Protein AF-0000000072154832 (afdb_homodimer)

Nearest PDB structures (foldseek):
  2dwp-assembly1_A  TM=9.394E-01  e=2.533E-42  Homo sapiens
  2axn-assembly1_A  TM=9.312E-01  e=5.938E-42  Homo sapiens
  2bif-assembly1_B  TM=9.385E-01  e=1.315E-41  Rattus norvegicus
  5hr5-assembly1_A  TM=9.129E-01  e=5.008E-42  Bos taurus
  5htk-assembly1_B  TM=8.859E-01  e=5.008E-42  Homo sapiens

Secondary structure (DSSP, 8-state):
----------------------------------------------------------GGGSTTSGGGGGGG--------------------------------------SS-------GGGGGSTT-EEEEEEE--TTSSHHHHHHHHHHHHHHTT--EEEEEHHHHHIIIIITT--GGGGSSSHHHHHHHHHHHHHHHHHHHHHHHT--S-EEEEEES---SHHHHHHHHHHHHTSTTEEEEEEEEE---HHHHHHHHHHHTTSTTTTTS-HHHHHHHHHHHHHHHHHH-----TTGGGGT--EEEEETTTTEEEEES--SHHHHHHHHHHTT-------EEEEEPPPBHHHHTTBTT----PBPHHHHHHHHHHHHHHHHHHHHHHHTT---S-SPEEEEE-SSHHHHHHHHHHHHTTS-GGGGSGGGS---TTSEEEETTEEEEE-GGGSPPP-GGGTT-BHHHHHHH-HHHHHHHHH-TTT---TTS--HHHHHHHTHHHHHHHHH--S-EEEEE-HHHHHHHHHHHHT--GGGGGG----TTEEEEEEE-SS-EEEEEEE-SPPPTTPPPP--/----------------------------------------------------------STTGGGSGGGGGGS-----TT--------------------------------S-------GGGGGSTT-EEEEEEE--TTSSHHHHHHHHHHHHHHTT--EEEEEHHHHHIIIIITT--GGGGSSSHHHHHHHHHHHHHHHHHHHHHHHT--S-EEEEEES---SHHHHHHHHHHHHTSTTEEEEEEEEE---HHHHHHHHHHHTTSTTTTTS-HHHHHHHHHHHHHHHHHH-----TTGGGGT--EEEEETTTTEEEEES--SHHHHHHHHHHTT-------EEEEEPPPBHHHHTTBTT----PBPHHHHHHHHHHHHHHHHHHHHHHHTT---SS-PEEEEE-SSHHHHHHHHHHHHTTS-GGGGGGGGS---TTSEEEETTEEEEE-GGGSPPP-GGGTT-BHHHHHHH-HHHHHHHHH-TTT---TTS--HHHHHHHTHHHHHHHHH--S-EEEEE-HHHHHHHHHHHHT--GGGGGG----TTEEEEEEE-SS-EEEEEEE-SPPPTTPPP---

Sequence (1158 aa):
MMATGRVPGLGPGLVEALVSLSIGLVLGAVFGFLFGRCSSRNDEDREKGKRRKDSCASQDRDVILEIERRMSQEGIHFARQVTGGSPPRSPTFRGNGRLRDGDTSVSSYSSDGELGTVYGLGGYSQSSRVLLCMVGLPARGKSYITKMLMRYLTWSGFPVKSFNAGNLRRQGGNAGASAQFFSSTEEATKRREAIADACMAEAIEWLRMHKSVCVAIFDATNTTKRRRQRLIDRCRQVTGITAVFVESICDNKEILERNYSLKLANDDYRTMDPAKARADFIQRVKEYETRYQTVADTEDGGEICYIKLFNVGQKVEMHHCSGYLMSQIGFFLSNIHISPRCIWLTRHAESEDQLSGILGSHRGELTKNGRNYCRELSAFLRKCRREMEEAGQVETSGDILVLMGTAPVHYSTLQAMMMRGSSPNLTSDLNGEFTPGGALHCKGFQAMSTSLLNELDGGVCNGLSYAEIQQDYPDLWGARERDKLNFRYPNGESYKDVIGRLRPIIIELERQRRSILVISHLAVQRCLYAYFTGTAMEEIPFLEMDMHTVAELRPGAFDCEVRTVKLWETSPECPTPLKMMATGRVPGLGPGLVEALVSLSIGLVLGAVFGFLFGRCSSRNDEDREKGKRRKDSCASQDRDVILEIERRMSQEGIHFARQVTGGSPPRSPTFRGNGRLRDGDTSVSSYSSDGELGTVYGLGGYSQSSRVLLCMVGLPARGKSYITKMLMRYLTWSGFPVKSFNAGNLRRQGGNAGASAQFFSSTEEATKRREAIADACMAEAIEWLRMHKSVCVAIFDATNTTKRRRQRLIDRCRQVTGITAVFVESICDNKEILERNYSLKLANDDYRTMDPAKARADFIQRVKEYETRYQTVADTEDGGEICYIKLFNVGQKVEMHHCSGYLMSQIGFFLSNIHISPRCIWLTRHAESEDQLSGILGSHRGELTKNGRNYCRELSAFLRKCRREMEEAGQVETSGDILVLMGTAPVHYSTLQAMMMRGSSPNLTSDLNGEFTPGGALHCKGFQAMSTSLLNELDGGVCNGLSYAEIQQDYPDLWGARERDKLNFRYPNGESYKDVIGRLRPIIIELERQRRSILVISHLAVQRCLYAYFTGTAMEEIPFLEMDMHTVAELRPGAFDCEVRTVKLWETSPECPTPLK

Radius of gyration: 36.66 Å; Cα contacts (8 Å, |Δi|>4): 1771; chains: 2; bounding box: 116×119×115 Å

Solvent-accessible surface area (backbone atoms only — not comparable to full-atom values): 66655 Å² total; per-residue (Å²): 144,92,97,84,80,94,82,96,79,97,93,95,94,95,89,86,97,87,98,85,96,78,93,89,88,87,93,87,93,84,91,88,93,87,88,87,92,86,91,82,88,91,86,83,91,82,84,91,89,94,84,88,90,88,73,91,77,73,73,91,70,60,79,79,54,64,80,63,59,76,80,64,64,92,72,82,71,84,67,81,78,86,83,77,79,77,76,76,78,69,78,71,73,74,72,67,69,72,74,69,82,80,82,72,72,64,77,72,68,76,73,79,70,75,68,71,68,22,50,26,82,63,28,53,48,75,52,42,27,36,40,38,31,31,24,39,62,82,61,31,50,57,68,37,51,48,51,53,50,49,31,51,37,45,61,64,47,35,53,65,50,80,38,46,31,65,56,50,40,36,72,70,68,49,58,46,63,51,38,68,55,53,31,87,47,68,67,31,43,51,52,52,49,49,46,44,48,52,40,48,50,52,40,52,51,56,51,65,74,46,84,43,48,32,38,30,34,39,47,46,39,61,42,33,66,68,55,48,49,50,52,45,54,56,32,64,73,39,88,53,40,43,60,32,35,39,32,29,42,58,83,51,63,70,61,38,53,53,34,49,57,55,54,48,65,29,83,61,25,59,86,42,58,67,68,60,35,50,52,39,48,51,50,30,46,51,45,49,58,74,60,52,44,80,90,52,69,67,39,77,87,51,64,47,28,36,38,37,34,34,56,58,55,41,31,37,36,36,28,51,52,67,59,63,69,41,42,50,51,52,47,51,62,57,34,37,61,81,69,56,40,44,39,36,41,31,49,45,49,49,26,57,50,52,45,63,41,34,36,65,60,74,65,35,56,60,36,72,51,18,46,53,29,23,46,44,51,41,53,49,52,53,50,52,46,53,52,36,53,74,66,65,52,54,89,54,83,79,47,42,35,36,41,27,16,52,45,51,33,40,50,40,32,54,50,42,35,53,48,73,78,52,63,90,77,59,68,63,70,69,66,53,78,75,50,76,25,29,56,44,85,46,93,78,35,41,33,35,16,27,68,66,38,33,60,68,42,40,35,80,47,43,66,33,27,60,69,50,41,46,68,77,33,47,67,59,44,50,47,36,72,74,37,52,52,77,31,54,33,64,72,39,38,23,54,58,51,50,50,62,57,33,47,66,54,53,51,48,63,46,46,48,60,54,30,35,38,38,37,25,36,65,70,45,44,29,52,57,52,25,41,62,67,58,48,55,72,89,51,33,78,65,56,88,74,59,73,48,27,37,41,37,34,34,66,52,75,86,52,48,46,76,46,80,46,76,67,40,72,75,59,91,68,45,62,72,80,82,122,135,89,85,71,76,80,79,80,66,87,75,71,87,71,80,65,87,78,73,86,70,87,80,81,80,73,88,75,85,78,82,80,92,82,90,91,81,75,92,87,80,82,92,85,79,94,81,84,89,93,87,78,91,92,79,95,72,76,79,87,70,66,82,73,60,68,79,62,63,81,72,66,68,90,70,80,75,78,72,80,79,90,79,77,82,78,80,78,78,76,77,78,77,80,74,71,76,74,76,74,78,74,81,71,72,72,76,76,78,74,80,64,90,66,76,68,68,21,49,26,85,63,30,53,48,72,55,41,28,35,40,37,31,31,24,39,63,83,62,32,50,56,69,37,52,50,50,52,49,50,33,54,38,45,61,63,43,34,53,65,50,79,37,46,31,64,57,51,39,37,70,71,68,50,57,45,62,51,41,67,54,53,30,88,44,68,67,32,43,51,53,50,49,50,48,42,48,53,41,48,50,51,40,52,52,56,50,66,74,47,83,51,48,33,39,31,35,40,45,46,39,61,42,34,66,67,54,48,50,51,52,45,54,55,31,65,75,39,88,53,41,42,60,33,36,40,33,29,42,57,83,52,64,71,61,39,52,53,33,49,58,56,53,50,65,29,83,59,22,58,86,42,57,67,69,60,35,49,51,37,49,50,51,31,45,50,45,48,60,75,62,52,44,80,90,54,70,67,38,77,88,51,62,45,28,36,38,37,33,35,55,57,54,40,30,36,37,36,29,51,51,66,59,62,67,41,42,51,52,52,49,51,61,57,35,36,62,82,67,56,41,44,39,34,42,30,48,45,49,48,27,56,49,52,44,62,42,33,38,62,60,72,66,33,56,61,35,72,51,15,46,52,30,24,46,43,50,41,52,50,51,53,51,52,47,52,52,36,54,73,67,66,52,54,89,56,96,67,51,41,35,36,40,27,18,52,44,49,33,39,50,42,34,54,50,42,35,54,48,72,80,49,63,92,76,58,71,65,71,69,65,54,80,75,50,76,24,29,55,43,86,46,91,76,35,40,32,34,16,28,69,68,37,34,59,68,41,40,35,81,49,43,67,34,27,60,67,50,40,47,69,75,34,46,67,60,43,52,48,35,71,74,37,54,50,77,31,56,34,64,73,39,37,24,53,60,51,51,50,62,56,34,47,67,52,53,50,48,63,47,46,48,61,54,30,35,38,38,38,25,36,65,70,45,44,29,51,56,52,25,42,62,65,59,50,57,71,88,50,34,79,66,57,87,74,60,73,48,25,38,41,37,33,34,65,51,73,87,52,47,48,76,46,78,46,77,66,39,71,74,59,90,67,45,62,70,81,82,121

InterPro domains:
  IPR003094 Fructose-2,6-bisphosphatase [PR00991] (215-229)
  IPR003094 Fructose-2,6-bisphosphatase [PR00991] (242-256)
  IPR003094 Fructose-2,6-bisphosphatase [PR00991] (267-281)
  IPR003094 Fructose-2,6-bisphosphatase [PR00991] (321-342)
  IPR003094 Fructose-2,6-bisphosphatase [PR00991] (343-365)
  IPR003094 Fructose-2,6-bisphosphatase [PTHR10606] (75-568)
  IPR013078 Histidine phosphatase superfamily, clade-1 [PF00300] (450-562)
  IPR013078 Histidine phosphatase superfamily, clade-1 [cd07067] (343-567)
  IPR013079 6-phosphofructo-2-kinase [PF01591] (126-340)
  IPR027417 P-loop containing nucleoside triphosphate hydrolase [G3DSA:3.40.50.300] (129-338)
  IPR027417 P-loop containing nucleoside triphosphate hydrolase [SSF52540] (129-340)
  IPR029033 Histidine phosphatase superfamily [G3DSA:3.40.50.1240] (339-574)
  IPR029033 Histidine phosphatase superfamily [SSF53254] (343-568)

pLDDT: mean 71.23, std 29.21, range [13.89, 98.25]

Organism: Symbiodinium microadriaticum (NCBI:txid2951)

Structure (mmCIF, N/CA/C/O backbone):
data_AF-0000000072154832-model_v1
#
loop_
_entity.id
_entity.type
_entity.pdbx_description
1 polymer 'Putative 6-phosphofructo-2-kinase PB17E12.14c'
#
loop_
_atom_site.group_PDB
_atom_site.id
_atom_site.type_symbol
_atom_site.label_atom_id
_atom_site.label_alt_id
_atom_site.label_comp_id
_atom_site.label_asym_id
_atom_site.label_entity_id
_atom_site.label_seq_id
_atom_site.pdbx_PDB_ins_code
_atom_site.Cartn_x
_atom_site.Cartn_y
_atom_site.Cartn_z
_atom_site.occupancy
_atom_site.B_iso_or_equiv
_atom_site.auth_seq_id
_atom_site.auth_comp_id
_atom_site.auth_asym_id
_atom_site.auth_atom_id
_atom_site.pdbx_PDB_model_num
ATOM 1 N N . MET A 1 1 ? 51.594 -30.531 44.938 1 18.56 1 MET A N 1
ATOM 2 C CA . MET A 1 1 ? 51.375 -31.984 44.906 1 18.56 1 MET A CA 1
ATOM 3 C C . MET A 1 1 ? 50.625 -32.375 43.625 1 18.56 1 MET A C 1
ATOM 5 O O . MET A 1 1 ? 49.594 -31.766 43.281 1 18.56 1 MET A O 1
ATOM 9 N N . MET A 1 2 ? 51.094 -33.188 42.5 1 18.66 2 MET A N 1
ATOM 10 C CA . MET A 1 2 ? 51.281 -33.656 41.125 1 18.66 2 MET A CA 1
ATOM 11 C C . MET A 1 2 ? 50.062 -34.406 40.625 1 18.66 2 MET A C 1
ATOM 13 O O . MET A 1 2 ? 49.5 -35.25 41.344 1 18.66 2 MET A O 1
ATOM 17 N N . ALA A 1 3 ? 49.031 -33.625 39.469 1 20.55 3 ALA A N 1
ATOM 18 C CA . ALA A 1 3 ? 48.062 -33.25 38.438 1 20.55 3 ALA A CA 1
ATOM 19 C C . ALA A 1 3 ? 47.969 -34.312 37.344 1 20.55 3 ALA A C 1
ATOM 21 O O . ALA A 1 3 ? 47.531 -34.062 36.219 1 20.55 3 ALA A O 1
ATOM 22 N N . THR A 1 4 ? 48.188 -35.844 37.625 1 16.61 4 THR A N 1
ATOM 23 C CA . THR A 1 4 ? 48.75 -37.031 37 1 16.61 4 THR A CA 1
ATOM 24 C C . THR A 1 4 ? 47.781 -37.625 36 1 16.61 4 THR A C 1
ATOM 26 O O . THR A 1 4 ? 46.594 -37.312 36 1 16.61 4 THR A O 1
ATOM 29 N N . GLY A 1 5 ? 48.031 -38.969 35.156 1 16.67 5 GLY A N 1
ATOM 30 C CA . GLY A 1 5 ? 48.5 -39.656 33.938 1 16.67 5 GLY A CA 1
ATOM 31 C C . GLY A 1 5 ? 47.5 -40.656 33.406 1 16.67 5 GLY A C 1
ATOM 32 O O . GLY A 1 5 ? 47.812 -41.406 32.5 1 16.67 5 GLY A O 1
ATOM 33 N N . ARG A 1 6 ? 46.156 -40.625 33.719 1 15.6 6 ARG A N 1
ATOM 34 C CA . ARG A 1 6 ? 45.594 -41.969 33.906 1 15.6 6 ARG A CA 1
ATOM 35 C C . ARG A 1 6 ? 45.438 -42.688 32.562 1 15.6 6 ARG A C 1
ATOM 37 O O . ARG A 1 6 ? 44.844 -42.125 31.625 1 15.6 6 ARG A O 1
ATOM 44 N N . VAL A 1 7 ? 45.875 -43.969 32.156 1 16.16 7 VAL A N 1
ATOM 45 C CA . VAL A 1 7 ? 46.562 -44.906 31.266 1 16.16 7 VAL A CA 1
ATOM 46 C C . VAL A 1 7 ? 45.531 -45.594 30.375 1 16.16 7 VAL A C 1
ATOM 48 O O . VAL A 1 7 ? 45.688 -45.625 29.141 1 16.16 7 VAL A O 1
ATOM 51 N N . PRO A 1 8 ? 45.031 -47.031 30.281 1 16.91 8 PRO A N 1
ATOM 52 C CA . PRO A 1 8 ? 45.656 -48.219 29.672 1 16.91 8 PRO A CA 1
ATOM 53 C C . PRO A 1 8 ? 44.812 -48.844 28.594 1 16.91 8 PRO A C 1
ATOM 55 O O . PRO A 1 8 ? 43.625 -48.5 28.453 1 16.91 8 PRO A O 1
ATOM 58 N N . GLY A 1 9 ? 44.594 -50.312 28.219 1 14.77 9 GLY A N 1
ATOM 59 C CA . GLY A 1 9 ? 44.969 -51.469 27.406 1 14.77 9 GLY A CA 1
ATOM 60 C C . GLY A 1 9 ? 43.781 -52.125 26.75 1 14.77 9 GLY A C 1
ATOM 61 O O . GLY A 1 9 ? 43.812 -52.438 25.547 1 14.77 9 GLY A O 1
ATOM 62 N N . LEU A 1 10 ? 42.562 -52.844 27.031 1 16.06 10 LEU A N 1
ATOM 63 C CA . LEU A 1 10 ? 42.656 -54.281 26.766 1 16.06 10 LEU A CA 1
ATOM 64 C C . LEU A 1 10 ? 42.125 -54.625 25.375 1 16.06 10 LEU A C 1
ATOM 66 O O . LEU A 1 10 ? 41.344 -53.812 24.812 1 16.06 10 LEU A O 1
ATOM 70 N N . GLY A 1 11 ? 41.781 -56.062 24.719 1 16.06 11 GLY A N 1
ATOM 71 C CA . GLY A 1 11 ? 42.094 -57.219 23.922 1 16.06 11 GLY A CA 1
ATOM 72 C C . GLY A 1 11 ? 41.031 -57.562 22.875 1 16.06 11 GLY A C 1
ATOM 73 O O . GLY A 1 11 ? 41.25 -57.344 21.688 1 16.06 11 GLY A O 1
ATOM 74 N N . PRO A 1 12 ? 40.25 -58.906 22.5 1 16.22 12 PRO A N 1
ATOM 75 C CA . PRO A 1 12 ? 40.25 -60.031 21.562 1 16.22 12 PRO A CA 1
ATOM 76 C C . PRO A 1 12 ? 39.094 -60 20.578 1 16.22 12 PRO A C 1
ATOM 78 O O . PRO A 1 12 ? 39.25 -59.656 19.422 1 16.22 12 PRO A O 1
ATOM 81 N N . GLY A 1 13 ? 37.906 -61.094 20.328 1 15.52 13 GLY A N 1
ATOM 82 C CA . GLY A 1 13 ? 37.719 -62.344 19.609 1 15.52 13 GLY A CA 1
ATOM 83 C C . GLY A 1 13 ? 36.625 -62.281 18.562 1 15.52 13 GLY A C 1
ATOM 84 O O . GLY A 1 13 ? 36.875 -62.469 17.375 1 15.52 13 GLY A O 1
ATOM 85 N N . LEU A 1 14 ? 35.375 -63.188 18.344 1 16.02 14 LEU A N 1
ATOM 86 C CA . LEU A 1 14 ? 35.031 -64.438 17.625 1 16.02 14 LEU A CA 1
ATOM 87 C C . LEU A 1 14 ? 34 -64.125 16.516 1 16.02 14 LEU A C 1
ATOM 89 O O . LEU A 1 14 ? 33.312 -63.125 16.562 1 16.02 14 LEU A O 1
ATOM 93 N N . VAL A 1 15 ? 32.875 -65.062 16 1 15.47 15 VAL A N 1
ATOM 94 C CA . VAL A 1 15 ? 32.594 -66.188 15.07 1 15.47 15 VAL A CA 1
ATOM 95 C C . VAL A 1 15 ? 31.5 -65.75 14.102 1 15.47 15 VAL A C 1
ATOM 97 O O . VAL A 1 15 ? 31.672 -65.812 12.883 1 15.47 15 VAL A O 1
ATOM 100 N N . GLU A 1 16 ? 30.141 -66.438 13.891 1 15.3 16 GLU A N 1
ATOM 101 C CA . GLU A 1 16 ? 29.609 -67.5 13.094 1 15.3 16 GLU A CA 1
ATOM 102 C C . GLU A 1 16 ? 28.547 -67 12.117 1 15.3 16 GLU A C 1
ATOM 104 O O . GLU A 1 16 ? 28.609 -67.312 10.922 1 15.3 16 GLU A O 1
ATOM 109 N N . ALA A 1 17 ? 27.109 -67.312 12.078 1 15.16 17 ALA A N 1
ATOM 110 C CA . ALA A 1 17 ? 26.406 -68.375 11.375 1 15.16 17 ALA A CA 1
ATOM 111 C C . ALA A 1 17 ? 25.609 -67.812 10.195 1 15.16 17 ALA A C 1
ATOM 113 O O . ALA A 1 17 ? 25.281 -66.625 10.164 1 15.16 17 ALA A O 1
ATOM 114 N N . LEU A 1 18 ? 24.562 -68.625 9.227 1 15.09 18 LEU A N 1
ATOM 115 C CA . LEU A 1 18 ? 24.297 -69.5 8.07 1 15.09 18 LEU A CA 1
ATOM 116 C C . LEU A 1 18 ? 23.188 -68.875 7.207 1 15.09 18 LEU A C 1
ATOM 118 O O . LEU A 1 18 ? 23.328 -68.812 5.984 1 15.09 18 LEU A O 1
ATOM 122 N N . VAL A 1 19 ? 21.719 -68.75 7.336 1 15.19 19 VAL A N 1
ATOM 123 C CA . VAL A 1 19 ? 20.828 -69.75 6.691 1 15.19 19 VAL A CA 1
ATOM 124 C C . VAL A 1 19 ? 20.328 -69.188 5.367 1 15.19 19 VAL A C 1
ATOM 126 O O . VAL A 1 19 ? 20.281 -67.938 5.184 1 15.19 19 VAL A O 1
ATOM 129 N N . SER A 1 20 ? 19.375 -69.875 4.242 1 14.5 20 SER A N 1
ATOM 130 C CA . SER A 1 20 ? 19.016 -70.688 3.051 1 14.5 20 SER A CA 1
ATOM 131 C C . SER A 1 20 ? 17.953 -69.938 2.223 1 14.5 20 SER A C 1
ATOM 133 O O . SER A 1 20 ? 18.016 -69.938 0.99 1 14.5 20 SER A O 1
ATOM 135 N N . LEU A 1 21 ? 16.578 -69.562 2.389 1 15.93 21 LEU A N 1
ATOM 136 C CA . LEU A 1 21 ? 15.57 -70.375 1.702 1 15.93 21 LEU A CA 1
ATOM 137 C C . LEU A 1 21 ? 15.312 -69.812 0.301 1 15.93 21 LEU A C 1
ATOM 139 O O . LEU A 1 21 ? 15.477 -68.625 0.052 1 15.93 21 LEU A O 1
ATOM 143 N N . SER A 1 22 ? 14.508 -70.562 -0.917 1 14.19 22 SER A N 1
ATOM 144 C CA . SER A 1 22 ? 14.258 -71.188 -2.188 1 14.19 22 SER A CA 1
ATOM 145 C C . SER A 1 22 ? 13.305 -70.375 -3.061 1 14.19 22 SER A C 1
ATOM 147 O O . SER A 1 22 ? 13.344 -70.5 -4.289 1 14.19 22 SER A O 1
ATOM 149 N N . ILE A 1 23 ? 12.133 -69.688 -2.938 1 16.23 23 ILE A N 1
ATOM 150 C CA . ILE A 1 23 ? 11.031 -70.312 -3.676 1 16.23 23 ILE A CA 1
ATOM 151 C C . ILE A 1 23 ? 11.164 -70 -5.16 1 16.23 23 ILE A C 1
ATOM 153 O O . ILE A 1 23 ? 11.664 -68.938 -5.527 1 16.23 23 ILE A O 1
ATOM 157 N N . GLY A 1 24 ? 10.461 -70.688 -6.254 1 14.48 24 GLY A N 1
ATOM 158 C CA . GLY A 1 24 ? 10.297 -71.438 -7.465 1 14.48 24 GLY A CA 1
ATOM 159 C C . GLY A 1 24 ? 10.008 -70.625 -8.688 1 14.48 24 GLY A C 1
ATOM 160 O O . GLY A 1 24 ? 9.797 -69.438 -8.586 1 14.48 24 GLY A O 1
ATOM 161 N N . LEU A 1 25 ? 8.789 -70.875 -9.609 1 14.98 25 LEU A N 1
ATOM 162 C CA . LEU A 1 25 ? 8.609 -71.625 -10.836 1 14.98 25 LEU A CA 1
ATOM 163 C C . LEU A 1 25 ? 8.531 -70.688 -12.047 1 14.98 25 LEU A C 1
ATOM 165 O O . LEU A 1 25 ? 9.336 -70.812 -12.969 1 14.98 25 LEU A O 1
ATOM 169 N N . VAL A 1 26 ? 7.258 -70.625 -12.922 1 14.49 26 VAL A N 1
ATOM 170 C CA . VAL A 1 26 ? 6.895 -71.375 -14.117 1 14.49 26 VAL A CA 1
ATOM 171 C C . VAL A 1 26 ? 7.012 -70.438 -15.352 1 14.49 26 VAL A C 1
ATOM 173 O O . VAL A 1 26 ? 7.055 -69.25 -15.227 1 14.49 26 VAL A O 1
ATOM 176 N N . LEU A 1 27 ? 5.879 -70.438 -16.422 1 14.74 27 LEU A N 1
ATOM 177 C CA . LEU A 1 27 ? 5.719 -71.125 -17.703 1 14.74 27 LEU A CA 1
ATOM 178 C C . LEU A 1 27 ? 5.977 -70.188 -18.859 1 14.74 27 LEU A C 1
ATOM 180 O O . LEU A 1 27 ? 6 -68.938 -18.672 1 14.74 27 LEU A O 1
ATOM 184 N N . GLY A 1 28 ? 5.09 -70.25 -20.172 1 14.05 28 GLY A N 1
ATOM 185 C CA . GLY A 1 28 ? 5.207 -70.812 -21.5 1 14.05 28 GLY A CA 1
ATOM 186 C C . GLY A 1 28 ? 5.336 -69.812 -22.594 1 14.05 28 GLY A C 1
ATOM 187 O O . GLY A 1 28 ? 6.34 -69.75 -23.312 1 14.05 28 GLY A O 1
ATOM 188 N N . ALA A 1 29 ? 4.266 -69.688 -23.734 1 14.48 29 ALA A N 1
ATOM 189 C CA . ALA A 1 29 ? 4.227 -70.188 -25.109 1 14.48 29 ALA A CA 1
ATOM 190 C C . ALA A 1 29 ? 4.535 -69.062 -26.109 1 14.48 29 ALA A C 1
ATOM 192 O O . ALA A 1 29 ? 4.562 -67.875 -25.766 1 14.48 29 ALA A O 1
ATOM 193 N N . VAL A 1 30 ? 3.598 -68.812 -27.312 1 14.25 30 VAL A N 1
ATOM 194 C CA . VAL A 1 30 ? 3.648 -69.312 -28.672 1 14.25 30 VAL A CA 1
ATOM 195 C C . VAL A 1 30 ? 4.07 -68.25 -29.641 1 14.25 30 VAL A C 1
ATOM 197 O O . VAL A 1 30 ? 5.023 -68.375 -30.406 1 14.25 30 VAL A O 1
ATOM 200 N N . PHE A 1 31 ? 3.051 -67.625 -30.656 1 14.55 31 PHE A N 1
ATOM 201 C CA . PHE A 1 31 ? 2.928 -67.938 -32.062 1 14.55 31 PHE A CA 1
ATOM 202 C C . PHE A 1 31 ? 3.674 -66.938 -32.938 1 14.55 31 PHE A C 1
ATOM 204 O O . PHE A 1 31 ? 3.996 -65.875 -32.5 1 14.55 31 PHE A O 1
ATOM 211 N N . GLY A 1 32 ? 3.17 -66.688 -34.406 1 13.89 32 GLY A N 1
ATOM 212 C CA . GLY A 1 32 ? 3.605 -67.062 -35.75 1 13.89 32 GLY A CA 1
ATOM 213 C C . GLY A 1 32 ? 4.199 -65.875 -36.5 1 13.89 32 GLY A C 1
ATOM 214 O O . GLY A 1 32 ? 5.336 -65.938 -37 1 13.89 32 GLY A O 1
ATOM 215 N N . PHE A 1 33 ? 3.41 -65.25 -37.688 1 15.2 33 PHE A N 1
ATOM 216 C CA . PHE A 1 33 ? 3.631 -65.438 -39.094 1 15.2 33 PHE A CA 1
ATOM 217 C C . PHE A 1 33 ? 4.504 -64.375 -39.688 1 15.2 33 PHE A C 1
ATOM 219 O O . PHE A 1 33 ? 4.621 -63.281 -39.094 1 15.2 33 PHE A O 1
ATOM 226 N N . LEU A 1 34 ? 4.641 -64.25 -41.188 1 14.42 34 LEU A N 1
ATOM 227 C CA . LEU A 1 34 ? 5.574 -64.438 -42.312 1 14.42 34 LEU A CA 1
ATOM 228 C C . LEU A 1 34 ? 5.98 -63.062 -42.875 1 14.42 34 LEU A C 1
ATOM 230 O O . LEU A 1 34 ? 7.172 -62.781 -43 1 14.42 34 LEU A O 1
ATOM 234 N N . PHE A 1 35 ? 5.391 -62.594 -44.156 1 14.67 35 PHE A N 1
ATOM 235 C CA . PHE A 1 35 ? 6.023 -62.688 -45.469 1 14.67 35 PHE A CA 1
ATOM 236 C C . PHE A 1 35 ? 6.695 -61.375 -45.844 1 14.67 35 PHE A C 1
ATOM 238 O O . PHE A 1 35 ? 6.512 -60.375 -45.188 1 14.67 35 PHE A O 1
ATOM 245 N N . GLY A 1 36 ? 6.426 -60.812 -47.281 1 14.12 36 GLY A N 1
ATOM 246 C CA . GLY A 1 36 ? 7.176 -60.844 -48.5 1 14.12 36 GLY A CA 1
ATOM 247 C C . GLY A 1 36 ? 7.82 -59.5 -48.844 1 14.12 36 GLY A C 1
ATOM 248 O O . GLY A 1 36 ? 7.559 -58.5 -48.188 1 14.12 36 GLY A O 1
ATOM 249 N N . ARG A 1 37 ? 7.836 -59.062 -50.312 1 14.59 37 ARG A N 1
ATOM 250 C CA . ARG A 1 37 ? 8.836 -58.906 -51.344 1 14.59 37 ARG A CA 1
ATOM 251 C C . ARG A 1 37 ? 9.242 -57.469 -51.531 1 14.59 37 ARG A C 1
ATOM 253 O O . ARG A 1 37 ? 8.789 -56.594 -50.781 1 14.59 37 ARG A O 1
ATOM 260 N N . CYS A 1 38 ? 9.086 -56.812 -52.938 1 14.55 38 CYS A N 1
ATOM 261 C CA . CYS A 1 38 ? 10.016 -56.594 -54.031 1 14.55 38 CYS A CA 1
ATOM 262 C C . CYS A 1 38 ? 10.336 -55.125 -54.219 1 14.55 38 CYS A C 1
ATOM 264 O O . CYS A 1 38 ? 11.5 -54.75 -54.25 1 14.55 38 CYS A O 1
ATOM 266 N N . SER A 1 39 ? 9.555 -54.281 -55.062 1 14.85 39 SER A N 1
ATOM 267 C CA . SER A 1 39 ? 10.023 -53.906 -56.406 1 14.85 39 SER A CA 1
ATOM 268 C C . SER A 1 39 ? 10.688 -52.531 -56.375 1 14.85 39 SER A C 1
ATOM 270 O O . SER A 1 39 ? 10.461 -51.75 -55.469 1 14.85 39 SER A O 1
ATOM 272 N N . SER A 1 40 ? 11.312 -51.969 -57.625 1 14.73 40 SER A N 1
ATOM 273 C CA . SER A 1 40 ? 12.477 -51.469 -58.312 1 14.73 40 SER A CA 1
ATOM 274 C C . SER A 1 40 ? 12.375 -49.969 -58.562 1 14.73 40 SER A C 1
ATOM 276 O O . SER A 1 40 ? 13.398 -49.281 -58.656 1 14.73 40 SER A O 1
ATOM 278 N N . ARG A 1 41 ? 11.242 -49.312 -59 1 14.76 41 ARG A N 1
ATOM 279 C CA . ARG A 1 41 ? 11.336 -48.625 -60.25 1 14.76 41 ARG A CA 1
ATOM 280 C C . ARG A 1 41 ? 12.219 -47.375 -60.125 1 14.76 41 ARG A C 1
ATOM 282 O O . ARG A 1 41 ? 12.32 -46.781 -59.062 1 14.76 41 ARG A O 1
ATOM 289 N N . ASN A 1 42 ? 12.57 -46.656 -61.312 1 15.13 42 ASN A N 1
ATOM 290 C CA . ASN A 1 42 ? 13.609 -46.125 -62.188 1 15.13 42 ASN A CA 1
ATOM 291 C C . ASN A 1 42 ? 13.812 -44.625 -61.969 1 15.13 42 ASN A C 1
ATOM 293 O O . ASN A 1 42 ? 13.055 -44 -61.219 1 15.13 42 ASN A O 1
ATOM 297 N N . ASP A 1 43 ? 13.719 -43.781 -63.094 1 15.3 43 ASP A N 1
ATOM 298 C CA . ASP A 1 43 ? 14.695 -43.094 -63.938 1 15.3 43 ASP A CA 1
ATOM 299 C C . ASP A 1 43 ? 14.781 -41.594 -63.594 1 15.3 43 ASP A C 1
ATOM 301 O O . ASP A 1 43 ? 15.867 -41.094 -63.281 1 15.3 43 ASP A O 1
ATOM 305 N N . GLU A 1 44 ? 14.203 -40.594 -64.5 1 15.4 44 GLU A N 1
ATOM 306 C CA . GLU A 1 44 ? 14.914 -39.781 -65.5 1 15.4 44 GLU A CA 1
ATOM 307 C C . GLU A 1 44 ? 15.094 -38.375 -65 1 15.4 44 GLU A C 1
ATOM 309 O O . GLU A 1 44 ? 16.203 -37.844 -65 1 15.4 44 GLU A O 1
ATOM 314 N N . ASP A 1 45 ? 14.125 -37.375 -65.375 1 15.43 45 ASP A N 1
ATOM 315 C CA . ASP A 1 45 ? 14.352 -36.312 -66.312 1 15.43 45 ASP A CA 1
ATOM 316 C C . ASP A 1 45 ? 14.867 -35.062 -65.625 1 15.43 45 ASP A C 1
ATOM 318 O O . ASP A 1 45 ? 14.383 -34.688 -64.562 1 15.43 45 ASP A O 1
ATOM 322 N N . ARG A 1 46 ? 15.938 -34.281 -66.125 1 15.05 46 ARG A N 1
ATOM 323 C CA . ARG A 1 46 ? 17.094 -33.375 -66 1 15.05 46 ARG A CA 1
ATOM 324 C C . ARG A 1 46 ? 16.656 -31.953 -65.75 1 15.05 46 ARG A C 1
ATOM 326 O O . ARG A 1 46 ? 17.344 -31.172 -65.062 1 15.05 46 ARG A O 1
ATOM 333 N N . GLU A 1 47 ? 15.711 -31.312 -66.562 1 14.52 47 GLU A N 1
ATOM 334 C CA . GLU A 1 47 ? 16.188 -30.203 -67.375 1 14.52 47 GLU A CA 1
ATOM 335 C C . GLU A 1 47 ? 16.375 -28.938 -66.562 1 14.52 47 GLU A C 1
ATOM 337 O O . GLU A 1 47 ? 15.812 -28.812 -65.438 1 14.52 47 GLU A O 1
ATOM 342 N N . LYS A 1 48 ? 15.969 -27.594 -67.188 1 15.6 48 LYS A N 1
ATOM 343 C CA . LYS A 1 48 ? 16.688 -26.422 -67.688 1 15.6 48 LYS A CA 1
ATOM 344 C C . LYS A 1 48 ? 16.734 -25.328 -66.625 1 15.6 48 LYS A C 1
ATOM 346 O O . LYS A 1 48 ? 15.992 -25.375 -65.625 1 15.6 48 LYS A O 1
ATOM 351 N N . GLY A 1 49 ? 16.484 -23.828 -67 1 15.01 49 GLY A N 1
ATOM 352 C CA . GLY A 1 49 ? 17.297 -22.641 -67.312 1 15.01 49 GLY A CA 1
ATOM 353 C C . GLY A 1 49 ? 17.172 -21.578 -66.25 1 15.01 49 GLY A C 1
ATOM 354 O O . GLY A 1 49 ? 16.344 -21.688 -65.312 1 15.01 49 GLY A O 1
ATOM 355 N N . LYS A 1 50 ? 17.219 -20.078 -66.625 1 16.22 50 LYS A N 1
ATOM 356 C CA . LYS A 1 50 ? 18.109 -18.922 -66.438 1 16.22 50 LYS A CA 1
ATOM 357 C C . LYS A 1 50 ? 17.578 -17.984 -65.375 1 16.22 50 LYS A C 1
ATOM 359 O O . LYS A 1 50 ? 16.453 -18.141 -64.875 1 16.22 50 LYS A O 1
ATOM 364 N N . ARG A 1 51 ? 17.344 -16.438 -65.688 1 15.65 51 ARG A N 1
ATOM 365 C CA . ARG A 1 51 ? 18.125 -15.219 -65.5 1 15.65 51 ARG A CA 1
ATOM 366 C C . ARG A 1 51 ? 17.453 -14.32 -64.438 1 15.65 51 ARG A C 1
ATOM 368 O O . ARG A 1 51 ? 18.141 -13.758 -63.594 1 15.65 51 ARG A O 1
ATOM 375 N N . ARG A 1 52 ? 16.156 -13.781 -64.625 1 15.12 52 ARG A N 1
ATOM 376 C CA . ARG A 1 52 ? 15.992 -12.344 -64.812 1 15.12 52 ARG A CA 1
ATOM 377 C C . ARG A 1 52 ? 16.078 -11.594 -63.5 1 15.12 52 ARG A C 1
ATOM 379 O O . ARG A 1 52 ? 16 -12.203 -62.438 1 15.12 52 ARG A O 1
ATOM 386 N N . LYS A 1 53 ? 15.055 -10.492 -63.219 1 16.53 53 LYS A N 1
ATOM 387 C CA . LYS A 1 53 ? 14.93 -9.047 -63.094 1 16.53 53 LYS A CA 1
ATOM 388 C C . LYS A 1 53 ? 14.922 -8.602 -61.656 1 16.53 53 LYS A C 1
ATOM 390 O O . LYS A 1 53 ? 14.07 -9.031 -60.875 1 16.53 53 LYS A O 1
ATOM 395 N N . ASP A 1 54 ? 16.047 -8.008 -60.969 1 16.45 54 ASP A N 1
ATOM 396 C CA . ASP A 1 54 ? 16.703 -7.52 -59.75 1 16.45 54 ASP A CA 1
ATOM 397 C C . ASP A 1 54 ? 15.992 -6.277 -59.219 1 16.45 54 ASP A C 1
ATOM 399 O O . ASP A 1 54 ? 16.391 -5.746 -58.156 1 16.45 54 ASP A O 1
ATOM 403 N N . SER A 1 55 ? 15.164 -5.406 -59.906 1 17.23 55 SER A N 1
ATOM 404 C CA . SER A 1 55 ? 15.383 -3.963 -59.906 1 17.23 55 SER A CA 1
ATOM 405 C C . SER A 1 55 ? 14.875 -3.328 -58.625 1 17.23 55 SER A C 1
ATOM 407 O O . SER A 1 55 ? 15.406 -2.314 -58.156 1 17.23 55 SER A O 1
ATOM 409 N N . CYS A 1 56 ? 13.594 -3.455 -58.125 1 18 56 CYS A N 1
ATOM 410 C CA . CYS A 1 56 ? 12.773 -2.307 -57.75 1 18 56 CYS A CA 1
ATOM 411 C C . CYS A 1 56 ? 13.133 -1.787 -56.375 1 18 56 CYS A C 1
ATOM 413 O O . CYS A 1 56 ? 12.352 -1.916 -55.438 1 18 56 CYS A O 1
ATOM 415 N N . ALA A 1 57 ? 14.312 -1.96 -55.688 1 18.45 57 ALA A N 1
ATOM 416 C CA . ALA A 1 57 ? 14.625 -1.752 -54.281 1 18.45 57 ALA A CA 1
ATOM 417 C C . ALA A 1 57 ? 14.75 -0.265 -53.969 1 18.45 57 ALA A C 1
ATOM 419 O O . ALA A 1 57 ? 15.156 0.107 -52.844 1 18.45 57 ALA A O 1
ATOM 420 N N . SER A 1 58 ? 14.75 0.692 -54.906 1 19.45 58 SER A N 1
ATOM 421 C CA . SER A 1 58 ? 15.516 1.927 -54.812 1 19.45 58 SER A CA 1
ATOM 422 C C . SER A 1 58 ? 14.992 2.824 -53.719 1 19.45 58 SER A C 1
ATOM 424 O O . SER A 1 58 ? 15.773 3.393 -52.938 1 19.45 58 SER A O 1
ATOM 426 N N . GLN A 1 59 ? 13.781 3.504 -53.781 1 19.8 59 GLN A N 1
ATOM 427 C CA . GLN A 1 59 ? 13.617 4.945 -53.625 1 19.8 59 GLN A CA 1
ATOM 428 C C . GLN A 1 59 ? 13.484 5.348 -52.188 1 19.8 59 GLN A C 1
ATOM 430 O O . GLN A 1 59 ? 13.695 6.508 -51.812 1 19.8 59 GLN A O 1
ATOM 435 N N . ASP A 1 60 ? 12.781 4.617 -51.312 1 19.8 60 ASP A N 1
ATOM 436 C CA . ASP A 1 60 ? 12.102 5.277 -50.188 1 19.8 60 ASP A CA 1
ATOM 437 C C . ASP A 1 60 ? 13.102 5.711 -49.125 1 19.8 60 ASP A C 1
ATOM 439 O O . ASP A 1 60 ? 12.719 6 -48 1 19.8 60 ASP A O 1
ATOM 443 N N . ARG A 1 61 ? 14.531 5.707 -49.344 1 20.95 61 ARG A N 1
ATOM 444 C CA . ARG A 1 61 ? 15.703 5.98 -48.531 1 20.95 61 ARG A CA 1
ATOM 445 C C . ARG A 1 61 ? 15.719 7.438 -48.062 1 20.95 61 ARG A C 1
ATOM 447 O O . ARG A 1 61 ? 16.516 7.816 -47.219 1 20.95 61 ARG A O 1
ATOM 454 N N . ASP A 1 62 ? 15.234 8.391 -48.906 1 21.77 62 ASP A N 1
ATOM 455 C CA . ASP A 1 62 ? 15.766 9.75 -48.938 1 21.77 62 ASP A CA 1
ATOM 456 C C . ASP A 1 62 ? 15.367 10.5 -47.656 1 21.77 62 ASP A C 1
ATOM 458 O O . ASP A 1 62 ? 16.062 11.422 -47.219 1 21.77 62 ASP A O 1
ATOM 462 N N . VAL A 1 63 ? 14.078 10.414 -47.188 1 22.97 63 VAL A N 1
ATOM 463 C CA . VAL A 1 63 ? 13.57 11.523 -46.406 1 22.97 63 VAL A CA 1
ATOM 464 C C . VAL A 1 63 ? 14.266 11.547 -45.031 1 22.97 63 VAL A C 1
ATOM 466 O O . VAL A 1 63 ? 14.211 12.555 -44.344 1 22.97 63 VAL A O 1
ATOM 469 N N . ILE A 1 64 ? 14.852 10.383 -44.531 1 20.56 64 ILE A N 1
ATOM 470 C CA . ILE A 1 64 ? 15.367 10.266 -43.188 1 20.56 64 ILE A CA 1
ATOM 471 C C . ILE A 1 64 ? 16.609 11.141 -43.031 1 20.56 64 ILE A C 1
ATOM 473 O O . ILE A 1 64 ? 17.078 11.367 -41.906 1 20.56 64 ILE A O 1
ATOM 477 N N . LEU A 1 65 ? 17.25 11.531 -44.156 1 23.44 65 LEU A N 1
ATOM 478 C CA . LEU A 1 65 ? 18.594 12.086 -44.188 1 23.44 65 LEU A CA 1
ATOM 479 C C . LEU A 1 65 ? 18.609 13.5 -43.625 1 23.44 65 LEU A C 1
ATOM 481 O O . LEU A 1 65 ? 19.578 13.891 -42.938 1 23.44 65 LEU A O 1
ATOM 485 N N . GLU A 1 66 ? 17.594 14.352 -44.062 1 23.42 66 GLU A N 1
ATOM 486 C CA . GLU A 1 66 ? 17.859 15.789 -44 1 23.42 66 GLU A CA 1
ATOM 487 C C . GLU A 1 66 ? 17.969 16.266 -42.562 1 23.42 66 GLU A C 1
ATOM 489 O O . GLU A 1 66 ? 18.641 17.234 -42.281 1 23.42 66 GLU A O 1
ATOM 494 N N . ILE A 1 67 ? 17.109 15.781 -41.625 1 21.91 67 ILE A N 1
ATOM 495 C CA . ILE A 1 67 ? 17.031 16.469 -40.344 1 21.91 67 ILE A CA 1
ATOM 496 C C . ILE A 1 67 ? 18.328 16.266 -39.562 1 21.91 67 ILE A C 1
ATOM 498 O O . ILE A 1 67 ? 18.578 16.953 -38.594 1 21.91 67 ILE A O 1
ATOM 502 N N . GLU A 1 68 ? 19.281 15.398 -40.031 1 22.19 68 GLU A N 1
ATOM 503 C CA . GLU A 1 68 ? 20.594 15.125 -39.438 1 22.19 68 GLU A CA 1
ATOM 504 C C . GLU A 1 68 ? 21.469 16.375 -39.438 1 22.19 68 GLU A C 1
ATOM 506 O O . GLU A 1 68 ? 22.25 16.594 -38.5 1 22.19 68 GLU A O 1
ATOM 511 N N . ARG A 1 69 ? 21.422 17.094 -40.562 1 23 69 ARG A N 1
ATOM 512 C CA . ARG A 1 69 ? 22.531 17.984 -40.875 1 23 69 ARG A CA 1
ATOM 513 C C . ARG A 1 69 ? 22.609 19.141 -39.875 1 23 69 ARG A C 1
ATOM 515 O O . ARG A 1 69 ? 23.703 19.594 -39.531 1 23 69 ARG A O 1
ATOM 522 N N . ARG A 1 70 ? 21.453 19.844 -39.594 1 22.5 70 ARG A N 1
ATOM 523 C CA . ARG A 1 70 ? 21.609 21.188 -39.062 1 22.5 70 ARG A CA 1
ATOM 524 C C . ARG A 1 70 ? 22.234 21.156 -37.688 1 22.5 70 ARG A C 1
ATOM 526 O O . ARG A 1 70 ? 22.578 22.203 -37.125 1 22.5 70 ARG A O 1
ATOM 533 N N . MET A 1 71 ? 22.094 20 -36.938 1 19.95 71 MET A N 1
ATOM 534 C CA . MET A 1 71 ? 22.5 20.062 -35.531 1 19.95 71 MET A CA 1
ATOM 535 C C . MET A 1 71 ? 24.016 20.156 -35.406 1 19.95 71 MET A C 1
ATOM 537 O O . MET A 1 71 ? 24.562 20.047 -34.312 1 19.95 71 MET A O 1
ATOM 541 N N . SER A 1 72 ? 24.734 20.203 -36.562 1 20.2 72 SER A N 1
ATOM 542 C CA . SER A 1 72 ? 26.188 20.094 -36.531 1 20.2 72 SER A CA 1
ATOM 543 C C . SER A 1 72 ? 26.797 21.297 -35.844 1 20.2 72 SER A C 1
ATOM 545 O O . SER A 1 72 ? 27.828 21.172 -35.156 1 20.2 72 SER A O 1
ATOM 547 N N . GLN A 1 73 ? 26.562 22.516 -36.375 1 18.73 73 GLN A N 1
ATOM 548 C CA . GLN A 1 73 ? 27.656 23.469 -36.5 1 18.73 73 GLN A CA 1
ATOM 549 C C . GLN A 1 73 ? 28.078 24 -35.125 1 18.73 73 GLN A C 1
ATOM 551 O O . GLN A 1 73 ? 29.266 24.25 -34.875 1 18.73 73 GLN A O 1
ATOM 556 N N . GLU A 1 74 ? 27.281 24.781 -34.344 1 19.27 74 GLU A N 1
ATOM 557 C CA . GLU A 1 74 ? 27.828 25.906 -33.625 1 19.27 74 GLU A CA 1
ATOM 558 C C . GLU A 1 74 ? 28.672 25.422 -32.438 1 19.27 74 GLU A C 1
ATOM 560 O O . GLU A 1 74 ? 28.172 24.719 -31.547 1 19.27 74 GLU A O 1
ATOM 565 N N . GLY A 1 75 ? 30.062 25.219 -32.562 1 19.05 75 GLY A N 1
ATOM 566 C CA . GLY A 1 75 ? 31.25 24.719 -31.906 1 19.05 75 GLY A CA 1
ATOM 567 C C . GLY A 1 75 ? 31.578 25.453 -30.609 1 19.05 75 GLY A C 1
ATOM 568 O O . GLY A 1 75 ? 32.125 26.547 -30.641 1 19.05 75 GLY A O 1
ATOM 569 N N . ILE A 1 76 ? 30.625 25.766 -29.625 1 18.27 76 ILE A N 1
ATOM 570 C CA . ILE A 1 76 ? 31.062 26.766 -28.656 1 18.27 76 ILE A CA 1
ATOM 571 C C . ILE A 1 76 ? 32.375 26.328 -28 1 18.27 76 ILE A C 1
ATOM 573 O O . ILE A 1 76 ? 32.469 25.188 -27.516 1 18.27 76 ILE A O 1
ATOM 577 N N . HIS A 1 77 ? 33.531 26.984 -28.203 1 18.3 77 HIS A N 1
ATOM 578 C CA . HIS A 1 77 ? 34.938 26.953 -27.906 1 18.3 77 HIS A CA 1
ATOM 579 C C . HIS A 1 77 ? 35.188 27 -26.406 1 18.3 77 HIS A C 1
ATOM 581 O O . HIS A 1 77 ? 36.344 27.125 -25.953 1 18.3 77 HIS A O 1
ATOM 587 N N . PHE A 1 78 ? 34.312 26.953 -25.469 1 17.36 78 PHE A N 1
ATOM 588 C CA . PHE A 1 78 ? 34.719 27.562 -24.203 1 17.36 78 PHE A CA 1
ATOM 589 C C . PHE A 1 78 ? 35.812 26.766 -23.547 1 17.36 78 PHE A C 1
ATOM 591 O O . PHE A 1 78 ? 35.562 25.906 -22.703 1 17.36 78 PHE A O 1
ATOM 598 N N . ALA A 1 79 ? 36.938 26.312 -24.172 1 17.48 79 ALA A N 1
ATOM 599 C CA . ALA A 1 79 ? 37.844 25.328 -23.578 1 17.48 79 ALA A CA 1
ATOM 600 C C . ALA A 1 79 ? 38.656 25.969 -22.453 1 17.48 79 ALA A C 1
ATOM 602 O O . ALA A 1 79 ? 39.562 25.328 -21.891 1 17.48 79 ALA A O 1
ATOM 603 N N . ARG A 1 80 ? 38.531 27.312 -22.109 1 17.66 80 ARG A N 1
ATOM 604 C CA . ARG A 1 80 ? 39.844 27.797 -21.688 1 17.66 80 ARG A CA 1
ATOM 605 C C . ARG A 1 80 ? 40.406 26.938 -20.562 1 17.66 80 ARG A C 1
ATOM 607 O O . ARG A 1 80 ? 39.656 26.266 -19.859 1 17.66 80 ARG A O 1
ATOM 614 N N . GLN A 1 81 ? 41.719 27.266 -20.016 1 17.05 81 GLN A N 1
ATOM 615 C CA . GLN A 1 81 ? 43 26.875 -19.484 1 17.05 81 GLN A CA 1
ATOM 616 C C . GLN A 1 81 ? 42.969 26.781 -17.969 1 17.05 81 GLN A C 1
ATOM 618 O O . GLN A 1 81 ? 43.5 27.656 -17.266 1 17.05 81 GLN A O 1
ATOM 623 N N . VAL A 1 82 ? 41.906 26.781 -17.203 1 18.23 82 VAL A N 1
ATOM 624 C CA . VAL A 1 82 ? 42.188 27.094 -15.812 1 18.23 82 VAL A CA 1
ATOM 625 C C . VAL A 1 82 ? 43.25 26.125 -15.281 1 18.23 82 VAL A C 1
ATOM 627 O O . VAL A 1 82 ? 43.094 24.906 -15.391 1 18.23 82 VAL A O 1
ATOM 630 N N . THR A 1 83 ? 44.469 26.516 -14.945 1 17.77 83 THR A N 1
ATOM 631 C CA . THR A 1 83 ? 45.844 26.125 -14.57 1 17.77 83 THR A CA 1
ATOM 632 C C . THR A 1 83 ? 45.812 25.203 -13.352 1 17.77 83 THR A C 1
ATOM 634 O O . THR A 1 83 ? 44.781 25.031 -12.719 1 17.77 83 THR A O 1
ATOM 637 N N . GLY A 1 84 ? 46.844 25.297 -12.336 1 18.28 84 GLY A N 1
ATOM 638 C CA . GLY A 1 84 ? 47.906 24.5 -11.742 1 18.28 84 GLY A CA 1
ATOM 639 C C . GLY A 1 84 ? 47.531 23.875 -10.422 1 18.28 84 GLY A C 1
ATOM 640 O O . GLY A 1 84 ? 48.25 23.016 -9.898 1 18.28 84 GLY A O 1
ATOM 641 N N . GLY A 1 85 ? 46.75 24.578 -9.547 1 19.86 85 GLY A N 1
ATOM 642 C CA . GLY A 1 85 ? 47.25 24.469 -8.188 1 19.86 85 GLY A CA 1
ATOM 643 C C . GLY A 1 85 ? 47.156 23.078 -7.613 1 19.86 85 GLY A C 1
ATOM 644 O O . GLY A 1 85 ? 46.406 22.234 -8.141 1 19.86 85 GLY A O 1
ATOM 645 N N . SER A 1 86 ? 48.094 22.672 -6.754 1 20.39 86 SER A N 1
ATOM 646 C CA . SER A 1 86 ? 48.531 21.391 -6.195 1 20.39 86 SER A CA 1
ATOM 647 C C . SER A 1 86 ? 47.375 20.656 -5.527 1 20.39 86 SER A C 1
ATOM 649 O O . SER A 1 86 ? 46.531 21.266 -4.883 1 20.39 86 SER A O 1
ATOM 651 N N . PRO A 1 87 ? 47.062 19.5 -5.98 1 20.62 87 PRO A N 1
ATOM 652 C CA . PRO A 1 87 ? 45.906 18.672 -5.621 1 20.62 87 PRO A CA 1
ATOM 653 C C . PRO A 1 87 ? 45.875 18.312 -4.137 1 20.62 87 PRO A C 1
ATOM 655 O O . PRO A 1 87 ? 46.844 17.781 -3.607 1 20.62 87 PRO A O 1
ATOM 658 N N . PRO A 1 88 ? 45.312 19.234 -3.248 1 20.2 88 PRO A N 1
ATOM 659 C CA . PRO A 1 88 ? 45.594 18.922 -1.846 1 20.2 88 PRO A CA 1
ATOM 660 C C . PRO A 1 88 ? 45.406 17.438 -1.538 1 20.2 88 PRO A C 1
ATOM 662 O O . PRO A 1 88 ? 44.688 16.734 -2.252 1 20.2 88 PRO A O 1
ATOM 665 N N . ARG A 1 89 ? 46.375 16.875 -0.826 1 20.03 89 ARG A N 1
ATOM 666 C CA . ARG A 1 89 ? 46.656 15.508 -0.391 1 20.03 89 ARG A CA 1
ATOM 667 C C . ARG A 1 89 ? 45.406 14.852 0.202 1 20.03 89 ARG A C 1
ATOM 669 O O . ARG A 1 89 ? 44.688 15.461 0.998 1 20.03 89 ARG A O 1
ATOM 676 N N . SER A 1 90 ? 44.875 13.977 -0.483 1 19.08 90 SER A N 1
ATOM 677 C CA . SER A 1 90 ? 43.688 13.195 -0.201 1 19.08 90 SER A CA 1
ATOM 678 C C . SER A 1 90 ? 43.812 12.453 1.124 1 19.08 90 SER A C 1
ATOM 680 O O . SER A 1 90 ? 44.75 11.688 1.326 1 19.08 90 SER A O 1
ATOM 682 N N . PRO A 1 91 ? 43.562 13.156 2.266 1 19.84 91 PRO A N 1
ATOM 683 C CA . PRO A 1 91 ? 43.906 12.43 3.494 1 19.84 91 PRO A CA 1
ATOM 684 C C . PRO A 1 91 ? 43.438 10.977 3.459 1 19.84 91 PRO A C 1
ATOM 686 O O . PRO A 1 91 ? 42.406 10.656 2.871 1 19.84 91 PRO A O 1
ATOM 689 N N . THR A 1 92 ? 44.406 10.148 3.205 1 19.53 92 THR A N 1
ATOM 690 C CA . THR A 1 92 ? 44.312 8.688 3.217 1 19.53 92 THR A CA 1
ATOM 691 C C . THR A 1 92 ? 43.594 8.203 4.477 1 19.53 92 THR A C 1
ATOM 693 O O . THR A 1 92 ? 44.094 8.422 5.59 1 19.53 92 THR A O 1
ATOM 696 N N . PHE A 1 93 ? 42.406 8.367 4.473 1 18.69 93 PHE A N 1
ATOM 697 C CA . PHE A 1 93 ? 41.688 7.832 5.625 1 18.69 93 PHE A CA 1
ATOM 698 C C . PHE A 1 93 ? 42.094 6.391 5.895 1 18.69 93 PHE A C 1
ATOM 700 O O . PHE A 1 93 ? 41.938 5.52 5.039 1 18.69 93 PHE A O 1
ATOM 707 N N . ARG A 1 94 ? 43.312 6.289 6.465 1 19.56 94 ARG A N 1
ATOM 708 C CA . ARG A 1 94 ? 43.781 4.988 6.922 1 19.56 94 ARG A CA 1
ATOM 709 C C . ARG A 1 94 ? 42.688 4.207 7.617 1 19.56 94 ARG A C 1
ATOM 711 O O . ARG A 1 94 ? 42.125 4.66 8.617 1 19.56 94 ARG A O 1
ATOM 718 N N . GLY A 1 95 ? 41.969 3.588 6.859 1 18.8 95 GLY A N 1
ATOM 719 C CA . GLY A 1 95 ? 40.938 2.629 7.234 1 18.8 95 GLY A CA 1
ATOM 720 C C . GLY A 1 95 ? 41.438 1.586 8.219 1 18.8 95 GLY A C 1
ATOM 721 O O . GLY A 1 95 ? 41.531 0.404 7.887 1 18.8 95 GLY A O 1
ATOM 722 N N . ASN A 1 96 ? 42.469 2.029 9 1 19.88 96 ASN A N 1
ATOM 723 C CA . ASN A 1 96 ? 42.906 0.895 9.812 1 19.88 96 ASN A CA 1
ATOM 724 C C . ASN A 1 96 ? 41.75 0.323 10.633 1 19.88 96 ASN A C 1
ATOM 726 O O . ASN A 1 96 ? 41.719 0.473 11.852 1 19.88 96 ASN A O 1
ATOM 730 N N . GLY A 1 97 ? 40.625 0.493 10.281 1 19.61 97 GLY A N 1
ATOM 731 C CA . GLY A 1 97 ? 39.656 0.004 11.266 1 19.61 97 GLY A CA 1
ATOM 732 C C . GLY A 1 97 ? 39.875 -1.443 11.648 1 19.61 97 GLY A C 1
ATOM 733 O O . GLY A 1 97 ? 39.656 -2.352 10.852 1 19.61 97 GLY A O 1
ATOM 734 N N . ARG A 1 98 ? 41.062 -1.697 12.297 1 19.73 98 ARG A N 1
ATOM 735 C CA . ARG A 1 98 ? 41.156 -3.029 12.883 1 19.73 98 ARG A CA 1
ATOM 736 C C . ARG A 1 98 ? 39.812 -3.484 13.469 1 19.73 98 ARG A C 1
ATOM 738 O O . ARG A 1 98 ? 39.25 -2.797 14.305 1 19.73 98 ARG A O 1
ATOM 745 N N . LEU A 1 99 ? 39.156 -4.254 12.758 1 19.84 99 LEU A N 1
ATOM 746 C CA . LEU A 1 99 ? 38.062 -5.082 13.227 1 19.84 99 LEU A CA 1
ATOM 747 C C . LEU A 1 99 ? 38.438 -5.797 14.523 1 19.84 99 LEU A C 1
ATOM 749 O O . LEU A 1 99 ? 39.25 -6.711 14.523 1 19.84 99 LEU A O 1
ATOM 753 N N . ARG A 1 100 ? 38.719 -4.988 15.547 1 20.88 100 ARG A N 1
ATOM 754 C CA . ARG A 1 100 ? 38.875 -5.789 16.766 1 20.88 100 ARG A CA 1
ATOM 755 C C . ARG A 1 100 ? 37.906 -6.945 16.797 1 20.88 100 ARG A C 1
ATOM 757 O O . ARG A 1 100 ? 36.781 -6.832 16.266 1 20.88 100 ARG A O 1
ATOM 764 N N . ASP A 1 101 ? 38.344 -8.125 17.234 1 19.06 101 ASP A N 1
ATOM 765 C CA . ASP A 1 101 ? 37.781 -9.477 17.312 1 19.06 101 ASP A CA 1
ATOM 766 C C . ASP A 1 101 ? 36.375 -9.469 17.891 1 19.06 101 ASP A C 1
ATOM 768 O O . ASP A 1 101 ? 35.625 -8.523 17.672 1 19.06 101 ASP A O 1
ATOM 772 N N . GLY A 1 102 ? 36.156 -10.375 18.969 1 19.91 102 GLY A N 1
ATOM 773 C CA . GLY A 1 102 ? 35.156 -11.359 19.359 1 19.91 102 GLY A CA 1
ATOM 774 C C . GLY A 1 102 ? 33.938 -10.734 20.031 1 19.91 102 GLY A C 1
ATOM 775 O O . GLY A 1 102 ? 32.969 -11.438 20.344 1 19.91 102 GLY A O 1
ATOM 776 N N . ASP A 1 103 ? 34.188 -9.719 20.734 1 19.48 103 ASP A N 1
ATOM 777 C CA . ASP A 1 103 ? 33.25 -9.547 21.828 1 19.48 103 ASP A CA 1
ATOM 778 C C . ASP A 1 103 ? 31.875 -9.078 21.328 1 19.48 103 ASP A C 1
ATOM 780 O O . ASP A 1 103 ? 31.766 -7.992 20.75 1 19.48 103 ASP A O 1
ATOM 784 N N . THR A 1 104 ? 31.031 -10.016 20.953 1 22.91 104 THR A N 1
ATOM 785 C CA . THR A 1 104 ? 29.594 -10.117 20.656 1 22.91 104 THR A CA 1
ATOM 786 C C . THR A 1 104 ? 28.781 -9.273 21.641 1 22.91 104 THR A C 1
ATOM 788 O O . THR A 1 104 ? 27.766 -9.734 22.172 1 22.91 104 THR A O 1
ATOM 791 N N . SER A 1 105 ? 29.422 -8.312 22.188 1 19.81 105 SER A N 1
ATOM 792 C CA . SER A 1 105 ? 28.531 -7.766 23.203 1 19.81 105 SER A CA 1
ATOM 793 C C . SER A 1 105 ? 27.297 -7.145 22.562 1 19.81 105 SER A C 1
ATOM 795 O O . SER A 1 105 ? 27.391 -6.176 21.797 1 19.81 105 SER A O 1
ATOM 797 N N . VAL A 1 106 ? 26.406 -7.996 22.281 1 22.16 106 VAL A N 1
ATOM 798 C CA . VAL A 1 106 ? 25.016 -7.645 22.031 1 22.16 106 VAL A CA 1
ATOM 799 C C . VAL A 1 106 ? 24.547 -6.609 23.047 1 22.16 106 VAL A C 1
ATOM 801 O O . VAL A 1 106 ? 24.656 -6.824 24.25 1 22.16 106 VAL A O 1
ATOM 804 N N . SER A 1 107 ? 24.844 -5.359 22.797 1 22.17 107 SER A N 1
ATOM 805 C CA . SER A 1 107 ? 24.25 -4.352 23.672 1 22.17 107 SER A CA 1
ATOM 806 C C . SER A 1 107 ? 22.891 -4.812 24.203 1 22.17 107 SER A C 1
ATOM 808 O O . SER A 1 107 ? 22.078 -5.332 23.438 1 22.17 107 SER A O 1
ATOM 810 N N . SER A 1 108 ? 22.891 -5.211 25.422 1 21.67 108 SER A N 1
ATOM 811 C CA . SER A 1 108 ? 21.812 -5.609 26.312 1 21.67 108 SER A CA 1
ATOM 812 C C . SER A 1 108 ? 20.672 -4.602 26.281 1 21.67 108 SER A C 1
ATOM 814 O O . SER A 1 108 ? 20.859 -3.428 26.609 1 21.67 108 SER A O 1
ATOM 816 N N . TYR A 1 109 ? 19.891 -4.746 25.297 1 23.3 109 TYR A N 1
ATOM 817 C CA . TYR A 1 109 ? 18.562 -4.145 25.312 1 23.3 109 TYR A CA 1
ATOM 818 C C . TYR A 1 109 ? 17.969 -4.141 26.719 1 23.3 109 TYR A C 1
ATOM 820 O O . TYR A 1 109 ? 18.078 -5.133 27.453 1 23.3 109 TYR A O 1
ATOM 828 N N . SER A 1 110 ? 18.234 -3.061 27.438 1 24.91 110 SER A N 1
ATOM 829 C CA . SER A 1 110 ? 17.594 -2.988 28.75 1 24.91 110 SER A CA 1
ATOM 830 C C . SER A 1 110 ? 16.297 -3.793 28.781 1 24.91 110 SER A C 1
ATOM 832 O O . SER A 1 110 ? 15.586 -3.879 27.766 1 24.91 110 SER A O 1
ATOM 834 N N . SER A 1 111 ? 16.094 -4.809 29.609 1 25.27 111 SER A N 1
ATOM 835 C CA . SER A 1 111 ? 15.234 -5.938 29.969 1 25.27 111 SER A CA 1
ATOM 836 C C . SER A 1 111 ? 13.773 -5.516 30.062 1 25.27 111 SER A C 1
ATOM 838 O O . SER A 1 111 ? 12.891 -6.352 30.266 1 25.27 111 SER A O 1
ATOM 840 N N . ASP A 1 112 ? 13.516 -4.305 30.641 1 27.52 112 ASP A N 1
ATOM 841 C CA . ASP A 1 112 ? 12.078 -4.152 30.844 1 27.52 112 ASP A CA 1
ATOM 842 C C . ASP A 1 112 ? 11.344 -4.109 29.516 1 27.52 112 ASP A C 1
ATOM 844 O O . ASP A 1 112 ? 11.68 -3.311 28.641 1 27.52 112 ASP A O 1
ATOM 848 N N . GLY A 1 113 ? 11.039 -5.172 28.859 1 30.89 113 GLY A N 1
ATOM 849 C CA . GLY A 1 113 ? 10.414 -5.66 27.641 1 30.89 113 GLY A CA 1
ATOM 850 C C . GLY A 1 113 ? 9.391 -4.699 27.078 1 30.89 113 GLY A C 1
ATOM 851 O O . GLY A 1 113 ? 8.188 -4.965 27.109 1 30.89 113 GLY A O 1
ATOM 852 N N . GLU A 1 114 ? 9.5 -3.471 27.297 1 32.44 114 GLU A N 1
ATOM 853 C CA . GLU A 1 114 ? 8.453 -2.641 26.703 1 32.44 114 GLU A CA 1
ATOM 854 C C . GLU A 1 114 ? 8.25 -2.99 25.219 1 32.44 114 GLU A C 1
ATOM 856 O O . GLU A 1 114 ? 9.172 -2.861 24.422 1 32.44 114 GLU A O 1
ATOM 861 N N . LEU A 1 115 ? 7.547 -4.012 24.844 1 34.94 115 LEU A N 1
ATOM 862 C CA . LEU A 1 115 ? 7.016 -4.578 23.609 1 34.94 115 LEU A CA 1
ATOM 863 C C . LEU A 1 115 ? 6.734 -3.484 22.578 1 34.94 115 LEU A C 1
ATOM 865 O O . LEU A 1 115 ? 6.039 -2.512 22.891 1 34.94 115 LEU A O 1
ATOM 869 N N . GLY A 1 116 ? 7.613 -3.158 21.797 1 39.94 116 GLY A N 1
ATOM 870 C CA . GLY A 1 116 ? 7.531 -2.215 20.703 1 39.94 116 GLY A CA 1
ATOM 871 C C . GLY A 1 116 ? 6.188 -2.232 20 1 39.94 116 GLY A C 1
ATOM 872 O O . GLY A 1 116 ? 5.73 -3.285 19.547 1 39.94 116 GLY A O 1
ATOM 873 N N . THR A 1 117 ? 5.262 -1.492 20.391 1 44.41 117 THR A N 1
ATOM 874 C CA . THR A 1 117 ? 3.947 -1.313 19.797 1 44.41 117 THR A CA 1
ATOM 875 C C . THR A 1 117 ? 4.078 -0.94 18.312 1 44.41 117 THR A C 1
ATOM 877 O O . THR A 1 117 ? 4.887 -0.084 17.953 1 44.41 117 THR A O 1
ATOM 880 N N . VAL A 1 118 ? 3.881 -1.896 17.375 1 47.16 118 VAL A N 1
ATOM 881 C CA . VAL A 1 118 ? 3.793 -1.632 15.945 1 47.16 118 VAL A CA 1
ATOM 882 C C . VAL A 1 118 ? 2.971 -0.368 15.703 1 47.16 118 VAL A C 1
ATOM 884 O O . VAL A 1 118 ? 1.89 -0.205 16.266 1 47.16 118 VAL A O 1
ATOM 887 N N . TYR A 1 119 ? 3.619 0.52 15.141 1 48.38 119 TYR A N 1
ATOM 888 C CA . TYR A 1 119 ? 3.018 1.822 14.875 1 48.38 119 TYR A CA 1
ATOM 889 C C . TYR A 1 119 ? 2.07 1.752 13.68 1 48.38 119 TYR A C 1
ATOM 891 O O . TYR A 1 119 ? 2.324 1.02 12.719 1 48.38 119 TYR A O 1
ATOM 899 N N . GLY A 1 120 ? 1.033 2.373 13.82 1 55.97 120 GLY A N 1
ATOM 900 C CA . GLY A 1 120 ? 0.112 2.514 12.703 1 55.97 120 GLY A CA 1
ATOM 901 C C . GLY A 1 120 ? -0.778 1.301 12.508 1 55.97 120 GLY A C 1
ATOM 902 O O . GLY A 1 120 ? -1.188 0.662 13.484 1 55.97 120 GLY A O 1
ATOM 903 N N . LEU A 1 121 ? -1.166 1.08 11.289 1 57.91 121 LEU A N 1
ATOM 904 C CA . LEU A 1 121 ? -2.143 0.049 10.953 1 57.91 121 LEU A CA 1
ATOM 905 C C . LEU A 1 121 ? -1.617 -1.336 11.32 1 57.91 121 LEU A C 1
ATOM 907 O O . LEU A 1 121 ? -2.398 -2.271 11.508 1 57.91 121 LEU A O 1
ATOM 911 N N . GLY A 1 122 ? -0.253 -1.405 11.43 1 53.81 122 GLY A N 1
ATOM 912 C CA . GLY A 1 122 ? 0.351 -2.695 11.727 1 53.81 122 GLY A CA 1
ATOM 913 C C . GLY A 1 122 ? 0.212 -3.098 13.188 1 53.81 122 GLY A C 1
ATOM 914 O O . GLY A 1 122 ? 0.453 -4.254 13.539 1 53.81 122 GLY A O 1
ATOM 915 N N . GLY A 1 123 ? -0.061 -2.104 14.039 1 52.03 123 GLY A N 1
ATOM 916 C CA . GLY A 1 123 ? -0.151 -2.373 15.469 1 52.03 123 GLY A CA 1
ATOM 917 C C . GLY A 1 123 ? -1.308 -3.285 15.836 1 52.03 123 GLY A C 1
ATOM 918 O O . GLY A 1 123 ? -1.342 -3.846 16.938 1 52.03 123 GLY A O 1
ATOM 919 N N . TYR A 1 124 ? -2.346 -3.324 14.953 1 51.72 124 TYR A N 1
ATOM 920 C CA . TYR A 1 124 ? -3.561 -4.035 15.336 1 51.72 124 TYR A CA 1
ATOM 921 C C . TYR A 1 124 ? -3.436 -5.523 15.047 1 51.72 124 TYR A C 1
ATOM 923 O O . TYR A 1 124 ? -4.273 -6.32 15.477 1 51.72 124 TYR A O 1
ATOM 931 N N . SER A 1 125 ? -2.562 -5.875 14.109 1 50.38 125 SER A N 1
ATOM 932 C CA . SER A 1 125 ? -2.736 -7.309 13.891 1 50.38 125 SER A CA 1
ATOM 933 C C . SER A 1 125 ? -2.674 -8.078 15.203 1 50.38 125 SER A C 1
ATOM 935 O O . SER A 1 125 ? -1.671 -8.016 15.922 1 50.38 125 SER A O 1
ATOM 937 N N . GLN A 1 126 ? -3.768 -7.871 16.094 1 47.06 126 GLN A N 1
ATOM 938 C CA . GLN A 1 126 ? -3.877 -8.672 17.297 1 47.06 126 GLN A CA 1
ATOM 939 C C . GLN A 1 126 ? -3.188 -10.023 17.141 1 47.06 126 GLN A C 1
ATOM 941 O O . GLN A 1 126 ? -3.621 -10.852 16.344 1 47.06 126 GLN A O 1
ATOM 946 N N . SER A 1 127 ? -2.184 -10.133 17.906 1 53.78 127 SER A N 1
ATOM 947 C CA . SER A 1 127 ? -1.369 -11.25 18.359 1 53.78 127 SER A CA 1
ATOM 948 C C . SER A 1 127 ? -0.975 -12.156 17.203 1 53.78 127 SER A C 1
ATOM 950 O O . SER A 1 127 ? -1.173 -13.375 17.266 1 53.78 127 SER A O 1
ATOM 952 N N . SER A 1 128 ? -0.591 -11.492 16.125 1 72.12 128 SER A N 1
ATOM 953 C CA . SER A 1 128 ? -0.187 -12.5 15.148 1 72.12 128 SER A CA 1
ATOM 954 C C . SER A 1 128 ? 1.33 -12.648 15.102 1 72.12 128 SER A C 1
ATOM 956 O O . SER A 1 128 ? 2.053 -11.648 15.031 1 72.12 128 SER A O 1
ATOM 958 N N . ARG A 1 129 ? 1.832 -13.695 15.758 1 88.69 129 ARG A N 1
ATOM 959 C CA . ARG A 1 129 ? 3.217 -14.125 15.602 1 88.69 129 ARG A CA 1
ATOM 960 C C . ARG A 1 129 ? 3.371 -15.062 14.414 1 88.69 129 ARG A C 1
ATOM 962 O O . ARG A 1 129 ? 2.65 -16.062 14.305 1 88.69 129 ARG A O 1
ATOM 969 N N . VAL A 1 130 ? 4.254 -14.625 13.477 1 93.88 130 VAL A N 1
ATOM 970 C CA . VAL A 1 130 ? 4.344 -15.344 12.211 1 93.88 130 VAL A CA 1
ATOM 971 C C . VAL A 1 130 ? 5.711 -16.016 12.094 1 93.88 130 VAL A C 1
ATOM 973 O O . VAL A 1 130 ? 6.746 -15.375 12.312 1 93.88 130 VAL A O 1
ATOM 976 N N . LEU A 1 131 ? 5.746 -17.281 11.938 1 96.38 131 LEU A N 1
ATOM 977 C CA . LEU A 1 131 ? 6.941 -18 11.516 1 96.38 131 LEU A CA 1
ATOM 978 C C . LEU A 1 131 ? 6.996 -18.109 9.992 1 96.38 131 LEU A C 1
ATOM 980 O O . LEU A 1 131 ? 6.281 -18.922 9.398 1 96.38 131 LEU A O 1
ATOM 984 N N . LEU A 1 132 ? 7.812 -17.297 9.391 1 97 132 LEU A N 1
ATOM 985 C CA . LEU A 1 132 ? 7.988 -17.312 7.938 1 97 132 LEU A CA 1
ATOM 986 C C . LEU A 1 132 ? 9.039 -18.344 7.531 1 97 132 LEU A C 1
ATOM 988 O O . LEU A 1 132 ? 10.234 -18.141 7.766 1 97 132 LEU A O 1
ATOM 992 N N . CYS A 1 133 ? 8.641 -19.375 6.91 1 97.56 133 CYS A N 1
ATOM 993 C CA . CYS A 1 133 ? 9.523 -20.469 6.531 1 97.56 133 CYS A CA 1
ATOM 994 C C . CYS A 1 133 ? 9.898 -20.391 5.055 1 97.56 133 CYS A C 1
ATOM 996 O O . CYS A 1 133 ? 9.039 -20.516 4.184 1 97.56 133 CYS A O 1
ATOM 998 N N . MET A 1 134 ? 11.133 -20.203 4.805 1 97.19 134 MET A N 1
ATOM 999 C CA . MET A 1 134 ? 11.578 -20.203 3.414 1 97.19 134 MET A CA 1
ATOM 1000 C C . MET A 1 134 ? 11.516 -21.609 2.828 1 97.19 134 MET A C 1
ATOM 1002 O O . MET A 1 134 ? 11.703 -22.594 3.547 1 97.19 134 MET A O 1
ATOM 1006 N N . VAL A 1 135 ? 11.242 -21.703 1.614 1 97.75 135 VAL A N 1
ATOM 1007 C CA . VAL A 1 135 ? 11.203 -22.953 0.857 1 97.75 135 VAL A CA 1
ATOM 1008 C C . VAL A 1 135 ? 11.898 -22.766 -0.487 1 97.75 135 VAL A C 1
ATOM 1010 O O . VAL A 1 135 ? 11.742 -21.734 -1.14 1 97.75 135 VAL A O 1
ATOM 1013 N N . GLY A 1 136 ? 12.688 -23.719 -0.864 1 95.69 136 GLY A N 1
ATOM 1014 C CA . GLY A 1 136 ? 13.312 -23.656 -2.176 1 95.69 136 GLY A CA 1
ATOM 1015 C C . GLY A 1 136 ? 14.648 -24.375 -2.234 1 95.69 136 GLY A C 1
ATOM 1016 O O . GLY A 1 136 ? 15.258 -24.656 -1.198 1 95.69 136 GLY A O 1
ATOM 1017 N N . LEU A 1 137 ? 15.141 -24.641 -3.404 1 93.5 137 LEU A N 1
ATOM 1018 C CA . LEU A 1 137 ? 16.438 -25.25 -3.65 1 93.5 137 LEU A CA 1
ATOM 1019 C C . LEU A 1 137 ? 17.562 -24.266 -3.373 1 93.5 137 LEU A C 1
ATOM 1021 O O . LEU A 1 137 ? 17.344 -23.062 -3.324 1 93.5 137 LEU A O 1
ATOM 1025 N N . PRO A 1 138 ? 18.719 -24.797 -3.111 1 89 138 PRO A N 1
ATOM 1026 C CA . PRO A 1 138 ? 19.859 -23.891 -2.922 1 89 138 PRO A CA 1
ATOM 1027 C C . PRO A 1 138 ? 20.062 -22.953 -4.109 1 89 138 PRO A C 1
ATOM 1029 O O . PRO A 1 138 ? 19.875 -23.344 -5.258 1 89 138 PRO A O 1
ATOM 1032 N N . ALA A 1 139 ? 20.422 -21.734 -3.891 1 88.81 139 ALA A N 1
ATOM 1033 C CA . ALA A 1 139 ? 20.797 -20.703 -4.863 1 88.81 139 ALA A CA 1
ATOM 1034 C C . ALA A 1 139 ? 19.578 -20.25 -5.676 1 88.81 139 ALA A C 1
ATOM 1036 O O . ALA A 1 139 ? 19.703 -19.922 -6.859 1 88.81 139 ALA A O 1
ATOM 1037 N N . ARG A 1 140 ? 18.422 -20.328 -5.102 1 92.19 140 ARG A N 1
ATOM 1038 C CA . ARG A 1 140 ? 17.219 -19.891 -5.805 1 92.19 140 ARG A CA 1
ATOM 1039 C C . ARG A 1 140 ? 16.734 -18.547 -5.27 1 92.19 140 ARG A C 1
ATOM 1041 O O . ARG A 1 140 ? 15.633 -18.094 -5.598 1 92.19 140 ARG A O 1
ATOM 1048 N N . GLY A 1 141 ? 17.453 -17.891 -4.371 1 89.12 141 GLY A N 1
ATOM 1049 C CA . GLY A 1 141 ? 17.156 -16.516 -3.971 1 89.12 141 GLY A CA 1
ATOM 1050 C C . GLY A 1 141 ? 16.562 -16.422 -2.572 1 89.12 141 GLY A C 1
ATOM 1051 O O . GLY A 1 141 ? 16.125 -15.352 -2.15 1 89.12 141 GLY A O 1
ATOM 1052 N N . LYS A 1 142 ? 16.562 -17.484 -1.794 1 91 142 LYS A N 1
ATOM 1053 C CA . LYS A 1 142 ? 15.984 -17.5 -0.452 1 91 142 LYS A CA 1
ATOM 1054 C C . LYS A 1 142 ? 16.656 -16.469 0.444 1 91 142 LYS A C 1
ATOM 1056 O O . LYS A 1 142 ? 15.969 -15.68 1.104 1 91 142 LYS A O 1
ATOM 1061 N N . SER A 1 143 ? 17.969 -16.484 0.421 1 86.25 143 SER A N 1
ATOM 1062 C CA . SER A 1 143 ? 18.703 -15.562 1.292 1 86.25 143 SER A CA 1
ATOM 1063 C C . SER A 1 143 ? 18.453 -14.109 0.891 1 86.25 143 SER A C 1
ATOM 1065 O O . SER A 1 143 ? 18.391 -13.227 1.748 1 86.25 143 SER A O 1
ATOM 1067 N N . TYR A 1 144 ? 18.375 -13.859 -0.355 1 87.44 144 TYR A N 1
ATOM 1068 C CA . TYR A 1 144 ? 18.031 -12.523 -0.842 1 87.44 144 TYR A CA 1
ATOM 1069 C C . TYR A 1 144 ? 16.672 -12.086 -0.307 1 87.44 144 TYR A C 1
ATOM 1071 O O . TYR A 1 144 ? 16.531 -10.977 0.226 1 87.44 144 TYR A O 1
ATOM 1079 N N . ILE A 1 145 ? 15.664 -12.938 -0.439 1 92.94 145 ILE A N 1
ATOM 1080 C CA . ILE A 1 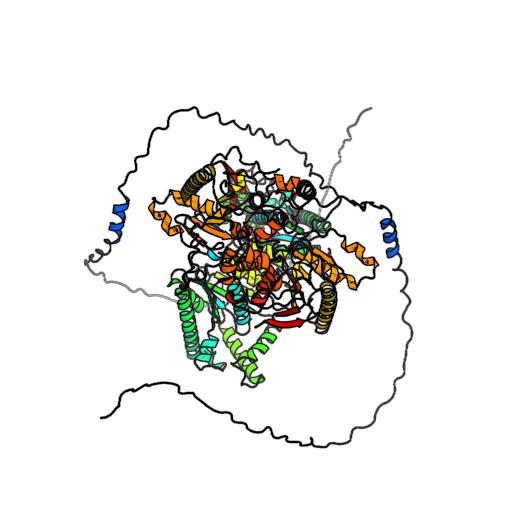145 ? 14.312 -12.633 0.013 1 92.94 145 ILE A CA 1
ATOM 1081 C C . ILE A 1 145 ? 14.312 -12.391 1.52 1 92.94 145 ILE A C 1
ATOM 1083 O O . ILE A 1 145 ? 13.656 -11.469 2.004 1 92.94 145 ILE A O 1
ATOM 1087 N N . THR A 1 146 ? 15.07 -13.188 2.229 1 92.88 146 THR A N 1
ATOM 1088 C CA . THR A 1 146 ? 15.172 -13.039 3.676 1 92.88 146 THR A CA 1
ATOM 1089 C C . THR A 1 146 ? 15.727 -11.664 4.035 1 92.88 146 THR A C 1
ATOM 1091 O O . THR A 1 146 ? 15.164 -10.969 4.891 1 92.88 146 THR A O 1
ATOM 1094 N N . LYS A 1 147 ? 16.75 -11.297 3.391 1 90.12 147 LYS A N 1
ATOM 1095 C CA . LYS A 1 147 ? 17.375 -10 3.676 1 90.12 147 LYS A CA 1
ATOM 1096 C C . LYS A 1 147 ? 16.422 -8.852 3.346 1 90.12 147 LYS A C 1
ATOM 1098 O O . LYS A 1 147 ? 16.328 -7.883 4.102 1 90.12 147 LYS A O 1
ATOM 1103 N N . MET A 1 148 ? 15.773 -8.977 2.219 1 91.81 148 MET A N 1
ATOM 1104 C CA . MET A 1 148 ? 14.82 -7.949 1.813 1 91.81 148 MET A CA 1
ATOM 1105 C C . MET A 1 148 ? 13.695 -7.82 2.832 1 91.81 148 MET A C 1
ATOM 1107 O O . MET A 1 148 ? 13.305 -6.711 3.197 1 91.81 148 MET A O 1
ATOM 1111 N N . LEU A 1 149 ? 13.211 -8.938 3.273 1 94 149 LEU A N 1
ATOM 1112 C CA . LEU A 1 149 ? 12.133 -8.938 4.25 1 94 149 LEU A CA 1
ATOM 1113 C C . LEU A 1 149 ? 12.609 -8.383 5.59 1 94 149 LEU A C 1
ATOM 1115 O O . LEU A 1 149 ? 11.883 -7.641 6.254 1 94 149 LEU A O 1
ATOM 1119 N N . MET A 1 150 ? 13.812 -8.734 5.992 1 92.31 150 MET A N 1
ATOM 1120 C CA . MET A 1 150 ? 14.391 -8.211 7.234 1 92.31 150 MET A CA 1
ATOM 1121 C C . MET A 1 150 ? 14.461 -6.691 7.203 1 92.31 150 MET A C 1
ATOM 1123 O O . MET A 1 150 ? 14.062 -6.027 8.156 1 92.31 150 MET A O 1
ATOM 1127 N N . ARG A 1 151 ? 14.898 -6.188 6.137 1 90.56 151 ARG A N 1
ATOM 1128 C CA . ARG A 1 151 ? 15.031 -4.742 5.992 1 90.56 151 ARG A CA 1
ATOM 1129 C C . ARG A 1 151 ? 13.664 -4.062 6.035 1 90.56 151 ARG A C 1
ATOM 1131 O O . ARG A 1 151 ? 13.469 -3.098 6.777 1 90.56 151 ARG A O 1
ATOM 1138 N N . TYR A 1 152 ? 12.758 -4.562 5.246 1 93 152 TYR A N 1
ATOM 1139 C CA . TYR A 1 152 ? 11.438 -3.949 5.121 1 93 152 TYR A CA 1
ATOM 1140 C C . TYR A 1 152 ? 10.695 -3.998 6.449 1 93 152 TYR A C 1
ATOM 1142 O O . TYR A 1 152 ? 10.141 -2.99 6.895 1 93 152 TYR A O 1
ATOM 1150 N N . LEU A 1 153 ? 10.711 -5.148 7.082 1 91.75 153 LEU A N 1
ATOM 1151 C CA . LEU A 1 153 ? 9.945 -5.336 8.312 1 91.75 153 LEU A CA 1
ATOM 1152 C C . LEU A 1 153 ? 10.562 -4.547 9.461 1 91.75 153 LEU A C 1
ATOM 1154 O O . LEU A 1 153 ? 9.852 -3.916 10.242 1 91.75 153 LEU A O 1
ATOM 1158 N N . THR A 1 154 ? 11.883 -4.523 9.523 1 89.75 154 THR A N 1
ATOM 1159 C CA . THR A 1 154 ? 12.555 -3.734 10.555 1 89.75 154 THR A CA 1
ATOM 1160 C C . THR A 1 154 ? 12.242 -2.25 10.383 1 89.75 154 THR A C 1
ATOM 1162 O O . THR A 1 154 ? 11.883 -1.571 11.352 1 89.75 154 THR A O 1
ATOM 1165 N N . TRP A 1 155 ? 12.336 -1.844 9.188 1 91.75 155 TRP A N 1
ATOM 1166 C CA . TRP A 1 155 ? 12.07 -0.441 8.883 1 91.75 155 TRP A CA 1
ATOM 1167 C C . TRP A 1 155 ? 10.625 -0.08 9.195 1 91.75 155 TRP A C 1
ATOM 1169 O O . TRP A 1 155 ? 10.344 1.023 9.672 1 91.75 155 TRP A O 1
ATOM 1179 N N . SER A 1 156 ? 9.734 -1.003 8.977 1 87.81 156 SER A N 1
ATOM 1180 C CA . SER A 1 156 ? 8.312 -0.761 9.188 1 87.81 156 SER A CA 1
ATOM 1181 C C . SER A 1 156 ? 7.945 -0.88 10.664 1 87.81 156 SER A C 1
ATOM 1183 O O . SER A 1 156 ? 6.781 -0.717 11.031 1 87.81 156 SER A O 1
ATOM 1185 N N . GLY A 1 157 ? 8.922 -1.291 11.5 1 81.81 157 GLY A N 1
ATOM 1186 C CA . GLY A 1 157 ? 8.711 -1.271 12.938 1 81.81 157 GLY A CA 1
ATOM 1187 C C . GLY A 1 157 ? 8.328 -2.627 13.5 1 81.81 157 GLY A C 1
ATOM 1188 O O . GLY A 1 157 ? 7.973 -2.738 14.672 1 81.81 157 GLY A O 1
ATOM 1189 N N . PHE A 1 158 ? 8.383 -3.656 12.695 1 85.62 158 PHE A N 1
ATOM 1190 C CA . PHE A 1 158 ? 8.102 -4.996 13.195 1 85.62 158 PHE A CA 1
ATOM 1191 C C . PHE A 1 158 ? 9.367 -5.637 13.766 1 85.62 158 PHE A C 1
ATOM 1193 O O . PHE A 1 158 ? 10.422 -5.602 13.133 1 85.62 158 PHE A O 1
ATOM 1200 N N . PRO A 1 159 ? 9.18 -6.184 14.984 1 88.44 159 PRO A N 1
ATOM 1201 C CA . PRO A 1 159 ? 10.289 -7.043 15.406 1 88.44 159 PRO A CA 1
ATOM 1202 C C . PRO A 1 159 ? 10.484 -8.25 14.484 1 88.44 159 PRO A C 1
ATOM 1204 O O . PRO A 1 159 ? 9.523 -8.945 14.156 1 88.44 159 PRO A O 1
ATOM 1207 N N . VAL A 1 160 ? 11.664 -8.375 14.023 1 93.5 160 VAL A N 1
ATOM 1208 C CA . VAL A 1 160 ? 11.953 -9.469 13.102 1 93.5 160 VAL A CA 1
ATOM 1209 C C . VAL A 1 160 ? 13.344 -10.023 13.391 1 93.5 160 VAL A C 1
ATOM 1211 O O . VAL A 1 160 ? 14.258 -9.281 13.742 1 93.5 160 VAL A O 1
ATOM 1214 N N . LYS A 1 161 ? 13.461 -11.32 13.266 1 94.88 161 LYS A N 1
ATOM 1215 C CA . LYS A 1 161 ? 14.742 -12.008 13.43 1 94.88 161 LYS A CA 1
ATOM 1216 C C . LYS A 1 161 ? 14.852 -13.195 12.477 1 94.88 161 LYS A C 1
ATOM 1218 O O . LYS A 1 161 ? 13.859 -13.891 12.234 1 94.88 161 LYS A O 1
ATOM 1223 N N . SER A 1 162 ? 16.047 -13.344 11.898 1 94.62 162 SER A N 1
ATOM 1224 C CA . SER A 1 162 ? 16.266 -14.461 10.984 1 94.62 162 SER A CA 1
ATOM 1225 C C . SER A 1 162 ? 17 -15.609 11.68 1 94.62 162 SER A C 1
ATOM 1227 O O . SER A 1 162 ? 17.875 -15.383 12.5 1 94.62 162 SER A O 1
ATOM 1229 N N . PHE A 1 163 ? 16.578 -16.766 11.422 1 94.12 163 PHE A N 1
ATOM 1230 C CA . PHE A 1 163 ? 17.156 -18.016 11.883 1 94.12 163 PHE A CA 1
ATOM 1231 C C . PHE A 1 163 ? 17.562 -18.891 10.695 1 94.12 163 PHE A C 1
ATOM 1233 O O . PHE A 1 163 ? 16.703 -19.375 9.953 1 94.12 163 PHE A O 1
ATOM 1240 N N . ASN A 1 164 ? 18.781 -19.047 10.508 1 90.38 164 ASN A N 1
ATOM 1241 C CA . ASN A 1 164 ? 19.297 -19.734 9.336 1 90.38 164 ASN A CA 1
ATOM 1242 C C . ASN A 1 164 ? 19.891 -21.094 9.711 1 90.38 164 ASN A C 1
ATOM 1244 O O . ASN A 1 164 ? 20.875 -21.156 10.469 1 90.38 164 ASN A O 1
ATOM 1248 N N . ALA A 1 165 ? 19.422 -22.125 9.141 1 84.75 165 ALA A N 1
ATOM 1249 C CA . ALA A 1 165 ? 19.891 -23.469 9.438 1 84.75 165 ALA A CA 1
ATOM 1250 C C . ALA A 1 165 ? 21.312 -23.688 8.938 1 84.75 165 ALA A C 1
ATOM 1252 O O . ALA A 1 165 ? 22.094 -24.391 9.57 1 84.75 165 ALA A O 1
ATOM 1253 N N . GLY A 1 166 ? 21.641 -23.109 7.805 1 77.62 166 GLY A N 1
ATOM 1254 C CA . GLY A 1 166 ? 23 -23.203 7.297 1 77.62 166 GLY A CA 1
ATOM 1255 C C . GLY A 1 166 ? 24.031 -22.578 8.227 1 77.62 166 GLY A C 1
ATOM 1256 O O . GLY A 1 166 ? 25.094 -23.141 8.438 1 77.62 166 GLY A O 1
ATOM 1257 N N . ASN A 1 167 ? 23.656 -21.516 8.727 1 76.38 167 ASN A N 1
ATOM 1258 C CA . ASN A 1 167 ? 24.547 -20.844 9.68 1 76.38 167 ASN A CA 1
ATOM 1259 C C . ASN A 1 167 ? 24.734 -21.672 10.945 1 76.38 167 ASN A C 1
ATOM 1261 O O . ASN A 1 167 ? 25.859 -21.781 11.461 1 76.38 167 ASN A O 1
ATOM 1265 N N . LEU A 1 168 ? 23.688 -22.203 11.359 1 75.31 168 LEU A N 1
ATOM 1266 C CA . LEU A 1 168 ? 23.781 -23.062 12.539 1 75.31 168 LEU A CA 1
ATOM 1267 C C . LEU A 1 168 ? 24.656 -24.281 12.266 1 75.31 168 LEU A C 1
ATOM 1269 O O . LEU A 1 168 ? 25.438 -24.688 13.125 1 75.31 168 LEU A O 1
ATOM 1273 N N . ARG A 1 169 ? 24.5 -24.797 11.141 1 76.19 169 ARG A N 1
ATOM 1274 C CA . ARG A 1 169 ? 25.328 -25.922 10.734 1 76.19 169 ARG A CA 1
ATOM 1275 C C . ARG A 1 169 ? 26.812 -25.531 10.727 1 76.19 169 ARG A C 1
ATOM 1277 O O . ARG A 1 169 ? 27.641 -26.266 11.25 1 76.19 169 ARG A O 1
ATOM 1284 N N . ARG A 1 170 ? 27.078 -24.406 10.18 1 72.94 170 ARG A N 1
ATOM 1285 C CA . ARG A 1 170 ? 28.453 -23.922 10.078 1 72.94 170 ARG A CA 1
ATOM 1286 C C . ARG A 1 170 ? 29.047 -23.641 11.461 1 72.94 170 ARG A C 1
ATOM 1288 O O . ARG A 1 170 ? 30.203 -23.969 11.734 1 72.94 170 ARG A O 1
ATOM 1295 N N . GLN A 1 171 ? 28.234 -23.141 12.266 1 72.31 171 GLN A N 1
ATOM 1296 C CA . GLN A 1 171 ? 28.656 -22.844 13.625 1 72.31 171 GLN A CA 1
ATOM 1297 C C . GLN A 1 171 ? 28.875 -24.141 14.422 1 72.31 171 GLN A C 1
ATOM 1299 O O . GLN A 1 171 ? 29.688 -24.172 15.344 1 72.31 171 GLN A O 1
ATOM 1304 N N . GLY A 1 172 ? 28.125 -25.109 14.016 1 69.88 172 GLY A N 1
ATOM 1305 C CA . GLY A 1 172 ? 28.25 -26.391 14.695 1 69.88 172 GLY A CA 1
ATOM 1306 C C . GLY A 1 172 ? 29.391 -27.234 14.172 1 69.88 172 GLY A C 1
ATOM 1307 O O . GLY A 1 172 ? 29.469 -28.438 14.461 1 69.88 172 GLY A O 1
ATOM 1308 N N . GLY A 1 173 ? 30.25 -26.641 13.359 1 69.62 173 GLY A N 1
ATOM 1309 C CA . GLY A 1 173 ? 31.469 -27.328 12.922 1 69.62 173 GLY A CA 1
ATOM 1310 C C . GLY A 1 173 ? 31.328 -27.969 11.562 1 69.62 173 GLY A C 1
ATOM 1311 O O . GLY A 1 173 ? 32.219 -28.703 11.125 1 69.62 173 GLY A O 1
ATOM 1312 N N . ASN A 1 174 ? 30.297 -27.828 10.977 1 69.69 174 ASN A N 1
ATOM 1313 C CA . ASN A 1 174 ? 30.094 -28.469 9.68 1 69.69 174 ASN A CA 1
ATOM 1314 C C . ASN A 1 174 ? 30.156 -27.453 8.539 1 69.69 174 ASN A C 1
ATOM 1316 O O . ASN A 1 174 ? 29.391 -27.547 7.578 1 69.69 174 ASN A O 1
ATOM 1320 N N . ALA A 1 175 ? 31.031 -26.5 8.75 1 66.5 175 ALA A N 1
ATOM 1321 C CA . ALA A 1 175 ? 31.328 -25.609 7.629 1 66.5 175 ALA A CA 1
ATOM 1322 C C . ALA A 1 175 ? 32.094 -26.359 6.531 1 66.5 175 ALA A C 1
ATOM 1324 O O . ALA A 1 175 ? 32.906 -27.234 6.816 1 66.5 175 ALA A O 1
ATOM 1325 N N . GLY A 1 176 ? 31.656 -26.172 5.309 1 64.12 176 GLY A N 1
ATOM 1326 C CA . GLY A 1 176 ? 32.344 -26.828 4.223 1 64.12 176 GLY A CA 1
ATOM 1327 C C . GLY A 1 176 ? 31.812 -28.219 3.912 1 64.12 176 GLY A C 1
ATOM 1328 O O . GLY A 1 176 ? 32.531 -29.062 3.363 1 64.12 176 GLY A O 1
ATOM 1329 N N . ALA A 1 177 ? 30.75 -28.453 4.398 1 68.25 177 ALA A N 1
ATOM 1330 C CA . ALA A 1 177 ? 30.141 -29.766 4.168 1 68.25 177 ALA A CA 1
ATOM 1331 C C . ALA A 1 177 ? 30.047 -30.062 2.674 1 68.25 177 ALA A C 1
ATOM 1333 O O . ALA A 1 177 ? 29.672 -29.203 1.88 1 68.25 177 ALA A O 1
ATOM 1334 N N . SER A 1 178 ? 30.594 -31.156 2.387 1 71.62 178 SER A N 1
ATOM 1335 C CA . SER A 1 178 ? 30.562 -31.625 1.003 1 71.62 178 SER A CA 1
ATOM 1336 C C . SER A 1 178 ? 29.156 -32.062 0.599 1 71.62 178 SER A C 1
ATOM 1338 O O . SER A 1 178 ? 28.25 -32.125 1.431 1 71.62 178 SER A O 1
ATOM 1340 N N . ALA A 1 179 ? 29.062 -32.344 -0.575 1 76.06 179 ALA A N 1
ATOM 1341 C CA . ALA A 1 179 ? 27.812 -32.875 -1.129 1 76.06 179 ALA A CA 1
ATOM 1342 C C . ALA A 1 179 ? 27.375 -34.125 -0.382 1 76.06 179 ALA A C 1
ATOM 1344 O O . ALA A 1 179 ? 26.172 -34.438 -0.305 1 76.06 179 ALA A O 1
ATOM 1345 N N . GLN A 1 180 ? 28.297 -34.781 0.238 1 75.06 180 GLN A N 1
ATOM 1346 C CA . GLN A 1 180 ? 27.984 -36 0.983 1 75.06 180 GLN A CA 1
ATOM 1347 C C . GLN A 1 180 ? 27.094 -35.688 2.188 1 75.06 180 GLN A C 1
ATOM 1349 O O . GLN A 1 180 ? 26.219 -36.469 2.533 1 75.06 180 GLN A O 1
ATOM 1354 N N . PHE A 1 181 ? 27.328 -34.594 2.742 1 78.19 181 PHE A N 1
ATOM 1355 C CA . PHE A 1 181 ? 26.516 -34.156 3.873 1 78.19 181 PHE A CA 1
ATOM 1356 C C . PHE A 1 181 ? 25.078 -33.938 3.447 1 78.19 181 PHE A C 1
ATOM 1358 O O . PHE A 1 181 ? 24.156 -34.156 4.238 1 78.19 181 PHE A O 1
ATOM 1365 N N . PHE A 1 182 ? 24.953 -33.688 2.219 1 77.88 182 PHE A N 1
ATOM 1366 C CA . PHE A 1 182 ? 23.625 -33.344 1.714 1 77.88 182 PHE A CA 1
ATOM 1367 C C . PHE A 1 182 ? 23.016 -34.5 0.927 1 77.88 182 PHE A C 1
ATOM 1369 O O . PHE A 1 182 ? 22 -34.344 0.245 1 77.88 182 PHE A O 1
ATOM 1376 N N . SER A 1 183 ? 23.672 -35.625 0.995 1 77.25 183 SER A N 1
ATOM 1377 C CA . SER A 1 183 ? 23.219 -36.781 0.261 1 77.25 183 SER A CA 1
ATOM 1378 C C . SER A 1 183 ? 21.891 -37.281 0.812 1 77.25 183 SER A C 1
ATOM 1380 O O . SER A 1 183 ? 21.453 -36.875 1.884 1 77.25 183 SER A O 1
ATOM 1382 N N . SER A 1 184 ? 21.203 -38.125 0.07 1 78.12 184 SER A N 1
ATOM 1383 C CA . SER A 1 184 ? 19.875 -38.625 0.409 1 78.12 184 SER A CA 1
ATOM 1384 C C . SER A 1 184 ? 19.953 -39.812 1.355 1 78.12 184 SER A C 1
ATOM 1386 O O . SER A 1 184 ? 18.953 -40.5 1.594 1 78.12 184 SER A O 1
ATOM 1388 N N . THR A 1 185 ? 21.156 -40.031 1.851 1 79 185 THR A N 1
ATOM 1389 C CA . THR A 1 185 ? 21.297 -41.125 2.809 1 79 185 THR A CA 1
ATOM 1390 C C . THR A 1 185 ? 20.5 -40.812 4.082 1 79 185 THR A C 1
ATOM 1392 O O . THR A 1 185 ? 20.266 -39.656 4.406 1 79 185 THR A O 1
ATOM 1395 N N . GLU A 1 186 ? 20.141 -41.875 4.723 1 84.69 186 GLU A N 1
ATOM 1396 C CA . GLU A 1 186 ? 19.359 -41.719 5.941 1 84.69 186 GLU A CA 1
ATOM 1397 C C . GLU A 1 186 ? 20.125 -40.969 7.008 1 84.69 186 GLU A C 1
ATOM 1399 O O . GLU A 1 186 ? 19.562 -40.094 7.691 1 84.69 186 GLU A O 1
ATOM 1404 N N . GLU A 1 187 ? 21.359 -41.312 7.125 1 83.25 187 GLU A N 1
ATOM 1405 C CA . GLU A 1 187 ? 22.172 -40.656 8.141 1 83.25 187 GLU A CA 1
ATOM 1406 C C . GLU A 1 187 ? 22.328 -39.156 7.855 1 83.25 187 GLU A C 1
ATOM 1408 O O . GLU A 1 187 ? 22.172 -38.344 8.75 1 83.25 187 GLU A O 1
ATOM 1413 N N . ALA A 1 188 ? 22.641 -38.875 6.691 1 81.94 188 ALA A N 1
ATOM 1414 C CA . ALA A 1 188 ? 22.812 -37.5 6.309 1 81.94 188 ALA A CA 1
ATOM 1415 C C . ALA A 1 188 ? 21.5 -36.719 6.484 1 81.94 188 ALA A C 1
ATOM 1417 O O . ALA A 1 188 ? 21.516 -35.594 6.969 1 81.94 188 ALA A O 1
ATOM 1418 N N . THR A 1 189 ? 20.438 -37.312 6.125 1 83.44 189 THR A N 1
ATOM 1419 C CA . THR A 1 189 ? 19.125 -36.719 6.242 1 83.44 189 THR A CA 1
ATOM 1420 C C . THR A 1 189 ? 18.781 -36.438 7.703 1 83.44 189 THR A C 1
ATOM 1422 O O . THR A 1 189 ? 18.297 -35.344 8.039 1 83.44 189 THR A O 1
ATOM 1425 N N . LYS A 1 190 ? 19.078 -37.375 8.523 1 85.31 190 LYS A N 1
ATOM 1426 C CA . LYS A 1 190 ? 18.797 -37.25 9.953 1 85.31 190 LYS A CA 1
ATOM 1427 C C . LYS A 1 190 ? 19.594 -36.094 10.555 1 85.31 190 LYS A C 1
ATOM 1429 O O . LYS A 1 190 ? 19.078 -35.344 11.383 1 85.31 190 LYS A O 1
ATOM 1434 N N . ARG A 1 191 ? 20.766 -36 10.172 1 83.88 191 ARG A N 1
ATOM 1435 C CA . ARG A 1 191 ? 21.609 -34.938 10.688 1 83.88 191 ARG A CA 1
ATOM 1436 C C . ARG A 1 191 ? 21.094 -33.562 10.266 1 83.88 191 ARG A C 1
ATOM 1438 O O . ARG A 1 191 ? 21.016 -32.625 11.078 1 83.88 191 ARG A O 1
ATOM 1445 N N . ARG A 1 192 ? 20.766 -33.438 9.07 1 83.06 192 ARG A N 1
ATOM 1446 C CA . ARG A 1 192 ? 20.25 -32.156 8.562 1 83.06 192 ARG A CA 1
ATOM 1447 C C . ARG A 1 192 ? 18.922 -31.797 9.227 1 83.06 192 ARG A C 1
ATOM 1449 O O . ARG A 1 192 ? 18.703 -30.641 9.562 1 83.06 192 ARG A O 1
ATOM 1456 N N . GLU A 1 193 ? 18.125 -32.781 9.359 1 85.44 193 GLU A N 1
ATOM 1457 C CA . GLU A 1 193 ? 16.828 -32.562 9.992 1 85.44 193 GLU A CA 1
ATOM 1458 C C . GLU A 1 193 ? 17 -32.125 11.445 1 85.44 193 GLU A C 1
ATOM 1460 O O . GLU A 1 193 ? 16.234 -31.281 11.93 1 85.44 193 GLU A O 1
ATOM 1465 N N . ALA A 1 194 ? 17.969 -32.688 12.07 1 86 194 ALA A N 1
ATOM 1466 C CA . ALA A 1 194 ? 18.219 -32.344 13.461 1 86 194 ALA A CA 1
ATOM 1467 C C . ALA A 1 194 ? 18.641 -30.875 13.578 1 86 194 ALA A C 1
ATOM 1469 O O . ALA A 1 194 ? 18.188 -30.156 14.477 1 86 194 ALA A O 1
ATOM 1470 N N . ILE A 1 195 ? 19.453 -30.469 12.734 1 86.25 195 ILE A N 1
ATOM 1471 C CA . ILE A 1 195 ? 19.906 -29.078 12.727 1 86.25 195 ILE A CA 1
ATOM 1472 C C . ILE A 1 195 ? 18.734 -28.141 12.438 1 86.25 195 ILE A C 1
ATOM 1474 O O . ILE A 1 195 ? 18.562 -27.141 13.109 1 86.25 195 ILE A O 1
ATOM 1478 N N . ALA A 1 196 ? 17.953 -28.484 11.438 1 87.19 196 ALA A N 1
ATOM 1479 C CA . ALA A 1 196 ? 16.797 -27.688 11.07 1 87.19 196 ALA A CA 1
ATOM 1480 C C . ALA A 1 196 ? 15.789 -27.609 12.219 1 87.19 196 ALA A C 1
ATOM 1482 O O . ALA A 1 196 ? 15.211 -26.562 12.477 1 87.19 196 ALA A O 1
ATOM 1483 N N . ASP A 1 197 ? 15.719 -28.703 12.875 1 88.69 197 ASP A N 1
ATOM 1484 C CA . ASP A 1 197 ? 14.789 -28.75 14 1 88.69 197 ASP A CA 1
ATOM 1485 C C . ASP A 1 197 ? 15.258 -27.859 15.141 1 88.69 197 ASP A C 1
ATOM 1487 O O . ASP A 1 197 ? 14.445 -27.188 15.781 1 88.69 197 ASP A O 1
ATOM 1491 N N . ALA A 1 198 ? 16.5 -27.922 15.352 1 89.5 198 ALA A N 1
ATOM 1492 C CA . ALA A 1 198 ? 17.047 -27.062 16.391 1 89.5 198 ALA A CA 1
ATOM 1493 C C . ALA A 1 198 ? 16.859 -25.594 16.047 1 89.5 198 ALA A C 1
ATOM 1495 O O . ALA A 1 198 ? 16.5 -24.797 16.906 1 89.5 198 ALA A O 1
ATOM 1496 N N . CYS A 1 199 ? 17.109 -25.266 14.844 1 90.88 199 CYS A N 1
ATOM 1497 C CA . CYS A 1 199 ? 16.938 -23.906 14.367 1 90.88 199 CYS A CA 1
ATOM 1498 C C . CYS A 1 199 ? 15.477 -23.469 14.5 1 90.88 199 CYS A C 1
ATOM 1500 O O . CYS A 1 199 ? 15.195 -22.359 14.969 1 90.88 199 CYS A O 1
ATOM 1502 N N . MET A 1 200 ? 14.617 -24.297 14.141 1 91.31 200 MET A N 1
ATOM 1503 C CA . MET A 1 200 ? 13.188 -24.031 14.227 1 91.31 200 MET A CA 1
ATOM 1504 C C . MET A 1 200 ? 12.766 -23.812 15.68 1 91.31 200 MET A C 1
ATOM 1506 O O . MET A 1 200 ? 11.977 -22.922 15.969 1 91.31 200 MET A O 1
ATOM 1510 N N . ALA A 1 201 ? 13.25 -24.672 16.5 1 92.12 201 ALA A N 1
ATOM 1511 C CA . ALA A 1 201 ? 12.922 -24.547 17.922 1 92.12 201 ALA A CA 1
ATOM 1512 C C . ALA A 1 201 ? 13.352 -23.203 18.469 1 92.12 201 ALA A C 1
ATOM 1514 O O . ALA A 1 201 ? 12.625 -22.578 19.25 1 92.12 201 ALA A O 1
ATOM 1515 N N . GLU A 1 202 ? 14.453 -22.781 18.062 1 93.25 202 GLU A N 1
ATOM 1516 C CA . GLU A 1 202 ? 14.93 -21.469 18.469 1 93.25 202 GLU A CA 1
ATOM 1517 C C . GLU A 1 202 ? 14.008 -20.359 17.969 1 93.25 202 GLU A C 1
ATOM 1519 O O .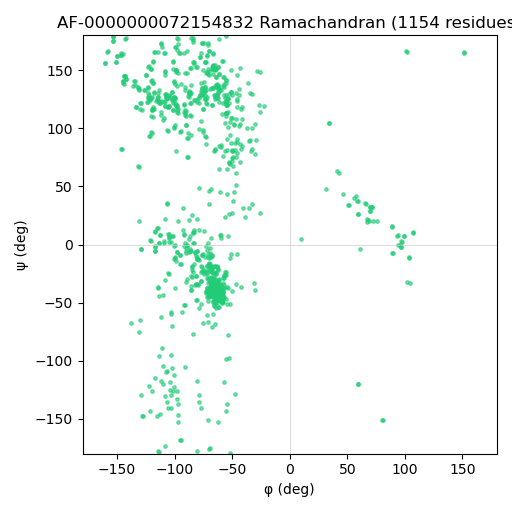 GLU A 1 202 ? 13.711 -19.406 18.688 1 93.25 202 GLU A O 1
ATOM 1524 N N . ALA A 1 203 ? 13.594 -20.469 16.75 1 95.12 203 ALA A N 1
ATOM 1525 C CA . ALA A 1 203 ? 12.703 -19.484 16.156 1 95.12 203 ALA A CA 1
ATOM 1526 C C . ALA A 1 203 ? 11.375 -19.422 16.906 1 95.12 203 ALA A C 1
ATOM 1528 O O . ALA A 1 203 ? 10.883 -18.328 17.219 1 95.12 203 ALA A O 1
ATOM 1529 N N . ILE A 1 204 ? 10.867 -20.547 17.188 1 94.25 204 ILE A N 1
ATOM 1530 C CA . ILE A 1 204 ? 9.578 -20.625 17.875 1 94.25 204 ILE A CA 1
ATOM 1531 C C . ILE A 1 204 ? 9.711 -20.078 19.297 1 94.25 204 ILE A C 1
ATOM 1533 O O . ILE A 1 204 ? 8.82 -19.375 19.781 1 94.25 204 ILE A O 1
ATOM 1537 N N . GLU A 1 205 ? 10.812 -20.391 19.922 1 93.75 205 GLU A N 1
ATOM 1538 C CA . GLU A 1 205 ? 11.055 -19.844 21.25 1 93.75 205 GLU A CA 1
ATOM 1539 C C . GLU A 1 205 ? 11.133 -18.328 21.234 1 93.75 205 GLU A C 1
ATOM 1541 O O . GLU A 1 205 ? 10.586 -17.656 22.109 1 93.75 205 GLU A O 1
ATOM 1546 N N . TRP A 1 206 ? 11.789 -17.875 20.266 1 95.19 206 TRP A N 1
ATOM 1547 C CA . TRP A 1 206 ? 11.891 -16.422 20.094 1 95.19 206 TRP A CA 1
ATOM 1548 C C . TRP A 1 206 ? 10.516 -15.797 19.922 1 95.19 206 TRP A C 1
ATOM 1550 O O . TRP A 1 206 ? 10.211 -14.758 20.516 1 95.19 206 TRP A O 1
ATOM 1560 N N . LEU A 1 207 ? 9.672 -16.391 19.141 1 93.88 207 LEU A N 1
ATOM 1561 C CA . LEU A 1 207 ? 8.312 -15.906 18.906 1 93.88 207 LEU A CA 1
ATOM 1562 C C . LEU A 1 207 ? 7.5 -15.953 20.203 1 93.88 207 LEU A C 1
ATOM 1564 O O . LEU A 1 207 ? 6.719 -15.039 20.484 1 93.88 207 LEU A O 1
ATOM 1568 N N . ARG A 1 208 ? 7.746 -16.953 20.938 1 88.88 208 ARG A N 1
ATOM 1569 C CA . ARG A 1 208 ? 7.004 -17.125 22.172 1 88.88 208 ARG A CA 1
ATOM 1570 C C . ARG A 1 208 ? 7.32 -16.016 23.172 1 88.88 208 ARG A C 1
ATOM 1572 O O . ARG A 1 208 ? 6.461 -15.625 23.969 1 88.88 208 ARG A O 1
ATOM 1579 N N . MET A 1 209 ? 8.422 -15.508 23.094 1 88.62 209 MET A N 1
ATOM 1580 C CA . MET A 1 209 ? 8.891 -14.516 24.047 1 88.62 209 MET A CA 1
ATOM 1581 C C . MET A 1 209 ? 8.297 -13.141 23.734 1 88.62 209 MET A C 1
ATOM 1583 O O . MET A 1 209 ? 8.344 -12.234 24.578 1 88.62 209 MET A O 1
ATOM 1587 N N . HIS A 1 210 ? 7.723 -13.031 22.547 1 84.06 210 HIS A N 1
ATOM 1588 C CA . HIS A 1 210 ? 7.172 -11.734 22.156 1 84.06 210 HIS A CA 1
ATOM 1589 C C . HIS A 1 210 ? 5.66 -11.695 22.344 1 84.06 210 HIS A C 1
ATOM 1591 O O . HIS A 1 210 ? 4.977 -12.695 22.109 1 84.06 210 HIS A O 1
ATOM 1597 N N . LYS A 1 211 ? 5.168 -10.578 22.828 1 72.81 211 LYS A N 1
ATOM 1598 C CA . LYS A 1 211 ? 3.74 -10.43 23.094 1 72.81 211 LYS A CA 1
ATOM 1599 C C . LYS A 1 211 ? 3.053 -9.68 21.953 1 72.81 211 LYS A C 1
ATOM 1601 O O . LYS A 1 211 ? 1.823 -9.641 21.891 1 72.81 211 LYS A O 1
ATOM 1606 N N . SER A 1 212 ? 3.832 -9.078 21.125 1 74.56 212 SER A N 1
ATOM 1607 C CA . SER A 1 212 ? 3.27 -8.281 20.047 1 74.56 212 SER A CA 1
ATOM 1608 C C . SER A 1 212 ? 3.529 -8.93 18.688 1 74.56 212 SER A C 1
ATOM 1610 O O . SER A 1 212 ? 4.109 -10.016 18.609 1 74.56 212 SER A O 1
ATOM 1612 N N . VAL A 1 213 ? 2.934 -8.344 17.688 1 81.5 213 VAL A N 1
ATOM 1613 C CA . VAL A 1 213 ? 3.127 -8.836 16.328 1 81.5 213 VAL A CA 1
ATOM 1614 C C . VAL A 1 213 ? 4.617 -8.859 15.992 1 81.5 213 VAL A C 1
ATOM 1616 O O . VAL A 1 213 ? 5.328 -7.875 16.203 1 81.5 213 VAL A O 1
ATOM 1619 N N . CYS A 1 214 ? 5.082 -10.031 15.633 1 89 214 CYS A N 1
ATOM 1620 C CA . CYS A 1 214 ? 6.488 -10.195 15.281 1 89 214 CYS A CA 1
ATOM 1621 C C . CYS A 1 214 ? 6.664 -11.305 14.25 1 89 214 CYS A C 1
ATOM 1623 O O . CYS A 1 214 ? 5.734 -12.062 13.984 1 89 214 CYS A O 1
ATOM 1625 N N . VAL A 1 215 ? 7.836 -11.273 13.609 1 94.5 215 VAL A N 1
ATOM 1626 C CA . VAL A 1 215 ? 8.094 -12.219 12.523 1 94.5 215 VAL A CA 1
ATOM 1627 C C . VAL A 1 215 ? 9.43 -12.914 12.75 1 94.5 215 VAL A C 1
ATOM 1629 O O . VAL A 1 215 ? 10.453 -12.25 12.953 1 94.5 215 VAL A O 1
ATOM 1632 N N . ALA A 1 216 ? 9.43 -14.203 12.828 1 96.69 216 ALA A N 1
ATOM 1633 C CA . ALA A 1 216 ? 10.656 -14.992 12.758 1 96.69 216 ALA A CA 1
ATOM 1634 C C . ALA A 1 216 ? 10.82 -15.609 11.367 1 96.69 216 ALA A C 1
ATOM 1636 O O . ALA A 1 216 ? 9.906 -16.281 10.867 1 96.69 216 ALA A O 1
ATOM 1637 N N . ILE A 1 217 ? 11.953 -15.352 10.734 1 96.88 217 ILE A N 1
ATOM 1638 C CA . ILE A 1 217 ? 12.219 -15.93 9.422 1 96.88 217 ILE A CA 1
ATOM 1639 C C . ILE A 1 217 ? 13.094 -17.172 9.578 1 96.88 217 ILE A C 1
ATOM 1641 O O . ILE A 1 217 ? 14.219 -17.078 10.07 1 96.88 217 ILE A O 1
ATOM 1645 N N . PHE A 1 218 ? 12.57 -18.266 9.266 1 96.25 218 PHE A N 1
ATOM 1646 C CA . PHE A 1 218 ? 13.289 -19.531 9.273 1 96.25 218 PHE A CA 1
ATOM 1647 C C . PHE A 1 218 ? 13.828 -19.859 7.887 1 96.25 218 PHE A C 1
ATOM 1649 O O . PHE A 1 218 ? 13.102 -20.391 7.039 1 96.25 218 PHE A O 1
ATOM 1656 N N . ASP A 1 219 ? 15.078 -19.531 7.691 1 92.88 219 ASP A N 1
ATOM 1657 C CA . ASP A 1 219 ? 15.727 -19.688 6.395 1 92.88 219 ASP A CA 1
ATOM 1658 C C . ASP A 1 219 ? 16.344 -21.078 6.238 1 92.88 219 ASP A C 1
ATOM 1660 O O . ASP A 1 219 ? 17.484 -21.297 6.637 1 92.88 219 ASP A O 1
ATOM 1664 N N . ALA A 1 220 ? 15.617 -21.953 5.715 1 90.62 220 ALA A N 1
ATOM 1665 C CA . ALA A 1 220 ? 15.977 -23.312 5.375 1 90.62 220 ALA A CA 1
ATOM 1666 C C . ALA A 1 220 ? 15.305 -23.766 4.078 1 90.62 220 ALA A C 1
ATOM 1668 O O . ALA A 1 220 ? 14.562 -22.984 3.461 1 90.62 220 ALA A O 1
ATOM 1669 N N . THR A 1 221 ? 15.578 -24.953 3.592 1 89.56 221 THR A N 1
ATOM 1670 C CA . THR A 1 221 ? 15.031 -25.391 2.309 1 89.56 221 THR A CA 1
ATOM 1671 C C . THR A 1 221 ? 13.602 -25.906 2.471 1 89.56 221 THR A C 1
ATOM 1673 O O . THR A 1 221 ? 12.766 -25.703 1.59 1 89.56 221 THR A O 1
ATOM 1676 N N . ASN A 1 222 ? 13.297 -26.547 3.631 1 92.44 222 ASN A N 1
ATOM 1677 C CA . ASN A 1 222 ? 11.969 -27.109 3.898 1 92.44 222 ASN A CA 1
ATOM 1678 C C . ASN A 1 222 ? 11.398 -27.797 2.67 1 92.44 222 ASN A C 1
ATOM 1680 O O . ASN A 1 222 ? 10.273 -27.516 2.256 1 92.44 222 ASN A O 1
ATOM 1684 N N . THR A 1 223 ? 12.023 -28.828 2.203 1 90.75 223 THR A N 1
ATOM 1685 C CA . THR A 1 223 ? 11.969 -29.391 0.86 1 90.75 223 THR A CA 1
ATOM 1686 C C . THR A 1 223 ? 10.742 -30.281 0.692 1 90.75 223 THR A C 1
ATOM 1688 O O . THR A 1 223 ? 10.25 -30.469 -0.422 1 90.75 223 THR A O 1
ATOM 1691 N N . THR A 1 224 ? 10.219 -30.875 1.771 1 93.25 224 THR A N 1
ATOM 1692 C CA . THR A 1 224 ? 9.188 -31.891 1.599 1 93.25 224 THR A CA 1
ATOM 1693 C C . THR A 1 224 ? 7.891 -31.453 2.285 1 93.25 224 THR A C 1
ATOM 1695 O O . THR A 1 224 ? 7.914 -30.656 3.217 1 93.25 224 THR A O 1
ATOM 1698 N N . LYS A 1 225 ? 6.781 -32.062 1.807 1 96.62 225 LYS A N 1
ATOM 1699 C CA . LYS A 1 225 ? 5.469 -31.844 2.41 1 96.62 225 LYS A CA 1
ATOM 1700 C C . LYS A 1 225 ? 5.445 -32.312 3.861 1 96.62 225 LYS A C 1
ATOM 1702 O O . LYS A 1 225 ? 4.863 -31.656 4.723 1 96.62 225 LYS A O 1
ATOM 1707 N N . ARG A 1 226 ? 6.109 -33.438 4.078 1 93.38 226 ARG A N 1
ATOM 1708 C CA . ARG A 1 226 ? 6.168 -34 5.422 1 93.38 226 ARG A CA 1
ATOM 1709 C C . ARG A 1 226 ? 6.844 -33.031 6.391 1 93.38 226 ARG A C 1
ATOM 1711 O O . ARG A 1 226 ? 6.348 -32.781 7.492 1 93.38 226 ARG A O 1
ATOM 1718 N N . ARG A 1 227 ? 7.93 -32.469 5.98 1 92.06 227 ARG A N 1
ATOM 1719 C CA . ARG A 1 227 ? 8.664 -31.516 6.793 1 92.06 227 ARG A CA 1
ATOM 1720 C C . ARG A 1 227 ? 7.805 -30.297 7.09 1 92.06 227 ARG A C 1
ATOM 1722 O O . ARG A 1 227 ? 7.758 -29.828 8.227 1 92.06 227 ARG A O 1
ATOM 1729 N N . ARG A 1 228 ? 7.121 -29.766 6.156 1 96.44 228 ARG A N 1
ATOM 1730 C CA . ARG A 1 228 ? 6.297 -28.578 6.32 1 96.44 228 ARG A CA 1
ATOM 1731 C C . ARG A 1 228 ? 5.109 -28.859 7.238 1 96.44 228 ARG A C 1
ATOM 1733 O O . ARG A 1 228 ? 4.73 -28 8.047 1 96.44 228 ARG A O 1
ATOM 1740 N N . GLN A 1 229 ? 4.602 -30.062 7.109 1 96.19 229 GLN A N 1
ATOM 1741 C CA . GLN A 1 229 ? 3.525 -30.422 8.023 1 96.19 229 GLN A CA 1
ATOM 1742 C C . GLN A 1 229 ? 4.02 -30.469 9.469 1 96.19 229 GLN A C 1
ATOM 1744 O O . GLN A 1 229 ? 3.32 -30.031 10.383 1 96.19 229 GLN A O 1
ATOM 1749 N N . ARG A 1 230 ? 5.199 -30.953 9.617 1 92.69 230 ARG A N 1
ATOM 1750 C CA . ARG A 1 230 ? 5.789 -30.984 10.953 1 92.69 230 ARG A CA 1
ATOM 1751 C C . ARG A 1 230 ? 5.949 -29.578 11.516 1 92.69 230 ARG A C 1
ATOM 1753 O O . ARG A 1 230 ? 5.695 -29.344 12.695 1 92.69 230 ARG A O 1
ATOM 1760 N N . LEU A 1 231 ? 6.359 -28.703 10.68 1 94.19 231 LEU A N 1
ATOM 1761 C CA . LEU A 1 231 ? 6.52 -27.312 11.078 1 94.19 231 LEU A CA 1
ATOM 1762 C C . LEU A 1 231 ? 5.184 -26.703 11.5 1 94.19 231 LEU A C 1
ATOM 1764 O O . LEU A 1 231 ? 5.098 -26.031 12.531 1 94.19 231 LEU A O 1
ATOM 1768 N N . ILE A 1 232 ? 4.172 -26.938 10.695 1 96.25 232 ILE A N 1
ATOM 1769 C CA . ILE A 1 232 ? 2.832 -26.422 10.977 1 96.25 232 ILE A CA 1
ATOM 1770 C C . ILE A 1 232 ? 2.342 -26.984 12.312 1 96.25 232 ILE A C 1
ATOM 1772 O O . ILE A 1 232 ? 1.829 -26.234 13.148 1 96.25 232 ILE A O 1
ATOM 1776 N N . ASP A 1 233 ? 2.58 -28.281 12.531 1 94.94 233 ASP A N 1
ATOM 1777 C CA . ASP A 1 233 ? 2.139 -28.938 13.758 1 94.94 233 ASP A CA 1
ATOM 1778 C C . ASP A 1 233 ? 2.852 -28.359 14.984 1 94.94 233 ASP A C 1
ATOM 1780 O O . ASP A 1 233 ? 2.238 -28.172 16.031 1 94.94 233 ASP A O 1
ATOM 1784 N N . ARG A 1 234 ? 4.047 -28.109 14.805 1 93.25 234 ARG A N 1
ATOM 1785 C CA . ARG A 1 234 ? 4.809 -27.531 15.906 1 93.25 234 ARG A CA 1
ATOM 1786 C C . ARG A 1 234 ? 4.301 -26.125 16.25 1 93.25 234 ARG A C 1
ATOM 1788 O O . ARG A 1 234 ? 4.172 -25.781 17.422 1 93.25 234 ARG A O 1
ATOM 1795 N N . CYS A 1 235 ? 4.039 -25.328 15.297 1 93.19 235 CYS A N 1
ATOM 1796 C CA . CYS A 1 235 ? 3.52 -23.984 15.516 1 93.19 235 CYS A CA 1
ATOM 1797 C C . CYS A 1 235 ? 2.172 -24.016 16.219 1 93.19 235 CYS A C 1
ATOM 1799 O O . CYS A 1 235 ? 1.892 -23.188 17.078 1 93.19 235 CYS A O 1
ATOM 1801 N N . ARG A 1 236 ? 1.38 -24.969 15.891 1 92.25 236 ARG A N 1
ATOM 1802 C CA . ARG A 1 236 ? 0.035 -25.078 16.453 1 92.25 236 ARG A CA 1
ATOM 1803 C C . ARG A 1 236 ? 0.084 -25.406 17.938 1 92.25 236 ARG A C 1
ATOM 1805 O O . ARG A 1 236 ? -0.899 -25.203 18.656 1 92.25 236 ARG A O 1
ATOM 1812 N N . GLN A 1 237 ? 1.19 -25.906 18.375 1 91.12 237 GLN A N 1
ATOM 1813 C CA . GLN A 1 237 ? 1.345 -26.219 19.797 1 91.12 237 GLN A CA 1
ATOM 1814 C C . GLN A 1 237 ? 1.474 -24.953 20.625 1 91.12 237 GLN A C 1
ATOM 1816 O O . GLN A 1 237 ? 1.316 -25 21.859 1 91.12 237 GLN A O 1
ATOM 1821 N N . VAL A 1 238 ? 1.796 -23.906 19.984 1 86.62 238 VAL A N 1
ATOM 1822 C CA . VAL A 1 238 ? 1.916 -22.625 20.688 1 86.62 238 VAL A CA 1
ATOM 1823 C C . VAL A 1 238 ? 0.83 -21.672 20.188 1 86.62 238 VAL A C 1
ATOM 1825 O O . VAL A 1 238 ? 0.718 -21.422 18.984 1 86.62 238 VAL A O 1
ATOM 1828 N N . THR A 1 239 ? 0.106 -21.156 21.078 1 83.69 239 THR A N 1
ATOM 1829 C CA . THR A 1 239 ? -1.013 -20.281 20.734 1 83.69 239 THR A CA 1
ATOM 1830 C C . THR A 1 239 ? -0.516 -19.016 20.062 1 83.69 239 THR A C 1
ATOM 1832 O O . THR A 1 239 ? 0.435 -18.391 20.531 1 83.69 239 THR A O 1
ATOM 1835 N N . GLY A 1 240 ? -1.085 -18.688 18.922 1 84.19 240 GLY A N 1
ATOM 1836 C CA . GLY A 1 240 ? -0.872 -17.391 18.297 1 84.19 240 GLY A CA 1
ATOM 1837 C C . GLY A 1 240 ? 0.21 -17.391 17.234 1 84.19 240 GLY A C 1
ATOM 1838 O O . GLY A 1 240 ? 0.548 -16.344 16.688 1 84.19 240 GLY A O 1
ATOM 1839 N N . ILE A 1 241 ? 0.846 -18.578 17.047 1 91.19 241 ILE A N 1
ATOM 1840 C CA . ILE A 1 241 ? 1.898 -18.625 16.031 1 91.19 241 ILE A CA 1
ATOM 1841 C C . ILE A 1 241 ? 1.352 -19.25 14.75 1 91.19 241 ILE A C 1
ATOM 1843 O O . ILE A 1 241 ? 0.715 -20.297 14.781 1 91.19 241 ILE A O 1
ATOM 1847 N N . THR A 1 242 ? 1.539 -18.547 13.703 1 91.69 242 THR A N 1
ATOM 1848 C CA . THR A 1 242 ? 1.105 -19.016 12.391 1 91.69 242 THR A CA 1
ATOM 1849 C C . THR A 1 242 ? 2.305 -19.266 11.484 1 91.69 242 THR A C 1
ATOM 1851 O O . THR A 1 242 ? 3.199 -18.422 11.383 1 91.69 242 THR A O 1
ATOM 1854 N N . ALA A 1 243 ? 2.305 -20.422 10.883 1 95.31 243 ALA A N 1
ATOM 1855 C CA . ALA A 1 243 ? 3.35 -20.75 9.906 1 95.31 243 ALA A CA 1
ATOM 1856 C C . ALA A 1 243 ? 2.971 -20.25 8.516 1 95.31 243 ALA A C 1
ATOM 1858 O O . ALA A 1 243 ? 1.849 -20.469 8.055 1 95.31 243 ALA A O 1
ATOM 1859 N N . VAL A 1 244 ? 3.893 -19.547 7.91 1 96.56 244 VAL A N 1
ATOM 1860 C CA . VAL A 1 244 ? 3.742 -19.078 6.535 1 96.56 244 VAL A CA 1
ATOM 1861 C C . VAL A 1 244 ? 4.941 -19.531 5.703 1 96.56 244 VAL A C 1
ATOM 1863 O O . VAL A 1 244 ? 6.09 -19.391 6.129 1 96.56 244 VAL A O 1
ATOM 1866 N N . PHE A 1 245 ? 4.691 -20.062 4.562 1 98.19 245 PHE A N 1
ATOM 1867 C CA . PHE A 1 245 ? 5.773 -20.562 3.73 1 98.19 245 PHE A CA 1
ATOM 1868 C C . PHE A 1 245 ? 6.027 -19.641 2.547 1 98.19 245 PHE A C 1
ATOM 1870 O O . PHE A 1 245 ? 5.094 -19.266 1.834 1 98.19 245 PHE A O 1
ATOM 1877 N N . VAL A 1 246 ? 7.238 -19.203 2.377 1 98 246 VAL A N 1
ATOM 1878 C CA . VAL A 1 246 ? 7.664 -18.406 1.232 1 98 246 VAL A CA 1
ATOM 1879 C C . VAL A 1 246 ? 8.57 -19.234 0.331 1 98 246 VAL A C 1
ATOM 1881 O O . VAL A 1 246 ? 9.719 -19.516 0.683 1 98 246 VAL A O 1
ATOM 1884 N N . GLU A 1 247 ? 8.109 -19.609 -0.796 1 98.19 247 GLU A N 1
ATOM 1885 C CA . GLU A 1 247 ? 8.859 -20.469 -1.711 1 98.19 247 GLU A CA 1
ATOM 1886 C C . GLU A 1 247 ? 9.477 -19.656 -2.844 1 98.19 247 GLU A C 1
ATOM 1888 O O . GLU A 1 247 ? 8.773 -18.938 -3.553 1 98.19 247 GLU A O 1
ATOM 1893 N N . SER A 1 248 ? 10.734 -19.734 -2.936 1 96.56 248 SER A N 1
ATOM 1894 C CA . SER A 1 248 ? 11.461 -19.109 -4.035 1 96.56 248 SER A CA 1
ATOM 1895 C C . SER A 1 248 ? 11.766 -20.125 -5.141 1 96.56 248 SER A C 1
ATOM 1897 O O . SER A 1 248 ? 12.5 -21.094 -4.914 1 96.56 248 SER A O 1
ATOM 1899 N N . ILE A 1 249 ? 11.219 -19.906 -6.285 1 96.31 249 ILE A N 1
ATOM 1900 C CA . ILE A 1 249 ? 11.414 -20.781 -7.441 1 96.31 249 ILE A CA 1
ATOM 1901 C C . ILE A 1 249 ? 12.133 -20.016 -8.547 1 96.31 249 ILE A C 1
ATOM 1903 O O . ILE A 1 249 ? 11.727 -18.906 -8.906 1 96.31 249 ILE A O 1
ATOM 1907 N N . CYS A 1 250 ? 13.242 -20.531 -8.992 1 94.12 250 CYS A N 1
ATOM 1908 C CA . CYS A 1 250 ? 14 -19.906 -10.062 1 94.12 250 CYS A CA 1
ATOM 1909 C C . CYS A 1 250 ? 14.414 -20.938 -11.109 1 94.12 250 CYS A C 1
ATOM 1911 O O . CYS A 1 250 ? 15.109 -21.906 -10.797 1 94.12 250 CYS A O 1
ATOM 1913 N N . ASP A 1 251 ? 13.945 -20.75 -12.32 1 90.81 251 ASP A N 1
ATOM 1914 C CA . ASP A 1 251 ? 14.336 -21.625 -13.414 1 90.81 251 ASP A CA 1
ATOM 1915 C C . ASP A 1 251 ? 15 -20.844 -14.547 1 90.81 251 ASP A C 1
ATOM 1917 O O . ASP A 1 251 ? 15.305 -21.40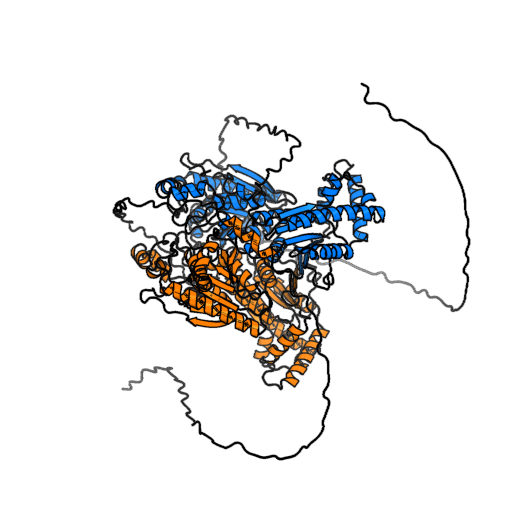6 -15.602 1 90.81 251 ASP A O 1
ATOM 1921 N N . ASN A 1 252 ? 15.172 -19.578 -14.328 1 90.38 252 ASN A N 1
ATOM 1922 C CA . ASN A 1 252 ? 15.906 -18.766 -15.281 1 90.38 252 ASN A CA 1
ATOM 1923 C C . ASN A 1 252 ? 17.406 -19.062 -15.234 1 90.38 252 ASN A C 1
ATOM 1925 O O . ASN A 1 252 ? 18.047 -18.828 -14.203 1 90.38 252 ASN A O 1
ATOM 1929 N N . LYS A 1 253 ? 17.953 -19.438 -16.266 1 89.62 253 LYS A N 1
ATOM 1930 C CA . LYS A 1 253 ? 19.344 -19.922 -16.312 1 89.62 253 LYS A CA 1
ATOM 1931 C C . LYS A 1 253 ? 20.328 -18.797 -16.016 1 89.62 253 LYS A C 1
ATOM 1933 O O . LYS A 1 253 ? 21.328 -19.016 -15.336 1 89.62 253 LYS A O 1
ATOM 1938 N N . GLU A 1 254 ? 20 -17.672 -16.484 1 86.5 254 GLU A N 1
ATOM 1939 C CA . GLU A 1 254 ? 20.906 -16.547 -16.266 1 86.5 254 GLU A CA 1
ATOM 1940 C C . GLU A 1 254 ? 20.953 -16.156 -14.797 1 86.5 254 GLU A C 1
ATOM 1942 O O . GLU A 1 254 ? 22.031 -15.922 -14.25 1 86.5 254 GLU A O 1
ATOM 1947 N N . ILE A 1 255 ? 19.812 -16.125 -14.188 1 85.12 255 ILE A N 1
ATOM 1948 C CA . ILE A 1 255 ? 19.75 -15.797 -12.766 1 85.12 255 ILE A CA 1
ATOM 1949 C C . ILE A 1 255 ? 20.453 -16.875 -11.953 1 85.12 255 ILE A C 1
ATOM 1951 O O . ILE A 1 255 ? 21.203 -16.562 -11.016 1 85.12 255 ILE A O 1
ATOM 1955 N N . LEU A 1 256 ? 20.281 -18.094 -12.328 1 87.62 256 LEU A N 1
ATOM 1956 C CA . LEU A 1 256 ? 20.875 -19.203 -11.602 1 87.62 256 LEU A CA 1
ATOM 1957 C C . LEU A 1 256 ? 22.406 -19.156 -11.672 1 87.62 256 LEU A C 1
ATOM 1959 O O . LEU A 1 256 ? 23.078 -19.375 -10.672 1 87.62 256 LEU A O 1
ATOM 1963 N N . GLU A 1 257 ? 22.891 -18.859 -12.812 1 85.56 257 GLU A N 1
ATOM 1964 C CA . GLU A 1 257 ? 24.344 -18.781 -12.977 1 85.56 257 GLU A CA 1
ATOM 1965 C C . GLU A 1 257 ? 24.938 -17.688 -12.102 1 85.56 257 GLU A C 1
ATOM 1967 O O . GLU A 1 257 ? 26 -17.875 -11.492 1 85.56 257 GLU A O 1
ATOM 1972 N N . ARG A 1 258 ? 24.266 -16.609 -12.055 1 81.56 258 ARG A N 1
ATOM 1973 C CA . ARG A 1 258 ? 24.719 -15.523 -11.195 1 81.56 258 ARG A CA 1
ATOM 1974 C C . ARG A 1 258 ? 24.672 -15.938 -9.727 1 81.56 258 ARG A C 1
ATOM 1976 O O . ARG A 1 258 ? 25.594 -15.648 -8.969 1 81.56 258 ARG A O 1
ATOM 1983 N N . ASN A 1 259 ? 23.641 -16.609 -9.336 1 82.12 259 ASN A N 1
ATOM 1984 C CA . ASN A 1 259 ? 23.484 -17.062 -7.961 1 82.12 259 ASN A CA 1
ATOM 1985 C C . ASN A 1 259 ? 24.562 -18.078 -7.582 1 82.12 259 ASN A C 1
ATOM 1987 O O . ASN A 1 259 ? 25.062 -18.062 -6.461 1 82.12 259 ASN A O 1
ATOM 1991 N N . TYR A 1 260 ? 24.859 -18.922 -8.547 1 82.25 260 TYR A N 1
ATOM 1992 C CA . TYR A 1 260 ? 25.891 -19.922 -8.305 1 82.25 260 TYR A CA 1
ATOM 1993 C C . TYR A 1 260 ? 27.25 -19.25 -8.062 1 82.25 260 TYR A C 1
ATOM 1995 O O . TYR A 1 260 ? 27.984 -19.641 -7.164 1 82.25 260 TYR A O 1
ATOM 2003 N N . SER A 1 261 ? 27.453 -18.234 -8.82 1 78.81 261 SER A N 1
ATOM 2004 C CA . SER A 1 261 ? 28.719 -17.516 -8.68 1 78.81 261 SER A CA 1
ATOM 2005 C C . SER A 1 261 ? 28.812 -16.844 -7.316 1 78.81 261 SER A C 1
ATOM 2007 O O . SER A 1 261 ? 29.875 -16.828 -6.691 1 78.81 261 SER A O 1
ATOM 2009 N N . LEU A 1 262 ? 27.734 -16.344 -6.812 1 74.69 262 LEU A N 1
ATOM 2010 C CA . LEU A 1 262 ? 27.703 -15.68 -5.516 1 74.69 262 LEU A CA 1
ATOM 2011 C C . LEU A 1 262 ? 27.859 -16.688 -4.383 1 74.69 262 LEU A C 1
ATOM 2013 O O . LEU A 1 262 ? 28.531 -16.406 -3.385 1 74.69 262 LEU A O 1
ATOM 2017 N N . LYS A 1 263 ? 27.297 -17.812 -4.535 1 74.69 263 LYS A N 1
ATOM 2018 C CA . LYS A 1 263 ? 27.359 -18.844 -3.51 1 74.69 263 LYS A CA 1
ATOM 2019 C C . LYS A 1 263 ? 28.781 -19.375 -3.371 1 74.69 263 LYS A C 1
ATOM 2021 O O . LYS A 1 263 ? 29.203 -19.766 -2.277 1 74.69 263 LYS A O 1
ATOM 2026 N N . LEU A 1 264 ? 29.453 -19.391 -4.461 1 71.94 264 LEU A N 1
ATOM 2027 C CA . LEU A 1 264 ? 30.812 -19.938 -4.445 1 71.94 264 LEU A CA 1
ATOM 2028 C C . LEU A 1 264 ? 31.75 -19.016 -3.688 1 71.94 264 LEU A C 1
ATOM 2030 O O . LEU A 1 264 ? 32.844 -19.438 -3.268 1 71.94 264 LEU A O 1
ATOM 2034 N N . ALA A 1 265 ? 31.203 -17.844 -3.445 1 66.12 265 ALA A N 1
ATOM 2035 C CA . ALA A 1 265 ? 32 -16.891 -2.684 1 66.12 265 ALA A CA 1
ATOM 2036 C C . ALA A 1 265 ? 31.75 -17.031 -1.187 1 66.12 265 ALA A C 1
ATOM 2038 O O . ALA A 1 265 ? 32.438 -16.422 -0.372 1 66.12 265 ALA A O 1
ATOM 2039 N N . ASN A 1 266 ? 30.859 -17.906 -0.874 1 65.38 266 ASN A N 1
ATOM 2040 C CA . ASN A 1 266 ? 30.5 -18.047 0.53 1 65.38 266 ASN A CA 1
ATOM 2041 C C . ASN A 1 266 ? 31.453 -18.969 1.274 1 65.38 266 ASN A C 1
ATOM 2043 O O . ASN A 1 266 ? 32.312 -19.609 0.659 1 65.38 266 ASN A O 1
ATOM 2047 N N . ASP A 1 267 ? 31.156 -19.047 2.553 1 59.62 267 ASP A N 1
ATOM 2048 C CA . ASP A 1 267 ? 32.062 -19.672 3.494 1 59.62 267 ASP A CA 1
ATOM 2049 C C . ASP A 1 267 ? 32.156 -21.188 3.248 1 59.62 267 ASP A C 1
ATOM 2051 O O . ASP A 1 267 ? 33.125 -21.828 3.664 1 59.62 267 ASP A O 1
ATOM 2055 N N . ASP A 1 268 ? 31.219 -21.734 2.607 1 62.53 268 ASP A N 1
ATOM 2056 C CA . ASP A 1 268 ? 31.266 -23.172 2.369 1 62.53 268 ASP A CA 1
ATOM 2057 C C . ASP A 1 268 ? 32.312 -23.516 1.31 1 62.53 268 ASP A C 1
ATOM 2059 O O . ASP A 1 268 ? 32.875 -24.609 1.325 1 62.53 268 ASP A O 1
ATOM 2063 N N . TYR A 1 269 ? 32.625 -22.531 0.478 1 69.56 269 TYR A N 1
ATOM 2064 C CA . TYR A 1 269 ? 33.406 -22.906 -0.695 1 69.56 269 TYR A CA 1
ATOM 2065 C C . TYR A 1 269 ? 34.625 -22.016 -0.843 1 69.56 269 TYR A C 1
ATOM 2067 O O . TYR A 1 269 ? 35.5 -22.25 -1.694 1 69.56 269 TYR A O 1
ATOM 2075 N N . ARG A 1 270 ? 34.812 -21.031 -0.025 1 67.94 270 ARG A N 1
ATOM 2076 C CA . ARG A 1 270 ? 35.844 -20.031 -0.167 1 67.94 270 ARG A CA 1
ATOM 2077 C C . ARG A 1 270 ? 37.219 -20.688 -0.21 1 67.94 270 ARG A C 1
ATOM 2079 O O . ARG A 1 270 ? 38.125 -20.188 -0.872 1 67.94 270 ARG A O 1
ATOM 2086 N N . THR A 1 271 ? 37.344 -21.828 0.375 1 69.5 271 THR A N 1
ATOM 2087 C CA . THR A 1 271 ? 38.656 -22.422 0.492 1 69.5 271 THR A CA 1
ATOM 2088 C C . THR A 1 271 ? 38.875 -23.5 -0.565 1 69.5 271 THR A C 1
ATOM 2090 O O . THR A 1 271 ? 39.938 -24.125 -0.637 1 69.5 271 THR A O 1
ATOM 2093 N N . MET A 1 272 ? 37.906 -23.719 -1.327 1 73.62 272 MET A N 1
ATOM 2094 C CA . MET A 1 272 ? 37.969 -24.781 -2.324 1 73.62 272 MET A CA 1
ATOM 2095 C C . MET A 1 272 ? 38.312 -24.219 -3.703 1 73.62 272 MET A C 1
ATOM 2097 O O . MET A 1 272 ? 38.031 -23.047 -3.979 1 73.62 272 MET A O 1
ATOM 2101 N N . ASP A 1 273 ? 39 -25.047 -4.465 1 79.25 273 ASP A N 1
ATOM 2102 C CA . ASP A 1 273 ? 39.156 -24.719 -5.879 1 79.25 273 ASP A CA 1
ATOM 2103 C C . ASP A 1 273 ? 37.781 -24.375 -6.512 1 79.25 273 ASP A C 1
ATOM 2105 O O . ASP A 1 273 ? 36.812 -25.094 -6.309 1 79.25 273 ASP A O 1
ATOM 2109 N N . PRO A 1 274 ? 37.75 -23.281 -7.145 1 77.94 274 PRO A N 1
ATOM 2110 C CA . PRO A 1 274 ? 36.469 -22.797 -7.664 1 77.94 274 PRO A CA 1
ATOM 2111 C C . PRO A 1 274 ? 35.75 -23.828 -8.547 1 77.94 274 PRO A C 1
ATOM 2113 O O . PRO A 1 274 ? 34.531 -23.969 -8.469 1 77.94 274 PRO A O 1
ATOM 2116 N N . ALA A 1 275 ? 36.562 -24.547 -9.305 1 81.69 275 ALA A N 1
ATOM 2117 C CA . ALA A 1 275 ? 35.938 -25.531 -10.188 1 81.69 275 ALA A CA 1
ATOM 2118 C C . ALA A 1 275 ? 35.375 -26.703 -9.398 1 81.69 275 ALA A C 1
ATOM 2120 O O . ALA A 1 275 ? 34.281 -27.188 -9.695 1 81.69 275 ALA A O 1
ATOM 2121 N N . LYS A 1 276 ? 36.125 -27.141 -8.5 1 83.31 276 LYS A N 1
ATOM 2122 C CA . LYS A 1 276 ? 35.656 -28.234 -7.652 1 83.31 276 LYS A CA 1
ATOM 2123 C C . LYS A 1 276 ? 34.469 -27.812 -6.785 1 83.31 276 LYS A C 1
ATOM 2125 O O . LYS A 1 276 ? 33.531 -28.578 -6.578 1 83.31 276 LYS A O 1
ATOM 2130 N N . ALA A 1 277 ? 34.625 -26.594 -6.336 1 81.62 277 ALA A N 1
ATOM 2131 C CA . ALA A 1 277 ? 33.531 -26.047 -5.512 1 81.62 277 ALA A CA 1
ATOM 2132 C C . ALA A 1 277 ? 32.219 -25.984 -6.289 1 81.62 277 ALA A C 1
ATOM 2134 O O . ALA A 1 277 ? 31.172 -26.359 -5.77 1 81.62 277 ALA A O 1
ATOM 2135 N N . ARG A 1 278 ? 32.375 -25.562 -7.441 1 84 278 ARG A N 1
ATOM 2136 C CA . ARG A 1 278 ? 31.172 -25.453 -8.289 1 84 278 ARG A CA 1
ATOM 2137 C C . ARG A 1 278 ? 30.578 -26.828 -8.562 1 84 278 ARG A C 1
ATOM 2139 O O . ARG A 1 278 ? 29.359 -27 -8.508 1 84 278 ARG A O 1
ATOM 2146 N N . ALA A 1 279 ? 31.422 -27.75 -8.875 1 85.06 279 ALA A N 1
ATOM 2147 C CA . ALA A 1 279 ? 30.953 -29.109 -9.148 1 85.06 279 ALA A CA 1
ATOM 2148 C C . ALA A 1 279 ? 30.266 -29.703 -7.93 1 85.06 279 ALA A C 1
ATOM 2150 O O . ALA A 1 279 ? 29.234 -30.375 -8.055 1 85.06 279 ALA A O 1
ATOM 2151 N N . ASP A 1 280 ? 30.859 -29.531 -6.867 1 84.25 280 ASP A N 1
ATOM 2152 C CA . ASP A 1 280 ? 30.281 -30.016 -5.617 1 84.25 280 ASP A CA 1
ATOM 2153 C C . ASP A 1 280 ? 28.938 -29.359 -5.348 1 84.25 280 ASP A C 1
ATOM 2155 O O . ASP A 1 280 ? 27.984 -30.031 -4.918 1 84.25 280 ASP A O 1
ATOM 2159 N N . PHE A 1 281 ? 28.891 -28.156 -5.582 1 85.12 281 PHE A N 1
ATOM 2160 C CA . PHE A 1 281 ? 27.641 -27.422 -5.359 1 85.12 281 PHE A CA 1
ATOM 2161 C C . PHE A 1 281 ? 26.562 -27.922 -6.301 1 85.12 281 PHE A C 1
ATOM 2163 O O . PHE A 1 281 ? 25.406 -28.094 -5.891 1 85.12 281 PHE A O 1
ATOM 2170 N N . ILE A 1 282 ? 26.938 -28.141 -7.426 1 86.88 282 ILE A N 1
ATOM 2171 C CA . ILE A 1 282 ? 25.969 -28.625 -8.406 1 86.88 282 ILE A CA 1
ATOM 2172 C C . ILE A 1 282 ? 25.469 -30 -7.988 1 86.88 282 ILE A C 1
ATOM 2174 O O . ILE A 1 282 ? 24.281 -30.312 -8.133 1 86.88 282 ILE A O 1
ATOM 2178 N N . GLN A 1 283 ? 26.375 -30.766 -7.543 1 86.69 283 GLN A N 1
ATOM 2179 C CA . GLN A 1 283 ? 25.969 -32.094 -7.039 1 86.69 283 GLN A CA 1
ATOM 2180 C C . GLN A 1 283 ? 25.016 -31.953 -5.855 1 86.69 283 GLN A C 1
ATOM 2182 O O . GLN A 1 283 ? 24.047 -32.719 -5.738 1 86.69 283 GLN A O 1
ATOM 2187 N N . ARG A 1 284 ? 25.344 -31.062 -5.016 1 85.56 284 ARG A N 1
ATOM 2188 C CA . ARG A 1 284 ? 24.469 -30.75 -3.887 1 85.56 284 ARG A CA 1
ATOM 2189 C C . ARG A 1 284 ? 23.062 -30.375 -4.363 1 85.56 284 ARG A C 1
ATOM 2191 O O . ARG A 1 284 ? 22.062 -30.859 -3.832 1 85.56 284 ARG A O 1
ATOM 2198 N N . VAL A 1 285 ? 22.984 -29.531 -5.332 1 88.12 285 VAL A N 1
ATOM 2199 C CA . VAL A 1 285 ? 21.703 -29.078 -5.883 1 88.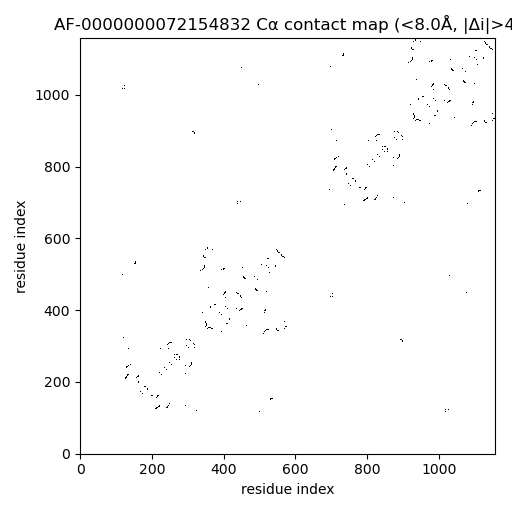12 285 VAL A CA 1
ATOM 2200 C C . VAL A 1 285 ? 20.938 -30.266 -6.457 1 88.12 285 VAL A C 1
ATOM 2202 O O . VAL A 1 285 ? 19.719 -30.375 -6.242 1 88.12 285 VAL A O 1
ATOM 2205 N N . LYS A 1 286 ? 21.609 -31.156 -7.062 1 88.5 286 LYS A N 1
ATOM 2206 C CA . LYS A 1 286 ? 20.969 -32.312 -7.66 1 88.5 286 LYS A CA 1
ATOM 2207 C C . LYS A 1 286 ? 20.375 -33.219 -6.586 1 88.5 286 LYS A C 1
ATOM 2209 O O . LYS A 1 286 ? 19.297 -33.812 -6.773 1 88.5 286 LYS A O 1
ATOM 2214 N N . GLU A 1 287 ? 21.094 -33.375 -5.578 1 87 287 GLU A N 1
ATOM 2215 C CA . GLU A 1 287 ? 20.594 -34.188 -4.473 1 87 287 GLU A CA 1
ATOM 2216 C C . GLU A 1 287 ? 19.297 -33.594 -3.91 1 87 287 GLU A C 1
ATOM 2218 O O . GLU A 1 287 ? 18.359 -34.344 -3.639 1 87 287 GLU A O 1
ATOM 2223 N N . TYR A 1 288 ? 19.234 -32.344 -3.807 1 88.94 288 TYR A N 1
ATOM 2224 C CA . TYR A 1 288 ? 18.031 -31.672 -3.311 1 88.94 288 TYR A CA 1
ATOM 2225 C C . TYR A 1 288 ? 16.875 -31.812 -4.305 1 88.94 288 TYR A C 1
ATOM 2227 O O . TYR A 1 288 ? 15.727 -31.984 -3.91 1 88.94 288 TYR A O 1
ATOM 2235 N N . GLU A 1 289 ? 17.203 -31.734 -5.523 1 90.69 289 GLU A N 1
ATOM 2236 C CA . GLU A 1 289 ? 16.203 -31.781 -6.578 1 90.69 289 GLU A CA 1
ATOM 2237 C C . GLU A 1 289 ? 15.461 -33.125 -6.578 1 90.69 289 GLU A C 1
ATOM 2239 O O . GLU A 1 289 ? 14.273 -33.188 -6.898 1 90.69 289 GLU A O 1
ATOM 2244 N N . THR A 1 290 ? 16.172 -34.125 -6.195 1 89 290 THR A N 1
ATOM 2245 C CA . THR A 1 290 ? 15.578 -35.469 -6.23 1 89 290 THR A CA 1
ATOM 2246 C C . THR A 1 290 ? 14.484 -35.594 -5.176 1 89 290 THR A C 1
ATOM 2248 O O . THR A 1 290 ? 13.547 -36.375 -5.344 1 89 290 THR A O 1
ATOM 2251 N N . ARG A 1 291 ? 14.492 -34.844 -4.211 1 89.25 291 ARG A N 1
ATOM 2252 C CA . ARG A 1 291 ? 13.539 -35 -3.113 1 89.25 291 ARG A CA 1
ATOM 2253 C C . ARG A 1 291 ? 12.633 -33.781 -3.002 1 89.25 291 ARG A C 1
ATOM 2255 O O . ARG A 1 291 ? 11.727 -33.75 -2.166 1 89.25 291 ARG A O 1
ATOM 2262 N N . TYR A 1 292 ? 12.797 -32.844 -3.764 1 93.56 292 TYR A N 1
ATOM 2263 C CA . TYR A 1 292 ? 12.117 -31.547 -3.631 1 93.56 292 TYR A CA 1
ATOM 2264 C C . TYR A 1 292 ? 10.641 -31.672 -4.008 1 93.56 292 TYR A C 1
ATOM 2266 O O . TYR A 1 292 ? 10.312 -32.188 -5.074 1 93.56 292 TYR A O 1
ATOM 2274 N N . GLN A 1 293 ? 9.773 -31.281 -3.158 1 95.94 293 GLN A N 1
ATOM 2275 C CA . GLN A 1 293 ? 8.336 -31.172 -3.396 1 95.94 293 GLN A CA 1
ATOM 2276 C C . GLN A 1 293 ? 7.863 -29.719 -3.223 1 95.94 293 GLN A C 1
ATOM 2278 O O . GLN A 1 293 ? 7.914 -29.172 -2.119 1 95.94 293 GLN A O 1
ATOM 2283 N N . THR A 1 294 ? 7.348 -29.141 -4.277 1 96.75 294 THR A N 1
ATOM 2284 C CA . THR A 1 294 ? 6.852 -27.766 -4.211 1 96.75 294 THR A CA 1
ATOM 2285 C C . THR A 1 294 ? 5.648 -27.672 -3.277 1 96.75 294 THR A C 1
ATOM 2287 O O . THR A 1 294 ? 4.914 -28.656 -3.1 1 96.75 294 THR A O 1
ATOM 2290 N N . VAL A 1 295 ? 5.457 -26.531 -2.67 1 98 295 VAL A N 1
ATOM 2291 C CA . VAL A 1 295 ? 4.305 -26.297 -1.804 1 98 295 VAL A CA 1
ATOM 2292 C C . VAL A 1 295 ? 3.016 -26.422 -2.611 1 98 295 VAL A C 1
ATOM 2294 O O . VAL A 1 295 ? 2.926 -25.922 -3.734 1 98 295 VAL A O 1
ATOM 2297 N N . ALA A 1 296 ? 2.068 -27.125 -2.08 1 97.38 296 ALA A N 1
ATOM 2298 C CA . ALA A 1 296 ? 0.81 -27.359 -2.785 1 97.38 296 ALA A CA 1
ATOM 2299 C C . ALA A 1 296 ? -0.373 -26.812 -1.989 1 97.38 296 ALA A C 1
ATOM 2301 O O . ALA A 1 296 ? -0.365 -26.844 -0.756 1 97.38 296 ALA A O 1
ATOM 2302 N N . ASP A 1 297 ? -1.423 -26.422 -2.707 1 96.19 297 ASP A N 1
ATOM 2303 C CA . ASP A 1 297 ? -2.645 -25.891 -2.111 1 96.19 297 ASP A CA 1
ATOM 2304 C C . ASP A 1 297 ? -3.264 -26.891 -1.14 1 96.19 297 ASP A C 1
ATOM 2306 O O . ASP A 1 297 ? -3.924 -26.5 -0.174 1 96.19 297 ASP A O 1
ATOM 2310 N N . THR A 1 298 ? -3.053 -28.172 -1.384 1 95.88 298 THR A N 1
ATOM 2311 C CA . THR A 1 298 ? -3.75 -29.234 -0.653 1 95.88 298 THR A CA 1
ATOM 2312 C C . THR A 1 298 ? -3.092 -29.469 0.703 1 95.88 298 THR A C 1
ATOM 2314 O O . THR A 1 298 ? -3.635 -30.188 1.541 1 95.88 298 THR A O 1
ATOM 2317 N N . GLU A 1 299 ? -1.936 -28.875 0.896 1 97.38 299 GLU A N 1
ATOM 2318 C CA . GLU A 1 299 ? -1.25 -29.094 2.168 1 97.38 299 GLU A CA 1
ATOM 2319 C C . GLU A 1 299 ? -2.021 -28.469 3.324 1 97.38 299 GLU A C 1
ATOM 2321 O O . GLU A 1 299 ? -2.834 -27.562 3.117 1 97.38 299 GLU A O 1
ATOM 2326 N N . ASP A 1 300 ? -1.846 -29.062 4.59 1 96.62 300 ASP A N 1
ATOM 2327 C CA . ASP A 1 300 ? -2.49 -28.609 5.816 1 96.62 300 ASP A CA 1
ATOM 2328 C C . ASP A 1 300 ? -4.008 -28.578 5.66 1 96.62 300 ASP A C 1
ATOM 2330 O O . ASP A 1 300 ? -4.656 -27.594 6.02 1 96.62 300 ASP A O 1
ATOM 2334 N N . GLY A 1 301 ? -4.551 -29.578 4.996 1 93.75 301 GLY A N 1
ATOM 2335 C CA . GLY A 1 301 ? -5.988 -29.672 4.797 1 93.75 301 GLY A CA 1
ATOM 2336 C C . GLY A 1 301 ? -6.527 -28.609 3.863 1 93.75 301 GLY A C 1
ATOM 2337 O O . GLY A 1 301 ? -7.703 -28.234 3.943 1 93.75 301 GLY A O 1
ATOM 2338 N N . GLY A 1 302 ? -5.66 -28.047 3.07 1 94.25 302 GLY A N 1
ATOM 2339 C CA . GLY A 1 302 ? -6.09 -27.016 2.127 1 94.25 302 GLY A CA 1
ATOM 2340 C C . GLY A 1 302 ? -5.961 -25.609 2.676 1 94.25 302 GLY A C 1
ATOM 2341 O O . GLY A 1 302 ? -6.309 -24.641 1.997 1 94.25 302 GLY A O 1
ATOM 2342 N N . GLU A 1 303 ? -5.383 -25.438 3.803 1 93.69 303 GLU A N 1
ATOM 2343 C CA . GLU A 1 303 ? -5.375 -24.125 4.465 1 93.69 303 GLU A CA 1
ATOM 2344 C C . GLU A 1 303 ? -3.955 -23.594 4.605 1 93.69 303 GLU A C 1
ATOM 2346 O O . GLU A 1 303 ? -3.719 -22.641 5.355 1 93.69 30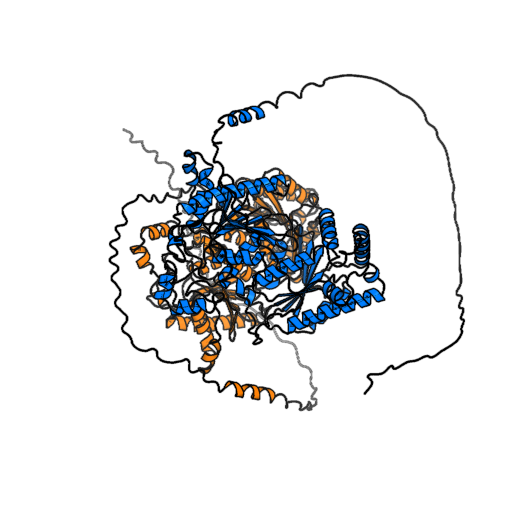3 GLU A O 1
ATOM 2351 N N . ILE A 1 304 ? -3.02 -24.234 3.924 1 96.5 304 ILE A N 1
ATOM 2352 C CA . ILE A 1 304 ? -1.631 -23.812 4.051 1 96.5 304 ILE A CA 1
ATOM 2353 C C . ILE A 1 304 ? -1.492 -22.359 3.592 1 96.5 304 ILE A C 1
ATOM 2355 O O . ILE A 1 304 ? -2.098 -21.953 2.598 1 96.5 304 ILE A O 1
ATOM 2359 N N . CYS A 1 305 ? -0.827 -21.578 4.359 1 96.06 305 CYS A N 1
ATOM 2360 C CA . CYS A 1 305 ? -0.508 -20.203 3.984 1 96.06 305 CYS A CA 1
ATOM 2361 C C . CYS A 1 305 ? 0.848 -20.125 3.295 1 96.06 305 CYS A C 1
ATOM 2363 O O . CYS A 1 305 ? 1.867 -20.5 3.875 1 96.06 305 CYS A O 1
ATOM 2365 N N . TYR A 1 306 ? 0.865 -19.625 2.012 1 97.88 306 TYR A N 1
ATOM 2366 C CA . TYR A 1 306 ? 2.17 -19.547 1.365 1 97.88 306 TYR A CA 1
ATOM 2367 C C . TYR A 1 306 ? 2.201 -18.406 0.358 1 97.88 306 TYR A C 1
ATOM 2369 O O . TYR A 1 306 ? 1.152 -17.891 -0.054 1 97.88 306 TYR A O 1
ATOM 2377 N N . ILE A 1 307 ? 3.332 -17.922 0.046 1 97.62 307 ILE A N 1
ATOM 2378 C CA . ILE A 1 307 ? 3.684 -17.031 -1.049 1 97.62 307 ILE A CA 1
ATOM 2379 C C . ILE A 1 307 ? 4.738 -17.688 -1.936 1 97.62 307 ILE A C 1
ATOM 2381 O O . ILE A 1 307 ? 5.793 -18.109 -1.449 1 97.62 307 ILE A O 1
ATOM 2385 N N . LYS A 1 308 ? 4.484 -17.797 -3.193 1 97.69 308 LYS A N 1
ATOM 2386 C CA . LYS A 1 308 ? 5.461 -18.312 -4.152 1 97.69 308 LYS A CA 1
ATOM 2387 C C . LYS A 1 308 ? 5.984 -17.188 -5.047 1 97.69 308 LYS A C 1
ATOM 2389 O O . LYS A 1 308 ? 5.203 -16.391 -5.566 1 97.69 308 LYS A O 1
ATOM 2394 N N . LEU A 1 309 ? 7.227 -17.141 -5.113 1 96.62 309 LEU A N 1
ATOM 2395 C CA . LEU A 1 309 ? 7.883 -16.219 -6.031 1 96.62 309 LEU A CA 1
ATOM 2396 C C . LEU A 1 309 ? 8.594 -16.969 -7.148 1 96.62 309 LEU A C 1
ATOM 2398 O O . LEU A 1 309 ? 9.438 -17.828 -6.883 1 96.62 309 LEU A O 1
ATOM 2402 N N . PHE A 1 310 ? 8.242 -16.656 -8.383 1 95.62 310 PHE A N 1
ATOM 2403 C CA . PHE A 1 310 ? 8.891 -17.25 -9.547 1 95.62 310 PHE A CA 1
ATOM 2404 C C . PHE A 1 310 ? 9.82 -16.25 -10.227 1 95.62 310 PHE A C 1
ATOM 2406 O O . PHE A 1 310 ? 9.383 -15.195 -10.68 1 95.62 310 PHE A O 1
ATOM 2413 N N . ASN A 1 311 ? 11.094 -16.578 -10.266 1 91.5 311 ASN A N 1
ATOM 2414 C CA . ASN A 1 311 ? 12.117 -15.773 -10.914 1 91.5 311 ASN A CA 1
ATOM 2415 C C . ASN A 1 311 ? 12.062 -14.32 -10.453 1 91.5 311 ASN A C 1
ATOM 2417 O O . ASN A 1 311 ? 12.242 -13.398 -11.25 1 91.5 311 ASN A O 1
ATOM 2421 N N . VAL A 1 312 ? 11.734 -14.164 -9.281 1 83.56 312 VAL A N 1
ATOM 2422 C CA . VAL A 1 312 ? 11.617 -12.875 -8.602 1 83.56 312 VAL A CA 1
ATOM 2423 C C . VAL A 1 312 ? 11.117 -11.82 -9.586 1 83.56 312 VAL A C 1
ATOM 2425 O O . VAL A 1 312 ? 11.875 -11.344 -10.438 1 83.56 312 VAL A O 1
ATOM 2428 N N . GLY A 1 313 ? 9.898 -11.438 -9.516 1 82 313 GLY A N 1
ATOM 2429 C CA . GLY A 1 313 ? 9.359 -10.359 -10.328 1 82 313 GLY A CA 1
ATOM 2430 C C . GLY A 1 313 ? 8.508 -10.859 -11.484 1 82 313 GLY A C 1
ATOM 2431 O O . GLY A 1 313 ? 7.809 -10.078 -12.133 1 82 313 GLY A O 1
ATOM 2432 N N . GLN A 1 314 ? 8.562 -12.164 -11.727 1 90.56 314 GLN A N 1
ATOM 2433 C CA . GLN A 1 314 ? 7.836 -12.688 -12.883 1 90.56 314 GLN A CA 1
ATOM 2434 C C . GLN A 1 314 ? 6.426 -13.117 -12.492 1 90.56 314 GLN A C 1
ATOM 2436 O O . GLN A 1 314 ? 5.457 -12.781 -13.18 1 90.56 314 GLN A O 1
ATOM 2441 N N . LYS A 1 315 ? 6.359 -13.898 -11.508 1 95.38 315 LYS A N 1
ATOM 2442 C CA . LYS A 1 315 ? 5.074 -14.43 -11.062 1 95.38 315 LYS A CA 1
ATOM 2443 C C . LYS A 1 315 ? 5.027 -14.57 -9.547 1 95.38 315 LYS A C 1
ATOM 2445 O O . LYS A 1 315 ? 6.031 -14.93 -8.922 1 95.38 315 LYS A O 1
ATOM 2450 N N . VAL A 1 316 ? 3.895 -14.25 -8.938 1 96.31 316 VAL A N 1
ATOM 2451 C CA . VAL A 1 316 ? 3.67 -14.391 -7.504 1 96.31 316 VAL A CA 1
ATOM 2452 C C . VAL A 1 316 ? 2.344 -15.109 -7.258 1 96.31 316 VAL A C 1
ATOM 2454 O O . VAL A 1 316 ? 1.351 -14.836 -7.938 1 96.31 316 VAL A O 1
ATOM 2457 N N . GLU A 1 317 ? 2.359 -16.078 -6.387 1 97.38 317 GLU A N 1
ATOM 2458 C CA . GLU A 1 317 ? 1.151 -16.734 -5.902 1 97.38 317 GLU A CA 1
ATOM 2459 C C . GLU A 1 317 ? 0.982 -16.547 -4.398 1 97.38 317 GLU A C 1
ATOM 2461 O O . GLU A 1 317 ? 1.944 -16.672 -3.639 1 97.38 317 GLU A O 1
ATOM 2466 N N . MET A 1 318 ? -0.149 -16.156 -4.027 1 96.69 318 MET A N 1
ATOM 2467 C CA . MET A 1 318 ? -0.48 -16.016 -2.613 1 96.69 318 MET A CA 1
ATOM 2468 C C . MET A 1 318 ? -1.696 -16.859 -2.248 1 96.69 318 MET A C 1
ATOM 2470 O O . MET A 1 318 ? -2.746 -16.75 -2.883 1 96.69 318 MET A O 1
ATOM 2474 N N . HIS A 1 319 ? -1.539 -17.75 -1.282 1 97.06 319 HIS A N 1
ATOM 2475 C CA . HIS A 1 319 ? -2.588 -18.656 -0.832 1 97.06 319 HIS A CA 1
ATOM 2476 C C . HIS A 1 319 ? -2.91 -18.438 0.643 1 97.06 319 HIS A C 1
ATOM 2478 O O . HIS A 1 319 ? -2.037 -18.594 1.501 1 97.06 319 HIS A O 1
ATOM 2484 N N . HIS A 1 320 ? -4.117 -18 0.953 1 93.5 320 HIS A N 1
ATOM 2485 C CA . HIS A 1 320 ? -4.641 -17.766 2.295 1 93.5 320 HIS A CA 1
ATOM 2486 C C . HIS A 1 320 ? -3.789 -16.75 3.051 1 93.5 320 HIS A C 1
ATOM 2488 O O . HIS A 1 320 ? -3.447 -16.969 4.215 1 93.5 320 HIS A O 1
ATOM 2494 N N . CYS A 1 321 ? -3.326 -15.773 2.357 1 89.69 321 CYS A N 1
ATOM 2495 C CA . CYS A 1 321 ? -2.547 -14.695 2.959 1 89.69 321 CYS A CA 1
ATOM 2496 C C . CYS A 1 321 ? -3.455 -13.57 3.445 1 89.69 321 CYS A C 1
ATOM 2498 O O . CYS A 1 321 ? -3.566 -12.531 2.793 1 89.69 321 CYS A O 1
ATOM 2500 N N . SER A 1 322 ? -4.105 -13.781 4.527 1 81.88 322 SER A N 1
ATOM 2501 C CA . SER A 1 322 ? -5.012 -12.773 5.074 1 81.88 322 SER A CA 1
ATOM 2502 C C . SER A 1 322 ? -4.371 -12.023 6.234 1 81.88 322 SER A C 1
ATOM 2504 O O . SER A 1 322 ? -3.371 -12.477 6.801 1 81.88 322 SER A O 1
ATOM 2506 N N . GLY A 1 323 ? -4.828 -10.875 6.52 1 81.62 323 GLY A N 1
ATOM 2507 C CA . GLY A 1 323 ? -4.309 -10.055 7.605 1 81.62 323 GLY A CA 1
ATOM 2508 C C . GLY A 1 323 ? -3.379 -8.953 7.129 1 81.62 323 GLY A C 1
ATOM 2509 O O . GLY A 1 323 ? -2.879 -9 6.004 1 81.62 323 GLY A O 1
ATOM 2510 N N . TYR A 1 324 ? -3.154 -8.109 7.973 1 83.12 324 TYR A N 1
ATOM 2511 C CA . TYR A 1 324 ? -2.379 -6.922 7.621 1 83.12 324 TYR A CA 1
ATOM 2512 C C . TYR A 1 324 ? -0.942 -7.297 7.277 1 83.12 324 TYR A C 1
ATOM 2514 O O . TYR A 1 324 ? -0.442 -6.941 6.207 1 83.12 324 TYR A O 1
ATOM 2522 N N . LEU A 1 325 ? -0.33 -8.031 8.203 1 87.56 325 LEU A N 1
ATOM 2523 C CA . LEU A 1 325 ? 1.085 -8.352 8.031 1 87.56 325 LEU A CA 1
ATOM 2524 C C . LEU A 1 325 ? 1.315 -9.141 6.75 1 87.56 325 LEU A C 1
ATOM 2526 O O . LEU A 1 325 ? 2.217 -8.82 5.973 1 87.56 325 LEU A O 1
ATOM 2530 N N . MET A 1 326 ? 0.509 -10.117 6.48 1 89.56 326 MET A N 1
ATOM 2531 C CA . MET A 1 326 ? 0.678 -10.953 5.297 1 89.56 326 MET A CA 1
ATOM 2532 C C . MET A 1 326 ? 0.39 -10.164 4.023 1 89.56 326 MET A C 1
ATOM 2534 O O . MET A 1 326 ? 1.03 -10.383 2.994 1 89.56 326 MET A O 1
ATOM 2538 N N . SER A 1 327 ? -0.571 -9.312 4.145 1 89.44 327 SER A N 1
ATOM 2539 C CA . SER A 1 327 ? -0.868 -8.453 3.002 1 89.44 327 SER A CA 1
ATOM 2540 C C . SER A 1 327 ? 0.32 -7.559 2.658 1 89.44 327 SER A C 1
ATOM 2542 O O . SER A 1 327 ? 0.672 -7.41 1.486 1 89.44 327 SER A O 1
ATOM 2544 N N . GLN A 1 328 ? 0.959 -7.047 3.693 1 89.88 328 GLN A N 1
ATOM 2545 C CA . GLN A 1 328 ? 2.111 -6.176 3.482 1 89.88 328 GLN A CA 1
ATOM 2546 C C . GLN A 1 328 ? 3.289 -6.953 2.904 1 89.88 328 GLN A C 1
ATOM 2548 O O . GLN A 1 328 ? 3.951 -6.488 1.974 1 89.88 328 GLN A O 1
ATOM 2553 N N . ILE A 1 329 ? 3.49 -8.125 3.455 1 93.75 329 ILE A N 1
ATOM 2554 C CA . ILE A 1 329 ? 4.586 -8.969 2.988 1 93.75 329 ILE A CA 1
ATOM 2555 C C . ILE A 1 329 ? 4.34 -9.375 1.536 1 93.75 329 ILE A C 1
ATOM 2557 O O . ILE A 1 329 ? 5.234 -9.273 0.695 1 93.75 329 ILE A O 1
ATOM 2561 N N . GLY A 1 330 ? 3.125 -9.781 1.261 1 94.19 330 GLY A N 1
ATOM 2562 C CA . GLY A 1 330 ? 2.779 -10.172 -0.096 1 94.19 330 GLY A CA 1
ATOM 2563 C C . GLY A 1 330 ? 2.934 -9.047 -1.102 1 94.19 330 GLY A C 1
ATOM 2564 O O . GLY A 1 330 ? 3.484 -9.25 -2.186 1 94.19 330 GLY A O 1
ATOM 2565 N N . PHE A 1 331 ? 2.465 -7.91 -0.738 1 92.88 331 PHE A N 1
ATOM 2566 C CA . PHE A 1 331 ? 2.576 -6.746 -1.611 1 92.88 331 PHE A CA 1
ATOM 2567 C C . PHE A 1 331 ? 4.039 -6.395 -1.856 1 92.88 331 PHE A C 1
ATOM 2569 O O . PHE A 1 331 ? 4.441 -6.148 -2.996 1 92.88 331 PHE A O 1
ATOM 2576 N N . PHE A 1 332 ? 4.809 -6.359 -0.784 1 95.06 332 PHE A N 1
ATOM 2577 C CA . PHE A 1 332 ? 6.227 -6.023 -0.889 1 95.06 332 PHE A CA 1
ATOM 2578 C C . PHE A 1 332 ? 6.945 -7 -1.814 1 95.06 332 PHE A C 1
ATOM 2580 O O . PHE A 1 332 ? 7.633 -6.582 -2.75 1 95.06 332 PHE A O 1
ATOM 2587 N N . LEU A 1 333 ? 6.75 -8.266 -1.613 1 94.88 333 LEU A N 1
ATOM 2588 C CA . LEU A 1 333 ? 7.441 -9.305 -2.373 1 94.88 333 LEU A CA 1
ATOM 2589 C C . LEU A 1 333 ? 6.988 -9.305 -3.828 1 94.88 333 LEU A C 1
ATOM 2591 O O . LEU A 1 333 ? 7.719 -9.758 -4.711 1 94.88 333 LEU A O 1
ATOM 2595 N N . SER A 1 334 ? 5.781 -8.797 -4.121 1 93.81 334 SER A N 1
ATOM 2596 C CA . SER A 1 334 ? 5.277 -8.727 -5.488 1 93.81 334 SER A CA 1
ATOM 2597 C C . SER A 1 334 ? 5.934 -7.594 -6.266 1 93.81 334 SER A C 1
ATOM 2599 O O . SER A 1 334 ? 5.793 -7.508 -7.488 1 93.81 334 SER A O 1
ATOM 2601 N N . ASN A 1 335 ? 6.699 -6.754 -5.551 1 92.5 335 ASN A N 1
ATOM 2602 C CA . ASN A 1 335 ? 7.227 -5.562 -6.215 1 92.5 335 ASN A CA 1
ATOM 2603 C C . ASN A 1 335 ? 8.75 -5.582 -6.266 1 92.5 335 ASN A C 1
ATOM 2605 O O . ASN A 1 335 ? 9.359 -4.727 -6.91 1 92.5 335 ASN A O 1
ATOM 2609 N N . ILE A 1 336 ? 9.383 -6.508 -5.68 1 89.69 336 ILE A N 1
ATOM 2610 C CA . ILE A 1 336 ? 10.844 -6.512 -5.652 1 89.69 336 ILE A CA 1
ATOM 2611 C C . ILE A 1 336 ? 11.383 -7.195 -6.906 1 89.69 336 ILE A C 1
ATOM 2613 O O . ILE A 1 336 ? 10.695 -8.016 -7.52 1 89.69 336 ILE A O 1
ATOM 2617 N N . HIS A 1 337 ? 12.539 -6.793 -7.293 1 85.56 337 HIS A N 1
ATOM 2618 C CA . HIS A 1 337 ? 13.266 -7.352 -8.43 1 85.56 337 HIS A CA 1
ATOM 2619 C C . HIS A 1 337 ? 14.773 -7.18 -8.266 1 85.56 337 HIS A C 1
ATOM 2621 O O . HIS A 1 337 ? 15.227 -6.52 -7.324 1 85.56 337 HIS A O 1
ATOM 2627 N N . ILE A 1 338 ? 15.547 -7.754 -9.211 1 80.5 338 ILE A N 1
ATOM 2628 C CA . ILE A 1 338 ? 17 -7.762 -9.055 1 80.5 338 ILE A CA 1
ATOM 2629 C C . ILE A 1 338 ? 17.641 -6.875 -10.117 1 80.5 338 ILE A C 1
ATOM 2631 O O . ILE A 1 338 ? 18.859 -6.832 -10.25 1 80.5 338 ILE A O 1
ATOM 2635 N N . SER A 1 339 ? 16.859 -6.121 -10.875 1 81.19 339 SER A N 1
ATOM 2636 C CA . SER A 1 339 ? 17.422 -5.25 -11.898 1 81.19 339 SER A CA 1
ATOM 2637 C C . SER A 1 339 ? 18.328 -4.188 -11.289 1 81.19 339 SER A C 1
ATOM 2639 O O . SER A 1 339 ? 17.984 -3.572 -10.281 1 81.19 339 SER A O 1
ATOM 2641 N N . PRO A 1 340 ? 19.484 -4.074 -11.875 1 83.12 340 PRO A N 1
ATOM 2642 C CA . PRO A 1 340 ? 20.375 -3.039 -11.359 1 83.12 340 PRO A CA 1
ATOM 2643 C C . PRO A 1 340 ? 19.828 -1.628 -11.555 1 83.12 340 PRO A C 1
ATOM 2645 O O . PRO A 1 340 ? 19.203 -1.343 -12.578 1 83.12 340 PRO A O 1
ATOM 2648 N N . ARG A 1 341 ? 19.938 -0.799 -10.539 1 87.69 341 ARG A N 1
ATOM 2649 C CA . ARG A 1 341 ? 19.516 0.597 -10.594 1 87.69 341 ARG A CA 1
ATOM 2650 C C . ARG A 1 341 ? 20.219 1.423 -9.516 1 87.69 341 ARG A C 1
ATOM 2652 O O . ARG A 1 341 ? 20.844 0.87 -8.609 1 87.69 341 ARG A O 1
ATOM 2659 N N . CYS A 1 342 ? 20.109 2.713 -9.711 1 92.69 342 CYS A N 1
ATOM 2660 C CA . CYS A 1 342 ? 20.656 3.646 -8.734 1 92.69 342 CYS A CA 1
ATOM 2661 C C . CYS A 1 342 ? 19.562 4.52 -8.133 1 92.69 342 CYS A C 1
ATOM 2663 O O . CYS A 1 342 ? 18.641 4.938 -8.836 1 92.69 342 CYS A O 1
ATOM 2665 N N . ILE A 1 343 ? 19.656 4.723 -6.852 1 96.06 343 ILE A N 1
ATOM 2666 C CA . ILE A 1 343 ? 18.797 5.664 -6.156 1 96.06 343 ILE A CA 1
ATOM 2667 C C . ILE A 1 343 ? 19.625 6.777 -5.527 1 96.06 343 ILE A C 1
ATOM 2669 O O . ILE A 1 343 ? 20.5 6.512 -4.707 1 96.06 343 ILE A O 1
ATOM 2673 N N . TRP A 1 344 ? 19.406 7.984 -5.984 1 97.75 344 TRP A N 1
ATOM 2674 C CA . TRP A 1 344 ? 20.094 9.141 -5.414 1 97.75 344 TRP A CA 1
ATOM 2675 C C . TRP A 1 344 ? 19.188 9.875 -4.434 1 97.75 344 TRP A C 1
ATOM 2677 O O . TRP A 1 344 ? 18.047 10.227 -4.766 1 97.75 344 TRP A O 1
ATOM 2687 N N . LEU A 1 345 ? 19.688 10.078 -3.217 1 98.25 345 LEU A N 1
ATOM 2688 C CA . LEU A 1 345 ? 18.984 10.867 -2.209 1 98.25 345 LEU A CA 1
ATOM 2689 C C . LEU A 1 345 ? 19.672 12.219 -2.01 1 98.25 345 LEU A C 1
ATOM 2691 O O . LEU A 1 345 ? 20.875 12.281 -1.816 1 98.25 345 LEU A O 1
ATOM 2695 N N . THR A 1 346 ? 18.875 13.273 -2.139 1 97.94 346 THR A N 1
ATOM 2696 C CA . THR A 1 346 ? 19.406 14.602 -1.852 1 97.94 346 THR A CA 1
ATOM 2697 C C . THR A 1 346 ? 18.359 15.477 -1.187 1 97.94 346 THR A C 1
ATOM 2699 O O . THR A 1 346 ? 17.172 15.359 -1.479 1 97.94 346 THR A O 1
ATOM 2702 N N . ARG A 1 347 ? 18.781 16.312 -0.309 1 96.19 347 ARG A N 1
ATOM 2703 C CA . ARG A 1 347 ? 17.906 17.344 0.212 1 96.19 347 ARG A CA 1
ATOM 2704 C C . ARG A 1 347 ? 17.656 18.422 -0.84 1 96.19 347 ARG A C 1
ATOM 2706 O O . ARG A 1 347 ? 18.375 18.516 -1.835 1 96.19 347 ARG A O 1
ATOM 2713 N N . HIS A 1 348 ? 16.594 19.188 -0.601 1 94.88 348 HIS A N 1
ATOM 2714 C CA . HIS A 1 348 ? 16.391 20.344 -1.464 1 94.88 348 HIS A CA 1
ATOM 2715 C C . HIS A 1 348 ? 17.609 21.281 -1.427 1 94.88 348 HIS A C 1
ATOM 2717 O O . HIS A 1 348 ? 18.391 21.25 -0.477 1 94.88 348 HIS A O 1
ATOM 2723 N N . ALA A 1 349 ? 17.75 22.078 -2.432 1 96.12 349 ALA A N 1
ATOM 2724 C CA . ALA A 1 349 ? 18.844 23.047 -2.498 1 96.12 349 ALA A CA 1
ATOM 2725 C C . ALA A 1 349 ? 18.703 24.109 -1.425 1 96.12 349 ALA A C 1
ATOM 2727 O O . ALA A 1 349 ? 17.594 24.422 -0.982 1 96.12 349 ALA A O 1
ATOM 2728 N N . GLU A 1 350 ? 19.812 24.672 -1.048 1 95 350 GLU A N 1
ATOM 2729 C CA . GLU A 1 350 ? 19.812 25.719 -0.029 1 95 350 GLU A CA 1
ATOM 2730 C C . GLU A 1 350 ? 18.844 26.844 -0.384 1 95 350 GLU A C 1
ATOM 2732 O O . GLU A 1 350 ? 18.859 27.344 -1.51 1 95 350 GLU A O 1
ATOM 2737 N N . SER A 1 351 ? 18 27.094 0.536 1 92.94 351 SER A N 1
ATOM 2738 C CA . SER A 1 351 ? 17.047 28.172 0.376 1 92.94 351 SER A CA 1
ATOM 2739 C C . SER A 1 351 ? 17.234 29.25 1.433 1 92.94 351 SER A C 1
ATOM 2741 O O . SER A 1 351 ? 17.922 29.031 2.43 1 92.94 351 SER A O 1
ATOM 2743 N N . GLU A 1 352 ? 16.641 30.391 1.228 1 90.12 352 GLU A N 1
ATOM 2744 C CA . GLU A 1 352 ? 16.719 31.484 2.189 1 90.12 352 GLU A CA 1
ATOM 2745 C C . GLU A 1 352 ? 16.109 31.078 3.531 1 90.12 352 GLU A C 1
ATOM 2747 O O . GLU A 1 352 ? 16.641 31.422 4.586 1 90.12 352 GLU A O 1
ATOM 2752 N N . ASP A 1 353 ? 15.047 30.359 3.514 1 86.94 353 ASP A N 1
ATOM 2753 C CA . ASP A 1 353 ? 14.391 29.922 4.738 1 86.94 353 ASP A CA 1
ATOM 2754 C C . ASP A 1 353 ? 15.258 28.906 5.484 1 86.94 353 ASP A C 1
ATOM 2756 O O . ASP A 1 353 ? 15.273 28.875 6.715 1 86.94 353 ASP A O 1
ATOM 2760 N N . GLN A 1 354 ? 15.898 28.078 4.738 1 86.75 354 GLN A N 1
ATOM 2761 C CA . GLN A 1 354 ? 16.797 27.094 5.359 1 86.75 354 GLN A CA 1
ATOM 2762 C C . GLN A 1 354 ? 17.922 27.797 6.121 1 86.75 354 GLN A C 1
ATOM 2764 O O . GLN A 1 354 ? 18.328 27.344 7.188 1 86.75 354 GLN A O 1
ATOM 2769 N N . LEU A 1 355 ? 18.375 28.875 5.578 1 87.56 355 LEU A N 1
ATOM 2770 C CA . LEU A 1 355 ? 19.422 29.641 6.242 1 87.56 355 LEU A CA 1
ATOM 2771 C C . LEU A 1 355 ? 18.938 30.188 7.578 1 87.56 355 LEU A C 1
ATOM 2773 O O . LEU A 1 355 ? 19.703 30.281 8.539 1 87.56 355 LEU A O 1
ATOM 2777 N N . SER A 1 356 ? 17.719 30.469 7.609 1 85.56 356 SER A N 1
ATOM 2778 C CA . SER A 1 356 ? 17.125 31.047 8.812 1 85.56 356 SER A CA 1
ATOM 2779 C C . SER A 1 356 ? 16.688 29.953 9.789 1 85.56 356 SER A C 1
ATOM 2781 O O . SER A 1 356 ? 16.219 30.25 10.891 1 85.56 356 SER A O 1
ATOM 2783 N N . GLY A 1 357 ? 16.797 28.719 9.391 1 85.88 357 GLY A N 1
ATOM 2784 C CA . GLY A 1 357 ? 16.469 27.594 10.25 1 85.88 357 GLY A CA 1
ATOM 2785 C C . GLY A 1 357 ? 14.977 27.469 10.523 1 85.88 357 GLY A C 1
ATOM 2786 O O . GLY A 1 357 ? 14.57 27.125 11.641 1 85.88 357 GLY A O 1
ATOM 2787 N N . ILE A 1 358 ? 14.195 27.812 9.648 1 84.5 358 ILE A N 1
ATOM 2788 C CA . ILE A 1 358 ? 12.75 27.812 9.828 1 84.5 358 ILE A CA 1
ATOM 2789 C C . ILE A 1 358 ? 12.203 26.406 9.57 1 84.5 358 ILE A C 1
ATOM 2791 O O . ILE A 1 358 ? 12.508 25.797 8.539 1 84.5 358 ILE A O 1
ATOM 2795 N N . LEU A 1 359 ? 11.5 25.844 10.523 1 84.94 359 LEU A N 1
ATOM 2796 C CA . LEU A 1 359 ? 10.82 24.562 10.367 1 84.94 359 LEU A CA 1
ATOM 2797 C C . LEU A 1 359 ? 9.547 24.719 9.539 1 84.94 359 LEU A C 1
ATOM 2799 O O . LEU A 1 359 ? 8.773 25.656 9.75 1 84.94 359 LEU A O 1
ATOM 2803 N N . GLY A 1 360 ? 9.352 23.797 8.57 1 78.56 360 GLY A N 1
ATOM 2804 C CA . GLY A 1 360 ? 8.141 23.812 7.766 1 78.56 360 GLY A CA 1
ATOM 2805 C C . GLY A 1 360 ? 8.047 25.047 6.875 1 78.56 360 GLY A C 1
ATOM 2806 O O . GLY A 1 360 ? 6.961 25.609 6.695 1 78.56 360 GLY A O 1
ATOM 2807 N N . SER A 1 361 ? 9.211 25.484 6.387 1 74.56 361 SER A N 1
ATOM 2808 C CA . SER A 1 361 ? 9.266 26.688 5.562 1 74.56 361 SER A CA 1
ATOM 2809 C C . SER A 1 361 ? 8.359 26.562 4.344 1 74.56 361 SER A C 1
ATOM 2811 O O . SER A 1 361 ? 8.195 25.469 3.793 1 74.56 361 SER A O 1
ATOM 2813 N N . HIS A 1 362 ? 7.746 27.797 4.012 1 66.25 362 HIS A N 1
ATOM 2814 C CA . HIS A 1 362 ? 6.754 27.875 2.945 1 66.25 362 HIS A CA 1
ATOM 2815 C C . HIS A 1 362 ? 7.305 28.609 1.726 1 66.25 362 HIS A C 1
ATOM 2817 O O . HIS A 1 362 ? 6.566 28.875 0.775 1 66.25 362 HIS A O 1
ATOM 2823 N N . ARG A 1 363 ? 8.5 29 1.806 1 78.06 363 ARG A N 1
ATOM 2824 C CA . ARG A 1 363 ? 9.055 29.734 0.67 1 78.06 363 ARG A CA 1
ATOM 2825 C C . ARG A 1 363 ? 10.07 28.891 -0.085 1 78.06 363 ARG A C 1
ATOM 2827 O O . ARG A 1 363 ? 10.641 27.938 0.472 1 78.06 363 ARG A O 1
ATOM 2834 N N . GLY A 1 364 ? 10.156 29.094 -1.344 1 84.31 364 GLY A N 1
ATOM 2835 C CA . GLY A 1 364 ? 10.969 28.25 -2.207 1 84.31 364 GLY A CA 1
ATOM 2836 C C . GLY A 1 364 ? 12.141 28.969 -2.83 1 84.31 364 GLY A C 1
ATOM 2837 O O . GLY A 1 364 ? 12.805 28.453 -3.725 1 84.31 364 GLY A O 1
ATOM 2838 N N . GLU A 1 365 ? 12.469 30.203 -2.275 1 90.38 365 GLU A N 1
ATOM 2839 C CA . GLU A 1 365 ? 13.547 30.969 -2.885 1 90.38 365 GLU A CA 1
ATOM 2840 C C . GLU A 1 365 ? 14.914 30.359 -2.562 1 90.38 365 GLU A C 1
ATOM 2842 O O . GLU A 1 365 ? 15.281 30.25 -1.393 1 90.38 365 GLU A O 1
ATOM 2847 N N . LEU A 1 366 ? 15.664 30.078 -3.646 1 93.75 366 LEU A N 1
ATOM 2848 C CA . LEU A 1 366 ? 16.984 29.469 -3.477 1 93.75 366 LEU A CA 1
ATOM 2849 C C . LEU A 1 366 ? 18.062 30.531 -3.33 1 93.75 366 LEU A C 1
ATOM 2851 O O . LEU A 1 366 ? 17.953 31.625 -3.898 1 93.75 366 LEU A O 1
ATOM 2855 N N . THR A 1 367 ? 19.078 30.25 -2.584 1 94.44 367 THR A N 1
ATOM 2856 C CA . THR A 1 367 ? 20.266 31.094 -2.52 1 94.44 367 THR A CA 1
ATOM 2857 C C . THR A 1 367 ? 21.141 30.906 -3.758 1 94.44 367 THR A C 1
ATOM 2859 O O . THR A 1 367 ? 20.859 30.047 -4.594 1 94.44 367 THR A O 1
ATOM 2862 N N . LYS A 1 368 ? 22.156 31.734 -3.814 1 92.81 368 LYS A N 1
ATOM 2863 C CA . LYS A 1 368 ? 23.125 31.578 -4.906 1 92.81 368 LYS A CA 1
ATOM 2864 C C . LYS A 1 368 ? 23.797 30.203 -4.848 1 92.81 368 LYS A C 1
ATOM 2866 O O . LYS A 1 368 ? 23.922 29.531 -5.867 1 92.81 368 LYS A O 1
ATOM 2871 N N . ASN A 1 369 ? 24.156 29.844 -3.719 1 94.75 369 ASN A N 1
ATOM 2872 C CA . ASN A 1 369 ? 24.781 28.531 -3.553 1 94.75 369 ASN A CA 1
ATOM 2873 C C . ASN A 1 369 ? 23.797 27.406 -3.867 1 94.75 369 ASN A C 1
ATOM 2875 O O . ASN A 1 369 ? 24.188 26.359 -4.406 1 94.75 369 ASN A O 1
ATOM 2879 N N . GLY A 1 370 ? 22.547 27.578 -3.539 1 95.75 370 GLY A N 1
ATOM 2880 C CA . GLY A 1 370 ? 21.531 26.609 -3.885 1 95.75 370 GLY A CA 1
ATOM 2881 C C . GLY A 1 370 ? 21.391 26.391 -5.379 1 95.75 370 GLY A C 1
ATOM 2882 O O . GLY A 1 370 ? 21.281 25.25 -5.84 1 95.75 370 GLY A O 1
ATOM 2883 N N . ARG A 1 371 ? 21.453 27.453 -6.105 1 93.94 371 ARG A N 1
ATOM 2884 C CA . ARG A 1 371 ? 21.344 27.359 -7.559 1 93.94 371 ARG A CA 1
ATOM 2885 C C . ARG A 1 371 ? 22.562 26.703 -8.164 1 93.94 371 ARG A C 1
ATOM 2887 O O . ARG A 1 371 ? 22.453 25.906 -9.094 1 93.94 371 ARG A O 1
ATOM 2894 N N . ASN A 1 372 ? 23.719 27.062 -7.605 1 94.19 372 ASN A N 1
ATOM 2895 C CA . ASN A 1 372 ? 24.953 26.422 -8.062 1 94.19 372 ASN A CA 1
ATOM 2896 C C . ASN A 1 372 ? 24.938 24.922 -7.809 1 94.19 372 ASN A C 1
ATOM 2898 O O . ASN A 1 372 ? 25.375 24.141 -8.648 1 94.19 372 ASN A O 1
ATOM 2902 N N . TYR A 1 373 ? 24.438 24.562 -6.723 1 96.5 373 TYR A N 1
ATOM 2903 C CA . TYR A 1 373 ? 24.297 23.156 -6.398 1 96.5 373 TYR A CA 1
ATOM 2904 C C . TYR A 1 373 ? 23.422 22.438 -7.422 1 96.5 373 TYR A C 1
ATOM 2906 O O . TYR A 1 373 ? 23.766 21.344 -7.883 1 96.5 373 TYR A O 1
ATOM 2914 N N . CYS A 1 374 ? 22.312 23.031 -7.789 1 94.56 374 CYS A N 1
ATOM 2915 C CA . CYS A 1 374 ? 21.391 22.422 -8.734 1 94.56 374 CYS A CA 1
ATOM 2916 C C . CYS A 1 374 ? 22.062 22.172 -10.078 1 94.56 374 CYS A C 1
ATOM 2918 O O . CYS A 1 374 ? 21.844 21.141 -10.719 1 94.56 374 CYS A O 1
ATOM 2920 N N . ARG A 1 375 ? 22.859 23.125 -10.469 1 90.69 375 ARG A N 1
ATOM 2921 C CA . ARG A 1 375 ? 23.594 22.984 -11.719 1 90.69 375 ARG A CA 1
ATOM 2922 C C . ARG A 1 375 ? 24.547 21.781 -11.648 1 90.69 375 ARG A C 1
ATOM 2924 O O . ARG A 1 375 ? 24.594 20.969 -12.578 1 90.69 375 ARG A O 1
ATOM 2931 N N . GLU A 1 376 ? 25.266 21.734 -10.531 1 95.06 376 GLU A N 1
ATOM 2932 C CA . GLU A 1 376 ? 26.203 20.625 -10.352 1 95.06 376 GLU A CA 1
ATOM 2933 C C . GLU A 1 376 ? 25.484 19.297 -10.242 1 95.06 376 GLU A C 1
ATOM 2935 O O . GLU A 1 376 ? 25.969 18.266 -10.734 1 95.06 376 GLU A O 1
ATOM 2940 N N . LEU A 1 377 ? 24.375 19.281 -9.602 1 95.62 377 LEU A N 1
ATOM 2941 C CA . LEU A 1 377 ? 23.578 18.062 -9.453 1 95.62 377 LEU A CA 1
ATOM 2942 C C . LEU A 1 377 ? 23.125 17.547 -10.812 1 95.62 377 LEU A C 1
ATOM 2944 O O . LEU A 1 377 ? 23.219 16.344 -11.086 1 95.62 377 LEU A O 1
ATOM 2948 N N . SER A 1 378 ? 22.656 18.438 -11.633 1 90.94 378 SER A N 1
ATOM 2949 C CA . SER A 1 378 ? 22.234 18.062 -12.977 1 90.94 378 SER A CA 1
ATOM 2950 C C . SER A 1 378 ? 23.375 17.453 -13.781 1 90.94 378 SER A C 1
ATOM 2952 O O . SER A 1 378 ? 23.203 16.438 -14.445 1 90.94 378 SER A O 1
ATOM 2954 N N . ALA A 1 379 ? 24.516 18.094 -13.688 1 90.12 379 ALA A N 1
ATOM 2955 C CA . ALA A 1 379 ? 25.703 17.609 -14.398 1 90.12 379 ALA A CA 1
ATOM 2956 C C . ALA A 1 379 ? 26.125 16.234 -13.875 1 90.12 379 ALA A C 1
ATOM 2958 O O . ALA A 1 379 ? 26.469 15.344 -14.664 1 90.12 379 ALA A O 1
ATOM 2959 N N . PHE A 1 380 ? 26.094 16.141 -12.617 1 93.81 380 PHE A N 1
ATOM 2960 C CA . PHE A 1 380 ? 26.453 14.875 -11.977 1 93.81 380 PHE A CA 1
ATOM 2961 C C . PHE A 1 380 ? 25.547 13.75 -12.438 1 93.81 380 PHE A C 1
ATOM 2963 O O . PHE A 1 380 ? 26.016 12.664 -12.789 1 93.81 380 PHE A O 1
ATOM 2970 N N . LEU A 1 381 ? 24.25 13.914 -12.484 1 92.19 381 LEU A N 1
ATOM 2971 C CA . LEU A 1 381 ? 23.281 12.898 -12.859 1 92.19 381 LEU A CA 1
ATOM 2972 C C . LEU A 1 381 ? 23.422 12.531 -14.336 1 92.19 381 LEU A C 1
ATOM 2974 O O . LEU A 1 381 ? 23.266 11.359 -14.703 1 92.19 381 LEU A O 1
ATOM 2978 N N . ARG A 1 382 ? 23.672 13.484 -15.133 1 86.19 382 ARG A N 1
ATOM 2979 C CA . ARG A 1 382 ? 23.891 13.211 -16.547 1 86.19 382 ARG A CA 1
ATOM 2980 C C . ARG A 1 382 ? 25.125 12.328 -16.766 1 86.19 382 ARG A C 1
ATOM 2982 O O . ARG A 1 382 ? 25.109 11.43 -17.609 1 86.19 382 ARG A O 1
ATOM 2989 N N . LYS A 1 383 ? 26.109 12.664 -16.016 1 89.56 383 LYS A N 1
ATOM 2990 C CA . LYS A 1 383 ? 27.328 11.852 -16.078 1 89.56 383 LYS A CA 1
ATOM 2991 C C . LYS A 1 383 ? 27.047 10.414 -15.625 1 89.56 383 LYS A C 1
ATOM 2993 O O . LYS A 1 383 ? 27.453 9.461 -16.281 1 89.56 383 LYS A O 1
ATOM 2998 N N . CYS A 1 384 ? 26.375 10.289 -14.531 1 89.62 384 CYS A N 1
ATOM 2999 C CA . CYS A 1 384 ? 26.031 8.961 -14.016 1 89.62 384 CYS A CA 1
ATOM 3000 C C . CYS A 1 384 ? 25.219 8.188 -15.039 1 89.62 384 CYS A C 1
ATOM 3002 O O . CYS A 1 384 ? 25.438 6.988 -15.234 1 89.62 384 CYS A O 1
ATOM 3004 N N . ARG A 1 385 ? 24.312 8.836 -15.656 1 84.25 385 ARG A N 1
ATOM 3005 C CA . ARG A 1 385 ? 23.469 8.195 -16.656 1 84.25 385 ARG A CA 1
ATOM 3006 C C . ARG A 1 385 ? 24.297 7.672 -17.828 1 84.25 385 ARG A C 1
ATOM 3008 O O . ARG A 1 385 ? 24.078 6.547 -18.281 1 84.25 385 ARG A O 1
ATOM 3015 N N . ARG A 1 386 ? 25.188 8.445 -18.281 1 83.88 386 ARG A N 1
ATOM 3016 C CA . ARG A 1 386 ? 26.062 8.047 -19.375 1 83.88 386 ARG A CA 1
ATOM 3017 C C . ARG A 1 386 ? 26.906 6.836 -19 1 83.88 386 ARG A C 1
ATOM 3019 O O . ARG A 1 386 ? 27.078 5.914 -19.797 1 83.88 386 ARG A O 1
ATOM 3026 N N . GLU A 1 387 ? 27.328 6.863 -17.844 1 86.38 387 GLU A N 1
ATOM 3027 C CA . GLU A 1 387 ? 28.156 5.758 -17.375 1 86.38 387 GLU A CA 1
ATOM 3028 C C . GLU A 1 387 ? 27.344 4.469 -17.266 1 86.38 387 GLU A C 1
ATOM 3030 O O . GLU A 1 387 ? 27.828 3.391 -17.609 1 86.38 387 GLU A O 1
ATOM 3035 N N . MET A 1 388 ? 26.188 4.551 -16.828 1 83.75 388 MET A N 1
ATOM 3036 C CA . MET A 1 388 ? 25.328 3.381 -16.719 1 83.75 388 MET A CA 1
ATOM 3037 C C . MET A 1 388 ? 24.969 2.84 -18.094 1 83.75 388 MET A C 1
ATOM 3039 O O . MET A 1 388 ? 24.859 1.626 -18.281 1 83.75 388 MET A O 1
ATOM 3043 N N . GLU A 1 389 ? 24.703 3.736 -18.984 1 80.75 389 GLU A N 1
ATOM 3044 C CA . GLU A 1 389 ? 24.406 3.338 -20.359 1 80.75 389 GLU A CA 1
ATOM 3045 C C . GLU A 1 389 ? 25.578 2.602 -20.984 1 80.75 389 GLU A C 1
ATOM 3047 O O . GLU A 1 389 ? 25.406 1.574 -21.641 1 80.75 389 GLU A O 1
ATOM 3052 N N . GLU A 1 390 ? 26.719 3.078 -20.734 1 82.12 390 GLU A N 1
ATOM 3053 C CA . GLU A 1 390 ? 27.938 2.479 -21.266 1 82.12 390 GLU A CA 1
ATOM 3054 C C . GLU A 1 390 ? 28.203 1.111 -20.641 1 82.12 390 GLU A C 1
ATOM 3056 O O . GLU A 1 390 ? 28.734 0.216 -21.297 1 82.12 390 GLU A O 1
ATOM 3061 N N . ALA A 1 391 ? 27.734 0.984 -19.484 1 79.81 391 ALA A N 1
ATOM 3062 C CA . ALA A 1 391 ? 27.938 -0.276 -18.766 1 79.81 391 ALA A CA 1
ATOM 3063 C C . ALA A 1 391 ? 26.828 -1.271 -19.094 1 79.81 391 ALA A C 1
ATOM 3065 O O . ALA A 1 391 ? 26.875 -2.422 -18.641 1 79.81 391 ALA A O 1
ATOM 3066 N N . GLY A 1 392 ? 25.859 -0.908 -19.781 1 73.44 392 GLY A N 1
ATOM 3067 C CA . GLY A 1 392 ? 24.766 -1.779 -20.156 1 73.44 392 GLY A CA 1
ATOM 3068 C C . GLY A 1 392 ? 23.797 -2.043 -19.016 1 73.44 392 GLY A C 1
ATOM 3069 O O . GLY A 1 392 ? 23.141 -3.082 -18.969 1 73.44 392 GLY A O 1
ATOM 3070 N N . GLN A 1 393 ? 23.812 -1.246 -18.094 1 65.94 393 GLN A N 1
ATOM 3071 C CA . GLN A 1 393 ? 23 -1.443 -16.906 1 65.94 393 GLN A CA 1
ATOM 3072 C C . GLN A 1 393 ? 21.641 -0.748 -17.031 1 65.94 393 GLN A C 1
ATOM 3074 O O . GLN A 1 393 ? 20.969 -0.526 -16.031 1 65.94 393 GLN A O 1
ATOM 3079 N N . VAL A 1 394 ? 21.219 -0.221 -18.156 1 61.16 394 VAL A N 1
ATOM 3080 C CA . VAL A 1 394 ? 19.953 0.49 -18.281 1 61.16 394 VAL A CA 1
ATOM 3081 C C . VAL A 1 394 ? 18.953 -0.382 -19.047 1 61.16 394 VAL A C 1
ATOM 3083 O O . VAL A 1 394 ? 19.203 -0.796 -20.172 1 61.16 394 VAL A O 1
ATOM 3086 N N . GLU A 1 395 ? 18.047 -1.077 -18.203 1 56.06 395 GLU A N 1
ATOM 3087 C CA . GLU A 1 395 ? 17.016 -1.886 -18.844 1 56.06 395 GLU A CA 1
ATOM 3088 C C . GLU A 1 395 ? 16.016 -1.01 -19.594 1 56.06 395 GLU A C 1
ATOM 3090 O O . GLU A 1 395 ? 15.422 -1.442 -20.594 1 56.06 395 GLU A O 1
ATOM 3095 N N . THR A 1 396 ? 15.562 0.156 -19 1 56.19 396 THR A N 1
ATOM 3096 C CA . THR A 1 396 ? 14.492 0.962 -19.578 1 56.19 396 THR A CA 1
ATOM 3097 C C . THR A 1 396 ? 15.039 2.285 -20.094 1 56.19 396 THR A C 1
ATOM 3099 O O . THR A 1 396 ? 16.188 2.641 -19.828 1 56.19 396 THR A O 1
ATOM 3102 N N . SER A 1 397 ? 14.227 3.033 -20.828 1 51.59 397 SER A N 1
ATOM 3103 C CA . SER A 1 397 ? 14.578 4.289 -21.484 1 51.59 397 SER A CA 1
ATOM 3104 C C . SER A 1 397 ? 15.312 5.223 -20.516 1 51.59 397 SER A C 1
ATOM 3106 O O . SER A 1 397 ? 14.828 5.496 -19.422 1 51.59 397 SER A O 1
ATOM 3108 N N . GLY A 1 398 ? 16.625 5.078 -20.453 1 58.69 398 GLY A N 1
ATOM 3109 C CA . GLY A 1 398 ? 17.75 5.84 -19.938 1 58.69 398 GLY A CA 1
ATOM 3110 C C . GLY A 1 398 ? 17.344 7.031 -19.094 1 58.69 398 GLY A C 1
ATOM 3111 O O . GLY A 1 398 ? 18.188 7.812 -18.672 1 58.69 398 GLY A O 1
ATOM 3112 N N . ASP A 1 399 ? 15.906 7.223 -18.797 1 72.75 399 ASP A N 1
ATOM 3113 C CA . ASP A 1 399 ? 15.609 8.492 -18.125 1 72.75 399 ASP A CA 1
ATOM 3114 C C . ASP A 1 399 ? 15.562 8.312 -16.609 1 72.75 399 ASP A C 1
ATOM 3116 O O . ASP A 1 399 ? 15.078 7.293 -16.109 1 72.75 399 ASP A O 1
ATOM 3120 N N . ILE A 1 400 ? 16.141 9.266 -15.945 1 84.62 400 ILE A N 1
ATOM 3121 C CA . ILE A 1 400 ? 16.125 9.344 -14.492 1 84.62 400 ILE A CA 1
ATOM 3122 C C . ILE A 1 400 ? 14.781 9.922 -14.031 1 84.62 400 ILE A C 1
ATOM 3124 O O . ILE A 1 400 ? 14.32 10.93 -14.562 1 84.62 400 ILE A O 1
ATOM 3128 N N . LEU A 1 401 ? 14.094 9.25 -13.172 1 87.19 401 LEU A N 1
ATOM 3129 C CA . LEU A 1 401 ? 12.859 9.742 -12.562 1 87.19 401 LEU A CA 1
ATOM 3130 C C . LEU A 1 401 ? 13.156 10.562 -11.312 1 87.19 401 LEU A C 1
ATOM 3132 O O . LEU A 1 401 ? 13.922 10.117 -10.445 1 87.19 401 LEU A O 1
ATOM 3136 N N . VAL A 1 402 ? 12.609 11.773 -11.281 1 90.69 402 VAL A N 1
ATOM 3137 C CA . VAL A 1 402 ? 12.75 12.602 -10.086 1 90.69 402 VAL A CA 1
ATOM 3138 C C . VAL A 1 402 ? 11.492 12.492 -9.227 1 90.69 402 VAL A C 1
ATOM 3140 O O . VAL A 1 402 ? 10.391 12.773 -9.695 1 90.69 402 VAL A O 1
ATOM 3143 N N . LEU A 1 403 ? 11.633 12.008 -8.023 1 91.81 403 LEU A N 1
ATOM 3144 C CA . LEU A 1 403 ? 10.57 12 -7.023 1 91.81 403 LEU A CA 1
ATOM 3145 C C . LEU A 1 403 ? 10.805 13.086 -5.977 1 91.81 403 LEU A C 1
ATOM 3147 O O . LEU A 1 403 ? 11.898 13.188 -5.418 1 91.81 403 LEU A O 1
ATOM 3151 N N . MET A 1 404 ? 9.75 13.914 -5.758 1 91.25 404 MET A N 1
ATOM 3152 C CA . MET A 1 404 ? 9.953 15.016 -4.82 1 91.25 404 MET A CA 1
ATOM 3153 C C . MET A 1 404 ? 8.672 15.32 -4.051 1 91.25 404 MET A C 1
ATOM 3155 O O . MET A 1 404 ? 7.605 14.797 -4.379 1 91.25 404 MET A O 1
ATOM 3159 N N . GLY A 1 405 ? 8.812 16.047 -2.938 1 87.19 405 GLY A N 1
ATOM 3160 C CA . GLY A 1 405 ? 7.641 16.531 -2.229 1 87.19 405 GLY A CA 1
ATOM 3161 C C . GLY A 1 405 ? 6.895 17.609 -2.98 1 87.19 405 GLY A C 1
ATOM 3162 O O . GLY A 1 405 ? 7.227 17.922 -4.125 1 87.19 405 GLY A O 1
ATOM 3163 N N . THR A 1 406 ? 5.914 18.172 -2.4 1 81.75 406 THR A N 1
ATOM 3164 C CA . THR A 1 406 ? 5.094 19.188 -3.049 1 81.75 406 THR A CA 1
ATOM 3165 C C . THR A 1 406 ? 5.43 20.578 -2.516 1 81.75 406 THR A C 1
ATOM 3167 O O . THR A 1 406 ? 4.793 21.562 -2.887 1 81.75 406 THR A O 1
ATOM 3170 N N . ALA A 1 407 ? 6.41 20.656 -1.623 1 84.81 407 ALA A N 1
ATOM 3171 C CA . ALA A 1 407 ? 6.809 21.953 -1.094 1 84.81 407 ALA A CA 1
ATOM 3172 C C . ALA A 1 407 ? 7.402 22.844 -2.191 1 84.81 407 ALA A C 1
ATOM 3174 O O . ALA A 1 407 ? 8.078 22.344 -3.092 1 84.81 407 ALA A O 1
ATOM 3175 N N . PRO A 1 408 ? 7.262 24.125 -2.066 1 84 408 PRO A N 1
ATOM 3176 C CA . PRO A 1 408 ? 7.789 25.031 -3.09 1 84 408 PRO A CA 1
ATOM 3177 C C . PRO A 1 408 ? 9.289 24.875 -3.307 1 84 408 PRO A C 1
ATOM 3179 O O . PRO A 1 408 ? 9.773 24.984 -4.438 1 84 408 PRO A O 1
ATOM 3182 N N . VAL A 1 409 ? 10.023 24.641 -2.291 1 90.38 409 VAL A N 1
ATOM 3183 C CA . VAL A 1 409 ? 11.469 24.562 -2.404 1 90.38 409 VAL A CA 1
ATOM 3184 C C . VAL A 1 409 ? 11.852 23.344 -3.242 1 90.38 409 VAL A C 1
ATOM 3186 O O . VAL A 1 409 ? 12.883 23.344 -3.916 1 90.38 409 VAL A O 1
ATOM 3189 N N . HIS A 1 410 ? 11.07 22.266 -3.191 1 90.88 410 HIS A N 1
ATOM 3190 C CA . HIS A 1 410 ? 11.32 21.094 -4.031 1 90.88 410 HIS A CA 1
ATOM 3191 C C . HIS A 1 410 ? 11.172 21.438 -5.508 1 90.88 410 HIS A C 1
ATOM 3193 O O . HIS A 1 410 ? 12.008 21.047 -6.328 1 90.88 410 HIS A O 1
ATOM 3199 N N . TYR A 1 411 ? 10.195 22.203 -5.777 1 84.75 411 TYR A N 1
ATOM 3200 C CA . TYR A 1 411 ? 9.961 22.641 -7.152 1 84.75 411 TYR A CA 1
ATOM 3201 C C . TYR A 1 411 ? 11.062 23.578 -7.629 1 84.75 411 TYR A C 1
ATOM 3203 O O . TYR A 1 411 ? 11.539 23.453 -8.758 1 84.75 411 TYR A O 1
ATOM 3211 N N . SER A 1 412 ? 11.391 24.469 -6.742 1 89.56 412 SER A N 1
ATOM 3212 C CA . SER A 1 412 ? 12.469 25.391 -7.086 1 89.56 412 SER A CA 1
ATOM 3213 C C . SER A 1 412 ? 13.766 24.656 -7.379 1 89.56 412 SER A C 1
ATOM 3215 O O . SER A 1 412 ? 14.516 25.031 -8.281 1 89.56 412 SER A O 1
ATOM 3217 N N . THR A 1 413 ? 13.984 23.641 -6.645 1 92.88 413 THR A N 1
ATOM 3218 C CA . THR A 1 413 ? 15.172 22.828 -6.859 1 92.88 413 THR A CA 1
ATOM 3219 C C . THR A 1 413 ? 15.117 22.125 -8.219 1 92.88 413 THR A C 1
ATOM 3221 O O . THR A 1 413 ? 16.094 22.172 -8.984 1 92.88 413 THR A O 1
ATOM 3224 N N . LEU A 1 414 ? 14.031 21.516 -8.539 1 89.94 414 LEU A N 1
ATOM 3225 C CA . LEU A 1 414 ? 13.859 20.859 -9.828 1 89.94 414 LEU A CA 1
ATOM 3226 C C . LEU A 1 414 ? 14 21.844 -10.969 1 89.94 414 LEU A C 1
ATOM 3228 O O . LEU A 1 414 ? 14.672 21.562 -11.969 1 89.94 414 LEU A O 1
ATOM 3232 N N . GLN A 1 415 ? 13.391 22.984 -10.797 1 84.5 415 GLN A N 1
ATOM 3233 C CA . GLN A 1 415 ? 13.438 24.016 -11.828 1 84.5 415 GLN A CA 1
ATOM 3234 C C . GLN A 1 415 ? 14.867 24.484 -12.094 1 84.5 415 GLN A C 1
ATOM 3236 O O . GLN A 1 415 ? 15.281 24.625 -13.242 1 84.5 415 GLN A O 1
ATOM 3241 N N . ALA A 1 416 ? 15.539 24.734 -11.047 1 89.31 416 ALA A N 1
ATOM 3242 C CA . ALA A 1 416 ? 16.922 25.172 -11.18 1 89.31 416 ALA A CA 1
ATOM 3243 C C . ALA A 1 416 ? 17.797 24.094 -11.828 1 89.31 416 ALA A C 1
ATOM 3245 O O . ALA A 1 416 ? 18.734 24.406 -12.562 1 89.31 416 ALA A O 1
ATOM 3246 N N . MET A 1 417 ? 17.5 22.875 -11.57 1 89.19 417 MET A N 1
ATOM 3247 C CA . MET A 1 417 ? 18.219 21.75 -12.18 1 89.19 417 MET A CA 1
ATOM 3248 C C . MET A 1 417 ? 18 21.719 -13.688 1 89.19 417 MET A C 1
ATOM 3250 O O . MET A 1 417 ? 18.875 21.297 -14.438 1 89.19 417 MET A O 1
ATOM 3254 N N . MET A 1 418 ? 16.906 22.172 -14.094 1 80.25 418 MET A N 1
ATOM 3255 C CA . MET A 1 418 ? 16.516 22.062 -15.5 1 80.25 418 MET A CA 1
ATOM 3256 C C . MET A 1 418 ? 17 23.281 -16.281 1 80.25 418 MET A C 1
ATOM 3258 O O . MET A 1 418 ? 17 23.266 -17.516 1 80.25 418 MET A O 1
ATOM 3262 N N . MET A 1 419 ? 17.109 24.516 -15.742 1 64.94 419 MET A N 1
ATOM 3263 C CA . MET A 1 419 ? 17.484 25.766 -16.406 1 64.94 419 MET A CA 1
ATOM 3264 C C . MET A 1 419 ? 18.781 25.6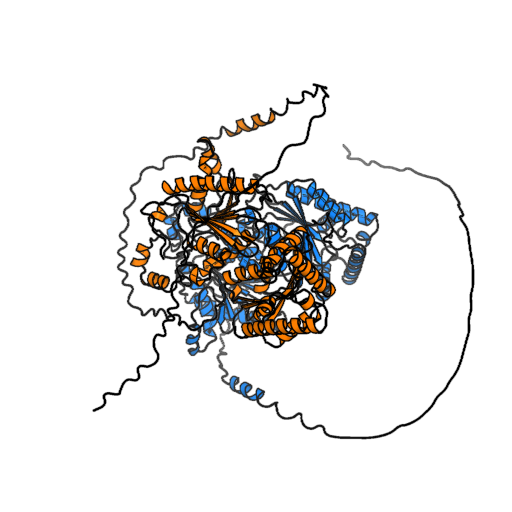09 -17.188 1 64.94 419 MET A C 1
ATOM 3266 O O . MET A 1 419 ? 18.984 26.266 -18.203 1 64.94 419 MET A O 1
ATOM 3270 N N . ARG A 1 420 ? 19.656 25.203 -16.75 1 53.62 420 ARG A N 1
ATOM 3271 C CA . ARG A 1 420 ? 20.891 25.344 -17.516 1 53.62 420 ARG A CA 1
ATOM 3272 C C . ARG A 1 420 ? 20.766 24.719 -18.891 1 53.62 420 ARG A C 1
ATOM 3274 O O . ARG A 1 420 ? 21.641 24.891 -19.75 1 53.62 420 ARG A O 1
ATOM 3281 N N . GLY A 1 421 ? 20.109 23.609 -19.156 1 42.72 421 GLY A N 1
ATOM 3282 C CA . GLY A 1 421 ? 20.359 23.266 -20.547 1 42.72 421 GLY A CA 1
ATOM 3283 C C . GLY A 1 421 ? 19.672 24.203 -21.531 1 42.72 421 GLY A C 1
ATOM 3284 O O . GLY A 1 421 ? 19.781 24.016 -22.75 1 42.72 421 GLY A O 1
ATOM 3285 N N . SER A 1 422 ? 18.484 24.844 -21.25 1 36.31 422 SER A N 1
ATOM 3286 C CA . SER A 1 422 ? 17.859 25.641 -22.312 1 36.31 422 SER A CA 1
ATOM 3287 C C . SER A 1 422 ? 18.547 26.984 -22.453 1 36.31 422 SER A C 1
ATOM 3289 O O . SER A 1 422 ? 19.062 27.547 -21.484 1 36.31 422 SER A O 1
ATOM 3291 N N . SER A 1 423 ? 18.984 27.406 -23.672 1 31.92 423 SER A N 1
ATOM 3292 C CA . SER A 1 423 ? 19.094 28.781 -24.141 1 31.92 423 SER A CA 1
ATOM 3293 C C . SER A 1 423 ? 18.062 29.688 -23.438 1 31.92 423 SER A C 1
ATOM 3295 O O . SER A 1 423 ? 17.016 29.203 -23 1 31.92 423 SER A O 1
ATOM 3297 N N . PRO A 1 424 ? 18.344 31.094 -23.203 1 33.06 424 PRO A N 1
ATOM 3298 C CA . PRO A 1 424 ? 17.438 32.094 -22.625 1 33.06 424 PRO A CA 1
ATOM 3299 C C . PRO A 1 424 ? 15.969 31.797 -22.938 1 33.06 424 PRO A C 1
ATOM 3301 O O . PRO A 1 424 ? 15.078 32.312 -22.281 1 33.06 424 PRO A O 1
ATOM 3304 N N . ASN A 1 425 ? 15.633 31.344 -24.125 1 30.05 425 ASN A N 1
ATOM 3305 C CA . ASN A 1 425 ? 14.289 31.328 -24.672 1 30.05 425 ASN A CA 1
ATOM 3306 C C . ASN A 1 425 ? 13.406 30.281 -24 1 30.05 425 ASN A C 1
ATOM 3308 O O . ASN A 1 425 ? 12.227 30.141 -24.328 1 30.05 425 ASN A O 1
ATOM 3312 N N . LEU A 1 426 ? 13.984 29.297 -23.484 1 31.19 426 LEU A N 1
ATOM 3313 C CA . LEU A 1 426 ? 13.07 28.219 -23.109 1 31.19 426 LEU A CA 1
ATOM 3314 C C . LEU A 1 426 ? 12.508 28.438 -21.719 1 31.19 426 LEU A C 1
ATOM 3316 O O . LEU A 1 426 ? 12.469 27.516 -20.906 1 31.19 426 LEU A O 1
ATOM 3320 N N . THR A 1 427 ? 12.734 29.547 -21.078 1 33.41 427 THR A N 1
ATOM 3321 C CA . THR A 1 427 ? 12.055 29.922 -19.844 1 33.41 427 THR A CA 1
ATOM 3322 C C . THR A 1 427 ? 10.57 29.609 -19.906 1 33.41 427 THR A C 1
ATOM 3324 O O . THR A 1 427 ? 9.883 29.562 -18.891 1 33.41 427 THR A O 1
ATOM 3327 N N . SER A 1 428 ? 10 29.812 -21.125 1 33.56 428 SER A N 1
ATOM 3328 C CA . SER A 1 428 ? 8.562 30 -21.328 1 33.56 428 SER A CA 1
ATOM 3329 C C . SER A 1 428 ? 7.793 28.734 -20.984 1 33.56 428 SER A C 1
ATOM 3331 O O . SER A 1 428 ? 6.605 28.797 -20.656 1 33.56 428 SER A O 1
ATOM 3333 N N . ASP A 1 429 ? 8.391 27.547 -21.375 1 33.69 429 ASP A N 1
ATOM 3334 C CA . ASP A 1 429 ? 7.465 26.422 -21.438 1 33.69 429 ASP A CA 1
ATOM 3335 C C . ASP A 1 429 ? 7.293 25.766 -20.078 1 33.69 429 ASP A C 1
ATOM 3337 O O . ASP A 1 429 ? 6.625 24.734 -19.953 1 33.69 429 ASP A O 1
ATOM 3341 N N . LEU A 1 430 ? 8.148 25.969 -19.234 1 36.25 430 LEU A N 1
ATOM 3342 C CA . LEU A 1 430 ? 7.945 25.516 -17.859 1 36.25 430 LEU A CA 1
ATOM 3343 C C . LEU A 1 430 ? 6.75 26.219 -17.219 1 36.25 430 LEU A C 1
ATOM 3345 O O . LEU A 1 430 ? 6.492 26.047 -16.031 1 36.25 430 LEU A O 1
ATOM 3349 N N . ASN A 1 431 ? 6.352 27.281 -17.766 1 33.31 431 ASN A N 1
ATOM 3350 C CA . ASN A 1 431 ? 5.098 27.875 -17.297 1 33.31 431 ASN A CA 1
ATOM 3351 C C . ASN A 1 431 ? 3.975 26.844 -17.266 1 33.31 431 ASN A C 1
ATOM 3353 O O . ASN A 1 431 ? 2.797 27.203 -17.203 1 33.31 431 ASN A O 1
ATOM 3357 N N . GLY A 1 432 ? 4.277 25.703 -17.812 1 36.16 432 GLY A N 1
ATOM 3358 C CA . GLY A 1 432 ? 3.18 24.766 -17.641 1 36.16 432 GLY A CA 1
ATOM 3359 C C . GLY A 1 432 ? 2.822 24.516 -16.188 1 36.16 432 GLY A C 1
ATOM 3360 O O . GLY A 1 432 ? 3.689 24.562 -15.312 1 36.16 432 GLY A O 1
ATOM 3361 N N . GLU A 1 433 ? 1.688 24.938 -15.758 1 36.75 433 GLU A N 1
ATOM 3362 C CA . GLU A 1 433 ? 1.028 24.891 -14.453 1 36.75 433 GLU A CA 1
ATOM 3363 C C . GLU A 1 433 ? 1.375 23.609 -13.703 1 36.75 433 GLU A C 1
ATOM 3365 O O . GLU A 1 433 ? 1.093 22.516 -14.18 1 36.75 433 GLU A O 1
ATOM 3370 N N . PHE A 1 434 ? 2.557 23.672 -13.109 1 43.56 434 PHE A N 1
ATOM 3371 C CA . PHE A 1 434 ? 2.926 22.641 -12.148 1 43.56 434 PHE A CA 1
ATOM 3372 C C . PHE A 1 434 ? 1.78 22.359 -11.18 1 43.56 434 PHE A C 1
ATOM 3374 O O . PHE A 1 434 ? 1.342 23.25 -10.461 1 43.56 434 PHE A O 1
ATOM 3381 N N . THR A 1 435 ? 0.985 21.5 -11.586 1 47 435 THR A N 1
ATOM 3382 C CA . THR A 1 435 ? 0.042 21.109 -10.539 1 47 435 THR A CA 1
ATOM 3383 C C . THR A 1 435 ? 0.717 20.203 -9.516 1 47 435 THR A C 1
ATOM 3385 O O . THR A 1 435 ? 1.252 19.156 -9.859 1 47 435 THR A O 1
ATOM 3388 N N . PRO A 1 436 ? 1.106 20.875 -8.414 1 43 436 PRO A N 1
ATOM 3389 C CA . PRO A 1 436 ? 1.612 20.031 -7.324 1 43 436 PRO A CA 1
ATOM 3390 C C . PRO A 1 436 ? 0.889 18.688 -7.23 1 43 436 PRO A C 1
ATOM 3392 O O . PRO A 1 436 ? -0.335 18.641 -7.371 1 43 436 PRO A O 1
ATOM 3395 N N . GLY A 1 437 ? 1.625 17.672 -7.168 1 50.5 437 GLY A N 1
ATOM 3396 C CA . GLY A 1 437 ? 1.104 16.312 -7.102 1 50.5 437 GLY A CA 1
ATOM 3397 C C . GLY A 1 437 ? 1.003 15.648 -8.461 1 50.5 437 GLY A C 1
ATOM 3398 O O . GLY A 1 437 ? 0.53 14.516 -8.562 1 50.5 437 GLY A O 1
ATOM 3399 N N . GLY A 1 438 ? 1.412 16.438 -9.508 1 56.47 438 GLY A N 1
ATOM 3400 C CA . GLY A 1 438 ? 1.305 15.898 -10.852 1 56.47 438 GLY A CA 1
ATOM 3401 C C . GLY A 1 438 ? 2.648 15.57 -11.477 1 56.47 438 GLY A C 1
ATOM 3402 O O . GLY A 1 438 ? 3.693 15.781 -10.852 1 56.47 438 GLY A O 1
ATOM 3403 N N . ALA A 1 439 ? 2.648 14.766 -12.594 1 52.62 439 ALA A N 1
ATOM 3404 C CA . ALA A 1 439 ? 3.82 14.43 -13.391 1 52.62 439 ALA A CA 1
ATOM 3405 C C . ALA A 1 439 ? 4.242 15.602 -14.273 1 52.62 439 ALA A C 1
ATOM 3407 O O . ALA A 1 439 ? 3.395 16.344 -14.773 1 52.62 439 ALA A O 1
ATOM 3408 N N . LEU A 1 440 ? 5.625 16.016 -14.219 1 56.38 440 LEU A N 1
ATOM 3409 C CA . LEU A 1 440 ? 6.223 17.062 -15.055 1 56.38 440 LEU A CA 1
ATOM 3410 C C . LEU A 1 440 ? 7.211 16.453 -16.047 1 56.38 440 LEU A C 1
ATOM 3412 O O . LEU A 1 440 ? 7.992 15.562 -15.695 1 56.38 440 LEU A O 1
ATOM 3416 N N . HIS A 1 441 ? 6.773 16.547 -17.312 1 52.16 441 HIS A N 1
ATOM 3417 C CA . HIS A 1 441 ? 7.758 16.125 -18.297 1 52.16 441 HIS A CA 1
ATOM 3418 C C . HIS A 1 441 ? 8.695 17.281 -18.672 1 52.16 441 HIS A C 1
ATOM 3420 O O . HIS A 1 441 ? 8.242 18.328 -19.125 1 52.16 441 HIS A O 1
ATOM 3426 N N . CYS A 1 442 ? 9.805 17.297 -17.969 1 52.31 442 CYS A N 1
ATOM 3427 C CA . CYS A 1 442 ? 10.836 18.281 -18.328 1 52.31 442 CYS A CA 1
ATOM 3428 C C . CYS A 1 442 ? 11.891 17.641 -19.234 1 52.31 442 CYS A C 1
ATOM 3430 O O . CYS A 1 442 ? 12.039 16.422 -19.25 1 52.31 442 CYS A O 1
ATOM 3432 N N . LYS A 1 443 ? 12.406 18.391 -20.078 1 54.62 443 LYS A N 1
ATOM 3433 C CA . LYS A 1 443 ? 13.461 17.875 -20.953 1 54.62 443 LYS A CA 1
ATOM 3434 C C . LYS A 1 443 ? 14.547 17.172 -20.141 1 54.62 443 LYS A C 1
ATOM 3436 O O . LYS A 1 443 ? 15.188 17.797 -19.297 1 54.62 443 LYS A O 1
ATOM 3441 N N . GLY A 1 444 ? 14.688 15.852 -20.188 1 59.22 444 GLY A N 1
ATOM 3442 C CA . GLY A 1 444 ? 15.734 14.984 -19.656 1 59.22 444 GLY A CA 1
ATOM 3443 C C . GLY A 1 444 ? 15.312 14.25 -18.406 1 59.22 444 GLY A C 1
ATOM 3444 O O . GLY A 1 444 ? 15.859 13.188 -18.078 1 59.22 444 GLY A O 1
ATOM 3445 N N . PHE A 1 445 ? 14.414 15.008 -17.594 1 70 445 PHE A N 1
ATOM 3446 C CA . PHE A 1 445 ? 14.008 14.328 -16.375 1 70 445 PHE A CA 1
ATOM 3447 C C . PHE A 1 445 ? 12.484 14.203 -16.312 1 70 445 PHE A C 1
ATOM 3449 O O . PHE A 1 445 ? 11.766 15.125 -16.672 1 70 445 PHE A O 1
ATOM 3456 N N . GLN A 1 446 ? 12.047 13.07 -16.047 1 77.62 446 GLN A N 1
ATOM 3457 C CA . GLN A 1 446 ? 10.648 12.906 -15.656 1 77.62 446 GLN A CA 1
ATOM 3458 C C . GLN A 1 446 ? 10.484 13.094 -14.148 1 77.62 446 GLN A C 1
ATOM 3460 O O . GLN A 1 446 ? 11.312 12.633 -13.367 1 77.62 446 GLN A O 1
ATOM 3465 N N . ALA A 1 447 ? 9.492 13.961 -13.797 1 83.06 447 ALA A N 1
ATOM 3466 C CA . ALA A 1 447 ? 9.375 14.273 -12.375 1 83.06 447 ALA A CA 1
ATOM 3467 C C . ALA A 1 447 ? 7.961 13.992 -11.867 1 83.06 447 ALA A C 1
ATOM 3469 O O . ALA A 1 447 ? 6.988 14.133 -12.617 1 83.06 447 ALA A O 1
ATOM 3470 N N . MET A 1 448 ? 7.965 13.562 -10.625 1 82.94 448 MET A N 1
ATOM 3471 C CA . MET A 1 448 ? 6.715 13.352 -9.898 1 82.94 448 MET A CA 1
ATOM 3472 C C . MET A 1 448 ? 6.793 13.938 -8.492 1 82.94 448 MET A C 1
ATOM 3474 O O . MET A 1 448 ? 7.836 13.867 -7.848 1 82.94 448 MET A O 1
ATOM 3478 N N . SER A 1 449 ? 5.609 14.555 -8.117 1 84.31 449 SER A N 1
ATOM 3479 C CA . SER A 1 449 ? 5.562 15.117 -6.77 1 84.31 449 SER A CA 1
ATOM 3480 C C . SER A 1 449 ? 4.453 14.469 -5.941 1 84.31 449 SER A C 1
ATOM 3482 O O . SER A 1 449 ? 3.412 14.086 -6.477 1 84.31 449 SER A O 1
ATOM 3484 N N . THR A 1 450 ? 4.742 14.242 -4.68 1 84.06 450 THR A N 1
ATOM 3485 C CA . THR A 1 450 ? 3.766 13.703 -3.74 1 84.06 450 THR A CA 1
ATOM 3486 C C . THR A 1 450 ? 3.947 14.32 -2.357 1 84.06 450 THR A C 1
ATOM 3488 O O . THR A 1 450 ? 5.078 14.547 -1.919 1 84.06 450 THR A O 1
ATOM 3491 N N . SER A 1 451 ? 2.861 14.508 -1.674 1 83.56 451 SER A N 1
ATOM 3492 C CA . SER A 1 451 ? 2.912 15.086 -0.334 1 83.56 451 SER A CA 1
ATOM 3493 C C . SER A 1 451 ? 3.535 14.109 0.662 1 83.56 451 SER A C 1
ATOM 3495 O O . SER A 1 451 ? 3.965 14.516 1.745 1 83.56 451 SER A O 1
ATOM 3497 N N . LEU A 1 452 ? 3.633 12.852 0.332 1 86.69 452 LEU A N 1
ATOM 3498 C CA . LEU A 1 452 ? 4.238 11.852 1.204 1 86.69 452 LEU A CA 1
ATOM 3499 C C . LEU A 1 452 ? 5.715 12.156 1.44 1 86.69 452 LEU A C 1
ATOM 3501 O O . LEU A 1 452 ? 6.297 11.703 2.428 1 86.69 452 LEU A O 1
ATOM 3505 N N . LEU A 1 453 ? 6.316 12.984 0.558 1 91.44 453 LEU A N 1
ATOM 3506 C CA . LEU A 1 453 ? 7.738 13.289 0.649 1 91.44 453 LEU A CA 1
ATOM 3507 C C . LEU A 1 453 ? 7.961 14.664 1.271 1 91.44 453 LEU A C 1
ATOM 3509 O O . LEU A 1 453 ? 9.094 15.148 1.337 1 91.44 453 LEU A O 1
ATOM 3513 N N . ASN A 1 454 ? 6.914 15.281 1.759 1 88.38 454 ASN A N 1
ATOM 3514 C CA . ASN A 1 454 ? 7.059 16.578 2.406 1 88.38 454 ASN A CA 1
ATOM 3515 C C . ASN A 1 454 ? 7.777 16.453 3.748 1 88.38 454 ASN A C 1
ATOM 3517 O O . ASN A 1 454 ? 7.902 15.359 4.293 1 88.38 454 ASN A O 1
ATOM 3521 N N . GLU A 1 455 ? 8.141 17.578 4.184 1 91.56 455 GLU A N 1
ATOM 3522 C CA . GLU A 1 455 ? 8.844 17.656 5.465 1 91.56 455 GLU A CA 1
ATOM 3523 C C . GLU A 1 455 ? 7.961 17.156 6.605 1 91.56 455 GLU A C 1
ATOM 3525 O O . GLU A 1 455 ? 6.73 17.156 6.492 1 91.56 455 GLU A O 1
ATOM 3530 N N . LEU A 1 456 ? 8.688 16.656 7.656 1 91.81 456 LEU A N 1
ATOM 3531 C CA . LEU A 1 456 ? 7.98 16.344 8.891 1 91.81 456 LEU A CA 1
ATOM 3532 C C . LEU A 1 456 ? 7.129 17.516 9.344 1 91.81 456 LEU A C 1
ATOM 3534 O O . LEU A 1 456 ? 7.609 18.656 9.391 1 91.81 456 LEU A O 1
ATOM 3538 N N . ASP A 1 457 ? 5.914 17.281 9.656 1 86.31 457 ASP A N 1
ATOM 3539 C CA . ASP A 1 457 ? 5.008 18.344 10.078 1 86.31 457 ASP A CA 1
ATOM 3540 C C . ASP A 1 457 ? 5.305 18.781 11.516 1 86.31 457 ASP A C 1
ATOM 3542 O O . ASP A 1 457 ? 5.086 18.016 12.453 1 86.31 457 ASP A O 1
ATOM 3546 N N . GLY A 1 458 ? 5.703 20.016 11.672 1 86.44 458 GLY A N 1
ATOM 3547 C CA . GLY A 1 458 ? 6.043 20.547 12.984 1 86.44 458 GLY A CA 1
ATOM 3548 C C . GLY A 1 458 ? 4.836 21.031 13.758 1 86.44 458 GLY A C 1
ATOM 3549 O O . GLY A 1 458 ? 4.973 21.531 14.883 1 86.44 458 GLY A O 1
ATOM 3550 N N . GLY A 1 459 ? 3.689 20.875 13.133 1 80.94 459 GLY A N 1
ATOM 3551 C CA . GLY A 1 459 ? 2.488 21.297 13.844 1 80.94 459 GLY A CA 1
ATOM 3552 C C . GLY A 1 459 ? 2.5 22.766 14.211 1 80.94 459 GLY A C 1
ATOM 3553 O O . GLY A 1 459 ? 2.709 23.625 13.352 1 80.94 459 GLY A O 1
ATOM 3554 N N . VAL A 1 460 ? 2.41 23.062 15.547 1 76.38 460 VAL A N 1
ATOM 3555 C CA . VAL A 1 460 ? 2.314 24.438 16.047 1 76.38 460 VAL A CA 1
ATOM 3556 C C . VAL A 1 460 ? 3.646 25.156 15.844 1 76.38 460 VAL A C 1
ATOM 3558 O O . VAL A 1 460 ? 3.713 26.375 15.898 1 76.38 460 VAL A O 1
ATOM 3561 N N . CYS A 1 461 ? 4.633 24.422 15.617 1 84.94 461 CYS A N 1
ATOM 3562 C CA . CYS A 1 461 ? 5.965 25 15.5 1 84.94 461 CYS A CA 1
ATOM 3563 C C . CYS A 1 461 ? 6.277 25.375 14.055 1 84.94 461 CYS A C 1
ATOM 3565 O O . CYS A 1 461 ? 7.312 25.984 13.773 1 84.94 461 CYS A O 1
ATOM 3567 N N . ASN A 1 462 ? 5.414 25 13.148 1 84.19 462 ASN A N 1
ATOM 3568 C CA . ASN A 1 462 ? 5.656 25.344 11.75 1 84.19 462 ASN A CA 1
ATOM 3569 C C . ASN A 1 462 ? 5.816 26.844 11.547 1 84.19 462 ASN A C 1
ATOM 3571 O O . ASN A 1 462 ? 5.059 27.641 12.109 1 84.19 462 ASN A O 1
ATOM 3575 N N . GLY A 1 463 ? 6.812 27.219 10.773 1 81.81 463 GLY A N 1
ATOM 3576 C CA . GLY A 1 463 ? 7.059 28.625 10.484 1 81.81 463 GLY A CA 1
ATOM 3577 C C . GLY A 1 463 ? 7.98 29.281 11.484 1 81.81 463 GLY A C 1
ATOM 3578 O O . GLY A 1 463 ? 8.398 30.422 11.297 1 81.81 463 GLY A O 1
ATOM 3579 N N . LEU A 1 464 ? 8.32 28.562 12.57 1 85.88 464 LEU A N 1
ATOM 3580 C CA . LEU A 1 464 ? 9.234 29.094 13.586 1 85.88 464 LEU A CA 1
ATOM 3581 C C . LEU A 1 464 ? 10.648 28.562 13.367 1 85.88 464 LEU A C 1
ATOM 3583 O O . LEU A 1 464 ? 10.828 27.453 12.867 1 85.88 464 LEU A O 1
ATOM 3587 N N . SER A 1 465 ? 11.547 29.406 13.766 1 87.81 465 SER A N 1
ATOM 3588 C CA . SER A 1 465 ? 12.93 28.922 13.766 1 87.81 465 SER A CA 1
ATOM 3589 C C . SER A 1 465 ? 13.211 28.031 14.969 1 87.81 465 SER A C 1
ATOM 3591 O O . SER A 1 465 ? 12.477 28.078 15.961 1 87.81 465 SER A O 1
ATOM 3593 N N . TYR A 1 466 ? 14.234 27.266 14.883 1 87.31 466 TYR A N 1
ATOM 3594 C CA . TYR A 1 466 ? 14.602 26.422 16 1 87.31 466 TYR A CA 1
ATOM 3595 C C . TYR A 1 466 ? 14.898 27.25 17.25 1 87.31 466 TYR A C 1
ATOM 3597 O O . TYR A 1 466 ? 14.57 26.859 18.359 1 87.31 466 TYR A O 1
ATOM 3605 N N . ALA A 1 467 ? 15.445 28.375 17.016 1 88.06 467 ALA A N 1
ATOM 3606 C CA . ALA A 1 467 ? 15.727 29.281 18.125 1 88.06 467 ALA A CA 1
ATOM 3607 C C . ALA A 1 467 ? 14.438 29.766 18.766 1 88.06 467 ALA A C 1
ATOM 3609 O O . ALA A 1 467 ? 14.336 29.812 20 1 88.06 467 ALA A O 1
ATOM 3610 N N . GLU A 1 468 ? 13.5 30.062 17.953 1 90.94 468 GLU A N 1
ATOM 3611 C CA . GLU A 1 468 ? 12.203 30.516 18.469 1 90.94 468 GLU A CA 1
ATOM 3612 C C . GLU A 1 468 ? 11.492 29.391 19.203 1 90.94 468 GLU A C 1
ATOM 3614 O O . GLU A 1 468 ? 10.852 29.625 20.234 1 90.94 468 GLU A O 1
ATOM 3619 N N . ILE A 1 469 ? 11.578 28.172 18.75 1 89.56 469 ILE A N 1
ATOM 3620 C CA . ILE A 1 469 ? 10.945 27.031 19.375 1 89.56 469 ILE A CA 1
ATOM 3621 C C . ILE A 1 469 ? 11.562 26.797 20.75 1 89.56 469 ILE A C 1
ATOM 3623 O O . ILE A 1 469 ? 10.844 26.547 21.734 1 89.56 469 ILE A O 1
ATOM 3627 N N . GLN A 1 470 ? 12.844 26.906 20.812 1 90.62 470 GLN A N 1
ATOM 3628 C CA . GLN A 1 470 ? 13.539 26.719 22.094 1 90.62 470 GLN A CA 1
ATOM 3629 C C . GLN A 1 470 ? 13.133 27.781 23.109 1 90.62 470 GLN A C 1
ATOM 3631 O O . GLN A 1 470 ? 12.969 27.484 24.297 1 90.62 470 GLN A O 1
ATOM 3636 N N . GLN A 1 471 ? 12.891 28.938 22.641 1 92.75 471 GLN A N 1
ATOM 3637 C CA . GLN A 1 471 ? 12.555 30.062 23.5 1 92.75 471 GLN A CA 1
ATOM 3638 C C . GLN A 1 471 ? 11.078 30.031 23.906 1 92.75 471 GLN A C 1
ATOM 3640 O O . GLN A 1 471 ? 10.75 30.172 25.078 1 92.75 471 GLN A O 1
ATOM 3645 N N . ASP A 1 472 ? 10.273 29.828 22.906 1 91.44 472 ASP A N 1
ATOM 3646 C CA . ASP A 1 472 ? 8.836 29.984 23.125 1 91.44 472 ASP A CA 1
ATOM 3647 C C . ASP A 1 472 ? 8.219 28.688 23.656 1 91.44 472 ASP A C 1
ATOM 3649 O O . ASP A 1 472 ? 7.168 28.719 24.297 1 91.44 472 ASP A O 1
ATOM 3653 N N . TYR A 1 473 ? 8.844 27.562 23.328 1 91.06 473 TYR A N 1
ATOM 3654 C CA . TYR A 1 473 ? 8.328 26.266 23.75 1 91.06 473 TYR A CA 1
ATOM 3655 C C . TYR A 1 473 ? 9.438 25.422 24.375 1 91.06 473 TYR A C 1
ATOM 3657 O O . TYR A 1 473 ? 9.734 24.312 23.891 1 91.06 473 TYR A O 1
ATOM 3665 N N . PRO A 1 474 ? 9.945 25.812 25.5 1 92 474 PRO A N 1
ATOM 3666 C CA . PRO A 1 474 ? 11.078 25.109 26.094 1 92 474 PRO A CA 1
ATOM 3667 C C . PRO A 1 474 ? 10.734 23.672 26.484 1 92 474 PRO A C 1
ATOM 3669 O O . PRO A 1 474 ? 11.578 22.781 26.359 1 92 474 PRO A O 1
ATOM 3672 N N . ASP A 1 475 ? 9.516 23.469 26.938 1 91.19 475 ASP A N 1
ATOM 3673 C CA . ASP A 1 475 ? 9.125 22.125 27.328 1 91.19 475 ASP A CA 1
ATOM 3674 C C . ASP A 1 475 ? 9.062 21.203 26.125 1 91.19 475 ASP A C 1
ATOM 3676 O O . ASP A 1 475 ? 9.492 20.047 26.203 1 91.19 475 ASP A O 1
ATOM 3680 N N . LEU A 1 476 ? 8.555 21.766 25.109 1 89.5 476 LEU A N 1
ATOM 3681 C CA . LEU A 1 476 ? 8.484 21 23.859 1 89.5 476 LEU A CA 1
ATOM 3682 C C . LEU A 1 476 ? 9.883 20.672 23.344 1 89.5 476 LEU A C 1
ATOM 3684 O O . LEU A 1 476 ? 10.141 19.547 22.922 1 89.5 476 LEU A O 1
ATOM 3688 N N . TRP A 1 477 ? 10.672 21.609 23.453 1 90.56 477 TRP A N 1
ATOM 3689 C CA . TRP A 1 477 ? 12.055 21.438 23.016 1 90.56 477 TRP A CA 1
ATOM 3690 C C . TRP A 1 477 ? 12.75 20.359 23.844 1 90.56 477 TRP A C 1
ATOM 3692 O O . TRP A 1 477 ? 13.453 19.516 23.297 1 90.56 477 TRP A O 1
ATOM 3702 N N . GLY A 1 478 ? 12.586 20.406 25.141 1 91.56 478 GLY A N 1
ATOM 3703 C CA . GLY A 1 478 ? 13.164 19.406 26.016 1 91.56 478 GLY A CA 1
ATOM 3704 C C . GLY A 1 478 ? 12.648 18 25.734 1 91.56 478 GLY A C 1
ATOM 3705 O O . GLY A 1 478 ? 13.422 17.047 25.734 1 91.56 478 GLY A O 1
ATOM 3706 N N . ALA A 1 479 ? 11.383 17.906 25.484 1 91.75 479 ALA A N 1
ATOM 3707 C CA . ALA A 1 479 ? 10.781 16.609 25.172 1 91.75 479 ALA A CA 1
ATOM 3708 C C . ALA A 1 479 ? 11.359 16.031 23.875 1 91.75 479 ALA A C 1
ATOM 3710 O O . ALA A 1 479 ? 11.625 14.836 23.781 1 91.75 479 ALA A O 1
ATOM 3711 N N . ARG A 1 480 ? 11.523 16.859 22.938 1 91.31 480 ARG A N 1
ATOM 3712 C CA . ARG A 1 480 ? 12.102 16.453 21.656 1 91.31 480 ARG A CA 1
ATOM 3713 C C . ARG A 1 480 ? 13.531 15.945 21.844 1 91.31 480 ARG A C 1
ATOM 3715 O O . ARG A 1 480 ? 13.914 14.93 21.266 1 91.31 480 ARG A O 1
ATOM 3722 N N . GLU A 1 481 ? 14.273 16.609 22.656 1 90.81 481 GLU A N 1
ATOM 3723 C CA . GLU A 1 481 ? 15.672 16.234 22.875 1 90.81 481 GLU A CA 1
ATOM 3724 C C . GLU A 1 481 ? 15.773 14.906 23.625 1 90.81 481 GLU A C 1
ATOM 3726 O O . GLU A 1 481 ? 16.688 14.117 23.391 1 90.81 481 GLU A O 1
ATOM 3731 N N . ARG A 1 482 ? 14.859 14.664 24.453 1 91.44 482 ARG A N 1
ATOM 3732 C CA . ARG A 1 482 ? 14.898 13.453 25.266 1 91.44 482 ARG A CA 1
ATOM 3733 C C . ARG A 1 482 ? 14.578 12.219 24.422 1 91.44 482 ARG A C 1
ATOM 3735 O O . ARG A 1 482 ? 15.203 11.172 24.594 1 91.44 482 ARG A O 1
ATOM 3742 N N . ASP A 1 483 ? 13.617 12.328 23.547 1 92.31 483 ASP A N 1
ATOM 3743 C CA . ASP A 1 483 ? 13.188 11.203 22.734 1 92.31 483 ASP A CA 1
ATOM 3744 C C . ASP A 1 483 ? 12.742 11.672 21.344 1 92.31 483 ASP A C 1
ATOM 3746 O O . ASP A 1 483 ? 11.547 11.664 21.031 1 92.31 483 ASP A O 1
ATOM 3750 N N . LYS A 1 484 ? 13.742 11.852 20.516 1 92.19 484 LYS A N 1
ATOM 3751 C CA . LYS A 1 484 ? 13.5 12.461 19.203 1 92.19 484 LYS A CA 1
ATOM 3752 C C . LYS A 1 484 ? 12.68 11.539 18.312 1 92.19 484 LYS A C 1
ATOM 3754 O O . LYS A 1 484 ? 11.844 12.008 17.531 1 92.19 484 LYS A O 1
ATOM 3759 N N . LEU A 1 485 ? 12.875 10.242 18.422 1 91.88 485 LEU A N 1
ATOM 3760 C CA . LEU A 1 485 ? 12.188 9.273 17.578 1 91.88 485 LEU A CA 1
ATOM 3761 C C . LEU A 1 485 ? 10.688 9.273 17.859 1 91.88 485 LEU A C 1
ATOM 3763 O O . LEU A 1 485 ? 9.883 9.336 16.938 1 91.88 485 LEU A O 1
ATOM 3767 N N . ASN A 1 486 ? 10.328 9.328 19.125 1 87.88 486 ASN A N 1
ATOM 3768 C CA . ASN A 1 486 ? 8.938 9.148 19.516 1 87.88 486 ASN A CA 1
ATOM 3769 C C . ASN A 1 486 ? 8.25 10.492 19.781 1 87.88 486 ASN A C 1
ATOM 3771 O O . ASN A 1 486 ? 7.023 10.555 19.875 1 87.88 486 ASN A O 1
ATOM 3775 N N . PHE A 1 487 ? 9.094 11.5 19.828 1 89.81 487 PHE A N 1
ATOM 3776 C CA . PHE A 1 487 ? 8.539 12.828 20.062 1 89.81 487 PHE A CA 1
ATOM 3777 C C . PHE A 1 487 ? 7.621 13.242 18.922 1 89.81 487 PHE A C 1
ATOM 3779 O O . PHE A 1 487 ? 7.984 13.109 17.75 1 89.81 487 PHE A O 1
ATOM 3786 N N . ARG A 1 488 ? 6.434 13.656 19.297 1 85.62 488 ARG A N 1
ATOM 3787 C CA . ARG A 1 488 ? 5.465 14.156 18.328 1 85.62 488 ARG A CA 1
ATOM 3788 C C . ARG A 1 488 ? 5.172 15.633 18.547 1 85.62 488 ARG A C 1
ATOM 3790 O O . ARG A 1 488 ? 4.828 16.031 19.656 1 85.62 488 ARG A O 1
ATOM 3797 N N . TYR A 1 489 ? 5.363 16.406 17.5 1 86.06 489 TYR A N 1
ATOM 3798 C CA . TYR A 1 489 ? 4.945 17.797 17.594 1 86.06 489 TYR A CA 1
ATOM 3799 C C . TYR A 1 489 ? 3.441 17.906 17.828 1 86.06 489 TYR A C 1
ATOM 3801 O O . TYR A 1 489 ? 2.662 17.172 17.203 1 86.06 489 TYR A O 1
ATOM 3809 N N . PRO A 1 490 ? 3.172 18.781 18.719 1 77.31 490 PRO A N 1
ATOM 3810 C CA . PRO A 1 490 ? 1.73 18.953 18.906 1 77.31 490 PRO A CA 1
ATOM 3811 C C . PRO A 1 490 ? 1.006 19.266 17.594 1 77.31 490 PRO A C 1
ATOM 3813 O O . PRO A 1 490 ? 1.372 20.219 16.906 1 77.31 490 PRO A O 1
ATOM 3816 N N . ASN A 1 491 ? 0.1 18.422 17.234 1 72.75 491 ASN A N 1
ATOM 3817 C CA . ASN A 1 491 ? -0.654 18.531 15.992 1 72.75 491 ASN A CA 1
ATOM 3818 C C . ASN A 1 491 ? 0.239 18.312 14.773 1 72.75 491 ASN A C 1
ATOM 3820 O O . ASN A 1 491 ? -0.006 18.875 13.703 1 72.75 491 ASN A O 1
ATOM 3824 N N . GLY A 1 492 ? 1.272 17.672 15.039 1 83.06 492 GLY A N 1
ATOM 3825 C CA . GLY A 1 492 ? 2.213 17.391 13.969 1 83.06 492 GLY A CA 1
ATOM 3826 C C . GLY A 1 492 ? 2.578 15.914 13.883 1 83.06 492 GLY A C 1
ATOM 3827 O O . GLY A 1 492 ? 1.718 15.047 14.039 1 83.06 492 GLY A O 1
ATOM 3828 N N . GLU A 1 493 ? 3.775 15.68 13.477 1 86.69 493 GLU A N 1
ATOM 3829 C CA . GLU A 1 493 ? 4.215 14.312 13.219 1 86.69 493 GLU A CA 1
ATOM 3830 C C . GLU A 1 493 ? 5.441 13.961 14.062 1 86.69 493 GLU A C 1
ATOM 3832 O O . GLU A 1 493 ? 6.16 14.852 14.516 1 86.69 493 GLU A O 1
ATOM 3837 N N . SER A 1 494 ? 5.566 12.711 14.32 1 89.56 494 SER A N 1
ATOM 3838 C CA . SER A 1 494 ? 6.809 12.133 14.82 1 89.56 494 SER A CA 1
ATOM 3839 C C . SER A 1 494 ? 7.594 11.461 13.703 1 89.56 494 SER A C 1
ATOM 3841 O O . SER A 1 494 ? 7.105 11.344 12.578 1 89.56 494 SER A O 1
ATOM 3843 N N . TYR A 1 495 ? 8.828 11.086 13.992 1 92.31 495 TYR A N 1
ATOM 3844 C CA . TYR A 1 495 ? 9.594 10.305 13.023 1 92.31 495 TYR A CA 1
ATOM 3845 C C . TYR A 1 495 ? 8.859 9.023 12.656 1 92.31 495 TYR A C 1
ATOM 3847 O O . TYR A 1 495 ? 8.898 8.578 11.508 1 92.31 495 TYR A O 1
ATOM 3855 N N . LYS A 1 496 ? 8.172 8.438 13.555 1 88.56 496 LYS A N 1
ATOM 3856 C CA . LYS A 1 496 ? 7.438 7.199 13.305 1 88.56 496 LYS A CA 1
ATOM 3857 C C . LYS A 1 496 ? 6.281 7.434 12.336 1 88.56 496 LYS A C 1
ATOM 3859 O O . LYS A 1 496 ? 5.98 6.578 11.5 1 88.56 496 LYS A O 1
ATOM 3864 N N . ASP A 1 497 ? 5.73 8.594 12.477 1 87.62 497 ASP A N 1
ATOM 3865 C CA . ASP A 1 497 ? 4.668 8.953 11.539 1 87.62 497 ASP A CA 1
ATOM 3866 C C . ASP A 1 497 ? 5.207 9.102 10.125 1 87.62 497 ASP A C 1
ATOM 3868 O O . ASP A 1 497 ? 4.57 8.664 9.156 1 87.62 497 ASP A O 1
ATOM 3872 N N . VAL A 1 498 ? 6.359 9.688 10.086 1 92.12 498 VAL A N 1
ATOM 3873 C CA . VAL A 1 498 ? 6.992 9.883 8.789 1 92.12 498 VAL A CA 1
ATOM 3874 C C . VAL A 1 498 ? 7.305 8.523 8.164 1 92.12 498 VAL A C 1
ATOM 3876 O O . VAL A 1 498 ? 7.031 8.297 6.984 1 92.12 498 VAL A O 1
ATOM 3879 N N . ILE A 1 499 ? 7.801 7.664 8.93 1 91.06 499 ILE A N 1
ATOM 3880 C CA . ILE A 1 499 ? 8.109 6.32 8.453 1 91.06 499 ILE A CA 1
ATOM 3881 C C . ILE A 1 499 ? 6.832 5.648 7.945 1 91.06 499 ILE A C 1
ATOM 3883 O O . ILE A 1 499 ? 6.828 5.043 6.871 1 91.06 499 ILE A O 1
ATOM 3887 N N . GLY A 1 500 ? 5.801 5.789 8.641 1 85.25 500 GLY A N 1
ATOM 3888 C CA . GLY A 1 500 ? 4.527 5.203 8.25 1 85.25 500 GLY A CA 1
ATOM 3889 C C . GLY A 1 500 ? 4.031 5.695 6.906 1 85.25 500 GLY A C 1
ATOM 3890 O O . GLY A 1 500 ? 3.596 4.898 6.07 1 85.25 500 GLY A O 1
ATOM 3891 N N . ARG A 1 501 ? 4.121 6.98 6.652 1 85.94 501 ARG A N 1
ATOM 3892 C CA . ARG A 1 501 ? 3.561 7.52 5.418 1 85.94 501 ARG A CA 1
ATOM 3893 C C . ARG A 1 501 ? 4.508 7.297 4.242 1 85.94 501 ARG A C 1
ATOM 3895 O O . ARG A 1 501 ? 4.125 7.469 3.086 1 85.94 501 ARG A O 1
ATOM 3902 N N . LEU A 1 502 ? 5.742 6.91 4.539 1 92.56 502 LEU A N 1
ATOM 3903 C CA . LEU A 1 502 ? 6.715 6.719 3.467 1 92.56 502 LEU A CA 1
ATOM 3904 C C . LEU A 1 502 ? 6.668 5.285 2.943 1 92.56 502 LEU A C 1
ATOM 3906 O O . LEU A 1 502 ? 7.363 4.953 1.979 1 92.56 502 LEU A O 1
ATOM 3910 N N . ARG A 1 503 ? 5.883 4.453 3.432 1 89.69 503 ARG A N 1
ATOM 3911 C CA . ARG A 1 503 ? 5.816 3.057 3.014 1 89.69 503 ARG A CA 1
ATOM 3912 C C . ARG A 1 503 ? 5.52 2.945 1.523 1 89.69 503 ARG A C 1
ATOM 3914 O O . ARG A 1 503 ? 6.207 2.225 0.798 1 89.69 503 ARG A O 1
ATOM 3921 N N . PRO A 1 504 ? 4.551 3.697 1.014 1 89.06 504 PRO A N 1
ATOM 3922 C CA . PRO A 1 504 ? 4.309 3.623 -0.429 1 89.06 504 PRO A CA 1
ATOM 3923 C C . PRO A 1 504 ? 5.512 4.07 -1.255 1 89.06 504 PRO A C 1
ATOM 3925 O O . PRO A 1 504 ? 5.715 3.586 -2.371 1 89.06 504 PRO A O 1
ATOM 3928 N N . ILE A 1 505 ? 6.258 4.957 -0.709 1 92.44 505 ILE A N 1
ATOM 3929 C CA . ILE A 1 505 ? 7.434 5.445 -1.417 1 92.44 505 ILE A CA 1
ATOM 3930 C C . ILE A 1 505 ? 8.492 4.344 -1.482 1 92.44 505 ILE A C 1
ATOM 3932 O O . ILE A 1 505 ? 9.125 4.141 -2.52 1 92.44 505 ILE A O 1
ATOM 3936 N N . ILE A 1 506 ? 8.656 3.65 -0.385 1 94.44 506 ILE A N 1
ATOM 3937 C CA . ILE A 1 506 ? 9.609 2.547 -0.359 1 94.44 506 ILE A CA 1
ATOM 3938 C C . ILE A 1 506 ? 9.211 1.495 -1.393 1 94.44 506 ILE A C 1
ATOM 3940 O O . ILE A 1 506 ? 10.055 0.998 -2.139 1 94.44 506 ILE A O 1
ATOM 3944 N N . ILE A 1 507 ? 7.953 1.18 -1.451 1 92.19 507 ILE A N 1
ATOM 3945 C CA . ILE A 1 507 ? 7.469 0.201 -2.42 1 92.19 507 ILE A CA 1
ATOM 3946 C C . ILE A 1 507 ? 7.762 0.689 -3.836 1 92.19 507 ILE A C 1
ATOM 3948 O O . ILE A 1 507 ? 8.211 -0.083 -4.684 1 92.19 507 ILE A O 1
ATOM 3952 N N . GLU A 1 508 ? 7.555 1.925 -4.02 1 90.81 508 GLU A N 1
ATOM 3953 C CA . GLU A 1 508 ? 7.809 2.492 -5.344 1 90.81 508 GLU A CA 1
ATOM 3954 C C . GLU A 1 508 ? 9.289 2.43 -5.695 1 90.81 508 GLU A C 1
ATOM 3956 O O . GLU A 1 508 ? 9.656 2.1 -6.828 1 90.81 508 GLU A O 1
ATOM 3961 N N . LEU A 1 509 ? 10.148 2.744 -4.766 1 93.38 509 LEU A N 1
ATOM 3962 C CA . LEU A 1 509 ? 11.594 2.707 -4.996 1 93.38 509 LEU A CA 1
ATOM 3963 C C . LEU A 1 509 ? 12.055 1.286 -5.293 1 93.38 509 LEU A C 1
ATOM 3965 O O . LEU A 1 509 ? 12.953 1.08 -6.109 1 93.38 509 LEU A O 1
ATOM 3969 N N . GLU A 1 510 ? 11.414 0.319 -4.641 1 91.5 510 GLU A N 1
ATOM 3970 C CA . GLU A 1 510 ? 11.781 -1.078 -4.848 1 91.5 510 GLU A CA 1
ATOM 3971 C C . GLU A 1 510 ? 11.227 -1.604 -6.172 1 91.5 510 GLU A C 1
ATOM 3973 O O . GLU A 1 510 ? 11.844 -2.459 -6.812 1 91.5 510 GLU A O 1
ATOM 3978 N N . ARG A 1 511 ? 10.133 -1.099 -6.566 1 88.88 511 ARG A N 1
ATOM 3979 C CA . ARG A 1 511 ? 9.461 -1.601 -7.758 1 88.88 511 ARG A CA 1
ATOM 3980 C C . ARG A 1 511 ? 10.102 -1.04 -9.023 1 88.88 511 ARG A C 1
ATOM 3982 O O . ARG A 1 511 ? 10.172 -1.727 -10.047 1 88.88 511 ARG A O 1
ATOM 3989 N N . GLN A 1 512 ? 10.578 0.196 -8.953 1 86.94 512 GLN A N 1
ATOM 3990 C CA . GLN A 1 512 ? 11.078 0.887 -10.141 1 86.94 512 GLN A CA 1
ATOM 3991 C C . GLN A 1 512 ? 12.352 0.226 -10.664 1 86.94 512 GLN A C 1
ATOM 3993 O O . GLN A 1 512 ? 13.25 -0.106 -9.883 1 86.94 512 GLN A O 1
ATOM 3998 N N . ARG A 1 513 ? 12.375 0.059 -11.922 1 83.88 513 ARG A N 1
ATOM 3999 C CA . ARG A 1 513 ? 13.57 -0.496 -12.555 1 83.88 513 ARG A CA 1
ATOM 4000 C C . A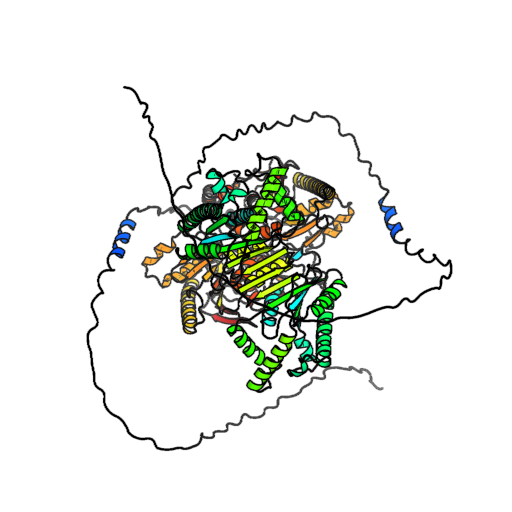RG A 1 513 ? 14.484 0.612 -13.055 1 83.88 513 ARG A C 1
ATOM 4002 O O . ARG A 1 513 ? 15.672 0.38 -13.297 1 83.88 513 ARG A O 1
ATOM 4009 N N . ARG A 1 514 ? 13.914 1.835 -13.164 1 84 514 ARG A N 1
ATOM 4010 C CA . ARG A 1 514 ? 14.711 2.998 -13.547 1 84 514 ARG A CA 1
ATOM 4011 C C . ARG A 1 514 ? 15.414 3.596 -12.328 1 84 514 ARG A C 1
ATOM 4013 O O . ARG A 1 514 ? 15.008 3.359 -11.188 1 84 514 ARG A O 1
ATOM 4020 N N . SER A 1 515 ? 16.469 4.301 -12.664 1 90.75 515 SER A N 1
ATOM 4021 C CA . SER A 1 515 ? 17.125 5.035 -11.602 1 90.75 515 SER A CA 1
ATOM 4022 C C . SER A 1 515 ? 16.297 6.234 -11.156 1 90.75 515 SER A C 1
ATOM 4024 O O . SER A 1 515 ? 15.586 6.84 -11.961 1 90.75 515 SER A O 1
ATOM 4026 N N . ILE A 1 516 ? 16.406 6.57 -9.867 1 93.12 516 ILE A N 1
ATOM 4027 C CA . ILE A 1 516 ? 15.523 7.57 -9.281 1 93.12 516 ILE A CA 1
ATOM 4028 C C . ILE A 1 516 ? 16.328 8.586 -8.484 1 93.12 516 ILE A C 1
ATOM 4030 O O . ILE A 1 516 ? 17.266 8.211 -7.77 1 93.12 516 ILE A O 1
ATOM 4034 N N . LEU A 1 517 ? 16.016 9.828 -8.672 1 95.88 517 LEU A N 1
ATOM 4035 C CA . LEU A 1 517 ? 16.469 10.891 -7.777 1 95.88 517 LEU A CA 1
ATOM 4036 C C . LEU A 1 517 ? 15.352 11.312 -6.836 1 95.88 517 LEU A C 1
ATOM 4038 O O . LEU A 1 517 ? 14.25 11.648 -7.281 1 95.88 517 LEU A O 1
ATOM 4042 N N . VAL A 1 518 ? 15.617 11.266 -5.512 1 97.31 518 VAL A N 1
ATOM 4043 C CA . VAL A 1 518 ? 14.633 11.703 -4.527 1 97.31 518 VAL A CA 1
ATOM 4044 C C . VAL A 1 518 ? 15.078 13.023 -3.9 1 97.31 518 VAL A C 1
ATOM 4046 O O . VAL A 1 518 ? 16.156 13.102 -3.322 1 97.31 518 VAL A O 1
ATOM 4049 N N . ILE A 1 519 ? 14.266 14.062 -4.059 1 96.44 519 ILE A N 1
ATOM 4050 C CA . ILE A 1 519 ? 14.5 15.367 -3.436 1 96.44 519 ILE A CA 1
ATOM 4051 C C . ILE A 1 519 ? 13.547 15.547 -2.258 1 96.44 519 ILE A C 1
ATOM 4053 O O . ILE A 1 519 ? 12.328 15.547 -2.432 1 96.44 519 ILE A O 1
ATOM 4057 N N . SER A 1 520 ? 14.055 15.711 -1.082 1 95.88 520 SER A N 1
ATOM 4058 C CA . SER A 1 520 ? 13.219 15.82 0.108 1 95.88 520 SER A CA 1
ATOM 4059 C C . SER A 1 520 ? 13.906 16.625 1.198 1 95.88 520 SER A C 1
ATOM 4061 O O . SER A 1 520 ? 14.984 17.188 0.975 1 95.88 520 SER A O 1
ATOM 4063 N N . HIS A 1 521 ? 13.242 16.812 2.342 1 94.88 521 HIS A N 1
ATOM 4064 C CA . HIS A 1 521 ? 13.828 17.422 3.531 1 94.88 521 HIS A CA 1
ATOM 4065 C C . HIS A 1 521 ? 14.594 16.391 4.359 1 94.88 521 HIS A C 1
ATOM 4067 O O . HIS A 1 521 ? 14.578 15.203 4.039 1 94.88 521 HIS A O 1
ATOM 4073 N N . LEU A 1 522 ? 15.219 16.859 5.383 1 94.81 522 LEU A N 1
ATOM 4074 C CA . LEU A 1 522 ? 16.188 16.094 6.16 1 94.81 522 LEU A CA 1
ATOM 4075 C C . LEU A 1 522 ? 15.531 14.875 6.805 1 94.81 522 LEU A C 1
ATOM 4077 O O . LEU A 1 522 ? 15.992 13.742 6.621 1 94.81 522 LEU A O 1
ATOM 4081 N N . ALA A 1 523 ? 14.43 15.086 7.555 1 95.31 523 ALA A N 1
ATOM 4082 C CA . ALA A 1 523 ? 13.797 13.992 8.289 1 95.31 523 ALA A CA 1
ATOM 4083 C C . ALA A 1 523 ? 13.359 12.875 7.348 1 95.31 523 ALA A C 1
ATOM 4085 O O . ALA A 1 523 ? 13.523 11.695 7.656 1 95.31 523 ALA A O 1
ATOM 4086 N N . VAL A 1 524 ? 12.828 13.266 6.199 1 96.56 524 VAL A N 1
ATOM 4087 C CA . VAL A 1 524 ? 12.359 12.305 5.199 1 96.56 524 VAL A CA 1
ATOM 4088 C C . VAL A 1 524 ? 13.547 11.562 4.602 1 96.56 524 VAL A C 1
ATOM 4090 O O . VAL A 1 524 ? 13.516 10.336 4.461 1 96.56 524 VAL A O 1
ATOM 4093 N N . GLN A 1 525 ? 14.578 12.266 4.336 1 97.19 525 GLN A N 1
ATOM 4094 C CA . GLN A 1 525 ? 15.781 11.664 3.762 1 97.19 525 GLN A CA 1
ATOM 4095 C C . GLN A 1 525 ? 16.391 10.633 4.707 1 97.19 525 GLN A C 1
ATOM 4097 O O . GLN A 1 525 ? 16.812 9.562 4.27 1 97.19 525 GLN A O 1
ATOM 4102 N N . ARG A 1 526 ? 16.422 10.969 5.965 1 97.75 526 ARG A N 1
ATOM 4103 C CA . ARG A 1 526 ? 16.953 10.047 6.973 1 97.75 526 ARG A CA 1
ATOM 4104 C C . ARG A 1 526 ? 16.188 8.727 6.957 1 97.75 526 ARG A C 1
ATOM 4106 O O . ARG A 1 526 ? 16.781 7.656 7.004 1 97.75 526 ARG A O 1
ATOM 4113 N N . CYS A 1 527 ? 14.914 8.859 6.875 1 97.19 527 CYS A N 1
ATOM 4114 C CA . CYS A 1 527 ? 14.062 7.676 6.914 1 97.19 527 CYS A CA 1
ATOM 4115 C C . CYS A 1 527 ? 14.289 6.801 5.688 1 97.19 527 CYS A C 1
ATOM 4117 O O . CYS A 1 527 ? 14.367 5.574 5.797 1 97.19 527 CYS A O 1
ATOM 4119 N N . LEU A 1 528 ? 14.414 7.406 4.492 1 97.5 528 LEU A N 1
ATOM 4120 C CA . LEU A 1 528 ? 14.641 6.648 3.268 1 97.5 528 LEU A CA 1
ATOM 4121 C C . LEU A 1 528 ? 16.016 6 3.275 1 97.5 528 LEU A C 1
ATOM 4123 O O . LEU A 1 528 ? 16.172 4.828 2.928 1 97.5 528 LEU A O 1
ATOM 4127 N N . TYR A 1 529 ? 17 6.805 3.705 1 97.38 529 TYR A N 1
ATOM 4128 C CA . TYR A 1 529 ? 18.375 6.312 3.801 1 97.38 529 TYR A CA 1
ATOM 4129 C C . TYR A 1 529 ? 18.469 5.125 4.746 1 97.38 529 TYR A C 1
ATOM 4131 O O . TYR A 1 529 ? 19.125 4.125 4.441 1 97.38 529 TYR A O 1
ATOM 4139 N N . ALA A 1 530 ? 17.812 5.219 5.812 1 96 530 ALA A N 1
ATOM 4140 C CA . ALA A 1 530 ? 17.844 4.18 6.84 1 96 530 ALA A CA 1
ATOM 4141 C C . ALA A 1 530 ? 17.281 2.867 6.309 1 96 530 ALA A C 1
ATOM 4143 O O . ALA A 1 530 ? 17.766 1.789 6.656 1 96 530 ALA A O 1
ATOM 4144 N N . TYR A 1 531 ? 16.25 2.934 5.48 1 95.44 531 TYR A N 1
ATOM 4145 C CA . TYR A 1 531 ? 15.68 1.723 4.91 1 95.44 531 TYR A CA 1
ATOM 4146 C C . TYR A 1 531 ? 16.719 0.942 4.117 1 95.44 531 TYR A C 1
ATOM 4148 O O . TYR A 1 531 ? 16.906 -0.255 4.344 1 95.44 531 TYR A O 1
ATOM 4156 N N . PHE A 1 532 ? 17.406 1.566 3.268 1 94.75 532 PHE A N 1
ATOM 4157 C CA . PHE A 1 532 ? 18.297 0.881 2.34 1 94.75 532 PHE A CA 1
ATOM 4158 C C . PHE A 1 532 ? 19.578 0.448 3.043 1 94.75 532 PHE A C 1
ATOM 4160 O O . PHE A 1 532 ? 20.219 -0.511 2.623 1 94.75 532 PHE A O 1
ATOM 4167 N N . THR A 1 533 ? 19.906 1.121 4.133 1 92.5 533 THR A N 1
ATOM 4168 C CA . THR A 1 533 ? 21.156 0.796 4.812 1 92.5 533 THR A CA 1
ATOM 4169 C C . THR A 1 533 ? 20.906 -0.134 5.996 1 92.5 533 THR A C 1
ATOM 4171 O O . THR A 1 533 ? 21.844 -0.555 6.672 1 92.5 533 THR A O 1
ATOM 4174 N N . GLY A 1 534 ? 19.688 -0.382 6.297 1 89.5 534 GLY A N 1
ATOM 4175 C CA . GLY A 1 534 ? 19.375 -1.251 7.418 1 89.5 534 GLY A CA 1
ATOM 4176 C C . GLY A 1 534 ? 19.672 -0.623 8.766 1 89.5 534 GLY A C 1
ATOM 4177 O O . GLY A 1 534 ? 20.047 -1.319 9.711 1 89.5 534 GLY A O 1
ATOM 4178 N N . THR A 1 535 ? 19.516 0.691 8.828 1 90.25 535 THR A N 1
ATOM 4179 C CA . THR A 1 535 ? 19.781 1.421 10.07 1 90.25 535 THR A CA 1
ATOM 4180 C C . THR A 1 535 ? 18.672 1.162 11.086 1 90.25 535 THR A C 1
ATOM 4182 O O . THR A 1 535 ? 17.484 1.153 10.734 1 90.25 535 THR A O 1
ATOM 4185 N N . ALA A 1 536 ? 19.062 0.928 12.289 1 88.44 536 ALA A N 1
ATOM 4186 C CA . ALA A 1 536 ? 18.094 0.724 13.352 1 88.44 536 ALA A CA 1
ATOM 4187 C C . ALA A 1 536 ? 17.219 1.961 13.539 1 88.44 536 ALA A C 1
ATOM 4189 O O . ALA A 1 536 ? 17.688 3.092 13.422 1 88.44 536 ALA A O 1
ATOM 4190 N N . MET A 1 537 ? 16.047 1.736 13.883 1 88.69 537 MET A N 1
ATOM 4191 C CA . MET A 1 537 ? 15.047 2.797 13.969 1 88.69 537 MET A CA 1
ATOM 4192 C C . MET A 1 537 ? 15.5 3.887 14.938 1 88.69 537 MET A C 1
ATOM 4194 O O . MET A 1 537 ? 15.32 5.074 14.672 1 88.69 537 MET A O 1
ATOM 4198 N N . GLU A 1 538 ? 16.062 3.512 16.062 1 89.69 538 GLU A N 1
ATOM 4199 C CA . GLU A 1 538 ? 16.453 4.453 17.109 1 89.69 538 GLU A CA 1
ATOM 4200 C C . GLU A 1 538 ? 17.562 5.391 16.609 1 89.69 538 GLU A C 1
ATOM 4202 O O . GLU A 1 538 ? 17.75 6.477 17.172 1 89.69 538 GLU A O 1
ATOM 4207 N N . GLU A 1 539 ? 18.234 5.016 15.555 1 93.88 539 GLU A N 1
ATOM 4208 C CA . GLU A 1 539 ? 19.359 5.789 15.047 1 93.88 539 GLU A CA 1
ATOM 4209 C C . GLU A 1 539 ? 18.922 6.742 13.938 1 93.88 539 GLU A C 1
ATOM 4211 O O . GLU A 1 539 ? 19.656 7.656 13.57 1 93.88 539 GLU A O 1
ATOM 4216 N N . ILE A 1 540 ? 17.719 6.637 13.469 1 94.81 540 ILE A N 1
ATOM 4217 C CA . ILE A 1 540 ? 17.25 7.328 12.273 1 94.81 540 ILE A CA 1
ATOM 4218 C C . ILE A 1 540 ? 17.297 8.836 12.5 1 94.81 540 ILE A C 1
ATOM 4220 O O . ILE A 1 540 ? 17.844 9.578 11.672 1 94.81 540 ILE A O 1
ATOM 4224 N N . PRO A 1 541 ? 16.828 9.352 13.68 1 95.56 541 PRO A N 1
ATOM 4225 C CA . PRO A 1 541 ? 16.781 10.805 13.852 1 95.56 541 PRO A CA 1
ATOM 4226 C C . PRO A 1 541 ? 18.172 11.438 13.914 1 95.56 541 PRO A C 1
ATOM 4228 O O . PRO A 1 541 ? 18.312 12.656 13.812 1 95.56 541 PRO A O 1
ATOM 4231 N N . PHE A 1 542 ? 19.219 10.633 14.008 1 94.81 542 PHE A N 1
ATOM 4232 C CA . PHE A 1 542 ? 20.547 11.172 14.258 1 94.81 542 PHE A CA 1
ATOM 4233 C C . PHE A 1 542 ? 21.453 10.953 13.055 1 94.81 542 PHE A C 1
ATOM 4235 O O . PHE A 1 542 ? 22.625 11.32 13.086 1 94.81 542 PHE A O 1
ATOM 4242 N N . LEU A 1 543 ? 20.922 10.367 12 1 95.25 543 LEU A N 1
ATOM 4243 C CA . LEU A 1 543 ? 21.719 10.172 10.789 1 95.25 543 LEU A CA 1
ATOM 4244 C C . LEU A 1 543 ? 22.125 11.508 10.188 1 95.25 543 LEU A C 1
ATOM 4246 O O . LEU A 1 543 ? 21.328 12.445 10.141 1 95.25 543 LEU A O 1
ATOM 4250 N N . GLU A 1 544 ? 23.359 11.609 9.766 1 92.38 544 GLU A N 1
ATOM 4251 C CA . GLU A 1 544 ? 23.891 12.836 9.172 1 92.38 544 GLU A CA 1
ATOM 4252 C C . GLU A 1 544 ? 23.703 12.836 7.652 1 92.38 544 GLU A C 1
ATOM 4254 O O . GLU A 1 544 ? 24.25 11.977 6.961 1 92.38 544 GLU A O 1
ATOM 4259 N N . MET A 1 545 ? 22.875 13.719 7.18 1 94.06 545 MET A N 1
ATOM 4260 C CA . MET A 1 545 ? 22.641 13.93 5.754 1 94.06 545 MET A CA 1
ATOM 4261 C C . MET A 1 545 ? 22.953 15.375 5.367 1 94.06 545 MET A C 1
ATOM 4263 O O . MET A 1 545 ? 22.062 16.234 5.391 1 94.06 545 MET A O 1
ATOM 4267 N N . ASP A 1 546 ? 24.109 15.664 4.938 1 92.81 546 ASP A N 1
ATOM 4268 C CA . ASP A 1 546 ? 24.578 17.031 4.703 1 92.81 546 ASP A CA 1
ATOM 4269 C C . ASP A 1 546 ? 23.875 17.656 3.5 1 92.81 546 ASP A C 1
ATOM 4271 O O . ASP A 1 546 ? 23.516 16.953 2.553 1 92.81 546 ASP A O 1
ATOM 4275 N N . MET A 1 547 ? 23.734 18.969 3.59 1 94.19 547 MET A N 1
ATOM 4276 C CA . MET A 1 547 ? 23.203 19.703 2.445 1 94.19 547 MET A CA 1
ATOM 4277 C C . MET A 1 547 ? 24.188 19.656 1.27 1 94.19 547 MET A C 1
ATOM 4279 O O . MET A 1 547 ? 25.391 19.578 1.464 1 94.19 547 MET A O 1
ATOM 4283 N N . HIS A 1 548 ? 23.641 19.734 0.096 1 96.62 548 HIS A N 1
ATOM 4284 C CA . HIS A 1 548 ? 24.391 19.781 -1.157 1 96.62 548 HIS A CA 1
ATOM 4285 C C . HIS A 1 548 ? 25.266 18.547 -1.325 1 96.62 548 HIS A C 1
ATOM 4287 O O . HIS A 1 548 ? 26.359 18.625 -1.878 1 96.62 548 HIS A O 1
ATOM 4293 N N . THR A 1 549 ? 24.875 17.5 -0.715 1 96.81 549 THR A N 1
ATOM 4294 C CA . THR A 1 549 ? 25.516 16.203 -0.794 1 96.81 549 THR A CA 1
ATOM 4295 C C . THR A 1 549 ? 24.531 15.141 -1.264 1 96.81 549 THR A C 1
ATOM 4297 O O . THR A 1 549 ? 23.375 15.125 -0.827 1 96.81 549 THR A O 1
ATOM 4300 N N . VAL A 1 550 ? 25 14.289 -2.195 1 97.88 550 VAL A N 1
ATOM 4301 C CA . VAL A 1 550 ? 24.141 13.242 -2.744 1 97.88 550 VAL A CA 1
ATOM 4302 C C . VAL A 1 550 ? 24.547 11.891 -2.168 1 97.88 550 VAL A C 1
ATOM 4304 O O . VAL A 1 550 ? 25.734 11.547 -2.15 1 97.88 550 VAL A O 1
ATOM 4307 N N . ALA A 1 551 ? 23.609 11.164 -1.6 1 97.88 551 ALA A N 1
ATOM 4308 C CA . ALA A 1 551 ? 23.828 9.758 -1.259 1 97.88 551 ALA A CA 1
ATOM 4309 C C . ALA A 1 551 ? 23.406 8.852 -2.41 1 97.88 551 ALA A C 1
ATOM 4311 O O . ALA A 1 551 ? 22.219 8.758 -2.744 1 97.88 551 ALA A O 1
ATOM 4312 N N . GLU A 1 552 ? 24.359 8.242 -2.996 1 96.75 552 GLU A N 1
ATOM 4313 C CA . GLU A 1 552 ? 24.109 7.293 -4.078 1 96.75 552 GLU A CA 1
ATOM 4314 C C . GLU A 1 552 ? 23.953 5.875 -3.537 1 96.75 552 GLU A C 1
ATOM 4316 O O . GLU A 1 552 ? 24.891 5.324 -2.951 1 96.75 552 GLU A O 1
ATOM 4321 N N . LEU A 1 553 ? 22.781 5.336 -3.717 1 96.31 553 LEU A N 1
ATOM 4322 C CA . LEU A 1 553 ? 22.469 3.986 -3.254 1 96.31 553 LEU A CA 1
ATOM 4323 C C . LEU A 1 553 ? 22.375 3.02 -4.43 1 96.31 553 LEU A C 1
ATOM 4325 O O . LEU A 1 553 ? 21.656 3.291 -5.402 1 96.31 553 LEU A O 1
ATOM 4329 N N . ARG A 1 554 ? 23.062 1.965 -4.348 1 92 554 ARG A N 1
ATOM 4330 C CA . ARG A 1 554 ? 22.969 0.88 -5.32 1 92 554 ARG A CA 1
ATOM 4331 C C . ARG A 1 554 ? 22.547 -0.421 -4.656 1 92 554 ARG A C 1
ATOM 4333 O O . ARG A 1 554 ? 23.375 -1.177 -4.152 1 92 554 ARG A O 1
ATOM 4340 N N . PRO A 1 555 ? 21.203 -0.648 -4.77 1 88.25 555 PRO A N 1
ATOM 4341 C CA . PRO A 1 555 ? 20.719 -1.879 -4.145 1 88.25 555 PRO A CA 1
ATOM 4342 C C . PRO A 1 555 ? 21.281 -3.139 -4.805 1 88.25 555 PRO A C 1
ATOM 4344 O O . PRO A 1 555 ? 21.266 -3.254 -6.031 1 88.25 555 PRO A O 1
ATOM 4347 N N . GLY A 1 556 ? 21.859 -3.98 -3.992 1 77.5 556 GLY A N 1
ATOM 4348 C CA . GLY A 1 556 ? 22.344 -5.266 -4.457 1 77.5 556 GLY A CA 1
ATOM 4349 C C . GLY A 1 556 ? 21.609 -6.445 -3.854 1 77.5 556 GLY A C 1
ATOM 4350 O O . GLY A 1 556 ? 20.625 -6.262 -3.141 1 77.5 556 GLY A O 1
ATOM 4351 N N . ALA A 1 557 ? 22.016 -7.645 -4.184 1 67.75 557 ALA A N 1
ATOM 4352 C CA . ALA A 1 557 ? 21.375 -8.867 -3.703 1 67.75 557 ALA A CA 1
ATOM 4353 C C . ALA A 1 557 ? 21.531 -9.008 -2.191 1 67.75 557 ALA A C 1
ATOM 4355 O O . ALA A 1 557 ? 20.609 -9.484 -1.511 1 67.75 557 ALA A O 1
ATOM 4356 N N . PHE A 1 558 ? 22.656 -8.57 -1.689 1 67.75 558 PHE A N 1
ATOM 4357 C CA . PHE A 1 558 ? 22.891 -8.836 -0.273 1 67.75 558 PHE A CA 1
ATOM 4358 C C . PHE A 1 558 ? 22.922 -7.531 0.519 1 67.75 558 PHE A C 1
ATOM 4360 O O . PHE A 1 558 ? 22.438 -7.477 1.651 1 67.75 558 PHE A O 1
ATOM 4367 N N . ASP A 1 559 ? 23.469 -6.523 -0.095 1 77.88 559 ASP A N 1
ATOM 4368 C CA . ASP A 1 559 ? 23.562 -5.246 0.605 1 77.88 559 ASP A CA 1
ATOM 4369 C C . ASP A 1 559 ? 23.422 -4.074 -0.362 1 77.88 559 ASP A C 1
ATOM 4371 O O . ASP A 1 559 ? 23.406 -4.266 -1.58 1 77.88 559 ASP A O 1
ATOM 4375 N N . CYS A 1 560 ? 23.188 -2.963 0.211 1 88.94 560 CYS A N 1
ATOM 4376 C CA . CYS A 1 560 ? 23.109 -1.732 -0.569 1 88.94 560 CYS A CA 1
ATOM 4377 C C . CYS A 1 560 ? 24.438 -0.97 -0.5 1 88.94 560 CYS A C 1
ATOM 4379 O O . CYS A 1 560 ? 24.922 -0.656 0.589 1 88.94 560 CYS A O 1
ATOM 4381 N N . GLU A 1 561 ? 25.047 -0.768 -1.647 1 91.5 561 GLU A N 1
ATOM 4382 C CA . GLU A 1 561 ? 26.25 0.062 -1.702 1 91.5 561 GLU A CA 1
ATOM 4383 C C . GLU A 1 561 ? 25.906 1.545 -1.617 1 91.5 561 GLU A C 1
ATOM 4385 O O . GLU A 1 561 ? 24.969 2.008 -2.285 1 91.5 561 GLU A O 1
ATOM 4390 N N . VAL A 1 562 ? 26.641 2.219 -0.721 1 94.88 562 VAL A N 1
ATOM 4391 C CA . VAL A 1 562 ? 26.359 3.639 -0.524 1 94.88 562 VAL A CA 1
ATOM 4392 C C . VAL A 1 562 ? 27.609 4.457 -0.855 1 94.88 562 VAL A C 1
ATOM 4394 O O . VAL A 1 562 ? 28.703 4.129 -0.411 1 94.88 562 VAL A O 1
ATOM 4397 N N . ARG A 1 563 ? 27.453 5.418 -1.715 1 95.06 563 ARG A N 1
ATOM 4398 C CA . ARG A 1 563 ? 28.484 6.41 -2.016 1 95.06 563 ARG A CA 1
ATOM 4399 C C . ARG A 1 563 ? 27.969 7.824 -1.783 1 95.06 563 ARG A C 1
ATOM 4401 O O . ARG A 1 563 ? 26.859 8.172 -2.232 1 95.06 563 ARG A O 1
ATOM 4408 N N . THR A 1 564 ? 28.672 8.578 -1.001 1 96.5 564 THR A N 1
ATOM 4409 C CA . THR A 1 564 ? 28.297 9.961 -0.728 1 96.5 564 THR A CA 1
ATOM 4410 C C . THR A 1 564 ? 29.172 10.93 -1.533 1 96.5 564 THR A C 1
ATOM 4412 O O . THR A 1 564 ? 30.391 10.812 -1.529 1 96.5 564 THR A O 1
ATOM 4415 N N . VAL A 1 565 ? 28.562 11.898 -2.223 1 96.88 565 VAL A N 1
ATOM 4416 C CA . VAL A 1 565 ? 29.281 12.836 -3.078 1 96.88 565 VAL A CA 1
ATOM 4417 C C . VAL A 1 565 ? 28.891 14.266 -2.729 1 96.88 565 VAL A C 1
ATOM 4419 O O . VAL A 1 565 ? 27.734 14.656 -2.91 1 96.88 565 VAL A O 1
ATOM 4422 N N . LYS A 1 566 ? 29.797 15.047 -2.248 1 96.75 566 LYS A N 1
ATOM 4423 C CA . LYS A 1 566 ? 29.594 16.469 -2.041 1 96.75 566 LYS A CA 1
ATOM 4424 C C . LYS A 1 566 ? 29.734 17.25 -3.346 1 96.75 566 LYS A C 1
ATOM 4426 O O . LYS A 1 566 ? 30.797 17.203 -3.98 1 96.75 566 LYS A O 1
ATOM 4431 N N . LEU A 1 567 ? 28.75 17.938 -3.727 1 96.38 567 LEU A N 1
ATOM 4432 C CA . LEU A 1 567 ? 28.75 18.531 -5.055 1 96.38 567 LEU A CA 1
ATOM 4433 C C . LEU A 1 567 ? 29.016 20.031 -4.977 1 96.38 567 LEU A C 1
ATOM 4435 O O . LEU A 1 567 ? 29.469 20.641 -5.949 1 96.38 567 LEU A O 1
ATOM 4439 N N . TRP A 1 568 ? 28.688 20.625 -3.83 1 93.38 568 TRP A N 1
ATOM 4440 C CA . TRP A 1 568 ? 28.859 22.078 -3.693 1 93.38 568 TRP A CA 1
ATOM 4441 C C . TRP A 1 568 ? 28.906 22.484 -2.225 1 93.38 568 TRP A C 1
ATOM 4443 O O . TRP A 1 568 ? 28.375 21.781 -1.361 1 93.38 568 TRP A O 1
ATOM 4453 N N . GLU A 1 569 ? 29.5 23.594 -1.927 1 90.56 569 GLU A N 1
ATOM 4454 C CA . GLU A 1 569 ? 29.562 24.125 -0.565 1 90.56 569 GLU A CA 1
ATOM 4455 C C . GLU A 1 569 ? 28.266 24.844 -0.189 1 90.56 569 GLU A C 1
ATOM 4457 O O . GLU A 1 569 ? 27.531 25.281 -1.064 1 90.56 569 GLU A O 1
ATOM 4462 N N . THR A 1 570 ? 27.984 24.859 1.1 1 88.75 570 THR A N 1
ATOM 4463 C CA . THR A 1 570 ? 26.859 25.641 1.604 1 88.75 570 THR A CA 1
ATOM 4464 C C . THR A 1 570 ? 27.312 27.016 2.09 1 88.75 570 THR A C 1
ATOM 4466 O O . THR A 1 570 ? 28.516 27.234 2.258 1 88.75 570 THR A O 1
ATOM 4469 N N . SER A 1 571 ? 26.344 27.875 2.258 1 84.5 571 SER A N 1
ATOM 4470 C CA . SER A 1 571 ? 26.672 29.156 2.859 1 84.5 571 SER A CA 1
ATOM 4471 C C . SER A 1 571 ? 27.172 29 4.293 1 84.5 571 SER A C 1
ATOM 4473 O O . SER A 1 571 ? 26.734 28.094 5.004 1 84.5 571 SER A O 1
ATOM 4475 N N . PRO A 1 572 ? 28.109 29.812 4.684 1 78.94 572 PRO A N 1
ATOM 4476 C CA . PRO A 1 572 ? 28.625 29.703 6.051 1 78.94 572 PRO A CA 1
ATOM 4477 C C . PRO A 1 572 ? 27.531 29.812 7.105 1 78.94 572 PRO A C 1
ATOM 4479 O O . PRO A 1 572 ? 27.656 29.25 8.195 1 78.94 572 PRO A O 1
ATOM 4482 N N . GLU A 1 573 ? 26.438 30.5 6.773 1 75 573 GLU A N 1
ATOM 4483 C CA . GLU A 1 573 ? 25.328 30.719 7.699 1 75 573 GLU A CA 1
ATOM 4484 C C . GLU A 1 573 ? 24.391 29.531 7.746 1 75 573 GLU A C 1
ATOM 4486 O O . GLU A 1 573 ? 23.5 29.469 8.594 1 75 573 GLU A O 1
ATOM 4491 N N . CYS A 1 574 ? 24.672 28.656 6.906 1 75.94 574 CYS A N 1
ATOM 4492 C CA . CYS A 1 574 ? 23.766 27.531 6.84 1 75.94 574 CYS A CA 1
ATOM 4493 C C . CYS A 1 574 ? 23.828 26.688 8.117 1 75.94 574 CYS A C 1
ATOM 4495 O O . CYS A 1 574 ? 24.906 26.219 8.492 1 75.94 574 CYS A O 1
ATOM 4497 N N . PRO A 1 575 ? 22.625 26.625 8.758 1 72.31 575 PRO A N 1
ATOM 4498 C CA . PRO A 1 575 ? 22.656 25.891 10.023 1 72.31 575 PRO A CA 1
ATOM 4499 C C . PRO A 1 575 ? 23.016 24.406 9.844 1 72.31 575 PRO A C 1
ATOM 4501 O O . PRO A 1 575 ? 22.656 23.812 8.82 1 72.31 575 PRO A O 1
ATOM 4504 N N . THR A 1 576 ? 23.828 24.016 10.766 1 62.91 576 THR A N 1
ATOM 4505 C CA . THR A 1 576 ? 24.078 22.578 10.812 1 62.91 576 THR A CA 1
ATOM 4506 C C . THR A 1 576 ? 22.875 21.828 11.375 1 62.91 576 THR A C 1
ATOM 4508 O O . THR A 1 576 ? 22.203 22.328 12.281 1 62.91 576 THR A O 1
ATOM 4511 N N . PRO A 1 577 ? 22.469 20.766 10.688 1 60.81 577 PRO A N 1
ATOM 4512 C CA . PRO A 1 577 ? 21.312 20.031 11.203 1 60.81 577 PRO A CA 1
ATOM 4513 C C . PRO A 1 577 ? 21.391 19.766 12.703 1 60.81 577 PRO A C 1
ATOM 4515 O O . PRO A 1 577 ? 22.469 19.484 13.227 1 60.81 577 PRO A O 1
ATOM 4518 N N . LEU A 1 578 ? 20.344 20.234 13.414 1 50.62 578 LEU A N 1
ATOM 4519 C CA . LEU A 1 578 ? 20.281 20.016 14.859 1 50.62 578 LEU A CA 1
ATOM 4520 C C . LEU A 1 578 ? 20.438 18.531 15.195 1 50.62 578 LEU A C 1
ATOM 4522 O O . LEU A 1 578 ? 19.797 17.688 14.57 1 50.62 578 LEU A O 1
ATOM 4526 N N . LYS A 1 579 ? 21.609 18.125 15.922 1 49.97 579 LYS A N 1
ATOM 4527 C CA . LYS A 1 579 ? 21.812 16.766 16.422 1 49.97 579 LYS A CA 1
ATOM 4528 C C . LYS A 1 579 ? 20.703 16.359 17.391 1 49.97 579 LYS A C 1
ATOM 4530 O O . LYS A 1 579 ? 20.25 17.188 18.188 1 49.97 579 LYS A O 1
ATOM 4535 N N . MET B 1 1 ? -50.062 48.469 -47.031 1 17.19 1 MET B N 1
ATOM 4536 C CA . MET B 1 1 ? -50.531 47.062 -47.219 1 17.19 1 MET B CA 1
ATOM 4537 C C . MET B 1 1 ? -49.75 46.125 -46.312 1 17.19 1 MET B C 1
ATOM 4539 O O . MET B 1 1 ? -48.719 46.5 -45.781 1 17.19 1 MET B O 1
ATOM 4543 N N . MET B 1 2 ? -49.688 44.781 -46.688 1 18.53 2 MET B N 1
ATOM 4544 C CA . MET B 1 2 ? -49.781 43.531 -45.938 1 18.53 2 MET B CA 1
ATOM 4545 C C . MET B 1 2 ? -48.469 43.219 -45.25 1 18.53 2 MET B C 1
ATOM 4547 O O . MET B 1 2 ? -47.406 43.125 -45.906 1 18.53 2 MET B O 1
ATOM 4551 N N . ALA B 1 3 ? -48.438 43.531 -44 1 19.73 3 ALA B N 1
ATOM 4552 C CA . ALA B 1 3 ? -47.75 43.5 -42.688 1 19.73 3 ALA B CA 1
ATOM 4553 C C . ALA B 1 3 ? -47.281 42.094 -42.344 1 19.73 3 ALA B C 1
ATOM 4555 O O . ALA B 1 3 ? -47.969 41.375 -41.594 1 19.73 3 ALA B O 1
ATOM 4556 N N . THR B 1 4 ? -46.688 41.312 -43.156 1 19.47 4 THR B N 1
ATOM 4557 C CA . THR B 1 4 ? -46.625 39.875 -43.406 1 19.47 4 THR B CA 1
ATOM 4558 C C . THR B 1 4 ? -45.469 39.281 -42.594 1 19.47 4 THR B C 1
ATOM 4560 O O . THR B 1 4 ? -45.125 38.094 -42.812 1 19.47 4 THR B O 1
ATOM 4563 N N . GLY B 1 5 ? -44.875 40.219 -41.875 1 18.66 5 GLY B N 1
ATOM 4564 C CA . GLY B 1 5 ? -43.469 39.812 -41.844 1 18.66 5 GLY B CA 1
ATOM 4565 C C . GLY B 1 5 ? -43.25 38.406 -41.375 1 18.66 5 GLY B C 1
ATOM 4566 O O . GLY B 1 5 ? -42.562 37.625 -42 1 18.66 5 GLY B O 1
ATOM 4567 N N . ARG B 1 6 ? -43.312 38.156 -40.062 1 20.03 6 ARG B N 1
ATOM 4568 C CA . ARG B 1 6 ? -42.344 37.688 -39.094 1 20.03 6 ARG B CA 1
ATOM 4569 C C . ARG B 1 6 ? -42.469 36.219 -38.812 1 20.03 6 ARG B C 1
ATOM 4571 O O . ARG B 1 6 ? -43.531 35.75 -38.344 1 20.03 6 ARG B O 1
ATOM 4578 N N . VAL B 1 7 ? -42 35.312 -39.531 1 20.92 7 VAL B N 1
ATOM 4579 C CA . VAL B 1 7 ? -42.219 33.875 -39.531 1 20.92 7 VAL B CA 1
ATOM 4580 C C . VAL B 1 7 ? -41.594 33.25 -38.312 1 20.92 7 VAL B C 1
ATOM 4582 O O . VAL B 1 7 ? -40.375 33.062 -38.25 1 20.92 7 VAL B O 1
ATOM 4585 N N . PRO B 1 8 ? -41.781 33.812 -37.062 1 22.81 8 PRO B N 1
ATOM 4586 C CA . PRO B 1 8 ? -41.062 33.469 -35.844 1 22.81 8 PRO B CA 1
ATOM 4587 C C . PRO B 1 8 ? -41.188 32 -35.469 1 22.81 8 PRO B C 1
ATOM 4589 O O . PRO B 1 8 ? -42.281 31.516 -35.281 1 22.81 8 PRO B O 1
ATOM 4592 N N . GLY B 1 9 ? -40.562 31.203 -36.062 1 17.97 9 GLY B N 1
ATOM 4593 C CA . GLY B 1 9 ? -40.812 29.781 -36.25 1 17.97 9 GLY B CA 1
ATOM 4594 C C . GLY B 1 9 ? -40.969 29.031 -34.938 1 17.97 9 GLY B C 1
ATOM 4595 O O . GLY B 1 9 ? -42.031 28.453 -34.656 1 17.97 9 GLY B O 1
ATOM 4596 N N . LEU B 1 10 ? -39.906 28.312 -34.375 1 20.78 10 LEU B N 1
ATOM 4597 C CA . LEU B 1 10 ? -40.188 26.875 -34.281 1 20.78 10 LEU B CA 1
ATOM 4598 C C . LEU B 1 10 ? -40.688 26.516 -32.906 1 20.78 10 LEU B C 1
ATOM 4600 O O . LEU B 1 10 ? -40.906 25.328 -32.594 1 20.78 10 LEU B O 1
ATOM 4604 N N . GLY B 1 11 ? -41.188 27.391 -32.094 1 16.89 11 GLY B N 1
ATOM 4605 C CA . GLY B 1 11 ? -40.875 27.281 -30.672 1 16.89 11 GLY B CA 1
ATOM 4606 C C . GLY B 1 11 ? -41.25 25.953 -30.062 1 16.89 11 GLY B C 1
ATOM 4607 O O . GLY B 1 11 ? -40.438 25.047 -29.953 1 16.89 11 GLY B O 1
ATOM 4608 N N . PRO B 1 12 ? -42.219 26 -29.016 1 18.72 12 PRO B N 1
ATOM 4609 C CA . PRO B 1 12 ? -42.375 25.406 -27.688 1 18.72 12 PRO B CA 1
ATOM 4610 C C . PRO B 1 12 ? -43 24.016 -27.719 1 18.72 12 PRO B C 1
ATOM 4612 O O . PRO B 1 12 ? -43.312 23.438 -26.672 1 18.72 12 PRO B O 1
ATOM 4615 N N . GLY B 1 13 ? -42.969 23.219 -28.672 1 17.48 13 GLY B N 1
ATOM 4616 C CA . GLY B 1 13 ? -43.938 22.141 -28.656 1 17.48 13 GLY B CA 1
ATOM 4617 C C . GLY B 1 13 ? -44 21.391 -27.344 1 17.48 13 GLY B C 1
ATOM 4618 O O . GLY B 1 13 ? -43.031 20.672 -26.984 1 17.48 13 GLY B O 1
ATOM 4619 N N . LEU B 1 14 ? -44.438 21.969 -26.312 1 17.66 14 LEU B N 1
ATOM 4620 C CA . LEU B 1 14 ? -44.719 21.641 -24.906 1 17.66 14 LEU B CA 1
ATOM 4621 C C . LEU B 1 14 ? -45.562 20.375 -24.812 1 17.66 14 LEU B C 1
ATOM 4623 O O . LEU B 1 14 ? -46.719 20.344 -25.281 1 17.66 14 LEU B O 1
ATOM 4627 N N . VAL B 1 15 ? -45 19.25 -25.031 1 16.58 15 VAL B N 1
ATOM 4628 C CA . VAL B 1 15 ? -45.562 17.922 -24.891 1 16.58 15 VAL B CA 1
ATOM 4629 C C . VAL B 1 15 ? -46.375 17.844 -23.594 1 16.58 15 VAL B C 1
ATOM 4631 O O . VAL B 1 15 ? -45.781 17.938 -22.5 1 16.58 15 VAL B O 1
ATOM 4634 N N . GLU B 1 16 ? -47.438 18.375 -23.375 1 15.78 16 GLU B N 1
ATOM 4635 C CA . GLU B 1 16 ? -48.438 18.422 -22.312 1 15.78 16 GLU B CA 1
ATOM 4636 C C . GLU B 1 16 ? -48.906 17.031 -21.906 1 15.78 16 GLU B C 1
ATOM 4638 O O . GLU B 1 16 ? -50.094 16.812 -21.641 1 15.78 16 GLU B O 1
ATOM 4643 N N . ALA B 1 17 ? -48.312 16.031 -22.391 1 15.71 17 ALA B N 1
ATOM 4644 C CA . ALA B 1 17 ? -49.156 14.875 -22.125 1 15.71 17 ALA B CA 1
ATOM 4645 C C . ALA B 1 17 ? -49.531 14.805 -20.641 1 15.71 17 ALA B C 1
ATOM 4647 O O . ALA B 1 17 ? -48.656 14.766 -19.781 1 15.71 17 ALA B O 1
ATOM 4648 N N . LEU B 1 18 ? -50.656 15.102 -20.188 1 15.61 18 LEU B N 1
ATOM 4649 C CA . LEU B 1 18 ? -51.594 15.297 -19.078 1 15.61 18 LEU B CA 1
ATOM 4650 C C . LEU B 1 18 ? -51.625 14.062 -18.188 1 15.61 18 LEU B C 1
ATOM 4652 O O . LEU B 1 18 ? -51.281 12.961 -18.625 1 15.61 18 LEU B O 1
ATOM 4656 N N . VAL B 1 19 ? -52.5 14.055 -17.062 1 15.81 19 VAL B N 1
ATOM 4657 C CA . VAL B 1 19 ? -52.719 13.859 -15.633 1 15.81 19 VAL B CA 1
ATOM 4658 C C . VAL B 1 19 ? -53.5 12.57 -15.414 1 15.81 19 VAL B C 1
ATOM 4660 O O . VAL B 1 19 ? -53.75 12.172 -14.273 1 15.81 19 VAL B O 1
ATOM 4663 N N . SER B 1 20 ? -53.594 11.586 -16.203 1 15.65 20 SER B N 1
ATOM 4664 C CA . SER B 1 20 ? -54.812 10.789 -15.961 1 15.65 20 SER B CA 1
ATOM 4665 C C . SER B 1 20 ? -54.875 10.32 -14.508 1 15.65 20 SER B C 1
ATOM 4667 O O . SER B 1 20 ? -53.875 9.805 -13.977 1 15.65 20 SER B O 1
ATOM 4669 N N . LEU B 1 21 ? -55.875 10.617 -13.711 1 15.84 21 LEU B N 1
ATOM 4670 C CA . LEU B 1 21 ? -56.438 10.625 -12.359 1 15.84 21 LEU B CA 1
ATOM 4671 C C . LEU B 1 21 ? -56.844 9.211 -11.938 1 15.84 21 LEU B C 1
ATOM 4673 O O . LEU B 1 21 ? -57.219 8.992 -10.789 1 15.84 21 LEU B O 1
ATOM 4677 N N . SER B 1 22 ? -56.906 8.219 -12.688 1 16.17 22 SER B N 1
ATOM 4678 C CA . SER B 1 22 ? -58 7.324 -12.312 1 16.17 22 SER B CA 1
ATOM 4679 C C . SER B 1 22 ? -57.875 6.863 -10.867 1 16.17 22 SER B C 1
ATOM 4681 O O . SER B 1 22 ? -56.75 6.73 -10.359 1 16.17 22 SER B O 1
ATOM 4683 N N . ILE B 1 23 ? -58.969 6.805 -10.094 1 17.05 23 ILE B N 1
ATOM 4684 C CA . ILE B 1 23 ? -59.656 6.609 -8.828 1 17.05 23 ILE B CA 1
ATOM 4685 C C . ILE B 1 23 ? -59.406 5.188 -8.32 1 17.05 23 ILE B C 1
ATOM 4687 O O . ILE B 1 23 ? -59.531 4.223 -9.078 1 17.05 23 ILE B O 1
ATOM 4691 N N . GLY B 1 24 ? -58.875 5 -7.148 1 17.02 24 GLY B N 1
ATOM 4692 C CA . GLY B 1 24 ? -58.406 3.975 -6.219 1 17.02 24 GLY B CA 1
ATOM 4693 C C . GLY B 1 24 ? -59.562 3.168 -5.625 1 17.02 24 GLY B C 1
ATOM 4694 O O . GLY B 1 24 ? -60 3.432 -4.5 1 17.02 24 GLY B O 1
ATOM 4695 N N . LEU B 1 25 ? -60.562 2.926 -6.344 1 16.55 25 LEU B N 1
ATOM 4696 C CA . LEU B 1 25 ? -61.688 2.434 -5.574 1 16.55 25 LEU B CA 1
ATOM 4697 C C . LEU B 1 25 ? -61.281 1.267 -4.684 1 16.55 25 LEU B C 1
ATOM 4699 O O . LEU B 1 25 ? -60.375 0.518 -5.02 1 16.55 25 LEU B O 1
ATOM 4703 N N . VAL B 1 26 ? -61.969 1.018 -3.406 1 17.36 26 VAL B N 1
ATOM 4704 C CA . VAL B 1 26 ? -61.969 0.505 -2.039 1 17.36 26 VAL B CA 1
ATOM 4705 C C . VAL B 1 26 ? -62.344 -0.974 -2.039 1 17.36 26 VAL B C 1
ATOM 4707 O O . VAL B 1 26 ? -62.281 -1.636 -1 1 17.36 26 VAL B O 1
ATOM 4710 N N . LEU B 1 27 ? -62.281 -1.75 -2.908 1 15.7 27 LEU B N 1
ATOM 4711 C CA . LEU B 1 27 ? -63.125 -2.922 -2.758 1 15.7 27 LEU B CA 1
ATOM 4712 C C . LEU B 1 27 ? -62.844 -3.654 -1.456 1 15.7 27 LEU B C 1
ATOM 4714 O O . LEU B 1 27 ? -61.656 -3.812 -1.088 1 15.7 27 LEU B O 1
ATOM 4718 N N . GLY B 1 28 ? -63.781 -4.035 -0.393 1 15.91 28 GLY B N 1
ATOM 4719 C CA . GLY B 1 28 ? -64.125 -4.613 0.886 1 15.91 28 GLY B CA 1
ATOM 4720 C C . GLY B 1 28 ? -63.875 -6.102 0.977 1 15.91 28 GLY B C 1
ATOM 4721 O O . GLY B 1 28 ? -63.656 -6.629 2.068 1 15.91 28 GLY B O 1
ATOM 4722 N N . ALA B 1 29 ? -64 -6.945 0.121 1 15.76 29 ALA B N 1
ATOM 4723 C CA . ALA B 1 29 ? -64.75 -8.156 0.466 1 15.76 29 ALA B CA 1
ATOM 4724 C C . ALA B 1 29 ? -63.938 -9.07 1.362 1 15.76 29 ALA B C 1
ATOM 4726 O O . ALA B 1 29 ? -62.719 -9.094 1.268 1 15.76 29 ALA B O 1
ATOM 4727 N N . VAL B 1 30 ? -64.625 -9.531 2.486 1 17.11 30 VAL B N 1
ATOM 4728 C CA . VAL B 1 30 ? -64.562 -10.484 3.592 1 17.11 30 VAL B CA 1
ATOM 4729 C C . VAL B 1 30 ? -64.188 -11.867 3.086 1 17.11 30 VAL B C 1
ATOM 4731 O O . VAL B 1 30 ? -64.75 -12.367 2.107 1 17.11 30 VAL B O 1
ATOM 4734 N N . PHE B 1 31 ? -63 -12.117 3.354 1 15.25 31 PHE B N 1
ATOM 4735 C CA . PHE B 1 31 ? -62.375 -13.43 3.139 1 15.25 31 PHE B CA 1
ATOM 4736 C C . PHE B 1 31 ? -63.312 -14.539 3.613 1 15.25 31 PHE B C 1
ATOM 4738 O O . PHE B 1 31 ? -63.969 -14.414 4.66 1 15.25 31 PHE B O 1
ATOM 4745 N N . GLY B 1 32 ? -63.594 -15.5 2.855 1 14.77 32 GLY B N 1
ATOM 4746 C CA . GLY B 1 32 ? -64.438 -16.656 2.748 1 14.77 32 GLY B CA 1
ATOM 4747 C C . GLY B 1 32 ? -64.312 -17.609 3.922 1 14.77 32 GLY B C 1
ATOM 4748 O O . GLY B 1 32 ? -63.438 -17.469 4.754 1 14.77 32 GLY B O 1
ATOM 4749 N N . PHE B 1 33 ? -64.25 -18.953 3.715 1 14.83 33 PHE B N 1
ATOM 4750 C CA . PHE B 1 33 ? -64.938 -20.234 3.92 1 14.83 33 PHE B CA 1
ATOM 4751 C C . PHE B 1 33 ? -64.375 -20.938 5.156 1 14.83 33 PHE B C 1
ATOM 4753 O O . PHE B 1 33 ? -63.281 -20.625 5.629 1 14.83 33 PHE B O 1
ATOM 4760 N N . LEU B 1 34 ? -64.312 -22.375 5.188 1 14.7 34 LEU B N 1
ATOM 4761 C CA . LEU B 1 34 ? -65.062 -23.547 5.633 1 14.7 34 LEU B CA 1
ATOM 4762 C C . LEU B 1 34 ? -64.312 -24.266 6.75 1 14.7 34 LEU B C 1
ATOM 4764 O O . LEU B 1 34 ? -64.875 -24.578 7.793 1 14.7 34 LEU B O 1
ATOM 4768 N N . PHE B 1 35 ? -63.469 -25.375 6.516 1 15.6 35 PHE B N 1
ATOM 4769 C CA . PHE B 1 35 ? -63.844 -26.75 6.809 1 15.6 35 PHE B CA 1
ATOM 4770 C C . PHE B 1 35 ? -63.406 -27.141 8.219 1 15.6 35 PHE B C 1
ATOM 4772 O O . PHE B 1 35 ? -62.5 -26.531 8.781 1 15.6 35 PHE B O 1
ATOM 4779 N N . GLY B 1 36 ? -63.969 -28.281 8.758 1 14.81 36 GLY B N 1
ATOM 4780 C CA . GLY B 1 36 ? -64.5 -29.203 9.773 1 14.81 36 GLY B CA 1
ATOM 4781 C C . GLY B 1 36 ? -63.375 -29.781 10.648 1 14.81 36 GLY B C 1
ATOM 4782 O O . GLY B 1 36 ? -62.188 -29.594 10.367 1 14.81 36 GLY B O 1
ATOM 4783 N N . ARG B 1 37 ? -63.625 -31.094 11.188 1 15.05 37 ARG B N 1
ATOM 4784 C CA . ARG B 1 37 ? -63.875 -31.844 12.406 1 15.05 37 ARG B CA 1
ATOM 4785 C C . ARG B 1 37 ? -62.625 -32.594 12.859 1 15.05 37 ARG B C 1
ATOM 4787 O O . ARG B 1 37 ? -62.344 -32.688 14.062 1 15.05 37 ARG B O 1
ATOM 4794 N N . CYS B 1 38 ? -61.906 -33.531 12.148 1 14.53 38 CYS B N 1
ATOM 4795 C CA . CYS B 1 38 ? -62.031 -34.875 12.734 1 14.53 38 CYS B CA 1
ATOM 4796 C C . CYS B 1 38 ? -61.031 -35.062 13.859 1 14.53 38 CYS B C 1
ATOM 4798 O O . CYS B 1 38 ? -61.375 -35.562 14.93 1 14.53 38 CYS B O 1
ATOM 4800 N N . SER B 1 39 ? -59.656 -35.312 13.656 1 15.85 39 SER B N 1
ATOM 4801 C CA . SER B 1 39 ? -59.344 -36.625 14.211 1 15.85 39 SER B CA 1
ATOM 4802 C C . SER B 1 39 ? -59.094 -36.531 15.711 1 15.85 39 SER B C 1
ATOM 4804 O O . SER B 1 39 ? -58.781 -35.469 16.234 1 15.85 39 SER B O 1
ATOM 4806 N N . SER B 1 40 ? -59.312 -37.688 16.438 1 15.39 40 SER B N 1
ATOM 4807 C CA . SER B 1 40 ? -59.531 -38.5 17.609 1 15.39 40 SER B CA 1
ATOM 4808 C C . SER B 1 40 ? -58.344 -38.438 18.562 1 15.39 40 SER B C 1
ATOM 4810 O O . SER B 1 40 ? -57.281 -37.938 18.203 1 15.39 40 SER B O 1
ATOM 4812 N N . ARG B 1 41 ? -58.125 -39.562 19.406 1 15.46 41 ARG B N 1
ATOM 4813 C CA . ARG B 1 41 ? -58.125 -40.031 20.781 1 15.46 41 ARG B CA 1
ATOM 4814 C C . ARG B 1 41 ? -56.719 -40.156 21.312 1 15.46 41 ARG B C 1
ATOM 4816 O O . ARG B 1 41 ? -56.438 -39.812 22.469 1 15.46 41 ARG B O 1
ATOM 4823 N N . ASN B 1 42 ? -55.75 -41 20.719 1 14.88 42 ASN B N 1
ATOM 4824 C CA . ASN B 1 42 ? -55.438 -42.094 21.609 1 14.88 42 ASN B CA 1
ATOM 4825 C C . ASN B 1 42 ? -54.438 -41.656 22.688 1 14.88 42 ASN B C 1
ATOM 4827 O O . ASN B 1 42 ? -54.75 -41.688 23.875 1 14.88 42 ASN B O 1
ATOM 4831 N N . ASP B 1 43 ? -53.156 -42.25 22.766 1 16.19 43 ASP B N 1
ATOM 4832 C CA . ASP B 1 43 ? -52.719 -43.219 23.781 1 16.19 43 ASP B CA 1
ATOM 4833 C C . ASP B 1 43 ? -51.938 -42.531 24.891 1 16.19 43 ASP B C 1
ATOM 4835 O O . ASP B 1 43 ? -51.375 -41.438 24.672 1 16.19 43 ASP B O 1
ATOM 4839 N N . GLU B 1 44 ? -51.625 -43.125 26.062 1 16.02 44 GLU B N 1
ATOM 4840 C CA . GLU B 1 44 ? -51.5 -43.312 27.5 1 16.02 44 GLU B CA 1
ATOM 4841 C C . GLU B 1 44 ? -50.188 -42.812 28.031 1 16.02 44 GLU B C 1
ATOM 4843 O O . GLU B 1 44 ? -50.125 -41.969 28.953 1 16.02 44 GLU B O 1
ATOM 4848 N N . ASP B 1 45 ? -49.125 -43.688 28.422 1 15.23 45 ASP B N 1
ATOM 4849 C CA . ASP B 1 45 ? -48.719 -44.062 29.766 1 15.23 45 ASP B CA 1
ATOM 4850 C C . ASP B 1 45 ? -47.469 -43.312 30.203 1 15.23 45 ASP B C 1
ATOM 4852 O O . ASP B 1 45 ? -47.406 -42.812 31.328 1 15.23 45 ASP B O 1
ATOM 4856 N N . ARG B 1 46 ? -46.094 -43.5 29.688 1 15.94 46 ARG B N 1
ATOM 4857 C CA . ARG B 1 46 ? -45.188 -44.156 30.594 1 15.94 46 ARG B CA 1
ATOM 4858 C C . ARG B 1 46 ? -44.438 -43.125 31.469 1 15.94 46 ARG B C 1
ATOM 4860 O O . ARG B 1 46 ? -44.062 -42.062 30.984 1 15.94 46 ARG B O 1
ATOM 4867 N N . GLU B 1 47 ? -44.25 -43.188 32.875 1 15.67 47 GLU B N 1
ATOM 4868 C CA . GLU B 1 47 ? -43.938 -42.719 34.219 1 15.67 47 GLU B CA 1
ATOM 4869 C C . GLU B 1 47 ? -42.469 -42.281 34.312 1 15.67 47 GLU B C 1
ATOM 4871 O O . GLU B 1 47 ? -42.156 -41.281 34.969 1 15.67 47 GLU B O 1
ATOM 4876 N N . LYS B 1 48 ? -41.375 -43.062 33.969 1 15.76 48 LYS B N 1
ATOM 4877 C CA . LYS B 1 48 ? -40.469 -43.5 35.031 1 15.76 48 LYS B CA 1
ATOM 4878 C C . LYS B 1 48 ? -39.531 -42.406 35.438 1 15.76 48 LYS B C 1
ATOM 4880 O O . LYS B 1 48 ? -39.406 -41.375 34.719 1 15.76 48 LYS B O 1
ATOM 4885 N N . GLY B 1 49 ? -38.062 -42.594 35.531 1 15.41 49 GLY B N 1
ATOM 4886 C CA . GLY B 1 49 ? -37.094 -42.844 36.594 1 15.41 49 GLY B CA 1
ATOM 4887 C C . GLY B 1 49 ? -36.219 -41.656 36.906 1 15.41 49 GLY B C 1
ATOM 4888 O O . GLY B 1 49 ? -36.281 -40.656 36.219 1 15.41 49 GLY B O 1
ATOM 4889 N N . LYS B 1 50 ? -34.719 -41.719 37 1 17.2 50 LYS B N 1
ATOM 4890 C CA . LYS B 1 50 ? -33.688 -41.75 38.062 1 17.2 50 LYS B CA 1
ATOM 4891 C C . LYS B 1 50 ? -32.938 -40.438 38.125 1 17.2 50 LYS B C 1
ATOM 4893 O O . LYS B 1 50 ? -32.75 -39.781 37.125 1 17.2 50 LYS B O 1
ATOM 4898 N N . ARG B 1 51 ? -32.406 -39.812 39.438 1 16.84 51 ARG B N 1
ATOM 4899 C CA . ARG B 1 51 ? -32.031 -38.781 40.406 1 16.84 51 ARG B CA 1
ATOM 4900 C C . ARG B 1 51 ? -30.5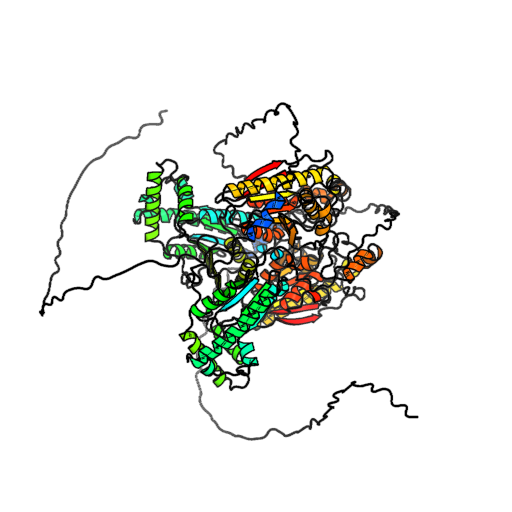94 -38.281 40.156 1 16.84 51 ARG B C 1
ATOM 4902 O O . ARG B 1 51 ? -30.25 -37.156 40.5 1 16.84 51 ARG B O 1
ATOM 4909 N N . ARG B 1 52 ? -29.422 -39.031 39.781 1 15.57 52 ARG B N 1
ATOM 4910 C CA . ARG B 1 52 ? -28.25 -39.031 40.656 1 15.57 52 ARG B CA 1
ATOM 4911 C C . ARG B 1 52 ? -27.359 -37.844 40.375 1 15.57 52 ARG B C 1
ATOM 4913 O O . ARG B 1 52 ? -26.547 -37.438 41.219 1 15.57 52 ARG B O 1
ATOM 4920 N N . LYS B 1 53 ? -27.062 -37.219 39.219 1 16.72 53 LYS B N 1
ATOM 4921 C CA . LYS B 1 53 ? -25.641 -37.031 39 1 16.72 53 LYS B CA 1
ATOM 4922 C C . LYS B 1 53 ? -25.078 -35.938 39.906 1 16.72 53 LYS B C 1
ATOM 4924 O O . LYS B 1 53 ? -25.781 -35 40.25 1 16.72 53 LYS B O 1
ATOM 4929 N N . ASP B 1 54 ? -23.547 -35.844 40.312 1 17.58 54 ASP B N 1
ATOM 4930 C CA . ASP B 1 54 ? -22.406 -35.688 41.219 1 17.58 54 ASP B CA 1
ATOM 4931 C C . ASP B 1 54 ? -21.922 -34.25 41.219 1 17.58 54 ASP B C 1
ATOM 4933 O O . ASP B 1 54 ? -22.203 -33.469 40.312 1 17.58 54 ASP B O 1
ATOM 4937 N N . SER B 1 55 ? -20.859 -33.719 42.188 1 17.42 55 SER B N 1
ATOM 4938 C CA . SER B 1 55 ? -20.312 -32.875 43.25 1 17.42 55 SER B CA 1
ATOM 4939 C C . SER B 1 55 ? -19.328 -31.844 42.688 1 17.42 55 SER B C 1
ATOM 4941 O O . SER B 1 55 ? -18.969 -30.875 43.375 1 17.42 55 SER B O 1
ATOM 4943 N N . CYS B 1 56 ? -18.484 -32 41.531 1 17.98 56 CYS B N 1
ATOM 4944 C CA . CYS B 1 56 ? -17.094 -31.594 41.562 1 17.98 56 CYS B CA 1
ATOM 4945 C C . CYS B 1 56 ? -16.969 -30.078 41.406 1 17.98 56 CYS B C 1
ATOM 4947 O O . CYS B 1 56 ? -16.938 -29.578 40.281 1 17.98 56 CYS B O 1
ATOM 4949 N N . ALA B 1 57 ? -17.656 -29.062 42.094 1 18.09 57 ALA B N 1
ATOM 4950 C CA . ALA B 1 57 ? -17.812 -27.609 42 1 18.09 57 ALA B CA 1
ATOM 4951 C C . ALA B 1 57 ? -16.531 -26.891 42.406 1 18.09 57 ALA B C 1
ATOM 4953 O O . ALA B 1 57 ? -16.359 -25.703 42.125 1 18.09 57 ALA B O 1
ATOM 4954 N N . SER B 1 58 ? -15.703 -27.391 43.375 1 19.06 58 SER B N 1
ATOM 4955 C CA . SER B 1 58 ? -15.219 -26.5 44.438 1 19.06 58 SER B CA 1
ATOM 4956 C C . SER B 1 58 ? -14.125 -25.578 43.906 1 19.06 58 SER B C 1
ATOM 4958 O O . SER B 1 58 ? -14.109 -24.391 44.219 1 19.06 58 SER B O 1
ATOM 4960 N N . GLN B 1 59 ? -12.867 -26.031 43.5 1 19.02 59 GLN B N 1
ATOM 4961 C CA . GLN B 1 59 ? -11.586 -25.562 44 1 19.02 59 GLN B CA 1
ATOM 4962 C C . GLN B 1 59 ? -11.125 -24.312 43.25 1 19.02 59 GLN B C 1
ATOM 4964 O O . GLN B 1 59 ? -10.125 -23.688 43.625 1 19.02 59 GLN B O 1
ATOM 4969 N N . ASP B 1 60 ? -11.602 -23.938 42.062 1 18.16 60 ASP B N 1
ATOM 4970 C CA . ASP B 1 60 ? -10.766 -23.156 41.156 1 18.16 60 ASP B CA 1
ATOM 4971 C C . ASP B 1 60 ? -10.734 -21.688 41.562 1 18.16 60 ASP B C 1
ATOM 4973 O O . ASP B 1 60 ? -10.352 -20.828 40.781 1 18.16 60 ASP B O 1
ATOM 4977 N N . ARG B 1 61 ? -11.211 -21.219 42.812 1 20.11 61 ARG B N 1
ATOM 4978 C CA . ARG B 1 61 ? -11.453 -19.859 43.281 1 20.11 61 ARG B CA 1
ATOM 4979 C C . ARG B 1 61 ? -10.141 -19.109 43.469 1 20.11 61 ARG B C 1
ATOM 4981 O O . ARG B 1 61 ? -10.117 -17.875 43.438 1 20.11 61 ARG B O 1
ATOM 4988 N N . ASP B 1 62 ? -9.086 -19.766 44.062 1 20.34 62 ASP B N 1
ATOM 4989 C CA . ASP B 1 62 ? -8.148 -19.078 44.938 1 20.34 62 ASP B CA 1
ATOM 4990 C C . ASP B 1 62 ? -7.215 -18.156 44.156 1 20.34 62 ASP B C 1
ATOM 4992 O O . ASP B 1 62 ? -6.645 -17.219 44.688 1 20.34 62 ASP B O 1
ATOM 4996 N N . VAL B 1 63 ? -6.73 -18.578 42.969 1 21 63 VAL B N 1
ATOM 4997 C CA . VAL B 1 63 ? -5.469 -18 42.5 1 21 63 VAL B CA 1
ATOM 4998 C C . VAL B 1 63 ? -5.684 -16.547 42.094 1 21 63 VAL B C 1
ATOM 5000 O O . VAL B 1 63 ? -4.727 -15.852 41.75 1 21 63 VAL B O 1
ATOM 5003 N N . ILE B 1 64 ? -6.961 -16 42.031 1 19.94 64 ILE B N 1
ATOM 5004 C CA . ILE B 1 64 ? -7.238 -14.68 41.438 1 19.94 64 ILE B CA 1
ATOM 5005 C C . ILE B 1 64 ? -6.754 -13.594 42.406 1 19.94 64 ILE B C 1
ATOM 5007 O O . ILE B 1 64 ? -6.586 -12.438 42 1 19.94 64 ILE B O 1
ATOM 5011 N N . LEU B 1 65 ? -6.68 -13.922 43.75 1 21.95 65 LEU B N 1
ATOM 5012 C CA . LEU B 1 65 ? -6.625 -12.891 44.781 1 21.95 65 LEU B CA 1
ATOM 5013 C C . LEU B 1 65 ? -5.273 -12.18 44.75 1 21.95 65 LEU B C 1
ATOM 5015 O O . LEU B 1 65 ? -5.199 -10.977 45 1 21.95 65 LEU B O 1
ATOM 5019 N N . GLU B 1 66 ? -4.172 -13.031 44.719 1 22.16 66 GLU B N 1
ATOM 5020 C CA . GLU B 1 66 ? -2.922 -12.477 45.219 1 22.16 66 GLU B CA 1
ATOM 5021 C C . GLU B 1 66 ? -2.432 -11.32 44.375 1 22.16 66 GLU B C 1
ATOM 5023 O O . GLU B 1 66 ? -1.622 -10.508 44.812 1 22.16 66 GLU B O 1
ATOM 5028 N N . ILE B 1 67 ? -2.664 -11.359 43.062 1 20.69 67 ILE B N 1
ATOM 5029 C CA . ILE B 1 67 ? -1.946 -10.383 42.25 1 20.69 67 ILE B CA 1
ATOM 5030 C C . ILE B 1 67 ? -2.492 -8.984 42.531 1 20.69 67 ILE B C 1
ATOM 5032 O O . ILE B 1 67 ? -1.896 -7.988 42.094 1 20.69 67 ILE B O 1
ATOM 5036 N N . GLU B 1 68 ? -3.543 -8.75 43.375 1 21.55 68 GLU B N 1
ATOM 5037 C CA . GLU B 1 68 ? -4.16 -7.473 43.719 1 21.55 68 GLU B CA 1
ATOM 5038 C C . GLU B 1 68 ? -3.197 -6.598 44.531 1 21.55 68 GLU B C 1
ATOM 5040 O O . GLU B 1 68 ? -3.172 -5.379 44.344 1 21.55 68 GLU B O 1
ATOM 5045 N N . ARG B 1 69 ? -2.527 -7.223 45.5 1 22.03 69 ARG B N 1
ATOM 5046 C CA . ARG B 1 69 ? -1.979 -6.418 46.594 1 22.03 69 ARG B CA 1
ATOM 5047 C C . ARG B 1 69 ? -0.878 -5.492 46.094 1 22.03 69 ARG B C 1
ATOM 5049 O O . ARG B 1 69 ? -0.708 -4.383 46.594 1 22.03 69 ARG B O 1
ATOM 5056 N N . ARG B 1 70 ? 0.09 -6.035 45.344 1 21.44 70 ARG B N 1
ATOM 5057 C CA . ARG B 1 70 ? 1.355 -5.312 45.281 1 21.44 70 ARG B CA 1
ATOM 5058 C C . ARG B 1 70 ? 1.203 -4.008 44.531 1 21.44 70 ARG B C 1
ATOM 5060 O O . ARG B 1 70 ? 2.176 -3.275 44.312 1 21.44 70 ARG B O 1
ATOM 5067 N N . MET B 1 71 ? 0.046 -3.83 43.875 1 19.97 71 MET B N 1
ATOM 5068 C CA . MET B 1 71 ? -0.054 -2.656 43 1 19.97 71 MET B CA 1
ATOM 5069 C C . MET B 1 71 ? -0.144 -1.379 43.844 1 19.97 71 MET B C 1
ATOM 5071 O O . MET B 1 71 ? -0.368 -0.297 43.281 1 19.97 71 MET B O 1
ATOM 5075 N N . SER B 1 72 ? -0.213 -1.481 45.188 1 18.98 72 SER B N 1
ATOM 5076 C CA . SER B 1 72 ? -0.583 -0.313 46 1 18.98 72 SER B CA 1
ATOM 5077 C C . SER B 1 72 ? 0.472 0.783 45.875 1 18.98 72 SER B C 1
ATOM 5079 O O . SER B 1 72 ? 0.139 1.968 45.812 1 18.98 72 SER B O 1
ATOM 5081 N N . GLN B 1 73 ? 1.702 0.567 46.406 1 17.69 73 GLN B N 1
ATOM 5082 C CA . GLN B 1 73 ? 2.385 1.591 47.188 1 17.69 73 GLN B CA 1
ATOM 5083 C C . GLN B 1 73 ? 2.873 2.73 46.312 1 17.69 73 GLN B C 1
ATOM 5085 O O . GLN B 1 73 ? 2.949 3.879 46.75 1 17.69 73 GLN B O 1
ATOM 5090 N N . GLU B 1 74 ? 3.766 2.521 45.312 1 19.61 74 GLU B N 1
ATOM 5091 C CA . GLU B 1 74 ? 4.766 3.557 45.094 1 19.61 74 GLU B CA 1
ATOM 5092 C C . GLU B 1 74 ? 4.145 4.789 44.438 1 19.61 74 GLU B C 1
ATOM 5094 O O . GLU B 1 74 ? 3.533 4.691 43.375 1 19.61 74 GLU B O 1
ATOM 5099 N N . GLY B 1 75 ? 3.678 5.859 45.219 1 18.23 75 GLY B N 1
ATOM 5100 C CA . GLY B 1 75 ? 2.971 7.133 45.188 1 18.23 75 GLY B CA 1
ATOM 5101 C C . GLY B 1 75 ? 3.584 8.125 44.219 1 18.23 75 GLY B C 1
ATOM 5102 O O . GLY B 1 75 ? 4.625 8.719 44.5 1 18.23 75 GLY B O 1
ATOM 5103 N N . ILE B 1 76 ? 4.008 7.801 42.938 1 18.98 76 ILE B N 1
ATOM 5104 C CA . ILE B 1 76 ? 4.82 8.859 42.344 1 18.98 76 ILE B CA 1
ATOM 5105 C C . ILE B 1 76 ? 4.039 10.172 42.344 1 18.98 76 ILE B C 1
ATOM 5107 O O . ILE B 1 76 ? 2.912 10.227 41.844 1 18.98 76 ILE B O 1
ATOM 5111 N N . HIS B 1 77 ? 4.336 11.172 43.25 1 18.06 77 HIS B N 1
ATOM 5112 C CA . HIS B 1 77 ? 3.898 12.508 43.625 1 18.06 77 HIS B CA 1
ATOM 5113 C C . HIS B 1 77 ? 3.865 13.453 42.438 1 18.06 77 HIS B C 1
ATOM 5115 O O . HIS B 1 77 ? 4.195 14.633 42.562 1 18.06 77 HIS B O 1
ATOM 5121 N N . PHE B 1 78 ? 3.707 13.078 41.219 1 18.69 78 PHE B N 1
ATOM 5122 C CA . PHE B 1 78 ? 4.129 14.078 40.25 1 18.69 78 PHE B CA 1
ATOM 5123 C C . PHE B 1 78 ? 3.191 15.281 40.281 1 18.69 78 PHE B C 1
ATOM 5125 O O . PHE B 1 78 ? 3.256 16.141 39.375 1 18.69 78 PHE B O 1
ATOM 5132 N N . ALA B 1 79 ? 2.174 15.477 41.156 1 18.25 79 ALA B N 1
ATOM 5133 C CA . ALA B 1 79 ? 1.054 16.312 40.719 1 18.25 79 ALA B CA 1
ATOM 5134 C C . ALA B 1 79 ? 1.463 17.781 40.656 1 18.25 79 ALA B C 1
ATOM 5136 O O . ALA B 1 79 ? 0.743 18.609 40.094 1 18.25 79 ALA B O 1
ATOM 5137 N N . ARG B 1 80 ? 2.508 18.328 41.375 1 18.67 80 ARG B N 1
ATOM 5138 C CA . ARG B 1 80 ? 2.084 19.578 42 1 18.67 80 ARG B CA 1
ATOM 5139 C C . ARG B 1 80 ? 1.677 20.609 40.938 1 18.67 80 ARG B C 1
ATOM 5141 O O . ARG B 1 80 ? 2.08 20.5 39.781 1 18.67 80 ARG B O 1
ATOM 5148 N N . GLN B 1 81 ? 1.137 21.969 41.406 1 17.19 81 GLN B N 1
ATOM 5149 C CA . GLN B 1 81 ? 0.259 23.141 41.312 1 17.19 81 GLN B CA 1
ATOM 5150 C C . GLN B 1 81 ? 0.923 24.266 40.531 1 17.19 81 GLN B C 1
ATOM 5152 O O . GLN B 1 81 ? 1.687 25.047 41.094 1 17.19 81 GLN B O 1
ATOM 5157 N N . VAL B 1 82 ? 1.788 24.172 39.531 1 19.11 82 VAL B N 1
ATOM 5158 C CA . VAL B 1 82 ? 2.463 25.438 39.188 1 19.11 82 VAL B CA 1
ATOM 5159 C C . VAL B 1 82 ? 1.429 26.516 38.906 1 19.11 82 VAL B C 1
ATOM 5161 O O . VAL B 1 82 ? 0.635 26.391 37.969 1 19.11 82 VAL B O 1
ATOM 5164 N N . THR B 1 83 ? 0.949 27.328 39.844 1 18.33 83 THR B N 1
ATOM 5165 C CA . THR B 1 83 ? -0.059 28.375 40 1 18.33 83 THR B CA 1
ATOM 5166 C C . THR B 1 83 ? 0.122 29.469 38.938 1 18.33 83 THR B C 1
ATOM 5168 O O . THR B 1 83 ? -0.821 29.797 38.219 1 18.33 83 THR B O 1
ATOM 5171 N N . GLY B 1 84 ? 0.836 30.688 39.25 1 18.94 84 GLY B N 1
ATOM 5172 C CA . GLY B 1 84 ? 0.345 32.062 39.344 1 18.94 84 GLY B CA 1
ATOM 5173 C C . GLY B 1 84 ? 0.502 32.812 38.031 1 18.94 84 GLY B C 1
ATOM 5174 O O . GLY B 1 84 ? -0.288 33.719 37.719 1 18.94 84 GLY B O 1
ATOM 5175 N N . GLY B 1 85 ? 1.749 32.969 37.406 1 20.42 85 GLY B N 1
ATOM 5176 C CA . GLY B 1 85 ? 2.123 34.312 37.062 1 20.42 85 GLY B CA 1
ATOM 5177 C C . GLY B 1 85 ? 1.382 34.844 35.844 1 20.42 85 GLY B C 1
ATOM 5178 O O . GLY B 1 85 ? 0.785 34.062 35.094 1 20.42 85 GLY B O 1
ATOM 5179 N N . SER B 1 86 ? 1.121 36.188 35.719 1 20.72 86 SER B N 1
ATOM 5180 C CA . SER B 1 86 ? 0.307 37.094 34.906 1 20.72 86 SER B CA 1
ATOM 5181 C C . SER B 1 86 ? 0.638 36.938 33.406 1 20.72 86 SER B C 1
ATOM 5183 O O . SER B 1 86 ? 1.805 36.812 33.062 1 20.72 86 SER B O 1
ATOM 5185 N N . PRO B 1 87 ? -0.255 36.625 32.594 1 22.16 87 PRO B N 1
ATOM 5186 C CA . PRO B 1 87 ? -0.122 36.281 31.156 1 22.16 87 PRO B CA 1
ATOM 5187 C C . PRO B 1 87 ? 0.486 37.438 30.344 1 22.16 87 PRO B C 1
ATOM 5189 O O . PRO B 1 87 ? -0.01 38.562 30.391 1 22.16 87 PRO B O 1
ATOM 5192 N N . PRO B 1 88 ? 1.84 37.594 30.25 1 22.2 88 PRO B N 1
ATOM 5193 C CA . PRO B 1 88 ? 2.332 38.844 29.672 1 22.2 88 PRO B CA 1
ATOM 5194 C C . PRO B 1 88 ? 1.589 39.219 28.406 1 22.2 88 PRO B C 1
ATOM 5196 O O . PRO B 1 88 ? 0.984 38.375 27.75 1 22.2 88 PRO B O 1
ATOM 5199 N N . ARG B 1 89 ? 1.397 40.531 28.172 1 22.66 89 ARG B N 1
ATOM 5200 C CA . ARG B 1 89 ? 0.691 41.375 27.219 1 22.66 89 ARG B CA 1
ATOM 5201 C C . ARG B 1 89 ? 1.105 41.062 25.781 1 22.66 89 ARG B C 1
ATOM 5203 O O . ARG B 1 89 ? 2.262 40.719 25.531 1 22.66 89 ARG B O 1
ATOM 5210 N N . SER B 1 90 ? 0.192 40.844 25 1 20.16 90 SER B N 1
ATOM 5211 C CA . SER B 1 90 ? 0.144 40.406 23.609 1 20.16 90 SER B CA 1
ATOM 5212 C C . SER B 1 90 ? 0.858 41.438 22.703 1 20.16 90 SER B C 1
ATOM 5214 O O . SER B 1 90 ? 0.55 42.625 22.734 1 20.16 90 SER B O 1
ATOM 5216 N N . PRO B 1 91 ? 2.197 41.375 22.547 1 21.28 91 PRO B N 1
ATOM 5217 C CA . PRO B 1 91 ? 2.771 42.469 21.75 1 21.28 91 PRO B CA 1
ATOM 5218 C C . PRO B 1 91 ? 2.002 42.75 20.469 1 21.28 91 PRO B C 1
ATOM 5220 O O . PRO B 1 91 ? 1.374 41.844 19.922 1 21.28 91 PRO B O 1
ATOM 5223 N N . THR B 1 92 ? 1.441 43.906 20.266 1 21.08 92 THR B N 1
ATOM 5224 C CA . THR B 1 92 ? 0.703 44.531 19.172 1 21.08 92 THR B CA 1
ATOM 5225 C C . THR B 1 92 ? 1.493 44.438 17.875 1 21.08 92 THR B C 1
ATOM 5227 O O . THR B 1 92 ? 2.553 45.062 17.734 1 21.08 92 THR B O 1
ATOM 5230 N N . PHE B 1 93 ? 1.626 43.312 17.328 1 20.7 93 PHE B N 1
ATOM 5231 C CA . PHE B 1 93 ? 2.301 43.25 16.031 1 20.7 93 PHE B CA 1
ATOM 5232 C C . PHE B 1 93 ? 1.65 44.188 15.023 1 20.7 93 PHE B C 1
ATOM 5234 O O . PHE B 1 93 ? 0.479 44.031 14.68 1 20.7 93 PHE B O 1
ATOM 5241 N N . ARG B 1 94 ? 1.962 45.5 15.039 1 22.25 94 ARG B N 1
ATOM 5242 C CA . ARG B 1 94 ? 1.575 46.5 14.023 1 22.25 94 ARG B CA 1
ATOM 5243 C C . ARG B 1 94 ? 1.92 46 12.625 1 22.25 94 ARG B C 1
ATOM 5245 O O . ARG B 1 94 ? 3.092 45.781 12.312 1 22.25 94 ARG B O 1
ATOM 5252 N N . GLY B 1 95 ? 1.123 45.188 12.039 1 21.2 95 GLY B N 1
ATOM 5253 C CA . GLY B 1 95 ? 1.079 44.656 10.688 1 21.2 95 GLY B CA 1
ATOM 5254 C C . GLY B 1 95 ? 1.2 45.719 9.609 1 21.2 95 GLY B C 1
ATOM 5255 O O . GLY B 1 95 ? 0.196 46.156 9.047 1 21.2 95 GLY B O 1
ATOM 5256 N N . ASN B 1 96 ? 1.991 46.75 9.75 1 22.44 96 ASN B N 1
ATOM 5257 C CA . ASN B 1 96 ? 1.915 47.719 8.641 1 22.44 96 ASN B CA 1
ATOM 5258 C C . ASN B 1 96 ? 2.309 47.062 7.316 1 22.44 96 ASN B C 1
ATOM 5260 O O . ASN B 1 96 ? 2.705 47.75 6.379 1 22.44 96 ASN B O 1
ATOM 5264 N N . GLY B 1 97 ? 2.506 45.781 7.219 1 21.73 97 GLY B N 1
ATOM 5265 C CA . GLY B 1 97 ? 3.186 45.375 6.004 1 21.73 97 GLY B CA 1
ATOM 5266 C C . GLY B 1 97 ? 2.383 45.625 4.746 1 21.73 97 GLY B C 1
ATOM 5267 O O . GLY B 1 97 ? 1.311 45.062 4.551 1 21.73 97 GLY B O 1
ATOM 5268 N N . ARG B 1 98 ? 2.297 46.812 4.148 1 23.41 98 ARG B N 1
ATOM 5269 C CA . ARG B 1 98 ? 1.795 47.125 2.814 1 23.41 98 ARG B CA 1
ATOM 5270 C C . ARG B 1 98 ? 2.357 46.156 1.777 1 23.41 98 ARG B C 1
ATOM 5272 O O . ARG B 1 98 ? 3.562 46.156 1.514 1 23.41 98 ARG B O 1
ATOM 5279 N N . LEU B 1 99 ? 1.837 45 1.684 1 23.47 99 LEU B N 1
ATOM 5280 C CA . LEU B 1 99 ? 2.096 44.156 0.515 1 23.47 99 LEU B CA 1
ATOM 5281 C C . LEU B 1 99 ? 1.835 44.938 -0.773 1 23.47 99 LEU B C 1
ATOM 5283 O O . LEU B 1 99 ? 0.724 45.406 -0.994 1 23.47 99 LEU B O 1
ATOM 5287 N N . ARG B 1 100 ? 2.748 45.594 -1.229 1 23.52 100 ARG B N 1
ATOM 5288 C CA . ARG B 1 100 ? 2.666 46.219 -2.551 1 23.52 100 ARG B CA 1
ATOM 5289 C C . ARG B 1 100 ? 2.062 45.25 -3.566 1 23.52 100 ARG B C 1
ATOM 5291 O O . ARG B 1 100 ? 2.143 44.031 -3.396 1 23.52 100 ARG B O 1
ATOM 5298 N N . ASP B 1 101 ? 1.352 45.75 -4.684 1 22.95 101 ASP B N 1
ATOM 5299 C CA . ASP B 1 101 ? 0.469 45.406 -5.793 1 22.95 101 ASP B CA 1
ATOM 5300 C C . ASP B 1 101 ? 1.123 44.375 -6.711 1 22.95 101 ASP B C 1
ATOM 5302 O O . ASP B 1 101 ? 0.683 44.188 -7.848 1 22.95 101 ASP B O 1
ATOM 5306 N N . GLY B 1 102 ? 2.199 43.812 -6.418 1 21.89 102 GLY B N 1
ATOM 5307 C CA . GLY B 1 102 ? 2.727 43.062 -7.555 1 21.89 102 GLY B CA 1
ATOM 5308 C C . GLY B 1 102 ? 1.729 42.094 -8.148 1 21.89 102 GLY B C 1
ATOM 5309 O O . GLY B 1 102 ? 0.876 41.562 -7.434 1 21.89 102 GLY B O 1
ATOM 5310 N N . ASP B 1 103 ? 1.359 42.188 -9.492 1 21.66 103 ASP B N 1
ATOM 5311 C CA . ASP B 1 103 ? 0.476 41.531 -10.438 1 21.66 103 ASP B CA 1
ATOM 5312 C C . ASP B 1 103 ? 0.608 40 -10.344 1 21.66 103 ASP B C 1
ATOM 5314 O O . ASP B 1 103 ? 1.556 39.406 -10.875 1 21.66 103 ASP B O 1
ATOM 5318 N N . THR B 1 104 ? 0.506 39.5 -9.219 1 25.3 104 THR B N 1
ATOM 5319 C CA . THR B 1 104 ? 0.578 38.031 -9.164 1 25.3 104 THR B CA 1
ATOM 5320 C C . THR B 1 104 ? -0.56 37.406 -9.969 1 25.3 104 THR B C 1
ATOM 5322 O O . THR B 1 104 ? -1.707 37.406 -9.516 1 25.3 104 THR B O 1
ATOM 5325 N N . SER B 1 105 ? -0.573 37.594 -11.297 1 22.2 105 SER B N 1
ATOM 5326 C CA . SER B 1 105 ? -1.537 36.938 -12.172 1 22.2 105 SER B CA 1
ATOM 5327 C C . SER B 1 105 ? -1.671 35.438 -11.844 1 22.2 105 SER B C 1
ATOM 5329 O O . SER B 1 105 ? -0.682 34.719 -11.859 1 22.2 105 SER B O 1
ATOM 5331 N N . VAL B 1 106 ? -2.561 35.219 -11 1 25 106 VAL B N 1
ATOM 5332 C CA . VAL B 1 106 ? -3.109 33.875 -10.828 1 25 106 VAL B CA 1
ATOM 5333 C C . VAL B 1 106 ? -3.574 33.312 -12.18 1 25 106 VAL B C 1
ATOM 5335 O O . VAL B 1 106 ? -4.473 33.875 -12.805 1 25 106 VAL B O 1
ATOM 5338 N N . SER B 1 107 ? -2.67 32.969 -13.078 1 24.53 107 SER B N 1
ATOM 5339 C CA . SER B 1 107 ? -3.064 32.406 -14.367 1 24.53 107 SER B CA 1
ATOM 5340 C C . SER B 1 107 ? -4.203 31.406 -14.203 1 24.53 107 SER B C 1
ATOM 5342 O O . SER B 1 107 ? -4.184 30.578 -13.297 1 24.53 107 SER B O 1
ATOM 5344 N N . SER B 1 108 ? -5.41 31.797 -14.633 1 22.92 108 SER B N 1
ATOM 5345 C CA . SER B 1 108 ? -6.652 31.078 -14.875 1 22.92 108 SER B CA 1
ATOM 5346 C C . SER B 1 108 ? -6.391 29.766 -15.594 1 22.92 108 SER B C 1
ATOM 5348 O O . SER B 1 108 ? -5.703 29.719 -16.609 1 22.92 108 SER B O 1
ATOM 5350 N N . TYR B 1 109 ? -6.457 28.797 -14.859 1 25.38 109 TYR B N 1
ATOM 5351 C CA . TYR B 1 109 ? -6.465 27.406 -15.312 1 25.38 109 TYR B CA 1
ATOM 5352 C C . TYR B 1 109 ? -7.504 27.203 -16.406 1 25.38 109 TYR B C 1
ATOM 5354 O O . TYR B 1 109 ? -8.688 27.484 -16.203 1 25.38 109 TYR B O 1
ATOM 5362 N N . SER B 1 110 ? -7.234 27.547 -17.672 1 25.45 110 SER B N 1
ATOM 5363 C CA . SER B 1 110 ? -8.164 27.312 -18.766 1 25.45 110 SER B CA 1
ATOM 5364 C C . SER B 1 110 ? -8.742 25.906 -18.734 1 25.45 110 SER B C 1
ATOM 5366 O O . SER B 1 110 ? -8.086 24.969 -18.266 1 25.45 110 SER B O 1
ATOM 5368 N N . SER B 1 111 ? -10.133 25.703 -18.828 1 26.17 111 SER B N 1
ATOM 5369 C CA . SER B 1 111 ? -11.164 24.688 -18.969 1 26.17 111 SER B CA 1
ATOM 5370 C C . SER B 1 111 ? -10.789 23.672 -20.062 1 26.17 111 SER B C 1
ATOM 5372 O O . SER B 1 111 ? -11.648 22.938 -20.531 1 26.17 111 SER B O 1
ATOM 5374 N N . ASP B 1 112 ? -9.781 23.875 -20.797 1 27.39 112 ASP B N 1
ATOM 5375 C CA . ASP B 1 112 ? -9.75 22.891 -21.875 1 27.39 112 ASP B CA 1
ATOM 5376 C C . ASP B 1 112 ? -9.773 21.469 -21.312 1 27.39 112 ASP B C 1
ATOM 5378 O O . ASP B 1 112 ? -9.375 21.234 -20.172 1 27.39 112 ASP B O 1
ATOM 5382 N N . GLY B 1 113 ? -10.547 20.5 -21.922 1 30.97 113 GLY B N 1
ATOM 5383 C CA . GLY B 1 113 ? -10.812 19.109 -21.656 1 30.97 113 GLY B CA 1
ATOM 5384 C C . GLY B 1 113 ? -9.633 18.375 -21.047 1 30.97 113 GLY B C 1
ATOM 5385 O O . GLY B 1 113 ? -8.898 17.688 -21.734 1 30.97 113 GLY B O 1
ATOM 5386 N N . GLU B 1 114 ? -8.859 18.969 -20.234 1 32.72 114 GLU B N 1
ATOM 5387 C CA . GLU B 1 114 ? -7.555 18.656 -19.656 1 32.72 114 GLU B CA 1
ATOM 5388 C C . GLU B 1 114 ? -7.547 17.266 -19.016 1 32.72 114 GLU B C 1
ATOM 5390 O O . GLU B 1 114 ? -8.398 16.953 -18.188 1 32.72 114 GLU B O 1
ATOM 5395 N N . LEU B 1 115 ? -7.137 16.281 -19.734 1 34.56 115 LEU B N 1
ATOM 5396 C CA . LEU B 1 115 ? -6.867 14.875 -19.406 1 34.56 115 LEU B CA 1
ATOM 5397 C C . LEU B 1 115 ? -6.344 14.734 -17.984 1 34.56 115 LEU B C 1
ATOM 5399 O O . LEU B 1 115 ? -5.449 15.477 -17.578 1 34.56 115 LEU B O 1
ATOM 5403 N N . GLY B 1 116 ? -7.148 14.375 -17.078 1 40.03 116 GLY B N 1
ATOM 5404 C CA . GLY B 1 116 ? -6.992 14.133 -15.656 1 40.03 116 GLY B CA 1
ATOM 5405 C C . GLY B 1 116 ? -5.629 13.578 -15.289 1 40.03 116 GLY B C 1
ATOM 5406 O O . GLY B 1 116 ? -5.262 12.484 -15.727 1 40.03 116 GLY B O 1
ATOM 5407 N N . THR B 1 117 ? -4.664 14.352 -15.156 1 44.22 117 THR B N 1
ATOM 5408 C CA . THR B 1 117 ? -3.34 13.977 -14.68 1 44.22 117 THR B CA 1
ATOM 5409 C C . THR B 1 117 ? -3.443 13.148 -13.398 1 44.22 117 THR B C 1
ATOM 5411 O O . THR B 1 117 ? -4.199 13.5 -12.484 1 44.22 117 THR B O 1
ATOM 5414 N N . VAL B 1 118 ? -3.275 11.836 -13.516 1 47.09 118 VAL B N 1
ATOM 5415 C CA . VAL B 1 118 ? -3.178 10.953 -12.352 1 47.09 118 VAL B CA 1
ATOM 5416 C C . VAL B 1 118 ? -2.293 11.594 -11.289 1 47.09 118 VAL B C 1
ATOM 5418 O O . VAL B 1 118 ? -1.198 12.07 -11.586 1 47.09 118 VAL B O 1
ATOM 5421 N N . TYR B 1 119 ? -2.893 11.852 -10.242 1 47.69 119 TYR B N 1
ATOM 5422 C CA . TYR B 1 119 ? -2.23 12.5 -9.125 1 47.69 119 TYR B CA 1
ATOM 5423 C C . TYR B 1 119 ? -1.306 11.531 -8.398 1 47.69 119 TYR B C 1
ATOM 5425 O O . TYR B 1 119 ? -1.604 10.336 -8.289 1 47.69 119 TYR B O 1
ATOM 5433 N N . GLY B 1 120 ? -0.237 12.023 -8.047 1 55.53 120 GLY B N 1
ATOM 5434 C CA . GLY B 1 120 ? 0.673 11.25 -7.215 1 55.53 120 GLY B CA 1
ATOM 5435 C C . GLY B 1 120 ? 1.492 10.25 -8 1 55.53 120 GLY B C 1
ATOM 5436 O O . GLY B 1 120 ? 1.886 10.516 -9.141 1 55.53 120 GLY B O 1
ATOM 5437 N N . LEU B 1 121 ? 1.854 9.18 -7.363 1 57.16 121 LEU B N 1
ATOM 5438 C CA . LEU B 1 121 ? 2.762 8.18 -7.922 1 57.16 121 LEU B CA 1
ATOM 5439 C C . LEU B 1 121 ? 2.168 7.547 -9.172 1 57.16 121 LEU B C 1
ATOM 5441 O O . LEU B 1 121 ? 2.898 7.008 -10.008 1 57.16 121 LEU B O 1
ATOM 5445 N N . GLY B 1 122 ? 0.8 7.672 -9.258 1 53.53 122 GLY B N 1
ATOM 5446 C CA . GLY B 1 122 ? 0.133 7.051 -10.398 1 53.53 122 GLY B CA 1
ATOM 5447 C C . GLY B 1 122 ? 0.28 7.844 -11.68 1 53.53 122 GLY B C 1
ATOM 5448 O O . GLY B 1 122 ? -0.019 7.336 -12.766 1 53.53 122 GLY B O 1
ATOM 5449 N N . GLY B 1 123 ? 0.637 9.133 -11.539 1 52.12 123 GLY B N 1
ATOM 5450 C CA . GLY B 1 123 ? 0.737 10 -12.703 1 52.12 123 GLY B CA 1
ATOM 5451 C C . GLY B 1 123 ? 1.845 9.586 -13.656 1 52.12 123 GLY B C 1
ATOM 5452 O O . GLY B 1 123 ? 1.864 10.008 -14.812 1 52.12 123 GLY B O 1
ATOM 5453 N N . TYR B 1 124 ? 2.885 8.859 -13.125 1 51.69 124 TYR B N 1
ATOM 5454 C CA . TYR B 1 124 ? 4.051 8.594 -13.961 1 51.69 124 TYR B CA 1
ATOM 5455 C C . TYR B 1 124 ? 3.832 7.359 -14.828 1 51.69 124 TYR B C 1
ATOM 5457 O O . TYR B 1 124 ? 4.633 7.074 -15.719 1 51.69 124 TYR B O 1
ATOM 5465 N N . SER B 1 125 ? 2.924 6.496 -14.406 1 50.03 125 SER B N 1
ATOM 5466 C CA . SER B 1 125 ? 3.008 5.344 -15.297 1 50.03 125 SER B CA 1
ATOM 5467 C C . SER B 1 125 ? 2.973 5.77 -16.766 1 50.03 125 SER B C 1
ATOM 5469 O O . SER B 1 125 ? 2.047 6.465 -17.188 1 50.03 125 SER B O 1
ATOM 5471 N N . GLN B 1 126 ? 4.145 6.426 -17.266 1 47.66 126 GLN B N 1
ATOM 5472 C CA . GLN B 1 126 ? 4.254 6.688 -18.703 1 47.66 126 GLN B CA 1
ATOM 5473 C C . GLN B 1 126 ? 3.354 5.754 -19.5 1 47.66 126 GLN B C 1
ATOM 5475 O O . GLN B 1 126 ? 3.562 4.539 -19.5 1 47.66 126 GLN B O 1
ATOM 5480 N N . SER B 1 127 ? 2.482 6.41 -20.172 1 54.19 127 SER B N 1
ATOM 5481 C CA . SER B 1 127 ? 1.551 6.074 -21.25 1 54.19 127 SER B CA 1
ATOM 5482 C C . SER B 1 127 ? 1.091 4.621 -21.141 1 54.19 127 SER B C 1
ATOM 5484 O O . SER B 1 127 ? 1.489 3.779 -21.953 1 54.19 127 SER B O 1
ATOM 5486 N N . SER B 1 128 ? 0.701 4.27 -19.922 1 71.88 128 SER B N 1
ATOM 5487 C CA . SER B 1 128 ? 0.213 2.896 -19.984 1 71.88 128 SER B CA 1
ATOM 5488 C C . SER B 1 128 ? -1.311 2.852 -20.031 1 71.88 128 SER B C 1
ATOM 5490 O O . SER B 1 128 ? -1.979 3.508 -19.234 1 71.88 128 SER B O 1
ATOM 5492 N N . ARG B 1 129 ? -1.83 2.656 -21.25 1 88.81 129 ARG B N 1
ATOM 5493 C CA . ARG B 1 129 ? -3.24 2.33 -21.422 1 88.81 129 ARG B CA 1
ATOM 5494 C C . ARG B 1 129 ? -3.475 0.828 -21.312 1 88.81 129 ARG B C 1
ATOM 5496 O O . ARG B 1 129 ? -2.822 0.036 -21.984 1 88.81 129 ARG B O 1
ATOM 5503 N N . VAL B 1 130 ? -4.344 0.479 -20.328 1 93.88 130 VAL B N 1
ATOM 5504 C CA . VAL B 1 130 ? -4.504 -0.934 -20 1 93.88 130 VAL B CA 1
ATOM 5505 C C . VAL B 1 130 ? -5.91 -1.396 -20.391 1 93.88 130 VAL B C 1
ATOM 5507 O O . VAL B 1 130 ? -6.898 -0.746 -20.031 1 93.88 130 VAL B O 1
ATOM 5510 N N . LEU B 1 131 ? -6 -2.361 -21.219 1 96.44 131 LEU B N 1
ATOM 5511 C CA . LEU B 1 131 ? -7.246 -3.094 -21.422 1 96.44 131 LEU B CA 1
ATOM 5512 C C . LEU B 1 131 ? -7.344 -4.281 -20.469 1 96.44 131 LEU B C 1
ATOM 5514 O O . LEU B 1 131 ? -6.684 -5.305 -20.688 1 96.44 131 LEU B O 1
ATOM 5518 N N . LEU B 1 132 ? -8.133 -4.137 -19.438 1 97 132 LEU B N 1
ATOM 5519 C CA . LEU B 1 132 ? -8.344 -5.207 -18.469 1 97 132 LEU B CA 1
ATOM 5520 C C . LEU B 1 132 ? -9.461 -6.145 -18.922 1 97 132 LEU B C 1
ATOM 5522 O O . LEU B 1 132 ? -10.633 -5.77 -18.922 1 97 132 LEU B O 1
ATOM 5526 N N . CYS B 1 133 ? -9.125 -7.328 -19.266 1 97.62 133 CYS B N 1
ATOM 5527 C CA . CYS B 1 133 ? -10.078 -8.305 -19.797 1 97.62 133 CYS B CA 1
ATOM 5528 C C . CYS B 1 133 ? -10.484 -9.305 -18.734 1 97.62 133 CYS B C 1
ATOM 5530 O O . CYS B 1 133 ? -9.648 -10.078 -18.25 1 97.62 133 CYS B O 1
ATOM 5532 N N . MET B 1 134 ? -11.711 -9.289 -18.391 1 97.19 134 MET B N 1
ATOM 5533 C CA . MET B 1 134 ? -12.195 -10.297 -17.438 1 97.19 134 MET B CA 1
ATOM 5534 C C . MET B 1 134 ? -12.227 -11.68 -18.078 1 97.19 134 MET B C 1
ATOM 5536 O O . MET B 1 134 ? -12.438 -11.805 -19.297 1 97.19 134 MET B O 1
ATOM 5540 N N . VAL B 1 135 ? -11.969 -12.656 -17.328 1 97.75 135 VAL B N 1
ATOM 5541 C CA . VAL B 1 135 ? -12.016 -14.055 -17.734 1 97.75 135 VAL B CA 1
ATOM 5542 C C . VAL B 1 135 ? -12.734 -14.875 -16.672 1 97.75 135 VAL B C 1
ATOM 5544 O O . VAL B 1 135 ? -12.523 -14.672 -15.469 1 97.75 135 VAL B O 1
ATOM 5547 N N . GLY B 1 136 ? -13.57 -15.75 -17.094 1 95.69 136 GLY B N 1
ATOM 5548 C CA . GLY B 1 136 ? -14.227 -16.641 -16.156 1 95.69 136 GLY B CA 1
ATOM 5549 C C . GLY B 1 136 ? -15.594 -17.109 -16.609 1 95.69 136 GLY B C 1
ATOM 5550 O O . GLY B 1 136 ? -16.188 -16.5 -17.5 1 95.69 136 GLY B O 1
ATOM 5551 N N . LEU B 1 137 ? -16.125 -18.109 -16 1 93.56 137 LEU B N 1
ATOM 5552 C CA . LEU B 1 137 ? -17.469 -18.641 -16.266 1 93.56 137 LEU B CA 1
ATOM 5553 C C . LEU B 1 137 ? -18.531 -17.719 -15.703 1 93.56 137 LEU B C 1
ATOM 5555 O O . LEU B 1 137 ? -18.25 -16.875 -14.852 1 93.56 137 LEU B O 1
ATOM 5559 N N . PRO B 1 138 ? -19.719 -17.812 -16.25 1 89.06 138 PRO B N 1
ATOM 5560 C CA . PRO B 1 138 ? -20.797 -17 -15.688 1 89.06 138 PRO B CA 1
ATOM 5561 C C . PRO B 1 138 ? -20.984 -17.234 -14.188 1 89.06 138 PRO B C 1
ATOM 5563 O O . PRO B 1 138 ? -20.844 -18.359 -13.711 1 89.06 138 PRO B O 1
ATOM 5566 N N . ALA B 1 139 ? -21.266 -16.219 -13.43 1 88.81 139 ALA B N 1
ATOM 5567 C CA . ALA B 1 139 ? -21.609 -16.219 -12.008 1 88.81 139 ALA B CA 1
ATOM 5568 C C . ALA B 1 139 ? -20.391 -16.578 -11.148 1 88.81 139 ALA B C 1
ATOM 5570 O O . ALA B 1 139 ? -20.531 -17.219 -10.102 1 88.81 139 ALA B O 1
ATOM 5571 N N . ARG B 1 140 ? -19.234 -16.266 -11.625 1 92.12 140 ARG B N 1
ATOM 5572 C CA . ARG B 1 140 ? -18.031 -16.547 -10.852 1 92.12 140 ARG B CA 1
ATOM 5573 C C . ARG B 1 140 ? -17.453 -15.281 -10.242 1 92.12 140 ARG B C 1
ATOM 5575 O O . ARG B 1 140 ? -16.344 -15.281 -9.727 1 92.12 140 ARG B O 1
ATOM 5582 N N . GLY B 1 141 ? -18.125 -14.141 -10.344 1 89.12 141 GLY B N 1
ATOM 5583 C CA . GLY B 1 141 ? -17.734 -12.938 -9.617 1 89.12 141 GLY B CA 1
ATOM 5584 C C . GLY B 1 141 ? -17.109 -11.883 -10.5 1 89.12 141 GLY B C 1
ATOM 5585 O O . GLY B 1 141 ? -16.609 -10.867 -10.008 1 89.12 141 GLY B O 1
ATOM 5586 N N . LYS B 1 142 ? -17.141 -12.031 -11.812 1 90.88 142 LYS B N 1
ATOM 5587 C CA . LYS B 1 142 ? -16.531 -11.078 -12.742 1 90.88 142 LYS B CA 1
ATOM 5588 C C . LYS B 1 142 ? -17.109 -9.68 -12.57 1 90.88 142 LYS B C 1
ATOM 5590 O O . LYS B 1 142 ? -16.375 -8.703 -12.453 1 90.88 142 LYS B O 1
ATOM 5595 N N . SER B 1 143 ? -18.438 -9.633 -12.539 1 86.38 143 SER B N 1
ATOM 5596 C CA . SER B 1 143 ? -19.094 -8.328 -12.438 1 86.38 143 SER B CA 1
ATOM 5597 C C . SER B 1 143 ? -18.781 -7.664 -11.094 1 86.38 143 SER B C 1
ATOM 5599 O O . SER B 1 143 ? -18.656 -6.441 -11.023 1 86.38 143 SER B O 1
ATOM 5601 N N . TYR B 1 144 ? -18.703 -8.422 -10.078 1 87.56 144 TYR B N 1
ATOM 5602 C CA . TYR B 1 144 ? -18.297 -7.906 -8.773 1 87.56 144 TYR B CA 1
ATOM 5603 C C . TYR B 1 144 ? -16.906 -7.285 -8.844 1 87.56 144 TYR B C 1
ATOM 5605 O O . TYR B 1 144 ? -16.703 -6.156 -8.391 1 87.56 144 TYR B O 1
ATOM 5613 N N . ILE B 1 145 ? -15.969 -8.008 -9.406 1 92.94 145 ILE B N 1
ATOM 5614 C CA . ILE B 1 145 ? -14.586 -7.551 -9.523 1 92.94 145 ILE B CA 1
ATOM 5615 C C . ILE B 1 145 ? -14.539 -6.273 -10.359 1 92.94 145 ILE B C 1
ATOM 5617 O O . ILE B 1 145 ? -13.82 -5.332 -10.023 1 92.94 145 ILE B O 1
ATOM 5621 N N . THR B 1 146 ? -15.32 -6.246 -11.406 1 92.94 146 THR B N 1
ATOM 5622 C CA . THR B 1 146 ? -15.383 -5.074 -12.273 1 92.94 146 THR B CA 1
ATOM 5623 C C . THR B 1 146 ? -15.852 -3.85 -11.484 1 92.94 146 THR B C 1
ATOM 5625 O O . THR B 1 146 ? -15.234 -2.785 -11.562 1 92.94 146 THR B O 1
ATOM 5628 N N . LYS B 1 147 ? -16.875 -4.008 -10.758 1 90.12 147 LYS B N 1
ATOM 5629 C CA . LYS B 1 147 ? -17.422 -2.895 -9.984 1 90.12 147 LYS B CA 1
ATOM 5630 C C . LYS B 1 147 ? -16.422 -2.418 -8.938 1 90.12 147 LYS B C 1
ATOM 5632 O O . LYS B 1 147 ? -16.25 -1.213 -8.727 1 90.12 147 LYS B O 1
ATOM 5637 N N . MET B 1 148 ? -15.805 -3.375 -8.281 1 91.75 148 MET B N 1
ATOM 5638 C CA . MET B 1 148 ? -14.812 -3.035 -7.27 1 91.75 148 MET B CA 1
ATOM 5639 C C . MET B 1 148 ? -13.648 -2.262 -7.887 1 91.75 148 MET B C 1
ATOM 5641 O O . MET B 1 148 ? -13.195 -1.267 -7.32 1 91.75 148 MET B O 1
ATOM 5645 N N . LEU B 1 149 ? -13.219 -2.713 -9.016 1 94 149 LEU B N 1
ATOM 5646 C CA . LEU B 1 149 ? -12.117 -2.051 -9.703 1 94 149 LEU B CA 1
ATOM 5647 C C . LEU B 1 149 ? -12.531 -0.665 -10.188 1 94 149 LEU B C 1
ATOM 5649 O O . LEU B 1 149 ? -11.75 0.286 -10.102 1 94 149 LEU B O 1
ATOM 5653 N N . MET B 1 150 ? -13.75 -0.532 -10.688 1 92.44 150 MET B N 1
ATOM 5654 C CA . MET B 1 150 ? -14.258 0.762 -11.133 1 92.44 150 MET B CA 1
ATOM 5655 C C . MET B 1 150 ? -14.258 1.769 -9.984 1 92.44 150 MET B C 1
ATOM 5657 O O . MET B 1 150 ? -13.797 2.9 -10.148 1 92.44 150 MET B O 1
ATOM 5661 N N . ARG B 1 151 ? -14.688 1.341 -8.891 1 90.44 151 ARG B N 1
ATOM 5662 C CA . ARG B 1 151 ? -14.742 2.213 -7.723 1 90.44 151 ARG B CA 1
ATOM 5663 C C . ARG B 1 151 ? -13.344 2.627 -7.281 1 90.44 151 ARG B C 1
ATOM 5665 O O . ARG B 1 151 ? -13.078 3.812 -7.074 1 90.44 151 ARG B O 1
ATOM 5672 N N . TYR B 1 152 ? -12.484 1.67 -7.137 1 92.94 152 TYR B N 1
ATOM 5673 C CA . TYR B 1 152 ? -11.141 1.918 -6.633 1 92.94 152 TYR B CA 1
ATOM 5674 C C . TYR B 1 152 ? -10.359 2.822 -7.582 1 92.94 152 TYR B C 1
ATOM 5676 O O . TYR B 1 152 ? -9.742 3.799 -7.148 1 92.94 152 TYR B O 1
ATOM 5684 N N . LEU B 1 153 ? -10.422 2.514 -8.852 1 91.69 153 LEU B N 1
ATOM 5685 C CA . LEU B 1 153 ? -9.641 3.252 -9.844 1 91.69 153 LEU B CA 1
ATOM 5686 C C . LEU B 1 153 ? -10.188 4.664 -10.023 1 91.69 153 LEU B C 1
ATOM 5688 O O . LEU B 1 153 ? -9.422 5.625 -10.102 1 91.69 153 LEU B O 1
ATOM 5692 N N . THR B 1 154 ? -11.5 4.805 -10.016 1 89.81 154 THR B N 1
ATOM 5693 C CA . THR B 1 154 ? -12.109 6.129 -10.109 1 89.81 154 THR B CA 1
ATOM 5694 C C . THR B 1 154 ? -11.719 6.988 -8.914 1 89.81 154 THR B C 1
ATOM 5696 O O . THR B 1 154 ? -11.312 8.141 -9.07 1 89.81 154 THR B O 1
ATOM 5699 N N . TRP B 1 155 ? -11.836 6.387 -7.805 1 91.62 155 TRP B N 1
ATOM 5700 C CA . TRP B 1 155 ? -11.508 7.098 -6.57 1 91.62 155 TRP B CA 1
ATOM 5701 C C . TRP B 1 155 ? -10.031 7.488 -6.543 1 91.62 155 TRP B C 1
ATOM 5703 O O . TRP B 1 155 ? -9.68 8.57 -6.059 1 91.62 155 TRP B O 1
ATOM 5713 N N . SER B 1 156 ? -9.195 6.656 -7.102 1 87.62 156 SER B N 1
ATOM 5714 C CA . SER B 1 156 ? -7.754 6.898 -7.098 1 87.62 156 SER B CA 1
ATOM 5715 C C . SER B 1 156 ? -7.355 7.883 -8.188 1 87.62 156 SER B C 1
ATOM 5717 O O . SER B 1 156 ? -6.176 8.195 -8.352 1 87.62 156 SER B O 1
ATOM 5719 N N . GLY B 1 157 ? -8.336 8.281 -9.039 1 81.69 157 GLY B N 1
ATOM 5720 C CA . GLY B 1 157 ? -8.078 9.344 -10 1 81.69 157 GLY B CA 1
ATOM 5721 C C . GLY B 1 157 ? -7.758 8.82 -11.391 1 81.69 157 GLY B C 1
ATOM 5722 O O . GLY B 1 157 ? -7.379 9.594 -12.273 1 81.69 157 GLY B O 1
ATOM 5723 N N . PHE B 1 158 ? -7.895 7.539 -11.602 1 85.62 158 PHE B N 1
ATOM 5724 C CA . PHE B 1 158 ? -7.672 6.988 -12.93 1 85.62 158 PHE B CA 1
ATOM 5725 C C . PHE B 1 158 ? -8.953 7.043 -13.758 1 85.62 158 PHE B C 1
ATOM 5727 O O . PHE B 1 158 ? -10.023 6.672 -13.281 1 85.62 158 PHE B O 1
ATOM 5734 N N . PRO B 1 159 ? -8.766 7.551 -15 1 88.56 159 PRO B N 1
ATOM 5735 C CA . PRO B 1 159 ? -9.906 7.344 -15.891 1 88.56 159 PRO B CA 1
ATOM 5736 C C . PRO B 1 159 ? -10.188 5.867 -16.156 1 88.56 159 PRO B C 1
ATOM 5738 O O . PRO B 1 159 ? -9.273 5.102 -16.469 1 88.56 159 PRO B O 1
ATOM 5741 N N . VAL B 1 160 ? -11.383 5.492 -15.914 1 93.62 160 VAL B N 1
ATOM 5742 C CA . VAL B 1 160 ? -11.758 4.094 -16.094 1 93.62 160 VAL B CA 1
ATOM 5743 C C . VAL B 1 160 ? -13.172 4 -16.656 1 93.62 160 VAL B C 1
ATOM 5745 O O . VAL B 1 160 ? -14.031 4.812 -16.328 1 93.62 160 VAL B O 1
ATOM 5748 N N . LYS B 1 161 ? -13.359 3.055 -17.531 1 95.12 161 LYS B N 1
ATOM 5749 C CA . LYS B 1 161 ? -14.664 2.779 -18.109 1 95.12 161 LYS B CA 1
ATOM 5750 C C . LYS B 1 161 ? -14.859 1.284 -18.344 1 95.12 161 LYS B C 1
ATOM 5752 O O . LYS B 1 161 ? -13.922 0.579 -18.719 1 95.12 161 LYS B O 1
ATOM 5757 N N . SER B 1 162 ? -16.078 0.805 -18.016 1 94.81 162 SER B N 1
ATOM 5758 C CA . SER B 1 162 ? -16.391 -0.608 -18.219 1 94.81 162 SER B CA 1
ATOM 5759 C C . SER B 1 162 ? -17.156 -0.832 -19.516 1 94.81 162 SER B C 1
ATOM 5761 O O . SER B 1 162 ? -18.016 -0.024 -19.891 1 94.81 162 SER B O 1
ATOM 5763 N N . PHE B 1 163 ? -16.797 -1.817 -20.234 1 94.19 163 PHE B N 1
ATOM 5764 C CA . PHE B 1 163 ? -17.438 -2.295 -21.453 1 94.19 163 PHE B CA 1
ATOM 5765 C C . PHE B 1 163 ? -17.922 -3.732 -21.281 1 94.19 163 PHE B C 1
ATOM 5767 O O . PHE B 1 163 ? -17.094 -4.652 -21.156 1 94.19 163 PHE B O 1
ATOM 5774 N N . ASN B 1 164 ? -19.141 -3.912 -21.219 1 90.56 164 ASN B N 1
ATOM 5775 C CA . ASN B 1 164 ? -19.719 -5.219 -20.938 1 90.56 164 ASN B CA 1
ATOM 5776 C C . ASN B 1 164 ? -20.391 -5.824 -22.172 1 90.56 164 ASN B C 1
ATOM 5778 O O . ASN B 1 164 ? -21.344 -5.262 -22.703 1 90.56 164 ASN B O 1
ATOM 5782 N N . ALA B 1 165 ? -19.984 -6.98 -22.562 1 84.81 165 ALA B N 1
ATOM 5783 C CA . ALA B 1 165 ? -20.516 -7.66 -23.734 1 84.81 165 ALA B CA 1
ATOM 5784 C C . ALA B 1 165 ? -21.953 -8.086 -23.516 1 84.81 165 ALA B C 1
ATOM 5786 O O . ALA B 1 165 ? -22.766 -8.062 -24.453 1 84.81 165 ALA B O 1
ATOM 5787 N N . GLY B 1 166 ? -22.281 -8.492 -22.344 1 77.94 166 GLY B N 1
ATOM 5788 C CA . GLY B 1 166 ? -23.656 -8.859 -22.047 1 77.94 166 GLY B CA 1
ATOM 5789 C C . GLY B 1 166 ? -24.625 -7.703 -22.188 1 77.94 166 GLY B C 1
ATOM 5790 O O . GLY B 1 166 ? -25.719 -7.871 -22.734 1 77.94 166 GLY B O 1
ATOM 5791 N N . ASN B 1 167 ? -24.188 -6.641 -21.75 1 76.94 167 ASN B N 1
ATOM 5792 C CA . ASN B 1 167 ? -25 -5.445 -21.875 1 76.94 167 ASN B CA 1
ATOM 5793 C C . ASN B 1 167 ? -25.219 -5.062 -23.344 1 76.94 167 ASN B C 1
ATOM 5795 O O . ASN B 1 167 ? -26.312 -4.684 -23.734 1 76.94 167 ASN B O 1
ATOM 5799 N N . LEU B 1 168 ? -24.188 -5.168 -24.031 1 75.25 168 LEU B N 1
ATOM 5800 C CA . LEU B 1 168 ? -24.281 -4.871 -25.469 1 75.25 168 LEU B CA 1
ATOM 5801 C C . LEU B 1 168 ? -25.234 -5.848 -26.156 1 75.25 168 LEU B C 1
ATOM 5803 O O . LEU B 1 168 ? -26.016 -5.449 -27.016 1 75.25 168 LEU B O 1
ATOM 5807 N N . ARG B 1 169 ? -25.141 -7.035 -25.781 1 77.06 169 ARG B N 1
ATOM 5808 C CA . ARG B 1 169 ? -26.031 -8.047 -26.312 1 77.06 169 ARG B CA 1
ATOM 5809 C C . ARG B 1 169 ? -27.484 -7.707 -26 1 77.06 169 ARG B C 1
ATOM 5811 O O . ARG B 1 169 ? -28.359 -7.77 -26.875 1 77.06 169 ARG B O 1
ATOM 5818 N N . ARG B 1 170 ? -27.719 -7.34 -24.781 1 73.81 170 ARG B N 1
ATOM 5819 C CA . ARG B 1 170 ? -29.062 -7.012 -24.328 1 73.81 170 ARG B CA 1
ATOM 5820 C C . ARG B 1 170 ? -29.594 -5.773 -25.047 1 73.81 170 ARG B C 1
ATOM 5822 O O . ARG B 1 170 ? -30.766 -5.73 -25.438 1 73.81 170 ARG B O 1
ATOM 5829 N N . GLN B 1 171 ? -28.75 -4.906 -25.266 1 72.94 171 GLN B N 1
ATOM 5830 C CA . GLN B 1 171 ? -29.125 -3.68 -25.969 1 72.94 171 GLN B CA 1
ATOM 5831 C C . GLN B 1 171 ? -29.391 -3.947 -27.438 1 72.94 171 GLN B C 1
ATOM 5833 O O . GLN B 1 171 ? -30.188 -3.256 -28.062 1 72.94 171 GLN B O 1
ATOM 5838 N N . GLY B 1 172 ? -28.688 -4.957 -27.891 1 70.44 172 GLY B N 1
ATOM 5839 C CA . GLY B 1 172 ? -28.875 -5.316 -29.297 1 70.44 172 GLY B CA 1
ATOM 5840 C C . GLY B 1 172 ? -30.078 -6.211 -29.531 1 70.44 172 GLY B C 1
ATOM 5841 O O . GLY B 1 172 ? -30.203 -6.809 -30.609 1 70.44 172 GLY B O 1
ATOM 5842 N N . GLY B 1 173 ? -30.922 -6.348 -28.547 1 70.62 173 GLY B N 1
ATOM 5843 C CA . GLY B 1 173 ? -32.188 -7.062 -28.719 1 70.62 173 GLY B CA 1
ATOM 5844 C C . GLY B 1 173 ? -32.094 -8.508 -28.266 1 70.62 173 GLY B C 1
ATOM 5845 O O . GLY B 1 173 ? -33.031 -9.281 -28.5 1 70.62 173 GLY B O 1
ATOM 5846 N N . ASN B 1 174 ? -31.078 -8.906 -27.781 1 70.25 174 ASN B N 1
ATOM 5847 C CA . ASN B 1 174 ? -30.938 -10.305 -27.375 1 70.25 174 ASN B CA 1
ATOM 5848 C C . ASN B 1 174 ? -30.969 -10.461 -25.859 1 70.25 174 ASN B C 1
ATOM 5850 O O . ASN B 1 174 ? -30.234 -11.273 -25.297 1 70.25 174 ASN B O 1
ATOM 5854 N N . ALA B 1 175 ? -31.781 -9.586 -25.297 1 67.06 175 ALA B N 1
ATOM 5855 C CA . ALA B 1 175 ? -32.062 -9.805 -23.875 1 67.06 175 ALA B CA 1
ATOM 5856 C C . ALA B 1 175 ? -32.875 -11.078 -23.672 1 67.06 175 ALA B C 1
ATOM 5858 O O . ALA B 1 175 ? -33.75 -11.406 -24.484 1 67.06 175 ALA B O 1
ATOM 5859 N N . GLY B 1 176 ? -32.469 -11.859 -22.719 1 64.56 176 GLY B N 1
ATOM 5860 C CA . GLY B 1 176 ? -33.25 -13.062 -22.469 1 64.56 176 GLY B CA 1
ATOM 5861 C C . GLY B 1 176 ? -32.812 -14.258 -23.281 1 64.56 176 GLY B C 1
ATOM 5862 O O . GLY B 1 176 ? -33.562 -15.188 -23.516 1 64.56 176 GLY B O 1
ATOM 5863 N N . ALA B 1 177 ? -31.734 -14.148 -23.781 1 68.19 177 ALA B N 1
ATOM 5864 C CA . ALA B 1 177 ? -31.219 -15.242 -24.609 1 68.19 177 ALA B CA 1
ATOM 5865 C C . ALA B 1 177 ? -31.172 -16.547 -23.812 1 68.19 177 ALA B C 1
ATOM 5867 O O . ALA B 1 177 ? -30.781 -16.562 -22.656 1 68.19 177 ALA B O 1
ATOM 5868 N N . SER B 1 178 ? -31.734 -17.469 -24.422 1 71.88 178 SER B N 1
ATOM 5869 C CA . SER B 1 178 ? -31.766 -18.797 -23.828 1 71.88 178 SER B CA 1
ATOM 5870 C C . SER B 1 178 ? -30.406 -19.469 -23.922 1 71.88 178 SER B C 1
ATOM 5872 O O . SER B 1 178 ? -29.484 -18.938 -24.547 1 71.88 178 SER B O 1
ATOM 5874 N N . ALA B 1 179 ? -30.359 -20.547 -23.312 1 76.31 179 ALA B N 1
ATOM 5875 C CA . ALA B 1 179 ? -29.156 -21.375 -23.344 1 76.31 179 ALA B CA 1
ATOM 5876 C C . ALA B 1 179 ? -28.766 -21.688 -24.781 1 76.31 179 ALA B C 1
ATOM 5878 O O . ALA B 1 179 ? -27.578 -21.906 -25.078 1 76.31 179 ALA B O 1
ATOM 5879 N N . GLN B 1 180 ? -29.688 -21.625 -25.656 1 75.75 180 GLN B N 1
ATOM 5880 C CA . GLN B 1 180 ? -29.422 -21.922 -27.062 1 75.75 180 GLN B CA 1
ATOM 5881 C C . GLN B 1 180 ? -28.5 -20.875 -27.672 1 75.75 180 GLN B C 1
ATOM 5883 O O . GLN B 1 180 ? -27.641 -21.203 -28.516 1 75.75 180 GLN B O 1
ATOM 5888 N N . PHE B 1 181 ? -28.656 -19.719 -27.234 1 78.38 181 PHE B N 1
ATOM 5889 C CA . PHE B 1 181 ? -27.797 -18.641 -27.703 1 78.38 181 PHE B CA 1
ATOM 5890 C C . PHE B 1 181 ? -26.344 -18.891 -27.297 1 78.38 181 PHE B C 1
ATOM 5892 O O . PHE B 1 181 ? -25.422 -18.5 -28.016 1 78.38 181 PHE B O 1
ATOM 5899 N N . PHE B 1 182 ? -26.25 -19.625 -26.281 1 77.88 182 PHE B N 1
ATOM 5900 C CA . PHE B 1 182 ? -24.922 -19.828 -25.719 1 77.88 182 PHE B CA 1
ATOM 5901 C C . PHE B 1 182 ? -24.391 -21.219 -26.047 1 77.88 182 PHE B C 1
ATOM 5903 O O . PHE B 1 182 ? -23.391 -21.656 -25.469 1 77.88 182 PHE B O 1
ATOM 5910 N N . SER B 1 183 ? -25.109 -21.875 -26.891 1 77.75 183 SER B N 1
ATOM 5911 C CA . SER B 1 183 ? -24.734 -23.219 -27.266 1 77.75 183 SER B CA 1
ATOM 5912 C C . SER B 1 183 ? -23.422 -23.234 -28.047 1 77.75 183 SER B C 1
ATOM 5914 O O . SER B 1 183 ? -22.938 -22.188 -28.469 1 77.75 183 SER B O 1
ATOM 5916 N N . SER B 1 184 ? -22.797 -24.391 -28.172 1 78.56 184 SER B N 1
ATOM 5917 C CA . SER B 1 184 ? -21.484 -24.562 -28.797 1 78.56 184 SER B CA 1
ATOM 5918 C C . SER B 1 184 ? -21.625 -24.672 -30.312 1 78.56 184 SER B C 1
ATOM 5920 O O . SER B 1 184 ? -20.641 -25 -31 1 78.56 184 SER B O 1
ATOM 5922 N N . THR B 1 185 ? -22.828 -24.375 -30.75 1 79.75 185 THR B N 1
ATOM 5923 C CA . THR B 1 185 ? -23 -24.406 -32.188 1 79.75 185 THR B CA 1
ATOM 5924 C C . THR B 1 185 ? -22.172 -23.297 -32.875 1 79.75 185 THR B C 1
ATOM 5926 O O . THR B 1 185 ? -21.859 -22.297 -32.219 1 79.75 185 THR B O 1
ATOM 5929 N N . GLU B 1 186 ? -21.859 -23.578 -34.062 1 84.94 186 GLU B N 1
ATOM 5930 C CA . GLU B 1 186 ? -21.031 -22.625 -34.812 1 84.94 186 GLU B CA 1
ATOM 5931 C C . GLU B 1 186 ? -21.734 -21.266 -34.969 1 84.94 186 GLU B C 1
ATOM 5933 O O . GLU B 1 186 ? -21.109 -20.219 -34.812 1 84.94 186 GLU B O 1
ATOM 5938 N N . GLU B 1 187 ? -22.984 -21.375 -35.281 1 83.81 187 GLU B N 1
ATOM 5939 C CA . GLU B 1 187 ? -23.75 -20.141 -35.469 1 83.81 187 GLU B CA 1
ATOM 5940 C C . GLU B 1 187 ? -23.828 -19.328 -34.156 1 83.81 187 GLU B C 1
ATOM 5942 O O . GLU B 1 187 ? -23.594 -18.125 -34.188 1 83.81 187 GLU B O 1
ATOM 5947 N N . ALA B 1 188 ? -24.203 -20 -33.125 1 82.62 188 ALA B N 1
ATOM 5948 C CA . ALA B 1 188 ? -24.281 -19.312 -31.828 1 82.62 188 ALA B CA 1
ATOM 5949 C C . ALA B 1 188 ? -22.938 -18.719 -31.422 1 82.62 188 ALA B C 1
ATOM 5951 O O . ALA B 1 188 ? -22.859 -17.594 -30.922 1 82.62 188 ALA B O 1
ATOM 5952 N N . THR B 1 189 ? -21.891 -19.422 -31.672 1 83.75 189 THR B N 1
ATOM 5953 C CA . THR B 1 189 ? -20.531 -19 -31.328 1 83.75 189 THR B CA 1
ATOM 5954 C C . THR B 1 189 ? -20.156 -17.75 -32.125 1 83.75 189 THR B C 1
ATOM 5956 O O . THR B 1 189 ? -19.594 -16.797 -31.578 1 83.75 189 THR B O 1
ATOM 5959 N N . LYS B 1 190 ? -20.469 -17.781 -33.375 1 85.56 190 LYS B N 1
ATOM 5960 C CA . LYS B 1 190 ? -20.141 -16.656 -34.25 1 85.56 190 LYS B CA 1
ATOM 5961 C C . LYS B 1 190 ? -20.859 -15.391 -33.781 1 85.56 190 LYS B C 1
ATOM 5963 O O . LYS B 1 190 ? -20.281 -14.305 -33.812 1 85.56 190 LYS B O 1
ATOM 5968 N N . ARG B 1 191 ? -22.031 -15.531 -33.438 1 84.19 191 ARG B N 1
ATOM 5969 C CA . ARG B 1 191 ? -22.812 -14.383 -33 1 84.19 191 ARG B CA 1
ATOM 5970 C C . ARG B 1 191 ? -22.234 -13.797 -31.719 1 84.19 191 ARG B C 1
ATOM 5972 O O . ARG B 1 191 ? -22.094 -12.578 -31.594 1 84.19 191 ARG B O 1
ATOM 5979 N N . ARG B 1 192 ? -21.922 -14.602 -30.812 1 83.44 192 ARG B N 1
ATOM 5980 C CA . ARG B 1 192 ? -21.359 -14.148 -29.547 1 83.44 192 ARG B CA 1
ATOM 5981 C C . ARG B 1 192 ? -20 -13.484 -29.75 1 83.44 192 ARG B C 1
ATOM 5983 O O . ARG B 1 192 ? -19.703 -12.453 -29.141 1 83.44 192 ARG B O 1
ATOM 5990 N N . GLU B 1 193 ? -19.266 -14.078 -30.594 1 85.62 193 GLU B N 1
ATOM 5991 C CA . GLU B 1 193 ? -17.938 -13.531 -30.875 1 85.62 193 GLU B CA 1
ATOM 5992 C C . GLU B 1 193 ? -18.031 -12.156 -31.547 1 85.62 193 GLU B C 1
ATOM 5994 O O . GLU B 1 193 ? -17.234 -11.273 -31.266 1 85.62 193 GLU B O 1
ATOM 5999 N N . ALA B 1 194 ? -19.031 -12.047 -32.344 1 86.25 194 ALA B N 1
ATOM 6000 C CA . ALA B 1 194 ? -19.234 -10.758 -33.031 1 86.25 194 ALA B CA 1
ATOM 6001 C C . ALA B 1 194 ? -19.578 -9.664 -32.031 1 86.25 194 ALA B C 1
ATOM 6003 O O . ALA B 1 194 ? -19.062 -8.547 -32.125 1 86.25 194 ALA B O 1
ATOM 6004 N N . ILE B 1 195 ? -20.406 -9.961 -31.125 1 86.31 195 ILE B N 1
ATOM 6005 C CA . ILE B 1 195 ? -20.797 -8.992 -30.094 1 86.31 195 ILE B CA 1
ATOM 6006 C C . ILE B 1 195 ? -19.578 -8.648 -29.234 1 86.31 195 ILE B C 1
ATOM 6008 O O . ILE B 1 195 ? -19.312 -7.477 -28.953 1 86.31 195 ILE B O 1
ATOM 6012 N N . ALA B 1 196 ? -18.828 -9.633 -28.828 1 87.19 196 ALA B N 1
ATOM 6013 C CA . ALA B 1 196 ? -17.625 -9.438 -28.016 1 87.19 196 ALA B CA 1
ATOM 6014 C C . ALA B 1 196 ? -16.594 -8.602 -28.766 1 87.19 196 ALA B C 1
ATOM 6016 O O . ALA B 1 196 ? -15.945 -7.73 -28.188 1 87.19 196 ALA B O 1
ATOM 6017 N N . ASP B 1 197 ? -16.547 -8.875 -30 1 88.69 197 ASP B N 1
ATOM 6018 C CA . ASP B 1 197 ? -15.594 -8.141 -30.828 1 88.69 197 ASP B CA 1
ATOM 6019 C C . ASP B 1 197 ? -15.984 -6.668 -30.938 1 88.69 197 ASP B C 1
ATOM 6021 O O . ASP B 1 197 ? -15.117 -5.789 -30.891 1 88.69 197 ASP B O 1
ATOM 6025 N N . ALA B 1 198 ? -17.219 -6.484 -31.109 1 89.69 198 ALA B N 1
ATOM 6026 C CA . ALA B 1 198 ? -17.703 -5.109 -31.172 1 89.69 198 ALA B CA 1
ATOM 6027 C C . ALA B 1 198 ? -17.438 -4.375 -29.859 1 89.69 198 ALA B C 1
ATOM 6029 O O . ALA B 1 198 ? -17.016 -3.219 -29.859 1 89.69 198 ALA B O 1
ATOM 6030 N N . CYS B 1 199 ? -17.719 -5.023 -28.766 1 91.06 199 CYS B N 1
ATOM 6031 C CA . CYS B 1 199 ? -17.484 -4.457 -27.453 1 91.06 199 CYS B CA 1
ATOM 6032 C C . CYS B 1 199 ? -16 -4.145 -27.25 1 91.06 199 CYS B C 1
ATOM 6034 O O . CYS B 1 199 ? -15.648 -3.07 -26.766 1 91.06 199 CYS B O 1
ATOM 6036 N N . MET B 1 200 ? -15.195 -5.016 -27.656 1 91.31 200 MET B N 1
ATOM 6037 C CA . MET B 1 200 ? -13.75 -4.848 -27.547 1 91.31 200 MET B CA 1
ATOM 6038 C C . MET B 1 200 ? -13.273 -3.654 -28.375 1 91.31 200 MET B C 1
ATOM 6040 O O . MET B 1 200 ? -12.43 -2.877 -27.922 1 91.31 200 MET B O 1
ATOM 6044 N N . ALA B 1 201 ? -13.789 -3.604 -29.531 1 92.12 201 ALA B N 1
ATOM 6045 C CA . ALA B 1 201 ? -13.422 -2.502 -30.422 1 92.12 201 ALA B CA 1
ATOM 6046 C C . ALA B 1 201 ? -13.766 -1.155 -29.781 1 92.12 201 ALA B C 1
ATOM 6048 O O . ALA B 1 201 ? -12.984 -0.202 -29.891 1 92.12 201 ALA B O 1
ATOM 6049 N N . GLU B 1 202 ? -14.852 -1.109 -29.172 1 93.38 202 GLU B N 1
ATOM 6050 C CA . GLU B 1 202 ? -15.242 0.11 -28.484 1 93.38 202 GLU B CA 1
ATOM 6051 C C . GLU B 1 202 ? -14.281 0.434 -27.344 1 93.38 202 GLU B C 1
ATOM 6053 O O . GLU B 1 202 ? -13.922 1.596 -27.141 1 93.38 202 GLU B O 1
ATOM 6058 N N . ALA B 1 203 ? -13.898 -0.561 -26.625 1 95.19 203 ALA B N 1
ATOM 6059 C CA . ALA B 1 203 ? -12.969 -0.38 -25.516 1 95.19 203 ALA B CA 1
ATOM 6060 C C . ALA B 1 203 ? -11.617 0.141 -26 1 95.19 203 ALA B C 1
ATOM 6062 O O . ALA B 1 203 ? -11.062 1.08 -25.422 1 95.19 203 ALA B O 1
ATOM 6063 N N . ILE B 1 204 ? -11.164 -0.435 -27.047 1 94.38 204 ILE B N 1
ATOM 6064 C CA . ILE B 1 204 ? -9.867 -0.054 -27.594 1 94.38 204 ILE B CA 1
ATOM 6065 C C . ILE B 1 204 ? -9.938 1.369 -28.141 1 94.38 204 ILE B C 1
ATOM 6067 O O . ILE B 1 204 ? -9 2.152 -27.984 1 94.38 204 ILE B O 1
ATOM 6071 N N . GLU B 1 205 ? -11.055 1.688 -28.75 1 93.94 205 GLU B N 1
ATOM 6072 C CA . GLU B 1 205 ? -11.242 3.045 -29.266 1 93.94 205 GLU B CA 1
ATOM 6073 C C . GLU B 1 205 ? -11.242 4.062 -28.125 1 93.94 205 GLU B C 1
ATOM 6075 O O . GLU B 1 205 ? -10.641 5.129 -28.234 1 93.94 205 GLU B O 1
ATOM 6080 N N . TRP B 1 206 ? -11.891 3.678 -27.125 1 95.38 206 TRP B N 1
ATOM 6081 C CA . TRP B 1 206 ? -11.922 4.547 -25.953 1 95.38 206 TRP B CA 1
ATOM 6082 C C . TRP B 1 206 ? -10.508 4.758 -25.406 1 95.38 206 TRP B C 1
ATOM 6084 O O . TRP B 1 206 ? -10.141 5.883 -25.047 1 95.38 206 TRP B O 1
ATOM 6094 N N . LEU B 1 207 ? -9.719 3.746 -25.328 1 93.94 207 LEU B N 1
ATOM 6095 C CA . LEU B 1 207 ? -8.336 3.832 -24.844 1 93.94 207 LEU B CA 1
ATOM 6096 C C . LEU B 1 207 ? -7.496 4.707 -25.781 1 93.94 207 LEU B C 1
ATOM 6098 O O . LEU B 1 207 ? -6.66 5.484 -25.312 1 93.94 207 LEU B O 1
ATOM 6102 N N . ARG B 1 208 ? -7.789 4.609 -26.984 1 89.12 208 ARG B N 1
ATOM 6103 C CA . ARG B 1 208 ? -7.035 5.359 -27.984 1 89.12 208 ARG B CA 1
ATOM 6104 C C . ARG B 1 208 ? -7.262 6.859 -27.828 1 89.12 208 ARG B C 1
ATOM 6106 O O . ARG B 1 208 ? -6.367 7.66 -28.109 1 89.12 208 ARG B O 1
ATOM 6113 N N . MET B 1 209 ? -8.336 7.203 -27.359 1 88.88 209 MET B N 1
ATOM 6114 C CA . MET B 1 209 ? -8.727 8.609 -27.266 1 88.88 209 MET B CA 1
ATOM 6115 C C . MET B 1 209 ? -8.07 9.266 -26.047 1 88.88 209 MET B C 1
ATOM 6117 O O . MET B 1 209 ? -8.047 10.492 -25.953 1 88.88 209 MET B O 1
ATOM 6121 N N . HIS B 1 210 ? -7.512 8.43 -25.203 1 84.44 210 HIS B N 1
ATOM 6122 C CA . HIS B 1 210 ? -6.898 8.984 -24 1 84.44 210 HIS B CA 1
ATOM 6123 C C . HIS B 1 210 ? -5.383 9.078 -24.141 1 84.44 210 HIS B C 1
ATOM 6125 O O . HIS B 1 210 ? -4.758 8.211 -24.75 1 84.44 210 HIS B O 1
ATOM 6131 N N . LYS B 1 211 ? -4.824 10.156 -23.625 1 73.06 211 LYS B N 1
ATOM 6132 C CA . LYS B 1 211 ? -3.385 10.375 -23.719 1 73.06 211 LYS B CA 1
ATOM 6133 C C . LYS B 1 211 ? -2.682 10.016 -22.406 1 73.06 211 LYS B C 1
ATOM 6135 O O . LYS B 1 211 ? -1.452 9.938 -22.359 1 73.06 211 LYS B O 1
ATOM 6140 N N . SER B 1 212 ? -3.441 9.844 -21.406 1 75.06 212 SER B N 1
ATOM 6141 C CA . SER B 1 212 ? -2.863 9.555 -20.094 1 75.06 212 SER B CA 1
ATOM 6142 C C . SER B 1 212 ? -3.193 8.133 -19.656 1 75.06 212 SER B C 1
ATOM 6144 O O . SER B 1 212 ? -3.836 7.379 -20.391 1 75.06 212 SER B O 1
ATOM 6146 N N . VAL B 1 213 ? -2.582 7.758 -18.562 1 81.56 213 VAL B N 1
ATOM 6147 C CA . VAL B 1 213 ? -2.834 6.434 -18 1 81.56 213 VAL B CA 1
ATOM 6148 C C . VAL B 1 213 ? -4.332 6.254 -17.766 1 81.56 213 VAL B C 1
ATOM 6150 O O . VAL B 1 213 ? -4.98 7.117 -17.172 1 81.56 213 VAL B O 1
ATOM 6153 N N . CYS B 1 214 ? -4.863 5.223 -18.359 1 89.25 214 CYS B N 1
ATOM 6154 C CA . CYS B 1 214 ? -6.281 4.926 -18.219 1 89.25 214 CYS B CA 1
ATOM 6155 C C . CYS B 1 214 ? -6.543 3.428 -18.328 1 89.25 214 CYS B C 1
ATOM 6157 O O . CYS B 1 214 ? -5.66 2.67 -18.734 1 89.25 214 CYS B O 1
ATOM 6159 N N . VAL B 1 215 ? -7.727 3.023 -17.844 1 94.56 215 VAL B N 1
ATOM 6160 C CA . VAL B 1 215 ? -8.055 1.604 -17.812 1 94.56 215 VAL B CA 1
ATOM 6161 C C . VAL B 1 215 ? -9.43 1.375 -18.438 1 94.56 215 VAL B C 1
ATOM 6163 O O . VAL B 1 215 ? -10.406 2.029 -18.062 1 94.56 215 VAL B O 1
ATOM 6166 N N . ALA B 1 216 ? -9.484 0.577 -19.453 1 96.75 216 ALA B N 1
ATOM 6167 C CA . ALA B 1 216 ? -10.75 0.052 -19.953 1 96.75 216 ALA B CA 1
ATOM 6168 C C . ALA B 1 216 ? -10.984 -1.375 -19.469 1 96.75 216 ALA B C 1
ATOM 6170 O O . ALA B 1 216 ? -10.125 -2.244 -19.641 1 96.75 216 ALA B O 1
ATOM 6171 N N . ILE B 1 217 ? -12.117 -1.609 -18.812 1 96.94 217 ILE B N 1
ATOM 6172 C CA . ILE B 1 217 ? -12.445 -2.953 -18.344 1 96.94 217 ILE B CA 1
ATOM 6173 C C . ILE B 1 217 ? -13.383 -3.631 -19.344 1 96.94 217 ILE B C 1
ATOM 6175 O O . ILE B 1 217 ? -14.492 -3.15 -19.594 1 96.94 217 ILE B O 1
ATOM 6179 N N . PHE B 1 218 ? -12.922 -4.625 -19.969 1 96.31 218 PHE B N 1
ATOM 6180 C CA . PHE B 1 218 ? -13.703 -5.438 -20.891 1 96.31 218 PHE B CA 1
ATOM 6181 C C . PHE B 1 218 ? -14.289 -6.648 -20.172 1 96.31 218 PHE B C 1
ATOM 6183 O O . PHE B 1 218 ? -13.617 -7.668 -20 1 96.31 218 PHE B O 1
ATOM 6190 N N . ASP B 1 219 ? -15.531 -6.508 -19.781 1 92.94 219 ASP B N 1
ATOM 6191 C CA . ASP B 1 219 ? -16.219 -7.527 -18.984 1 92.94 219 ASP B CA 1
ATOM 6192 C C . ASP B 1 219 ? -16.906 -8.547 -19.891 1 92.94 219 ASP B C 1
ATOM 6194 O O . ASP B 1 219 ? -18.047 -8.344 -20.297 1 92.94 219 ASP B O 1
ATOM 6198 N N . ALA B 1 220 ? -16.234 -9.562 -20.203 1 90.88 220 ALA B N 1
ATOM 6199 C CA . ALA B 1 220 ? -16.672 -10.727 -20.969 1 90.88 220 ALA B CA 1
ATOM 6200 C C . ALA B 1 220 ? -16.062 -12.008 -20.422 1 90.88 220 ALA B C 1
ATOM 6202 O O . ALA B 1 220 ? -15.297 -11.984 -19.453 1 90.88 220 ALA B O 1
ATOM 6203 N N . THR B 1 221 ? -16.391 -13.172 -20.969 1 89.75 221 THR B N 1
ATOM 6204 C CA . THR B 1 221 ? -15.914 -14.438 -20.438 1 89.75 221 THR B CA 1
ATOM 6205 C C . THR B 1 221 ? -14.508 -14.742 -20.953 1 89.75 221 THR B C 1
ATOM 6207 O O . THR B 1 221 ? -13.688 -15.305 -20.234 1 89.75 221 THR B O 1
ATOM 6210 N N . ASN B 1 222 ? -14.203 -14.352 -22.234 1 92.44 222 ASN B N 1
ATOM 6211 C CA . ASN B 1 222 ? -12.898 -14.594 -22.844 1 92.44 222 ASN B CA 1
ATOM 6212 C C . ASN B 1 222 ? -12.391 -16 -22.531 1 92.44 222 ASN B C 1
ATOM 6214 O O . ASN B 1 222 ? -11.266 -16.172 -22.062 1 92.44 222 ASN B O 1
ATOM 6218 N N . THR B 1 223 ? -13.094 -17 -22.953 1 90.75 223 THR B N 1
ATOM 6219 C CA . THR B 1 223 ? -13.102 -18.375 -22.453 1 90.75 223 THR B CA 1
ATOM 6220 C C . THR B 1 223 ? -11.93 -19.172 -23.031 1 90.75 223 THR B C 1
ATOM 6222 O O . THR B 1 223 ? -11.469 -20.125 -22.422 1 90.75 223 THR B O 1
ATOM 6225 N N . THR B 1 224 ? -11.43 -18.812 -24.203 1 93.38 224 THR B N 1
ATOM 6226 C CA . THR B 1 224 ? -10.453 -19.672 -24.859 1 93.38 224 THR B CA 1
ATOM 6227 C C . THR B 1 224 ? -9.125 -18.953 -25.047 1 93.38 224 THR B C 1
ATOM 6229 O O . THR B 1 224 ? -9.086 -17.719 -25.078 1 93.38 224 THR B O 1
ATOM 6232 N N . LYS B 1 225 ? -8.062 -19.781 -25.172 1 96.62 225 LYS B N 1
ATOM 6233 C CA . LYS B 1 225 ? -6.727 -19.25 -25.453 1 96.62 225 LYS B CA 1
ATOM 6234 C C . LYS B 1 225 ? -6.691 -18.5 -26.781 1 96.62 225 LYS B C 1
ATOM 6236 O O . LYS B 1 225 ? -6.051 -17.453 -26.891 1 96.62 225 LYS B O 1
ATOM 6241 N N . ARG B 1 226 ? -7.418 -19.078 -27.719 1 93.31 226 ARG B N 1
ATOM 6242 C CA . ARG B 1 226 ? -7.477 -18.469 -29.047 1 93.31 226 ARG B CA 1
ATOM 6243 C C . ARG B 1 226 ? -8.07 -17.062 -28.984 1 93.31 226 ARG B C 1
ATOM 6245 O O . ARG B 1 226 ? -7.539 -16.141 -29.578 1 93.31 226 ARG B O 1
ATOM 6252 N N . ARG B 1 227 ? -9.125 -16.938 -28.281 1 92.12 227 ARG B N 1
ATOM 6253 C CA . ARG B 1 227 ? -9.781 -15.641 -28.109 1 92.12 227 ARG B CA 1
ATOM 6254 C C . ARG B 1 227 ? -8.859 -14.633 -27.438 1 92.12 227 ARG B C 1
ATOM 6256 O O . ARG B 1 227 ? -8.758 -13.484 -27.859 1 92.12 227 ARG B O 1
ATOM 6263 N N . ARG B 1 228 ? -8.164 -15 -26.438 1 96.56 228 ARG B N 1
ATOM 6264 C CA . ARG B 1 228 ? -7.277 -14.117 -25.688 1 96.56 228 ARG B CA 1
ATOM 6265 C C . ARG B 1 228 ? -6.086 -13.688 -26.531 1 96.56 228 ARG B C 1
ATOM 6267 O O . ARG B 1 228 ? -5.645 -12.539 -26.469 1 96.56 228 ARG B O 1
ATOM 6274 N N . GLN B 1 229 ? -5.645 -14.617 -27.344 1 96.19 229 GLN B N 1
ATOM 6275 C CA . GLN B 1 229 ? -4.566 -14.25 -28.25 1 96.19 229 GLN B CA 1
ATOM 6276 C C . GLN B 1 229 ? -5.027 -13.195 -29.266 1 96.19 229 GLN B C 1
ATOM 6278 O O . GLN B 1 229 ? -4.281 -12.266 -29.578 1 96.19 229 GLN B O 1
ATOM 6283 N N . ARG B 1 230 ? -6.246 -13.359 -29.703 1 92.81 230 ARG B N 1
ATOM 6284 C CA . ARG B 1 230 ? -6.805 -12.367 -30.625 1 92.81 230 ARG B CA 1
ATOM 6285 C C . ARG B 1 230 ? -6.879 -10.992 -29.953 1 92.81 230 ARG B C 1
ATOM 6287 O O . ARG B 1 230 ? -6.59 -9.977 -30.594 1 92.81 230 ARG B O 1
ATOM 6294 N N . LEU B 1 231 ? -7.285 -10.984 -28.703 1 94.06 231 LEU B N 1
ATOM 6295 C CA . LEU B 1 231 ? -7.359 -9.734 -27.953 1 94.06 231 LEU B CA 1
ATOM 6296 C C . LEU B 1 231 ? -5.98 -9.094 -27.828 1 94.06 231 LEU B C 1
ATOM 6298 O O . LEU B 1 231 ? -5.828 -7.891 -28.047 1 94.06 231 LEU B O 1
ATOM 6302 N N . ILE B 1 232 ? -4.992 -9.898 -27.5 1 96.19 232 ILE B N 1
ATOM 6303 C CA . ILE B 1 232 ? -3.621 -9.422 -27.344 1 96.19 232 ILE B CA 1
ATOM 6304 C C . ILE B 1 232 ? -3.127 -8.844 -28.672 1 96.19 232 ILE B C 1
ATOM 6306 O O . ILE B 1 232 ? -2.555 -7.75 -28.703 1 96.19 232 ILE B O 1
ATOM 6310 N N . ASP B 1 233 ? -3.428 -9.555 -29.75 1 94.81 233 ASP B N 1
ATOM 6311 C CA . ASP B 1 233 ? -2.99 -9.125 -31.078 1 94.81 233 ASP B CA 1
ATOM 6312 C C . ASP B 1 233 ? -3.641 -7.797 -31.453 1 94.81 233 ASP B C 1
ATOM 6314 O O . ASP B 1 233 ? -2.992 -6.93 -32.062 1 94.81 233 ASP B O 1
ATOM 6318 N N . ARG B 1 234 ? -4.832 -7.676 -31.141 1 93.25 234 ARG B N 1
ATOM 6319 C CA . ARG B 1 234 ? -5.535 -6.438 -31.438 1 93.25 234 ARG B CA 1
ATOM 6320 C C . ARG B 1 234 ? -4.945 -5.266 -30.656 1 93.25 234 ARG B C 1
ATOM 6322 O O . ARG B 1 234 ? -4.773 -4.176 -31.203 1 93.25 234 ARG B O 1
ATOM 6329 N N . CYS B 1 235 ? -4.664 -5.434 -29.406 1 93.19 235 CYS B N 1
ATOM 6330 C CA . CYS B 1 235 ? -4.07 -4.391 -28.578 1 93.19 235 CYS B CA 1
ATOM 6331 C C . CYS B 1 235 ? -2.713 -3.967 -29.125 1 93.19 235 CYS B C 1
ATOM 6333 O O . CYS B 1 235 ? -2.373 -2.781 -29.109 1 93.19 235 CYS B O 1
ATOM 6335 N N . ARG B 1 236 ? -1.978 -4.891 -29.625 1 92.06 236 ARG B N 1
ATOM 6336 C CA . ARG B 1 236 ? -0.627 -4.633 -30.125 1 92.06 236 ARG B CA 1
ATOM 6337 C C . ARG B 1 236 ? -0.657 -3.754 -31.359 1 92.06 236 ARG B C 1
ATOM 6339 O O . ARG B 1 236 ? 0.351 -3.143 -31.719 1 92.06 236 ARG B O 1
ATOM 6346 N N . GLN B 1 237 ? -1.792 -3.713 -32 1 91.12 237 GLN B N 1
ATOM 6347 C CA . GLN B 1 237 ? -1.934 -2.883 -33.188 1 91.12 237 GLN B CA 1
ATOM 6348 C C . GLN B 1 237 ? -1.974 -1.401 -32.812 1 91.12 237 GLN B C 1
ATOM 6350 O O . GLN B 1 237 ? -1.792 -0.54 -33.688 1 91.12 237 GLN B O 1
ATOM 6355 N N . VAL B 1 238 ? -2.242 -1.136 -31.625 1 86.5 238 VAL B N 1
ATOM 6356 C CA . VAL B 1 238 ? -2.271 0.243 -31.156 1 86.5 238 VAL B CA 1
ATOM 6357 C C . VAL B 1 238 ? -1.149 0.467 -30.141 1 86.5 238 VAL B C 1
ATOM 6359 O O . VAL B 1 238 ? -1.056 -0.246 -29.141 1 86.5 238 VAL B O 1
ATOM 6362 N N . THR B 1 239 ? -0.38 1.435 -30.375 1 83.62 239 THR B N 1
ATOM 6363 C CA . THR B 1 239 ? 0.774 1.704 -29.531 1 83.62 239 THR B CA 1
ATOM 6364 C C . THR B 1 239 ? 0.33 2.105 -28.125 1 83.62 239 THR B C 1
ATOM 6366 O O . THR B 1 239 ? -0.569 2.934 -27.969 1 83.62 239 THR B O 1
ATOM 6369 N N . GLY B 1 240 ? 0.884 1.455 -27.109 1 84.06 240 GLY B N 1
ATOM 6370 C CA . GLY B 1 240 ? 0.724 1.897 -25.734 1 84.06 240 GLY B CA 1
ATOM 6371 C C . GLY B 1 240 ? -0.381 1.165 -25 1 84.06 240 GLY B C 1
ATOM 6372 O O . GLY B 1 240 ? -0.671 1.472 -23.844 1 84.06 240 GLY B O 1
ATOM 6373 N N . ILE B 1 241 ? -1.08 0.261 -25.719 1 91.06 241 ILE B N 1
ATOM 6374 C CA . ILE B 1 241 ? -2.156 -0.46 -25.047 1 91.06 241 ILE B CA 1
ATOM 6375 C C . ILE B 1 241 ? -1.673 -1.853 -24.641 1 91.06 241 ILE B C 1
ATOM 6377 O O . ILE B 1 241 ? -1.103 -2.578 -25.469 1 91.06 241 ILE B O 1
ATOM 6381 N N . THR B 1 242 ? -1.838 -2.137 -23.422 1 91.62 242 THR B N 1
ATOM 6382 C CA . THR B 1 242 ? -1.465 -3.449 -22.906 1 91.62 242 THR B CA 1
ATOM 6383 C C . THR B 1 242 ? -2.699 -4.219 -22.453 1 91.62 242 THR B C 1
ATOM 6385 O O . THR B 1 242 ? -3.549 -3.672 -21.734 1 91.62 242 THR B O 1
ATOM 6388 N N . ALA B 1 243 ? -2.766 -5.453 -22.875 1 95.31 243 ALA B N 1
ATOM 6389 C CA . ALA B 1 243 ? -3.85 -6.324 -22.422 1 95.31 243 ALA B CA 1
ATOM 6390 C C . ALA B 1 243 ? -3.48 -7.031 -21.125 1 95.31 243 ALA B C 1
ATOM 6392 O O . ALA B 1 243 ? -2.383 -7.582 -21 1 95.31 243 ALA B O 1
ATOM 6393 N N . VAL B 1 244 ? -4.383 -6.953 -20.188 1 96.56 244 VAL B N 1
ATOM 6394 C CA . VAL B 1 244 ? -4.242 -7.652 -18.922 1 96.56 244 VAL B CA 1
ATOM 6395 C C . VAL B 1 244 ? -5.484 -8.508 -18.656 1 96.56 244 VAL B C 1
ATOM 6397 O O . VAL B 1 244 ? -6.613 -8.031 -18.812 1 96.56 244 VAL B O 1
ATOM 6400 N N . PHE B 1 245 ? -5.273 -9.727 -18.266 1 98.19 245 PHE B N 1
ATOM 6401 C CA . PHE B 1 245 ? -6.402 -10.625 -18.047 1 98.19 245 PHE B CA 1
ATOM 6402 C C . PHE B 1 245 ? -6.637 -10.852 -16.562 1 98.19 245 PHE B C 1
ATOM 6404 O O . PHE B 1 245 ? -5.699 -11.164 -15.82 1 98.19 245 PHE B O 1
ATOM 6411 N N . VAL B 1 246 ? -7.84 -10.625 -16.094 1 98 246 VAL B N 1
ATOM 6412 C CA . VAL B 1 246 ? -8.25 -10.898 -14.719 1 98 246 VAL B CA 1
ATOM 6413 C C . VAL B 1 246 ? -9.227 -12.07 -14.695 1 98 246 VAL B C 1
ATOM 6415 O O . VAL B 1 246 ? -10.383 -11.938 -15.109 1 98 246 VAL B O 1
ATOM 6418 N N . GLU B 1 247 ? -8.789 -13.188 -14.242 1 98.19 247 GLU B N 1
ATOM 6419 C CA . GLU B 1 247 ? -9.609 -14.398 -14.234 1 98.19 247 GLU B CA 1
ATOM 6420 C C . GLU B 1 247 ? -10.211 -14.648 -12.852 1 98.19 247 GLU B C 1
ATOM 6422 O O . GLU B 1 247 ? -9.484 -14.719 -11.859 1 98.19 247 GLU B O 1
ATOM 6427 N N . SER B 1 248 ? -11.484 -14.711 -12.82 1 96.62 248 SER B N 1
ATOM 6428 C CA . SER B 1 248 ? -12.195 -15.055 -11.594 1 96.62 248 SER B CA 1
ATOM 6429 C C . SER B 1 248 ? -12.586 -16.531 -11.578 1 96.62 248 SER B C 1
ATOM 6431 O O . SER B 1 248 ? -13.367 -16.969 -12.422 1 96.62 248 SER B O 1
ATOM 6433 N N . ILE B 1 249 ? -12.039 -17.266 -10.664 1 96.31 249 ILE B N 1
ATOM 6434 C CA . ILE B 1 249 ? -12.312 -18.688 -10.516 1 96.31 249 ILE B CA 1
ATOM 6435 C C . ILE B 1 249 ? -13.016 -18.938 -9.188 1 96.31 249 ILE B C 1
ATOM 6437 O O . ILE B 1 249 ? -12.555 -18.484 -8.133 1 96.31 249 ILE B O 1
ATOM 6441 N N . CYS B 1 250 ? -14.164 -19.547 -9.25 1 94.19 250 CYS B N 1
ATOM 6442 C CA . CYS B 1 250 ? -14.914 -19.875 -8.039 1 94.19 250 CYS B CA 1
ATOM 6443 C C . CYS B 1 250 ? -15.414 -21.312 -8.078 1 94.19 250 CYS B C 1
ATOM 6445 O O . CYS B 1 250 ? -16.156 -21.703 -8.984 1 94.19 250 CYS B O 1
ATOM 6447 N N . ASP B 1 251 ? -14.961 -22.125 -7.125 1 90.88 251 ASP B N 1
ATOM 6448 C CA . ASP B 1 251 ? -15.43 -23.5 -7.023 1 90.88 251 ASP B CA 1
ATOM 6449 C C . ASP B 1 251 ? -16.078 -23.766 -5.672 1 90.88 251 ASP B C 1
ATOM 6451 O O . ASP B 1 251 ? -16.453 -24.906 -5.363 1 90.88 251 ASP B O 1
ATOM 6455 N N . ASN B 1 252 ? -16.156 -22.766 -4.887 1 90.44 252 ASN B N 1
ATOM 6456 C CA . ASN B 1 252 ? -16.875 -22.875 -3.625 1 90.44 252 ASN B CA 1
ATOM 6457 C C . ASN B 1 252 ? -18.391 -22.938 -3.844 1 90.44 252 ASN B C 1
ATOM 6459 O O . ASN B 1 252 ? -18.984 -22 -4.359 1 90.44 252 ASN B O 1
ATOM 6463 N N . LYS B 1 253 ? -19 -23.922 -3.426 1 89.69 253 LYS B N 1
ATOM 6464 C CA . LYS B 1 253 ? -20.406 -24.203 -3.719 1 89.69 253 LYS B CA 1
ATOM 6465 C C . LYS B 1 253 ? -21.328 -23.172 -3.07 1 89.69 253 LYS B C 1
ATOM 6467 O O . LYS B 1 253 ? -22.328 -22.766 -3.662 1 89.69 253 LYS B O 1
ATOM 6472 N N . GLU B 1 254 ? -20.953 -22.781 -1.938 1 86.5 254 GLU B N 1
ATOM 6473 C CA . GLU B 1 254 ? -21.797 -21.812 -1.236 1 86.5 254 GLU B CA 1
ATOM 6474 C C . GLU B 1 254 ? -21.781 -20.453 -1.949 1 86.5 254 GLU B C 1
ATOM 6476 O O . GLU B 1 254 ? -22.844 -19.828 -2.117 1 86.5 254 GLU B O 1
ATOM 6481 N N . ILE B 1 255 ? -20.641 -20.047 -2.367 1 85.19 255 ILE B N 1
ATOM 6482 C CA . ILE B 1 255 ? -20.516 -18.781 -3.088 1 85.19 255 ILE B CA 1
ATOM 6483 C C . ILE B 1 255 ? -21.25 -18.875 -4.422 1 85.19 255 ILE B C 1
ATOM 6485 O O . ILE B 1 255 ? -21.953 -17.938 -4.812 1 85.19 255 ILE B O 1
ATOM 6489 N N . LEU B 1 256 ? -21.156 -20 -5.062 1 87.69 256 LEU B N 1
ATOM 6490 C CA . LEU B 1 256 ? -21.797 -20.203 -6.359 1 87.69 256 LEU B CA 1
ATOM 6491 C C . LEU B 1 256 ? -23.312 -20.125 -6.238 1 87.69 256 LEU B C 1
ATOM 6493 O O . LEU B 1 256 ? -23.969 -19.5 -7.07 1 87.69 256 LEU B O 1
ATOM 6497 N N . GLU B 1 257 ? -23.797 -20.719 -5.25 1 85.44 257 GLU B N 1
ATOM 6498 C CA . GLU B 1 257 ? -25.234 -20.719 -5.051 1 85.44 257 GLU B CA 1
ATOM 6499 C C . GLU B 1 257 ? -25.766 -19.297 -4.828 1 85.44 257 GLU B C 1
ATOM 6501 O O . GLU B 1 257 ? -26.812 -18.922 -5.355 1 85.44 257 GLU B O 1
ATOM 6506 N N . ARG B 1 258 ? -25.016 -18.578 -4.098 1 81.75 258 ARG B N 1
ATOM 6507 C CA . ARG B 1 258 ? -25.391 -17.188 -3.871 1 81.75 258 ARG B CA 1
ATOM 6508 C C . ARG B 1 258 ? -25.344 -16.391 -5.168 1 81.75 258 ARG B C 1
ATOM 6510 O O . ARG B 1 258 ? -26.234 -15.578 -5.449 1 81.75 258 ARG B O 1
ATOM 6517 N N . ASN B 1 259 ? -24.344 -16.609 -5.949 1 82.06 259 ASN B N 1
ATOM 6518 C CA . ASN B 1 259 ? -24.172 -15.906 -7.219 1 82.06 259 ASN B CA 1
ATOM 6519 C C . ASN B 1 259 ? -25.281 -16.266 -8.203 1 82.06 259 ASN B C 1
ATOM 6521 O O . ASN B 1 259 ? -25.766 -15.391 -8.938 1 82.06 259 ASN B O 1
ATOM 6525 N N . TYR B 1 260 ? -25.656 -17.516 -8.148 1 82.25 260 TYR B N 1
ATOM 6526 C CA . TYR B 1 260 ? -26.75 -17.953 -9.023 1 82.25 260 TYR B CA 1
ATOM 6527 C C . TYR B 1 260 ? -28.047 -17.25 -8.672 1 82.25 260 TYR B C 1
ATOM 6529 O O . TYR B 1 260 ? -28.781 -16.812 -9.555 1 82.25 260 TYR B O 1
ATOM 6537 N N . SER B 1 261 ? -28.219 -17.109 -7.406 1 78.88 261 SER B N 1
ATOM 6538 C CA . SER B 1 261 ? -29.438 -16.453 -6.949 1 78.88 261 SER B CA 1
ATOM 6539 C C . SER B 1 261 ? -29.453 -14.984 -7.371 1 78.88 261 SER B C 1
ATOM 6541 O O . SER B 1 261 ? -30.5 -14.461 -7.758 1 78.88 261 SER B O 1
ATOM 6543 N N . LEU B 1 262 ? -28.359 -14.352 -7.375 1 74.75 262 LEU B N 1
ATOM 6544 C CA . LEU B 1 262 ? -28.25 -12.945 -7.77 1 74.75 262 LEU B CA 1
ATOM 6545 C C . LEU B 1 262 ? -28.438 -12.789 -9.273 1 74.75 262 LEU B C 1
ATOM 6547 O O . LEU B 1 262 ? -29.062 -11.828 -9.727 1 74.75 262 LEU B O 1
ATOM 6551 N N . LYS B 1 263 ? -27.938 -13.703 -10 1 74.69 263 LYS B N 1
ATOM 6552 C CA . LYS B 1 263 ? -28.031 -13.648 -11.453 1 74.69 263 LYS B CA 1
ATOM 6553 C C . LYS B 1 263 ? -29.469 -13.828 -11.914 1 74.69 263 LYS B C 1
ATOM 6555 O O . LYS B 1 263 ? -29.891 -13.25 -12.922 1 74.69 263 LYS B O 1
ATOM 6560 N N . LEU B 1 264 ? -30.172 -14.586 -11.18 1 72.19 264 LEU B N 1
ATOM 6561 C CA . LEU B 1 264 ? -31.547 -14.867 -11.562 1 72.19 264 LEU B CA 1
ATOM 6562 C C . LEU B 1 264 ? -32.438 -13.633 -11.367 1 72.19 264 LEU B C 1
ATOM 6564 O O . LEU B 1 264 ? -33.531 -13.555 -11.938 1 72.19 264 LEU B O 1
ATOM 6568 N N . ALA B 1 265 ? -31.797 -12.695 -10.695 1 66.44 265 ALA B N 1
ATOM 6569 C CA . ALA B 1 265 ? -32.531 -11.453 -10.492 1 66.44 265 ALA B CA 1
ATOM 6570 C C . ALA B 1 265 ? -32.25 -10.453 -11.609 1 66.44 265 ALA B C 1
ATOM 6572 O O . ALA B 1 265 ? -32.875 -9.398 -11.695 1 66.44 265 ALA B O 1
ATOM 6573 N N . ASN B 1 266 ? -31.406 -10.875 -12.5 1 65.75 266 ASN B N 1
ATOM 6574 C CA . ASN B 1 266 ? -31.016 -9.961 -13.562 1 65.75 266 ASN B CA 1
ATOM 6575 C C . ASN B 1 266 ? -32 -9.992 -14.727 1 65.75 266 ASN B C 1
ATOM 6577 O O . ASN B 1 266 ? -32.906 -10.836 -14.766 1 65.75 266 ASN B O 1
ATOM 6581 N N . ASP B 1 267 ? -31.656 -9.125 -15.672 1 59.94 267 ASP B N 1
ATOM 6582 C CA . ASP B 1 267 ? -32.594 -8.812 -16.75 1 59.94 267 ASP B CA 1
ATOM 6583 C C . ASP B 1 267 ? -32.75 -10.008 -17.688 1 59.94 267 ASP B C 1
ATOM 6585 O O . ASP B 1 267 ? -33.75 -10.086 -18.422 1 59.94 267 ASP B O 1
ATOM 6589 N N . ASP B 1 268 ? -31.859 -10.906 -17.656 1 63.12 268 ASP B N 1
ATOM 6590 C CA . ASP B 1 268 ? -31.984 -12.047 -18.547 1 63.12 268 ASP B CA 1
ATOM 6591 C C . ASP B 1 268 ? -33.062 -13.008 -18.062 1 63.12 268 ASP B C 1
ATOM 6593 O O . ASP B 1 268 ? -33.688 -13.703 -18.859 1 63.12 268 ASP B O 1
ATOM 6597 N N . TYR B 1 269 ? -33.344 -12.914 -16.766 1 69.69 269 TYR B N 1
ATOM 6598 C CA . TYR B 1 269 ? -34.188 -13.992 -16.234 1 69.69 269 TYR B CA 1
ATOM 6599 C C . TYR B 1 269 ? -35.375 -13.43 -15.461 1 69.69 269 TYR B C 1
ATOM 6601 O O . TYR B 1 269 ? -36.25 -14.18 -15.047 1 69.69 269 TYR B O 1
ATOM 6609 N N . ARG B 1 270 ? -35.469 -12.164 -15.305 1 68.25 270 ARG B N 1
ATOM 6610 C CA . ARG B 1 270 ? -36.469 -11.531 -14.461 1 68.25 270 ARG B CA 1
ATOM 6611 C C . ARG B 1 270 ? -37.875 -11.93 -14.891 1 68.25 270 ARG B C 1
ATOM 6613 O O . ARG B 1 270 ? -38.781 -12.031 -14.055 1 68.25 270 ARG B O 1
ATOM 6620 N N . THR B 1 271 ? -38.031 -12.258 -16.125 1 69.31 271 THR B N 1
ATOM 6621 C CA . THR B 1 271 ? -39.375 -12.5 -16.625 1 69.31 271 THR B CA 1
ATOM 6622 C C . THR B 1 271 ? -39.688 -14 -16.688 1 69.31 271 THR B C 1
ATOM 6624 O O . THR B 1 271 ? -40.781 -14.406 -17.078 1 69.31 271 THR B O 1
ATOM 6627 N N . MET B 1 272 ? -38.75 -14.781 -16.312 1 74.44 272 MET B N 1
ATOM 6628 C CA . MET B 1 272 ? -38.906 -16.234 -16.406 1 74.44 272 MET B CA 1
ATOM 6629 C C . MET B 1 272 ? -39.25 -16.844 -15.055 1 74.44 272 MET B C 1
ATOM 6631 O O . MET B 1 272 ? -38.906 -16.266 -14.016 1 74.44 272 MET B O 1
ATOM 6635 N N . ASP B 1 273 ? -39.969 -17.938 -15.141 1 78.88 273 ASP B N 1
ATOM 6636 C CA . ASP B 1 273 ? -40.156 -18.719 -13.93 1 78.88 273 ASP B CA 1
ATOM 6637 C C . ASP B 1 273 ? -38.812 -19.031 -13.281 1 78.88 273 ASP B C 1
ATOM 6639 O O . ASP B 1 273 ? -37.844 -19.406 -13.969 1 78.88 273 ASP B O 1
ATOM 6643 N N . PRO B 1 274 ? -38.719 -18.766 -12.047 1 77.88 274 PRO B N 1
ATOM 6644 C CA . PRO B 1 274 ? -37.438 -18.891 -11.359 1 77.88 274 PRO B CA 1
ATOM 6645 C C . PRO B 1 274 ? -36.781 -20.266 -11.531 1 77.88 274 PRO B C 1
ATOM 6647 O O . PRO B 1 274 ? -35.562 -20.375 -11.719 1 77.88 274 PRO B O 1
ATOM 6650 N N . ALA B 1 275 ? -37.656 -21.281 -11.523 1 81.94 275 ALA B N 1
ATOM 6651 C CA . ALA B 1 275 ? -37.125 -22.641 -11.656 1 81.94 275 ALA B CA 1
ATOM 6652 C C . ALA B 1 275 ? -36.594 -22.875 -13.062 1 81.94 275 ALA B C 1
ATOM 6654 O O . ALA B 1 275 ? -35.5 -23.469 -13.242 1 81.94 275 ALA B O 1
ATOM 6655 N N . LYS B 1 276 ? -37.344 -22.453 -13.984 1 83.62 276 LYS B N 1
ATOM 6656 C CA . LYS B 1 276 ? -36.906 -22.594 -15.375 1 83.62 276 LYS B CA 1
ATOM 6657 C C . LYS B 1 276 ? -35.688 -21.734 -15.672 1 83.62 276 LYS B C 1
ATOM 6659 O O . LYS B 1 276 ? -34.781 -22.156 -16.406 1 83.62 276 LYS B O 1
ATOM 6664 N N . ALA B 1 277 ? -35.75 -20.578 -15.07 1 81.75 277 ALA B N 1
ATOM 6665 C CA . ALA B 1 277 ? -34.625 -19.656 -15.25 1 81.75 277 ALA B CA 1
ATOM 6666 C C . ALA B 1 277 ? -33.344 -20.25 -14.695 1 81.75 277 ALA B C 1
ATOM 6668 O O . ALA B 1 277 ? -32.281 -20.172 -15.352 1 81.75 277 ALA B O 1
ATOM 6669 N N . ARG B 1 278 ? -33.469 -20.797 -13.609 1 84.38 278 ARG B N 1
ATOM 6670 C CA . ARG B 1 278 ? -32.312 -21.422 -12.977 1 84.38 278 ARG B CA 1
ATOM 6671 C C . ARG B 1 278 ? -31.781 -22.578 -13.82 1 84.38 278 ARG B C 1
ATOM 6673 O O . ARG B 1 278 ? -30.578 -22.719 -14.008 1 84.38 278 ARG B O 1
ATOM 6680 N N . ALA B 1 279 ? -32.688 -23.406 -14.266 1 85.31 279 ALA B N 1
ATOM 6681 C CA . ALA B 1 279 ? -32.281 -24.547 -15.086 1 85.31 279 ALA B CA 1
ATOM 6682 C C . ALA B 1 279 ? -31.609 -24.094 -16.375 1 85.31 279 ALA B C 1
ATOM 6684 O O . ALA B 1 279 ? -30.625 -24.688 -16.797 1 85.31 279 ALA B O 1
ATOM 6685 N N . ASP B 1 280 ? -32.156 -23.156 -16.953 1 84.5 280 ASP B N 1
ATOM 6686 C CA . ASP B 1 280 ? -31.578 -22.594 -18.172 1 84.5 280 ASP B CA 1
ATOM 6687 C C . ASP B 1 280 ? -30.188 -22.031 -17.906 1 84.5 280 ASP B C 1
ATOM 6689 O O . ASP B 1 280 ? -29.266 -22.219 -18.703 1 84.5 280 ASP B O 1
ATOM 6693 N N . PHE B 1 281 ? -30.094 -21.375 -16.859 1 85.31 281 PHE B N 1
ATOM 6694 C CA . PHE B 1 281 ? -28.797 -20.781 -16.5 1 85.31 281 PHE B CA 1
ATOM 6695 C C . PHE B 1 281 ? -27.766 -21.875 -16.25 1 85.31 281 PHE B C 1
ATOM 6697 O O . PHE B 1 281 ? -26.609 -21.75 -16.672 1 85.31 281 PHE B O 1
ATOM 6704 N N . ILE B 1 282 ? -28.188 -22.828 -15.617 1 87 282 ILE B N 1
ATOM 6705 C CA . ILE B 1 282 ? -27.281 -23.938 -15.336 1 87 282 ILE B CA 1
ATOM 6706 C C . ILE B 1 282 ? -26.844 -24.578 -16.641 1 87 282 ILE B C 1
ATOM 6708 O O . ILE B 1 282 ? -25.672 -24.953 -16.797 1 87 282 ILE B O 1
ATOM 6712 N N . GLN B 1 283 ? -27.766 -24.734 -17.5 1 87 283 GLN B N 1
ATOM 6713 C CA . GLN B 1 283 ? -27.422 -25.281 -18.812 1 87 283 GLN B CA 1
ATOM 6714 C C . GLN B 1 283 ? -26.438 -24.375 -19.531 1 87 283 GLN B C 1
ATOM 6716 O O . GLN B 1 283 ? -25.516 -24.844 -20.188 1 87 283 GLN B O 1
ATOM 6721 N N . ARG B 1 284 ? -26.688 -23.125 -19.422 1 85.56 284 ARG B N 1
ATOM 6722 C CA . ARG B 1 284 ? -25.766 -22.141 -20 1 85.56 284 ARG B CA 1
ATOM 6723 C C . ARG B 1 284 ? -24.375 -22.312 -19.422 1 85.56 284 ARG B C 1
ATOM 6725 O O . ARG B 1 284 ? -23.391 -22.297 -20.156 1 85.56 284 ARG B O 1
ATOM 6732 N N . VAL B 1 285 ? -24.25 -22.453 -18.156 1 88.19 285 VAL B N 1
ATOM 6733 C CA . VAL B 1 285 ? -22.969 -22.609 -17.469 1 88.19 285 VAL B CA 1
ATOM 6734 C C . VAL B 1 285 ? -22.266 -23.875 -17.969 1 88.19 285 VAL B C 1
ATOM 6736 O O . VAL B 1 285 ? -21.062 -23.859 -18.219 1 88.19 285 VAL B O 1
ATOM 6739 N N . LYS B 1 286 ? -23.016 -24.891 -18.188 1 88.69 286 LYS B N 1
ATOM 6740 C CA . LYS B 1 286 ? -22.453 -26.156 -18.656 1 88.69 286 LYS B CA 1
ATOM 6741 C C . LYS B 1 286 ? -21.891 -26.016 -20.062 1 88.69 286 LYS B C 1
ATOM 6743 O O . LYS B 1 286 ? -20.844 -26.609 -20.359 1 88.69 286 LYS B O 1
ATOM 6748 N N . GLU B 1 287 ? -22.594 -25.328 -20.844 1 87.31 287 GLU B N 1
ATOM 6749 C CA . GLU B 1 287 ? -22.109 -25.094 -22.203 1 87.31 287 GLU B CA 1
ATOM 6750 C C . GLU B 1 287 ? -20.766 -24.359 -22.188 1 87.31 287 GLU B C 1
ATOM 6752 O O . GLU B 1 287 ? -19.844 -24.703 -22.922 1 87.31 287 GLU B O 1
ATOM 6757 N N . TYR B 1 288 ? -20.609 -23.422 -21.312 1 88.94 288 TYR B N 1
ATOM 6758 C CA . TYR B 1 288 ? -19.375 -22.672 -21.188 1 88.94 288 TYR B CA 1
ATOM 6759 C C . TYR B 1 288 ? -18.25 -23.562 -20.625 1 88.94 288 TYR B C 1
ATOM 6761 O O . TYR B 1 288 ? -17.109 -23.453 -21.062 1 88.94 288 TYR B O 1
ATOM 6769 N N . GLU B 1 289 ? -18.609 -24.391 -19.75 1 90.69 289 GLU B N 1
ATOM 6770 C CA . GLU B 1 289 ? -17.641 -25.25 -19.078 1 90.69 289 GLU B CA 1
ATOM 6771 C C . GLU B 1 289 ? -16.969 -26.188 -20.078 1 90.69 289 GLU B C 1
ATOM 6773 O O . GLU B 1 289 ? -15.797 -26.531 -19.938 1 90.69 289 GLU B O 1
ATOM 6778 N N . THR B 1 290 ? -17.719 -26.562 -21.078 1 89.19 290 THR B N 1
ATOM 6779 C CA . THR B 1 290 ? -17.203 -27.531 -22.047 1 89.19 290 THR B CA 1
ATOM 6780 C C . THR B 1 290 ? -16.094 -26.906 -22.891 1 89.19 290 THR B C 1
ATOM 6782 O O . THR B 1 290 ? -15.211 -27.609 -23.375 1 89.19 290 THR B O 1
ATOM 6785 N N . ARG B 1 291 ? -16.047 -25.672 -22.969 1 89.25 291 ARG B N 1
ATOM 6786 C CA . ARG B 1 291 ? -15.07 -25.016 -23.844 1 89.25 291 ARG B CA 1
ATOM 6787 C C . ARG B 1 291 ? -14.102 -24.172 -23.047 1 89.25 291 ARG B C 1
ATOM 6789 O O . ARG B 1 291 ? -13.172 -23.578 -23.609 1 89.25 291 ARG B O 1
ATOM 6796 N N . TYR B 1 292 ? -14.227 -24.078 -21.812 1 93.69 292 TYR B N 1
ATOM 6797 C CA . TYR B 1 292 ? -13.469 -23.141 -20.984 1 93.69 292 TYR B CA 1
ATOM 6798 C C . TYR B 1 292 ? -12.016 -23.578 -20.859 1 93.69 292 TYR B C 1
ATOM 6800 O O . TYR B 1 292 ? -11.742 -24.734 -20.531 1 93.69 292 TYR B O 1
ATOM 6808 N N . GLN B 1 293 ? -11.102 -22.734 -21.156 1 96 293 GLN B N 1
ATOM 6809 C CA . GLN B 1 293 ? -9.664 -22.906 -20.953 1 96 293 GLN B CA 1
ATOM 6810 C C . GLN B 1 293 ? -9.109 -21.828 -20.016 1 96 293 GLN B C 1
ATOM 6812 O O . GLN B 1 293 ? -9.102 -20.641 -20.375 1 96 293 GLN B O 1
ATOM 6817 N N . THR B 1 294 ? -8.609 -22.234 -18.875 1 96.88 294 THR B N 1
ATOM 6818 C CA . THR B 1 294 ? -8.039 -21.281 -17.922 1 96.88 294 THR B CA 1
ATOM 6819 C C . THR B 1 294 ? -6.809 -20.594 -18.516 1 96.88 294 THR B C 1
ATOM 6821 O O . THR B 1 294 ? -6.125 -21.172 -19.375 1 96.88 294 THR B O 1
ATOM 6824 N N . VAL B 1 295 ? -6.543 -19.375 -18.094 1 98 295 VAL B N 1
ATOM 6825 C CA . VAL B 1 295 ? -5.359 -18.641 -18.531 1 98 295 VAL B CA 1
ATOM 6826 C C . VAL B 1 295 ? -4.098 -19.391 -18.109 1 98 295 VAL B C 1
ATOM 6828 O O . VAL B 1 295 ? -4.012 -19.891 -16.984 1 98 295 VAL B O 1
ATOM 6831 N N . ALA B 1 296 ? -3.174 -19.531 -19 1 97.38 296 ALA B N 1
ATOM 6832 C CA . ALA B 1 296 ? -1.947 -20.281 -18.719 1 97.38 296 ALA B CA 1
ATOM 6833 C C . ALA B 1 296 ? -0.719 -19.391 -18.891 1 97.38 296 ALA B C 1
ATOM 6835 O O . ALA B 1 296 ? -0.699 -18.5 -19.75 1 97.38 296 ALA B O 1
ATOM 6836 N N . ASP B 1 297 ? 0.317 -19.703 -18.141 1 96.12 297 ASP B N 1
ATOM 6837 C CA . ASP B 1 297 ? 1.579 -18.984 -18.188 1 96.12 297 ASP B CA 1
ATOM 6838 C C . ASP B 1 297 ? 2.168 -18.984 -19.594 1 96.12 297 ASP B C 1
ATOM 6840 O O . ASP B 1 297 ? 2.873 -18.047 -19.984 1 96.12 297 ASP B O 1
ATOM 6844 N N . THR B 1 298 ? 1.887 -20 -20.375 1 95.81 298 THR B N 1
ATOM 6845 C CA . THR B 1 298 ? 2.543 -20.219 -21.656 1 95.81 298 THR B CA 1
ATOM 6846 C C . THR B 1 298 ? 1.907 -19.359 -22.734 1 95.81 298 THR B C 1
ATOM 6848 O O . THR B 1 298 ? 2.432 -19.25 -23.844 1 95.81 298 THR B O 1
ATOM 6851 N N . GLU B 1 299 ? 0.791 -18.734 -22.406 1 97.31 299 GLU B N 1
ATOM 6852 C CA . GLU B 1 299 ? 0.125 -17.906 -23.406 1 97.31 299 GLU B CA 1
ATOM 6853 C C . GLU B 1 299 ? 0.957 -16.672 -23.75 1 97.31 299 GLU B C 1
ATOM 6855 O O . GLU B 1 299 ? 1.812 -16.25 -22.969 1 97.31 299 GLU B O 1
ATOM 6860 N N . ASP B 1 300 ? 0.798 -16.156 -25.031 1 96.62 300 ASP B N 1
ATOM 6861 C CA . ASP B 1 300 ? 1.496 -14.977 -25.547 1 96.62 300 ASP B CA 1
ATOM 6862 C C . ASP B 1 300 ? 3.01 -15.156 -25.453 1 96.62 300 ASP B C 1
ATOM 6864 O O . ASP B 1 300 ? 3.719 -14.258 -25 1 96.62 300 ASP B O 1
ATOM 6868 N N . GLY B 1 301 ? 3.471 -16.344 -25.781 1 93.75 301 GLY B N 1
ATOM 6869 C CA . GLY B 1 301 ? 4.895 -16.625 -25.734 1 93.75 301 GLY B CA 1
ATOM 6870 C C . GLY B 1 301 ? 5.469 -16.625 -24.328 1 93.75 301 GLY B C 1
ATOM 6871 O O . GLY B 1 301 ? 6.664 -16.375 -24.141 1 93.75 301 GLY B O 1
ATOM 6872 N N . GLY B 1 302 ? 4.613 -16.766 -23.359 1 94.25 302 GLY B N 1
ATOM 6873 C CA . GLY B 1 302 ? 5.066 -16.797 -21.984 1 94.25 302 GLY B CA 1
ATOM 6874 C C . GLY B 1 302 ? 5.023 -15.43 -21.312 1 94.25 302 GLY B C 1
ATOM 6875 O O . GLY B 1 302 ? 5.414 -15.281 -20.156 1 94.25 302 GLY B O 1
ATOM 6876 N N . GLU B 1 303 ? 4.465 -14.453 -21.938 1 93.69 303 GLU B N 1
ATOM 6877 C CA . GLU B 1 303 ? 4.543 -13.086 -21.438 1 93.69 303 GLU B CA 1
ATOM 6878 C C . GLU B 1 303 ? 3.156 -12.539 -21.094 1 93.69 303 GLU B C 1
ATOM 6880 O O . GLU B 1 303 ? 2.988 -11.336 -20.906 1 93.69 303 GLU B O 1
ATOM 6885 N N . ILE B 1 304 ? 2.17 -13.43 -21.094 1 96.62 304 ILE B N 1
ATOM 6886 C CA . ILE B 1 304 ? 0.81 -12.969 -20.828 1 96.62 304 ILE B CA 1
ATOM 6887 C C . ILE B 1 304 ? 0.74 -12.32 -19.453 1 96.62 304 ILE B C 1
ATOM 6889 O O . ILE B 1 304 ? 1.344 -12.812 -18.5 1 96.62 304 ILE B O 1
ATOM 6893 N N . CYS B 1 305 ? 0.142 -11.188 -19.375 1 96.06 305 CYS B N 1
ATOM 6894 C CA . CYS B 1 305 ? -0.11 -10.523 -18.094 1 96.06 305 CYS B CA 1
ATOM 6895 C C . CYS B 1 305 ? -1.477 -10.906 -17.547 1 96.06 305 CYS B C 1
ATOM 6897 O O . CYS B 1 305 ? -2.5 -10.68 -18.188 1 96.06 305 CYS B O 1
ATOM 6899 N N . TYR B 1 306 ? -1.486 -11.516 -16.312 1 97.94 306 TYR B N 1
ATOM 6900 C CA . TYR B 1 306 ? -2.801 -11.859 -15.781 1 97.94 306 TYR B CA 1
ATOM 6901 C C . TYR B 1 306 ? -2.795 -11.828 -14.258 1 97.94 306 TYR B C 1
ATOM 6903 O O . TYR B 1 306 ? -1.732 -11.852 -13.633 1 97.94 306 TYR B O 1
ATOM 6911 N N . ILE B 1 307 ? -3.922 -11.664 -13.664 1 97.62 307 ILE B N 1
ATOM 6912 C CA . ILE B 1 307 ? -4.25 -11.852 -12.258 1 97.62 307 ILE B CA 1
ATOM 6913 C C . ILE B 1 307 ? -5.359 -12.891 -12.117 1 97.62 307 ILE B C 1
ATOM 6915 O O . ILE B 1 307 ? -6.418 -12.766 -12.742 1 97.62 307 ILE B O 1
ATOM 6919 N N . LYS B 1 308 ? -5.125 -13.914 -11.359 1 97.69 308 LYS B N 1
ATOM 6920 C CA . LYS B 1 308 ? -6.152 -14.914 -11.062 1 97.69 308 LYS B CA 1
ATOM 6921 C C . LYS B 1 308 ? -6.637 -14.789 -9.617 1 97.69 308 LYS B C 1
ATOM 6923 O O . LYS B 1 308 ? -5.828 -14.68 -8.695 1 97.69 308 LYS B O 1
ATOM 6928 N N . LEU B 1 309 ? -7.887 -14.734 -9.508 1 96.62 309 LEU B N 1
ATOM 6929 C CA . LEU B 1 309 ? -8.516 -14.75 -8.195 1 96.62 309 LEU B CA 1
ATOM 6930 C C . LEU B 1 309 ? -9.297 -16.047 -7.977 1 96.62 309 LEU B C 1
ATOM 6932 O O . LEU B 1 309 ? -10.172 -16.375 -8.766 1 96.62 309 LEU B O 1
ATOM 6936 N N . PHE B 1 310 ? -8.945 -16.766 -6.91 1 95.69 310 PHE B N 1
ATOM 6937 C CA . PHE B 1 310 ? -9.648 -17.984 -6.555 1 95.69 310 PHE B CA 1
ATOM 6938 C C . PHE B 1 310 ? -10.547 -17.766 -5.34 1 95.69 310 PHE B C 1
ATOM 6940 O O . PHE B 1 310 ? -10.062 -17.406 -4.262 1 95.69 310 PHE B O 1
ATOM 6947 N N . ASN B 1 311 ? -11.828 -17.953 -5.539 1 91.56 311 ASN B N 1
ATOM 6948 C CA . ASN B 1 311 ? -12.82 -17.828 -4.477 1 91.56 311 ASN B CA 1
ATOM 6949 C C . ASN B 1 311 ? -12.68 -16.516 -3.721 1 91.56 311 ASN B C 1
ATOM 6951 O O . ASN B 1 311 ? -12.82 -16.469 -2.498 1 91.56 311 ASN B O 1
ATOM 6955 N N . VAL B 1 312 ? -12.32 -15.555 -4.406 1 83.56 312 VAL B N 1
ATOM 6956 C CA . VAL B 1 312 ? -12.125 -14.195 -3.916 1 83.56 312 VAL B CA 1
ATOM 6957 C C . VAL B 1 312 ? -11.594 -14.234 -2.486 1 83.56 312 VAL B C 1
ATOM 6959 O O . VAL B 1 312 ? -12.344 -14.5 -1.545 1 83.56 312 VAL B O 1
ATOM 6962 N N . GLY B 1 313 ? -10.352 -13.984 -2.281 1 82.06 313 GLY B N 1
ATOM 6963 C CA . GLY B 1 313 ? -9.773 -13.891 -0.952 1 82.06 313 GLY B CA 1
ATOM 6964 C C . GLY B 1 313 ? -8.977 -15.117 -0.554 1 82.06 313 GLY B C 1
ATOM 6965 O O . GLY B 1 313 ? -8.258 -15.102 0.445 1 82.06 313 GLY B O 1
ATOM 6966 N N . GLN B 1 314 ? -9.117 -16.172 -1.334 1 90.75 314 GLN B N 1
ATOM 6967 C CA . GLN B 1 314 ? -8.445 -17.422 -0.953 1 90.75 314 GLN B CA 1
ATOM 6968 C C . GLN B 1 314 ? -7.047 -17.5 -1.565 1 90.75 314 GLN B C 1
ATOM 6970 O O . GLN B 1 314 ? -6.078 -17.828 -0.876 1 90.75 314 GLN B O 1
ATOM 6975 N N . LYS B 1 315 ? -6.996 -17.297 -2.814 1 95.31 315 LYS B N 1
ATOM 6976 C CA . LYS B 1 315 ? -5.73 -17.391 -3.533 1 95.31 315 LYS B CA 1
ATOM 6977 C C . LYS B 1 315 ? -5.656 -16.375 -4.672 1 95.31 315 LYS B C 1
ATOM 6979 O O . LYS B 1 315 ? -6.66 -16.109 -5.332 1 95.31 315 LYS B O 1
ATOM 6984 N N . VAL B 1 316 ? -4.5 -15.781 -4.867 1 96.31 316 VAL B N 1
ATOM 6985 C CA . VAL B 1 316 ? -4.254 -14.836 -5.953 1 96.31 316 VAL B CA 1
ATOM 6986 C C . VAL B 1 316 ? -2.961 -15.211 -6.676 1 96.31 316 VAL B C 1
ATOM 6988 O O . VAL B 1 316 ? -1.97 -15.578 -6.039 1 96.31 316 VAL B O 1
ATOM 6991 N N . GLU B 1 317 ? -2.998 -15.227 -7.984 1 97.38 317 GLU B N 1
ATOM 6992 C CA . GLU B 1 317 ? -1.814 -15.375 -8.828 1 97.38 317 GLU B CA 1
ATOM 6993 C C . GLU B 1 317 ? -1.602 -14.141 -9.703 1 97.38 317 GLU B C 1
ATOM 6995 O O . GLU B 1 317 ? -2.551 -13.625 -10.289 1 97.38 317 GLU B O 1
ATOM 7000 N N . MET B 1 318 ? -0.451 -13.672 -9.703 1 96.69 318 MET B N 1
ATOM 7001 C CA . MET B 1 318 ? -0.082 -12.547 -10.562 1 96.69 318 MET B CA 1
ATOM 7002 C C . MET B 1 318 ? 1.096 -12.906 -11.453 1 96.69 318 MET B C 1
ATOM 7004 O O . MET B 1 318 ? 2.137 -13.352 -10.969 1 96.69 318 MET B O 1
ATOM 7008 N N . HIS B 1 319 ? 0.921 -12.789 -12.758 1 97.06 319 HIS B N 1
ATOM 7009 C CA . HIS B 1 319 ? 1.932 -13.125 -13.75 1 97.06 319 HIS B CA 1
ATOM 7010 C C . HIS B 1 319 ? 2.301 -11.914 -14.594 1 97.06 319 HIS B C 1
ATOM 7012 O O . HIS B 1 319 ? 1.442 -11.328 -15.266 1 97.06 319 HIS B O 1
ATOM 7018 N N . HIS B 1 320 ? 3.539 -11.445 -14.516 1 93.5 320 HIS B N 1
ATOM 7019 C CA . HIS B 1 320 ? 4.105 -10.328 -15.266 1 93.5 320 HIS B CA 1
ATOM 7020 C C . HIS B 1 320 ? 3.328 -9.039 -15 1 93.5 320 HIS B C 1
ATOM 7022 O O . HIS B 1 320 ? 3.008 -8.305 -15.938 1 93.5 320 HIS B O 1
ATOM 7028 N N . CYS B 1 321 ? 2.9 -8.867 -13.797 1 89.94 321 CYS B N 1
ATOM 7029 C CA . CYS B 1 321 ? 2.191 -7.66 -13.391 1 89.94 321 CYS B CA 1
ATOM 7030 C C . CYS B 1 321 ? 3.166 -6.59 -12.914 1 89.94 321 CYS B C 1
ATOM 7032 O O . CYS B 1 321 ? 3.309 -6.367 -11.711 1 89.94 321 CYS B O 1
ATOM 7034 N N . SER B 1 322 ? 3.828 -5.98 -13.82 1 81.69 322 SER B N 1
ATOM 7035 C CA . SER B 1 322 ? 4.801 -4.949 -13.477 1 81.69 322 SER B CA 1
ATOM 7036 C C . SER B 1 322 ? 4.227 -3.553 -13.695 1 81.69 322 SER B C 1
ATOM 7038 O O . SER B 1 322 ? 3.221 -3.391 -14.383 1 81.69 322 SER B O 1
ATOM 7040 N N . GLY B 1 323 ? 4.754 -2.572 -13.039 1 81.75 323 GLY B N 1
ATOM 7041 C CA . GLY B 1 323 ? 4.305 -1.193 -13.164 1 81.75 323 GLY B CA 1
ATOM 7042 C C . GLY B 1 323 ? 3.422 -0.75 -12.016 1 81.75 323 GLY B C 1
ATOM 7043 O O . GLY B 1 323 ? 2.895 -1.582 -11.273 1 81.75 323 GLY B O 1
ATOM 7044 N N . TYR B 1 324 ? 3.258 0.45 -11.953 1 83.25 324 TYR B N 1
ATOM 7045 C CA . TYR B 1 324 ? 2.533 1.03 -10.828 1 83.25 324 TYR B CA 1
ATOM 7046 C C . TYR B 1 324 ? 1.071 0.601 -10.844 1 83.25 324 TYR B C 1
ATOM 7048 O O . TYR B 1 324 ? 0.562 0.085 -9.844 1 83.25 324 TYR B O 1
ATOM 7056 N N . LEU B 1 325 ? 0.454 0.812 -12.008 1 87.69 325 LEU B N 1
ATOM 7057 C CA . LEU B 1 325 ? -0.979 0.552 -12.094 1 87.69 325 LEU B CA 1
ATOM 7058 C C . LEU B 1 325 ? -1.283 -0.914 -11.805 1 87.69 325 LEU B C 1
ATOM 7060 O O . LEU B 1 325 ? -2.186 -1.223 -11.023 1 87.69 325 LEU B O 1
ATOM 7064 N N . MET B 1 326 ? -0.533 -1.815 -12.344 1 89.56 326 MET B N 1
ATOM 7065 C CA . MET B 1 326 ? -0.773 -3.242 -12.148 1 89.56 326 MET B CA 1
ATOM 7066 C C . MET B 1 326 ? -0.474 -3.66 -10.719 1 89.56 326 MET B C 1
ATOM 7068 O O . MET B 1 326 ? -1.151 -4.527 -10.164 1 89.56 326 MET B O 1
ATOM 7072 N N . SER B 1 327 ? 0.539 -3.045 -10.203 1 89.5 327 SER B N 1
ATOM 7073 C CA . SER B 1 327 ? 0.852 -3.326 -8.805 1 89.5 327 SER B CA 1
ATOM 7074 C C . SER B 1 327 ? -0.295 -2.916 -7.887 1 89.5 327 SER B C 1
ATOM 7076 O O . SER B 1 327 ? -0.667 -3.66 -6.977 1 89.5 327 SER B O 1
ATOM 7078 N N . GLN B 1 328 ? -0.886 -1.776 -8.195 1 89.94 328 GLN B N 1
ATOM 7079 C CA . GLN B 1 328 ? -1.994 -1.284 -7.383 1 89.94 328 GLN B CA 1
ATOM 7080 C C . GLN B 1 328 ? -3.227 -2.172 -7.539 1 89.94 328 GLN B C 1
ATOM 7082 O O . GLN B 1 328 ? -3.885 -2.508 -6.551 1 89.94 328 GLN B O 1
ATOM 7087 N N . ILE B 1 329 ? -3.475 -2.535 -8.773 1 93.81 329 ILE B N 1
ATOM 7088 C CA . ILE B 1 329 ? -4.625 -3.387 -9.047 1 93.81 329 ILE B CA 1
ATOM 7089 C C . ILE B 1 329 ? -4.438 -4.742 -8.367 1 93.81 329 ILE B C 1
ATOM 7091 O O . ILE B 1 329 ? -5.344 -5.246 -7.703 1 93.81 329 ILE B O 1
ATOM 7095 N N . GLY B 1 330 ? -3.236 -5.297 -8.508 1 94.12 330 GLY B N 1
ATOM 7096 C CA . GLY B 1 330 ? -2.943 -6.578 -7.883 1 94.12 330 GLY B CA 1
ATOM 7097 C C . GLY B 1 330 ? -3.066 -6.547 -6.371 1 94.12 330 GLY B C 1
ATOM 7098 O O . GLY B 1 330 ? -3.652 -7.453 -5.77 1 94.12 330 GLY B O 1
ATOM 7099 N N . PHE B 1 331 ? -2.527 -5.543 -5.801 1 92.94 331 PHE B N 1
ATOM 7100 C CA . PHE B 1 331 ? -2.598 -5.395 -4.352 1 92.94 331 PHE B CA 1
ATOM 7101 C C . PHE B 1 331 ? -4.047 -5.262 -3.891 1 92.94 331 PHE B C 1
ATOM 7103 O O . PHE B 1 331 ? -4.461 -5.914 -2.932 1 92.94 331 PHE B O 1
ATOM 7110 N N . PHE B 1 332 ? -4.793 -4.402 -4.566 1 95.06 332 PHE B N 1
ATOM 7111 C CA . PHE B 1 332 ? -6.191 -4.184 -4.219 1 95.06 332 PHE B CA 1
ATOM 7112 C C . PHE B 1 332 ? -6.98 -5.484 -4.293 1 95.06 332 PHE B C 1
ATOM 7114 O O . PHE B 1 332 ? -7.664 -5.859 -3.338 1 95.06 332 PHE B O 1
ATOM 7121 N N . LEU B 1 333 ? -6.852 -6.195 -5.379 1 94.94 333 LEU B N 1
ATOM 7122 C CA . LEU B 1 333 ? -7.613 -7.418 -5.609 1 94.94 333 LEU B CA 1
ATOM 7123 C C . LEU B 1 333 ? -7.195 -8.516 -4.637 1 94.94 333 LEU B C 1
ATOM 7125 O O . LEU B 1 333 ? -7.969 -9.43 -4.352 1 94.94 333 LEU B O 1
ATOM 7129 N N . SER B 1 334 ? -5.973 -8.453 -4.086 1 93.81 334 SER B N 1
ATOM 7130 C CA . SER B 1 334 ? -5.496 -9.445 -3.123 1 93.81 334 SER B CA 1
ATOM 7131 C C . SER B 1 334 ? -6.113 -9.211 -1.748 1 93.81 334 SER B C 1
ATOM 7133 O O . SER B 1 334 ? -6.004 -10.062 -0.862 1 93.81 334 SER B O 1
ATOM 7135 N N . ASN B 1 335 ? -6.812 -8.086 -1.591 1 92.5 335 ASN B N 1
ATOM 7136 C CA . ASN B 1 335 ? -7.293 -7.742 -0.257 1 92.5 335 ASN B CA 1
ATOM 7137 C C . ASN B 1 335 ? -8.82 -7.711 -0.2 1 92.5 335 ASN B C 1
ATOM 7139 O O . ASN B 1 335 ? -9.398 -7.57 0.876 1 92.5 335 ASN B O 1
ATOM 7143 N N . ILE B 1 336 ? -9.484 -7.867 -1.273 1 89.75 336 ILE B N 1
ATOM 7144 C CA . ILE B 1 336 ? -10.938 -7.773 -1.261 1 89.75 336 ILE B CA 1
ATOM 7145 C C . ILE B 1 336 ? -11.547 -9.125 -0.897 1 89.75 336 ILE B C 1
ATOM 7147 O O . ILE B 1 336 ? -10.914 -10.172 -1.103 1 89.75 336 ILE B O 1
ATOM 7151 N N . HIS B 1 337 ? -12.703 -9.094 -0.316 1 85.81 337 HIS B N 1
ATOM 7152 C CA . HIS B 1 337 ? -13.484 -10.266 0.058 1 85.81 337 HIS B CA 1
ATOM 7153 C C . HIS B 1 337 ? -14.969 -9.938 0.104 1 85.81 337 HIS B C 1
ATOM 7155 O O . HIS B 1 337 ? -15.367 -8.781 -0.035 1 85.81 337 HIS B O 1
ATOM 7161 N N . ILE B 1 338 ? -15.797 -10.961 0.333 1 80.69 338 ILE B N 1
ATOM 7162 C CA . ILE B 1 338 ? -17.25 -10.773 0.253 1 80.69 338 ILE B CA 1
ATOM 7163 C C . ILE B 1 338 ? -17.859 -10.93 1.642 1 80.69 338 ILE B C 1
ATOM 7165 O O . ILE B 1 338 ? -19.094 -10.93 1.786 1 80.69 338 ILE B O 1
ATOM 7169 N N . SER B 1 339 ? -17.078 -11.031 2.691 1 81.25 339 SER B N 1
ATOM 7170 C CA . SER B 1 339 ? -17.609 -11.172 4.043 1 81.25 339 SER B CA 1
ATOM 7171 C C . SER B 1 339 ? -18.438 -9.961 4.438 1 81.25 339 SER B C 1
ATOM 7173 O O . SER B 1 339 ? -18.031 -8.82 4.203 1 81.25 339 SER B O 1
ATOM 7175 N N . PRO B 1 340 ? -19.609 -10.25 4.934 1 83.12 340 PRO B N 1
ATOM 7176 C CA . PRO B 1 340 ? -20.438 -9.125 5.371 1 83.12 340 PRO B CA 1
ATOM 7177 C C . PRO B 1 340 ? -19.828 -8.352 6.535 1 83.12 340 PRO B C 1
ATOM 7179 O O . PRO B 1 340 ? -19.219 -8.953 7.422 1 83.12 340 PRO B O 1
ATOM 7182 N N . ARG B 1 341 ? -19.859 -7.059 6.449 1 87.56 341 ARG B N 1
ATOM 7183 C CA . ARG B 1 341 ? -19.375 -6.188 7.512 1 87.56 341 ARG B CA 1
ATOM 7184 C C . ARG B 1 341 ? -20 -4.797 7.41 1 87.56 341 ARG B C 1
ATOM 7186 O O . ARG B 1 341 ? -20.641 -4.469 6.41 1 87.56 341 ARG B O 1
ATOM 7193 N N . CYS B 1 342 ? -19.828 -4.078 8.484 1 92.62 342 CYS B N 1
ATOM 7194 C CA . CYS B 1 342 ? -20.312 -2.699 8.531 1 92.62 342 CYS B CA 1
ATOM 7195 C C . CYS B 1 342 ? -19.156 -1.729 8.742 1 92.62 342 CYS B C 1
ATOM 7197 O O . CYS B 1 342 ? -18.234 -2.018 9.508 1 92.62 342 CYS B O 1
ATOM 7199 N N . ILE B 1 343 ? -19.219 -0.642 8.039 1 96 343 ILE B N 1
ATOM 7200 C CA . ILE B 1 343 ? -18.281 0.456 8.25 1 96 343 ILE B CA 1
ATOM 7201 C C . ILE B 1 343 ? -19.031 1.712 8.664 1 96 343 ILE B C 1
ATOM 7203 O O . ILE B 1 343 ? -19.906 2.188 7.938 1 96 343 ILE B O 1
ATOM 7207 N N . TRP B 1 344 ? -18.766 2.176 9.859 1 97.75 344 TRP B N 1
ATOM 7208 C CA . TRP B 1 344 ? -19.375 3.41 10.336 1 97.75 344 TRP B CA 1
ATOM 7209 C C . TRP B 1 344 ? -18.406 4.582 10.203 1 97.75 344 TRP B C 1
ATOM 7211 O O . TRP B 1 344 ? -17.266 4.508 10.664 1 97.75 344 TRP B O 1
ATOM 7221 N N . LEU B 1 345 ? -18.875 5.633 9.539 1 98.25 345 LEU B N 1
ATOM 7222 C CA . LEU B 1 345 ? -18.109 6.871 9.43 1 98.25 345 LEU B CA 1
ATOM 7223 C C . LEU B 1 345 ? -18.719 7.961 10.305 1 98.25 345 LEU B C 1
ATOM 7225 O O . LEU B 1 345 ? -19.922 8.211 10.25 1 98.25 345 LEU B O 1
ATOM 7229 N N . THR B 1 346 ? -17.891 8.555 11.148 1 97.94 346 THR B N 1
ATOM 7230 C CA . THR B 1 346 ? -18.344 9.68 11.945 1 97.94 346 THR B CA 1
ATOM 7231 C C . THR B 1 346 ? -17.234 10.711 12.125 1 97.94 346 THR B C 1
ATOM 7233 O O . THR B 1 346 ? -16.062 10.344 12.211 1 97.94 346 THR B O 1
ATOM 7236 N N . ARG B 1 347 ? -17.609 11.922 12.156 1 96.25 347 ARG B N 1
ATOM 7237 C CA . ARG B 1 347 ? -16.672 12.961 12.555 1 96.25 347 ARG B CA 1
ATOM 7238 C C . ARG B 1 347 ? -16.375 12.891 14.055 1 96.25 347 ARG B C 1
ATOM 7240 O O . ARG B 1 347 ? -17.125 12.25 14.805 1 96.25 347 ARG B O 1
ATOM 7247 N N . HIS B 1 348 ? -15.281 13.547 14.438 1 94.88 348 HIS B N 1
ATOM 7248 C CA . HIS B 1 348 ? -15.039 13.672 15.867 1 94.88 348 HIS B CA 1
ATOM 7249 C C . HIS B 1 348 ? -16.203 14.391 16.562 1 94.88 348 HIS B C 1
ATOM 7251 O O . HIS B 1 348 ? -16.969 15.102 15.914 1 94.88 348 HIS B O 1
ATOM 7257 N N . ALA B 1 349 ? -16.344 14.195 17.828 1 96.12 349 ALA B N 1
ATOM 7258 C CA . ALA B 1 349 ? -17.391 14.852 18.609 1 96.12 349 ALA B CA 1
ATOM 7259 C C . ALA B 1 349 ? -17.156 16.359 18.672 1 96.12 349 ALA B C 1
ATOM 7261 O O . ALA B 1 349 ? -16.031 16.828 18.562 1 96.12 349 ALA B O 1
ATOM 7262 N N . GLU B 1 350 ? -18.219 17.062 18.859 1 95.06 350 GLU B N 1
ATOM 7263 C CA . GLU B 1 350 ? -18.156 18.516 18.938 1 95.06 350 GLU B CA 1
ATOM 7264 C C . GLU B 1 350 ? -17.141 18.969 19.984 1 95.06 350 GLU B C 1
ATOM 7266 O O . GLU B 1 350 ? -17.141 18.469 21.125 1 95.06 350 GLU B O 1
ATOM 7271 N N . SER B 1 351 ? -16.266 19.766 19.531 1 92.88 351 SER B N 1
ATOM 7272 C CA . SER B 1 351 ? -15.242 20.328 20.406 1 92.88 351 SER B CA 1
ATOM 7273 C C . SER B 1 351 ? -15.359 21.844 20.5 1 92.88 351 SER B C 1
ATOM 7275 O O . SER B 1 351 ? -16.047 22.469 19.672 1 92.88 351 SER B O 1
ATOM 7277 N N . GLU B 1 352 ? -14.711 22.422 21.453 1 90 352 GLU B N 1
ATOM 7278 C CA . GLU B 1 352 ? -14.719 23.875 21.609 1 90 352 GLU B CA 1
ATOM 7279 C C . GLU B 1 352 ? -14.102 24.562 20.391 1 90 352 GLU B C 1
ATOM 7281 O O . GLU B 1 352 ? -14.602 25.594 19.938 1 90 352 GLU B O 1
ATOM 7286 N N . ASP B 1 353 ? -13.07 24.016 19.859 1 86.88 353 ASP B N 1
ATOM 7287 C CA . ASP B 1 353 ? -12.406 24.594 18.688 1 86.88 353 ASP B CA 1
ATOM 7288 C C . ASP B 1 353 ? -13.305 24.5 17.453 1 86.88 353 ASP B C 1
ATOM 7290 O O . ASP B 1 353 ? -13.297 25.391 16.609 1 86.88 353 ASP B O 1
ATOM 7294 N N . GLN B 1 354 ? -14.016 23.422 17.359 1 86.62 354 GLN B N 1
ATOM 7295 C CA . GLN B 1 354 ? -14.945 23.266 16.25 1 86.62 354 GLN B CA 1
ATOM 7296 C C . GLN B 1 354 ? -16.016 24.359 16.281 1 86.62 354 GLN B C 1
ATOM 7298 O O . GLN B 1 354 ? -16.422 24.859 15.227 1 86.62 354 GLN B O 1
ATOM 7303 N N . LEU B 1 355 ? -16.422 24.703 17.438 1 87.5 355 LEU B N 1
ATOM 7304 C CA . LEU B 1 355 ? -17.422 25.766 17.578 1 87.5 355 LEU B CA 1
ATOM 7305 C C . LEU B 1 355 ? -16.875 27.094 17.078 1 87.5 355 LEU B C 1
ATOM 7307 O O . LEU B 1 355 ? -17.609 27.906 16.516 1 87.5 355 LEU B O 1
ATOM 7311 N N . SER B 1 356 ? -15.641 27.25 17.25 1 85.5 356 SER B N 1
ATOM 7312 C CA . SER B 1 356 ? -14.992 28.5 16.844 1 85.5 356 SER B CA 1
ATOM 7313 C C . SER B 1 356 ? -14.586 28.453 15.367 1 85.5 356 SER B C 1
ATOM 7315 O O . SER B 1 356 ? -14.086 29.453 14.836 1 85.5 356 SER B O 1
ATOM 7317 N N . GLY B 1 357 ? -14.758 27.328 14.719 1 85.75 357 GLY B N 1
ATOM 7318 C CA . GLY B 1 357 ? -14.469 27.188 13.305 1 85.75 357 GLY B CA 1
ATOM 7319 C C . GLY B 1 357 ? -12.984 27.234 12.992 1 85.75 357 GLY B C 1
ATOM 7320 O O . GLY B 1 357 ? -12.562 27.812 11.992 1 85.75 357 GLY B O 1
ATOM 7321 N N . ILE B 1 358 ? -12.195 26.781 13.828 1 84.25 358 ILE B N 1
ATOM 7322 C CA . ILE B 1 358 ? -10.75 26.828 13.672 1 84.25 358 ILE B CA 1
ATOM 7323 C C . ILE B 1 358 ? -10.281 25.672 12.797 1 84.25 358 ILE B C 1
ATOM 7325 O O . ILE B 1 358 ? -10.641 24.516 13.047 1 84.25 358 ILE B O 1
ATOM 7329 N N . LEU B 1 359 ? -9.578 25.969 11.727 1 84.94 359 LEU B N 1
ATOM 7330 C CA . LEU B 1 359 ? -8.969 24.953 10.867 1 84.94 359 LEU B CA 1
ATOM 7331 C C . LEU B 1 359 ? -7.715 24.375 11.516 1 84.94 359 LEU B C 1
ATOM 7333 O O . LEU B 1 359 ? -6.887 25.125 12.047 1 84.94 359 LEU B O 1
ATOM 7337 N N . GLY B 1 360 ? -7.59 23.031 11.469 1 78.81 360 GLY B N 1
ATOM 7338 C CA . GLY B 1 360 ? -6.398 22.391 12 1 78.81 360 GLY B CA 1
ATOM 7339 C C . GLY B 1 360 ? -6.25 22.562 13.5 1 78.81 360 GLY B C 1
ATOM 7340 O O . GLY B 1 360 ? -5.141 22.75 14 1 78.81 360 GLY B O 1
ATOM 7341 N N . SER B 1 361 ? -7.402 22.547 14.188 1 75 361 SER B N 1
ATOM 7342 C CA . SER B 1 361 ? -7.395 22.75 15.633 1 75 361 SER B CA 1
ATOM 7343 C C . SER B 1 361 ? -6.535 21.703 16.344 1 75 361 SER B C 1
ATOM 7345 O O . SER B 1 361 ? -6.449 20.562 15.891 1 75 361 SER B O 1
ATOM 7347 N N . HIS B 1 362 ? -5.863 22.25 17.453 1 66.44 362 HIS B N 1
ATOM 7348 C CA . HIS B 1 362 ? -4.906 21.438 18.203 1 66.44 362 HIS B CA 1
ATOM 7349 C C . HIS B 1 362 ? -5.449 21.078 19.578 1 66.44 362 HIS B C 1
ATOM 7351 O O . HIS B 1 362 ? -4.723 20.516 20.406 1 66.44 362 HIS B O 1
ATOM 7357 N N . ARG B 1 363 ? -6.621 21.469 19.844 1 78.12 363 ARG B N 1
ATOM 7358 C CA . ARG B 1 363 ? -7.164 21.156 21.172 1 78.12 363 ARG B CA 1
ATOM 7359 C C . ARG B 1 363 ? -8.242 20.078 21.062 1 78.12 363 ARG B C 1
ATOM 7361 O O . ARG B 1 363 ? -8.836 19.875 20 1 78.12 363 ARG B O 1
ATOM 7368 N N . GLY B 1 364 ? -8.367 19.297 22.078 1 84.06 364 GLY B N 1
ATOM 7369 C CA . GLY B 1 364 ? -9.242 18.141 22.062 1 84.06 364 GLY B CA 1
ATOM 7370 C C . GLY B 1 364 ? -10.391 18.234 23.047 1 84.06 364 GLY B C 1
ATOM 7371 O O . GLY B 1 364 ? -11.094 17.25 23.281 1 84.06 364 GLY B O 1
ATOM 7372 N N . GLU B 1 365 ? -10.633 19.484 23.578 1 90.25 365 GLU B N 1
ATOM 7373 C CA . GLU B 1 365 ? -11.68 19.609 24.578 1 90.25 365 GLU B CA 1
ATOM 7374 C C . GLU B 1 365 ? -13.07 19.516 23.953 1 90.25 365 GLU B C 1
ATOM 7376 O O . GLU B 1 365 ? -13.422 20.312 23.094 1 90.25 365 GLU B O 1
ATOM 7381 N N . LEU B 1 366 ? -13.875 18.562 24.5 1 93.69 366 LEU B N 1
ATOM 7382 C CA . LEU B 1 366 ? -15.211 18.344 23.953 1 93.69 366 LEU B CA 1
ATOM 7383 C C . LEU B 1 366 ? -16.234 19.219 24.672 1 93.69 366 LEU B C 1
ATOM 7385 O O . LEU B 1 366 ? -16.078 19.531 25.859 1 93.69 366 LEU B O 1
ATOM 7389 N N . THR B 1 367 ? -17.25 19.641 23.984 1 94.5 367 THR B N 1
ATOM 7390 C CA . THR B 1 367 ? -18.391 20.312 24.594 1 94.5 367 THR B CA 1
ATOM 7391 C C . THR B 1 367 ? -19.297 19.312 25.297 1 94.5 367 THR B C 1
ATOM 7393 O O . THR B 1 367 ? -19.094 18.109 25.219 1 94.5 367 THR B O 1
ATOM 7396 N N . LYS B 1 368 ? -20.281 19.891 25.984 1 92.81 368 LYS B N 1
ATOM 7397 C CA . LYS B 1 368 ? -21.281 19.031 26.609 1 92.81 368 LYS B CA 1
ATOM 7398 C C . LYS B 1 368 ? -22.016 18.188 25.578 1 92.81 368 LYS B C 1
ATOM 7400 O O . LYS B 1 368 ? -22.203 16.984 25.766 1 92.81 368 LYS B O 1
ATOM 7405 N N . ASN B 1 369 ? -22.375 18.781 24.562 1 94.81 369 ASN B N 1
ATOM 7406 C CA . ASN B 1 369 ? -23.047 18.062 23.484 1 94.81 369 ASN B CA 1
ATOM 7407 C C . ASN B 1 369 ? -22.141 17.016 22.844 1 94.81 369 ASN B C 1
ATOM 7409 O O . ASN B 1 369 ? -22.594 15.945 22.453 1 94.81 369 ASN B O 1
ATOM 7413 N N . GLY B 1 370 ? -20.859 17.328 22.75 1 95.75 370 GLY B N 1
ATOM 7414 C CA . GLY B 1 370 ? -19.906 16.359 22.234 1 95.75 370 GLY B CA 1
ATOM 7415 C C . GLY B 1 370 ? -19.812 15.102 23.094 1 95.75 370 GLY B C 1
ATOM 7416 O O . GLY B 1 370 ? -19.781 13.984 22.547 1 95.75 370 GLY B O 1
ATOM 7417 N N . ARG B 1 371 ? -19.844 15.273 24.359 1 93.94 371 ARG B N 1
ATOM 7418 C CA . ARG B 1 371 ? -19.766 14.133 25.266 1 93.94 371 ARG B CA 1
ATOM 7419 C C . ARG B 1 371 ? -21.047 13.305 25.203 1 93.94 371 ARG B C 1
ATOM 7421 O O . ARG B 1 371 ? -21 12.078 25.25 1 93.94 371 ARG B O 1
ATOM 7428 N N . ASN B 1 372 ? -22.172 14.023 25.125 1 94.31 372 ASN B N 1
ATOM 7429 C CA . ASN B 1 372 ? -23.438 13.32 24.984 1 94.31 372 ASN B CA 1
ATOM 7430 C C . ASN B 1 372 ? -23.484 12.5 23.703 1 94.31 372 ASN B C 1
ATOM 7432 O O . ASN B 1 372 ? -23.984 11.375 23.703 1 94.31 372 ASN B O 1
ATOM 7436 N N . TYR B 1 373 ? -22.984 13.031 22.703 1 96.56 373 TYR B N 1
ATOM 7437 C CA . TYR B 1 373 ? -22.922 12.312 21.438 1 96.56 373 TYR B CA 1
ATOM 7438 C C . TYR B 1 373 ? -22.109 11.031 21.578 1 96.56 373 TYR B C 1
ATOM 7440 O O . TYR B 1 373 ? -22.516 9.977 21.078 1 96.56 373 TYR B O 1
ATOM 7448 N N . CYS B 1 374 ? -20.984 11.102 22.234 1 94.56 374 CYS B N 1
ATOM 7449 C CA . CYS B 1 374 ? -20.109 9.945 22.391 1 94.56 374 CYS B CA 1
ATOM 7450 C C . CYS B 1 374 ? -20.828 8.82 23.141 1 94.56 374 CYS B C 1
ATOM 7452 O O . CYS B 1 374 ? -20.672 7.648 22.797 1 94.56 374 CYS B O 1
ATOM 7454 N N . ARG B 1 375 ? -21.578 9.219 24.109 1 90.75 375 ARG B N 1
ATOM 7455 C CA . ARG B 1 375 ? -22.344 8.234 24.859 1 90.75 375 ARG B CA 1
ATOM 7456 C C . ARG B 1 375 ? -23.359 7.531 23.969 1 90.75 375 ARG B C 1
ATOM 7458 O O . ARG B 1 375 ? -23.469 6.305 23.984 1 90.75 375 ARG B O 1
ATOM 7465 N N . GLU B 1 376 ? -24.047 8.352 23.188 1 95.19 376 GLU B N 1
ATOM 7466 C CA . GLU B 1 376 ? -25.047 7.793 22.266 1 95.19 376 GLU B CA 1
ATOM 7467 C C . GLU B 1 376 ? -24.375 6.941 21.188 1 95.19 376 GLU B C 1
ATOM 7469 O O . GLU B 1 376 ? -24.922 5.914 20.781 1 95.19 376 GLU B O 1
ATOM 7474 N N . LEU B 1 377 ? -23.266 7.352 20.734 1 95.56 377 LEU B N 1
ATOM 7475 C CA . LEU B 1 377 ? -22.531 6.605 19.719 1 95.56 377 LEU B CA 1
ATOM 7476 C C . LEU B 1 377 ? -22.125 5.23 20.234 1 95.56 377 LEU B C 1
ATOM 7478 O O . LEU B 1 377 ? -22.281 4.227 19.547 1 95.56 377 LEU B O 1
ATOM 7482 N N . SER B 1 378 ? -21.641 5.188 21.453 1 90.94 378 SER B N 1
ATOM 7483 C CA . SER B 1 378 ? -21.266 3.926 22.078 1 90.94 378 SER B CA 1
ATOM 7484 C C . SER B 1 378 ? -22.453 2.982 22.188 1 90.94 378 SER B C 1
ATOM 7486 O O . SER B 1 378 ? -22.344 1.795 21.875 1 90.94 378 SER B O 1
ATOM 7488 N N . ALA B 1 379 ? -23.547 3.549 22.609 1 90.31 379 ALA B N 1
ATOM 7489 C CA . ALA B 1 379 ? -24.766 2.76 22.75 1 90.31 379 ALA B CA 1
ATOM 7490 C C . ALA B 1 379 ? -25.25 2.24 21.391 1 90.31 379 ALA B C 1
ATOM 7492 O O . ALA B 1 379 ? -25.656 1.082 21.281 1 90.31 379 ALA B O 1
ATOM 7493 N N . PHE B 1 380 ? -25.203 3.088 20.484 1 93.88 380 PHE B N 1
ATOM 7494 C CA . PHE B 1 380 ? -25.609 2.742 19.125 1 93.88 380 PHE B CA 1
ATOM 7495 C C . PHE B 1 380 ? -24.766 1.598 18.594 1 93.88 380 PHE B C 1
ATOM 7497 O O . PHE B 1 380 ? -25.297 0.635 18.031 1 93.88 380 PHE B O 1
ATOM 7504 N N . LEU B 1 381 ? -23.484 1.618 18.703 1 92.19 381 LEU B N 1
ATOM 7505 C CA . LEU B 1 381 ? -22.562 0.605 18.188 1 92.19 381 LEU B CA 1
ATOM 7506 C C . LEU B 1 381 ? -22.766 -0.724 18.922 1 92.19 381 LEU B C 1
ATOM 7508 O O . LEU B 1 381 ? -22.672 -1.789 18.297 1 92.19 381 LEU B O 1
ATOM 7512 N N . ARG B 1 382 ? -22.984 -0.668 20.172 1 86.19 382 ARG B N 1
ATOM 7513 C CA . ARG B 1 382 ? -23.25 -1.888 20.922 1 86.19 382 ARG B CA 1
ATOM 7514 C C . ARG B 1 382 ? -24.531 -2.568 20.438 1 86.19 382 ARG B C 1
ATOM 7516 O O . ARG B 1 382 ? -24.578 -3.795 20.344 1 86.19 382 ARG B O 1
ATOM 7523 N N . LYS B 1 383 ? -25.484 -1.731 20.219 1 89.88 383 LYS B N 1
ATOM 7524 C CA . LYS B 1 383 ? -26.734 -2.262 19.672 1 89.88 383 LYS B CA 1
ATOM 7525 C C . LYS B 1 383 ? -26.516 -2.906 18.312 1 89.88 383 LYS B C 1
ATOM 7527 O O . LYS B 1 383 ? -27 -4.012 18.047 1 89.88 383 LYS B O 1
ATOM 7532 N N . CYS B 1 384 ? -25.828 -2.215 17.453 1 89.69 384 CYS B N 1
ATOM 7533 C CA . CYS B 1 384 ? -25.547 -2.742 16.125 1 89.69 384 CYS B CA 1
ATOM 7534 C C . CYS B 1 384 ? -24.781 -4.062 16.219 1 89.69 384 CYS B C 1
ATOM 7536 O O . CYS B 1 384 ? -25.078 -5 15.469 1 89.69 384 CYS B O 1
ATOM 7538 N N . ARG B 1 385 ? -23.859 -4.125 17.094 1 84.19 385 ARG B N 1
ATOM 7539 C CA . ARG B 1 385 ? -23.078 -5.344 17.281 1 84.19 385 ARG B CA 1
ATOM 7540 C C . ARG B 1 385 ? -23.969 -6.512 17.688 1 84.19 385 ARG B C 1
ATOM 7542 O O . ARG B 1 385 ? -23.828 -7.621 17.172 1 84.19 385 ARG B O 1
ATOM 7549 N N . ARG B 1 386 ? -24.828 -6.277 18.578 1 84 386 ARG B N 1
ATOM 7550 C CA . ARG B 1 386 ? -25.75 -7.309 19.047 1 84 386 ARG B CA 1
ATOM 7551 C C . ARG B 1 386 ? -26.641 -7.797 17.906 1 84 386 ARG B C 1
ATOM 7553 O O . ARG B 1 386 ? -26.875 -9 17.766 1 84 386 ARG B O 1
ATOM 7560 N N . GLU B 1 387 ? -27.031 -6.898 17.188 1 86.38 387 GLU B N 1
ATOM 7561 C CA . GLU B 1 387 ? -27.891 -7.242 16.062 1 86.38 387 GLU B CA 1
ATOM 7562 C C . GLU B 1 387 ? -27.141 -8.07 15.023 1 86.38 387 GLU B C 1
ATOM 7564 O O . GLU B 1 387 ? -27.688 -9.023 14.461 1 86.38 387 GLU B O 1
ATOM 7569 N N . MET B 1 388 ? -25.984 -7.77 14.773 1 83.81 388 MET B N 1
ATOM 7570 C CA . MET B 1 388 ? -25.172 -8.516 13.812 1 83.81 388 MET B CA 1
ATOM 7571 C C . MET B 1 388 ? -24.859 -9.914 14.336 1 83.81 388 MET B C 1
ATOM 7573 O O . MET B 1 388 ? -24.828 -10.875 13.562 1 83.81 388 MET B O 1
ATOM 7577 N N . GLU B 1 389 ? -24.578 -9.977 15.602 1 80.44 389 GLU B N 1
ATOM 7578 C CA . GLU B 1 389 ? -24.344 -11.281 16.219 1 80.44 389 GLU B CA 1
ATOM 7579 C C . GLU B 1 389 ? -25.578 -12.172 16.125 1 80.44 389 GLU B C 1
ATOM 7581 O O . GLU B 1 389 ? -25.469 -13.359 15.797 1 80.44 389 GLU B O 1
ATOM 7586 N N . GLU B 1 390 ? -26.672 -11.602 16.328 1 82.25 390 GLU B N 1
ATOM 7587 C CA . GLU B 1 390 ? -27.938 -12.336 16.266 1 82.25 390 GLU B CA 1
ATOM 7588 C C . GLU B 1 390 ? -28.25 -12.781 14.844 1 82.25 390 GLU B C 1
ATOM 7590 O O . GLU B 1 390 ? -28.828 -13.844 14.633 1 82.25 390 GLU B O 1
ATOM 7595 N N . ALA B 1 391 ? -27.766 -12.023 13.953 1 79.5 391 ALA B N 1
ATOM 7596 C CA . ALA B 1 391 ? -28 -12.336 12.547 1 79.5 391 ALA B CA 1
ATOM 7597 C C . ALA B 1 391 ? -26.953 -13.305 12.008 1 79.5 391 ALA B C 1
ATOM 7599 O O . ALA B 1 391 ? -27.031 -13.75 10.859 1 79.5 391 ALA B O 1
ATOM 7600 N N . GLY B 1 392 ? -26 -13.664 12.742 1 74 392 GLY B N 1
ATOM 7601 C CA . GLY B 1 392 ? -24.953 -14.578 12.328 1 74 392 GLY B CA 1
ATOM 7602 C C . GLY B 1 392 ? -23.984 -13.969 11.344 1 74 392 GLY B C 1
ATOM 7603 O O . GLY B 1 392 ? -23.359 -14.68 10.547 1 74 392 GLY B O 1
ATOM 7604 N N . GLN B 1 393 ? -23.922 -12.75 11.297 1 66.06 393 GLN B N 1
ATOM 7605 C CA . GLN B 1 393 ? -23.078 -12.039 10.328 1 66.06 393 GLN B CA 1
ATOM 7606 C C . GLN B 1 393 ? -21.703 -11.75 10.906 1 66.06 393 GLN B C 1
ATOM 7608 O O . GLN B 1 393 ? -20.969 -10.922 10.367 1 66.06 393 GLN B O 1
ATOM 7613 N N . VAL B 1 394 ? -21.297 -12.25 12.062 1 61.28 394 VAL B N 1
ATOM 7614 C CA . VAL B 1 394 ? -20.016 -11.93 12.664 1 61.28 394 VAL B CA 1
ATOM 7615 C C . VAL B 1 394 ? -19.062 -13.117 12.516 1 61.28 394 VAL B C 1
ATOM 7617 O O . VAL B 1 394 ? -19.359 -14.227 12.969 1 61.28 394 VAL B O 1
ATOM 7620 N N . GLU B 1 395 ? -18.172 -13.031 11.445 1 55.97 395 GLU B N 1
ATOM 7621 C CA . GLU B 1 395 ? -17.188 -14.102 11.281 1 55.97 395 GLU B CA 1
ATOM 7622 C C . GLU B 1 395 ? -16.156 -14.086 12.406 1 55.97 395 GLU B C 1
ATOM 7624 O O . GLU B 1 395 ? -15.602 -15.133 12.758 1 55.97 395 GLU B O 1
ATOM 7629 N N . THR B 1 396 ? -15.711 -12.898 12.891 1 55.38 396 THR B N 1
ATOM 7630 C CA . THR B 1 396 ? -14.609 -12.82 13.844 1 55.38 396 THR B CA 1
ATOM 7631 C C . THR B 1 396 ? -15.094 -12.289 15.188 1 55.38 396 THR B C 1
ATOM 7633 O O . THR B 1 396 ? -16.219 -11.812 15.305 1 55.38 396 THR B O 1
ATOM 7636 N N . SER B 1 397 ? -14.266 -12.422 16.312 1 51.56 397 SER B N 1
ATOM 7637 C CA . SER B 1 397 ? -14.477 -12.203 17.75 1 51.56 397 SER B CA 1
ATOM 7638 C C . SER B 1 397 ? -15.312 -10.953 18 1 51.56 397 SER B C 1
ATOM 7640 O O . SER B 1 397 ? -15.57 -10.594 19.141 1 51.56 397 SER B O 1
ATOM 7642 N N . GLY B 1 398 ? -16.297 -10.586 17.016 1 58.41 398 GLY B N 1
ATOM 7643 C CA . GLY B 1 398 ? -17.391 -9.656 17.25 1 58.41 398 GLY B CA 1
ATOM 7644 C C . GLY B 1 398 ? -16.922 -8.266 17.609 1 58.41 398 GLY B C 1
ATOM 7645 O O . GLY B 1 398 ? -17.75 -7.379 17.875 1 58.41 398 GLY B O 1
ATOM 7646 N N . ASP B 1 399 ? -15.562 -7.977 17.766 1 72.56 399 ASP B N 1
ATOM 7647 C CA . ASP B 1 399 ? -15.203 -6.652 18.266 1 72.56 399 ASP B CA 1
ATOM 7648 C C . ASP B 1 399 ? -15.117 -5.645 17.109 1 72.56 399 ASP B C 1
ATOM 7650 O O . ASP B 1 399 ? -14.664 -5.98 16.016 1 72.56 399 ASP B O 1
ATOM 7654 N N . ILE B 1 400 ? -15.688 -4.484 17.438 1 84.56 400 ILE B N 1
ATOM 7655 C CA . ILE B 1 400 ? -15.617 -3.355 16.516 1 84.56 400 ILE B CA 1
ATOM 7656 C C . ILE B 1 400 ? -14.242 -2.695 16.609 1 84.56 400 ILE B C 1
ATOM 7658 O O . ILE B 1 400 ? -13.75 -2.428 17.703 1 84.56 400 ILE B O 1
ATOM 7662 N N . LEU B 1 401 ? -13.578 -2.549 15.516 1 87.06 401 LEU B N 1
ATOM 7663 C CA . LEU B 1 401 ? -12.305 -1.837 15.453 1 87.06 401 LEU B CA 1
ATOM 7664 C C . LEU B 1 401 ? -12.523 -0.348 15.211 1 87.06 401 LEU B C 1
ATOM 7666 O O . LEU B 1 401 ? -13.289 0.034 14.32 1 87.06 401 LEU B O 1
ATOM 7670 N N . VAL B 1 402 ? -11.914 0.467 16.078 1 90.69 402 VAL B N 1
ATOM 7671 C CA . VAL B 1 402 ? -11.984 1.911 15.883 1 90.69 402 VAL B CA 1
ATOM 7672 C C . VAL B 1 402 ? -10.711 2.406 15.203 1 90.69 402 VAL B C 1
ATOM 7674 O O . VAL B 1 402 ? -9.609 2.184 15.695 1 90.69 402 VAL B O 1
ATOM 7677 N N . LEU B 1 403 ? -10.859 2.977 14.039 1 91.81 403 LEU B N 1
ATOM 7678 C CA . LEU B 1 403 ? -9.773 3.652 13.336 1 91.81 403 LEU B CA 1
ATOM 7679 C C . LEU B 1 403 ? -9.922 5.168 13.43 1 91.81 403 LEU B C 1
ATOM 7681 O O . LEU B 1 403 ? -11 5.707 13.164 1 91.81 403 LEU B O 1
ATOM 7685 N N . MET B 1 404 ? -8.812 5.836 13.867 1 91.38 404 MET B N 1
ATOM 7686 C CA . MET B 1 404 ? -8.93 7.281 14.047 1 91.38 404 MET B CA 1
ATOM 7687 C C . MET B 1 404 ? -7.617 7.984 13.727 1 91.38 404 MET B C 1
ATOM 7689 O O . MET B 1 404 ? -6.59 7.332 13.547 1 91.38 404 MET B O 1
ATOM 7693 N N . GLY B 1 405 ? -7.703 9.289 13.516 1 87.19 405 GLY B N 1
ATOM 7694 C CA . GLY B 1 405 ? -6.488 10.078 13.375 1 87.19 405 GLY B CA 1
ATOM 7695 C C . GLY B 1 405 ? -5.711 10.219 14.664 1 87.19 405 GLY B C 1
ATOM 7696 O O . GLY B 1 405 ? -6.062 9.609 15.68 1 87.19 405 GLY B O 1
ATOM 7697 N N . THR B 1 406 ? -4.672 10.969 14.648 1 81.56 406 THR B N 1
ATOM 7698 C CA . THR B 1 406 ? -3.818 11.141 15.82 1 81.56 406 THR B CA 1
ATOM 7699 C C . THR B 1 406 ? -4.082 12.484 16.484 1 81.56 406 THR B C 1
ATOM 7701 O O . THR B 1 406 ? -3.412 12.836 17.469 1 81.56 406 THR B O 1
ATOM 7704 N N . ALA B 1 407 ? -5.039 13.242 15.961 1 84.88 407 ALA B N 1
ATOM 7705 C CA . ALA B 1 407 ? -5.367 14.531 16.578 1 84.88 407 ALA B CA 1
ATOM 7706 C C . ALA B 1 407 ? -5.941 14.336 17.984 1 84.88 407 ALA B C 1
ATOM 7708 O O . ALA B 1 407 ? -6.672 13.375 18.234 1 84.88 407 ALA B O 1
ATOM 7709 N N . PRO B 1 408 ? -5.738 15.289 18.844 1 84.19 408 PRO B N 1
ATOM 7710 C CA . PRO B 1 408 ? -6.238 15.164 20.219 1 84.19 408 PRO B CA 1
ATOM 7711 C C . PRO B 1 408 ? -7.75 14.977 20.281 1 84.19 408 PRO B C 1
ATOM 7713 O O . PRO B 1 408 ? -8.25 14.234 21.141 1 84.19 408 PRO B O 1
ATOM 7716 N N . VAL B 1 409 ? -8.461 15.609 19.453 1 90.38 409 VAL B N 1
ATOM 7717 C CA . VAL B 1 409 ? -9.914 15.547 19.5 1 90.38 409 VAL B CA 1
ATOM 7718 C C . VAL B 1 409 ? -10.383 14.125 19.172 1 90.38 409 VAL B C 1
ATOM 7720 O O . VAL B 1 409 ? -11.43 13.688 19.656 1 90.38 409 VAL B O 1
ATOM 7723 N N . HIS B 1 410 ? -9.664 13.398 18.328 1 90.88 410 HIS B N 1
ATOM 7724 C CA . HIS B 1 410 ? -10 12.016 18.031 1 90.88 410 HIS B CA 1
ATOM 7725 C C . HIS B 1 410 ? -9.867 11.141 19.281 1 90.88 410 HIS B C 1
ATOM 7727 O O . HIS B 1 410 ? -10.75 10.32 19.562 1 90.88 410 HIS B O 1
ATOM 7733 N N . TYR B 1 411 ? -8.859 11.406 20.016 1 84.75 411 TYR B N 1
ATOM 7734 C CA . TYR B 1 411 ? -8.633 10.664 21.25 1 84.75 411 TYR B CA 1
ATOM 7735 C C . TYR B 1 411 ? -9.695 11 22.281 1 84.75 411 TYR B C 1
ATOM 7737 O O . TYR B 1 411 ? -10.211 10.109 22.969 1 84.75 411 TYR B O 1
ATOM 7745 N N . SER B 1 412 ? -9.953 12.289 22.359 1 89.56 412 SER B N 1
ATOM 7746 C CA . SER B 1 412 ? -10.992 12.711 23.297 1 89.56 412 SER B CA 1
ATOM 7747 C C . SER B 1 412 ? -12.328 12.062 22.969 1 89.56 412 SER B C 1
ATOM 7749 O O . SER B 1 412 ? -13.078 11.695 23.875 1 89.56 412 SER B O 1
ATOM 7751 N N . THR B 1 413 ? -12.594 11.938 21.734 1 92.88 413 THR B N 1
ATOM 7752 C CA . THR B 1 413 ? -13.836 11.297 21.312 1 92.88 413 THR B CA 1
ATOM 7753 C C . THR B 1 413 ? -13.852 9.828 21.719 1 92.88 413 THR B C 1
ATOM 7755 O O . THR B 1 413 ? -14.828 9.344 22.281 1 92.88 413 THR B O 1
ATOM 7758 N N . LEU B 1 414 ? -12.797 9.109 21.438 1 89.88 414 LEU B N 1
ATOM 7759 C CA . LEU B 1 414 ? -12.688 7.699 21.812 1 89.88 414 LEU B CA 1
ATOM 7760 C C . LEU B 1 414 ? -12.805 7.531 23.328 1 89.88 414 LEU B C 1
ATOM 7762 O O . LEU B 1 414 ? -13.516 6.645 23.812 1 89.88 414 LEU B O 1
ATOM 7766 N N . GLN B 1 415 ? -12.133 8.406 24.047 1 84.44 415 GLN B N 1
ATOM 7767 C CA . GLN B 1 415 ? -12.156 8.336 25.5 1 84.44 415 GLN B CA 1
ATOM 7768 C C . GLN B 1 415 ? -13.57 8.523 26.047 1 84.44 415 GLN B C 1
ATOM 7770 O O . GLN B 1 415 ? -14 7.793 26.938 1 84.44 415 GLN B O 1
ATOM 7775 N N . ALA B 1 416 ? -14.211 9.492 25.531 1 89.19 416 ALA B N 1
ATOM 7776 C CA . ALA B 1 416 ? -15.57 9.766 25.984 1 89.19 416 ALA B CA 1
ATOM 7777 C C . ALA B 1 416 ? -16.5 8.609 25.641 1 89.19 416 ALA B C 1
ATOM 7779 O O . ALA B 1 416 ? -17.453 8.328 26.375 1 89.19 416 ALA B O 1
ATOM 7780 N N . MET B 1 417 ? -16.281 7.957 24.562 1 89.06 417 MET B N 1
ATOM 7781 C CA . MET B 1 417 ? -17.062 6.797 24.156 1 89.06 417 MET B CA 1
ATOM 7782 C C . MET B 1 417 ? -16.891 5.648 25.141 1 89.06 417 MET B C 1
ATOM 7784 O O . MET B 1 417 ? -17.812 4.852 25.344 1 89.06 417 MET B O 1
ATOM 7788 N N . MET B 1 418 ? -15.797 5.582 25.734 1 79.75 418 MET B N 1
ATOM 7789 C CA . MET B 1 418 ? -15.453 4.457 26.594 1 79.75 418 MET B CA 1
ATOM 7790 C C . MET B 1 418 ? -15.898 4.719 28.031 1 79.75 418 MET B C 1
ATOM 7792 O O . MET B 1 418 ? -15.922 3.805 28.859 1 79.75 418 MET B O 1
ATOM 7796 N N . MET B 1 419 ? -15.977 5.941 28.562 1 64.81 419 MET B N 1
ATOM 7797 C CA . MET B 1 419 ? -16.297 6.312 29.938 1 64.81 419 MET B CA 1
ATOM 7798 C C . MET B 1 419 ? -17.625 5.699 30.375 1 64.81 419 MET B C 1
ATOM 7800 O O . MET B 1 419 ? -17.812 5.406 31.562 1 64.81 419 MET B O 1
ATOM 7804 N N . ARG B 1 420 ? -18.562 5.77 29.812 1 54.03 420 ARG B N 1
ATOM 7805 C CA . ARG B 1 420 ? -19.812 5.387 30.469 1 54.03 420 ARG B CA 1
ATOM 7806 C C . ARG B 1 420 ? -19.75 3.934 30.922 1 54.03 420 ARG B C 1
ATOM 7808 O O . ARG B 1 420 ? -20.656 3.471 31.641 1 54.03 420 ARG B O 1
ATOM 7815 N N . GLY B 1 421 ? -19.281 2.945 30.25 1 42.5 421 GLY B N 1
ATOM 7816 C CA . GLY B 1 421 ? -19.609 1.721 30.969 1 42.5 421 GLY B CA 1
ATOM 7817 C C . GLY B 1 421 ? -18.891 1.604 32.312 1 42.5 421 GLY B C 1
ATOM 7818 O O . GLY B 1 421 ? -19.047 0.61 33 1 42.5 421 GLY B O 1
ATOM 7819 N N . SER B 1 422 ? -17.672 2.125 32.5 1 36.19 422 SER B N 1
ATOM 7820 C CA . SER B 1 422 ? -17.031 1.847 33.781 1 36.19 422 SER B CA 1
ATOM 7821 C C . SER B 1 422 ? -17.609 2.727 34.875 1 36.19 422 SER B C 1
ATOM 7823 O O . SER B 1 422 ? -18.062 3.844 34.625 1 36.19 422 SER B O 1
ATOM 7825 N N . SER B 1 423 ? -18.047 2.178 36.031 1 31.98 423 SER B N 1
ATOM 7826 C CA . SER B 1 423 ? -18.047 2.814 37.344 1 31.98 423 SER B CA 1
ATOM 7827 C C . SER B 1 423 ? -16.969 3.885 37.438 1 31.98 423 SER B C 1
ATOM 7829 O O . SER B 1 423 ? -15.953 3.816 36.75 1 31.98 423 SER B O 1
ATOM 7831 N N . PRO B 1 424 ? -17.172 5.066 38.281 1 33.44 424 PRO B N 1
ATOM 7832 C CA . PRO B 1 424 ? -16.203 6.137 38.531 1 33.44 424 PRO B CA 1
ATOM 7833 C C . PRO B 1 424 ? -14.758 5.648 38.5 1 33.44 424 PRO B C 1
ATOM 7835 O O . PRO B 1 424 ? -13.836 6.453 38.375 1 33.44 424 PRO B O 1
ATOM 7838 N N . ASN B 1 425 ? -14.43 4.449 38.906 1 30.2 425 ASN B N 1
ATOM 7839 C CA . ASN B 1 425 ? -13.102 3.963 39.25 1 30.2 425 ASN B CA 1
ATOM 7840 C C . ASN B 1 425 ? -12.266 3.695 38 1 30.2 425 ASN B C 1
ATOM 7842 O O . ASN B 1 425 ? -11.109 3.271 38.125 1 30.2 425 ASN B O 1
ATOM 7846 N N . LEU B 1 426 ? -12.867 3.484 36.906 1 31.52 426 LEU B N 1
ATOM 7847 C CA . LEU B 1 426 ? -12.039 2.957 35.812 1 31.52 426 LEU B CA 1
ATOM 7848 C C . LEU B 1 426 ? -11.398 4.09 35.031 1 31.52 426 LEU B C 1
ATOM 7850 O O . LEU B 1 426 ? -11.039 3.906 33.875 1 31.52 426 LEU B O 1
ATOM 7854 N N . THR B 1 427 ? -11.516 5.34 35.375 1 33.66 427 THR B N 1
ATOM 7855 C CA . THR B 1 427 ? -10.797 6.457 34.75 1 33.66 427 THR B CA 1
ATOM 7856 C C . THR B 1 427 ? -9.312 6.121 34.594 1 33.66 427 THR B C 1
ATOM 7858 O O . THR B 1 427 ? -8.594 6.801 33.875 1 33.66 427 THR B O 1
ATOM 7861 N N . SER B 1 428 ? -8.742 5.355 35.562 1 33.66 428 SER B N 1
ATOM 7862 C CA . SER B 1 428 ? -7.312 5.262 35.844 1 33.66 428 SER B CA 1
ATOM 7863 C C . SER B 1 428 ? -6.578 4.582 34.688 1 33.66 428 SER B C 1
ATOM 7865 O O . SER B 1 428 ? -5.371 4.781 34.5 1 33.66 428 SER B O 1
ATOM 7867 N N . ASP B 1 429 ? -7.23 3.57 34.062 1 34 429 ASP B N 1
ATOM 7868 C CA . ASP B 1 429 ? -6.387 2.686 33.25 1 34 429 ASP B CA 1
ATOM 7869 C C . ASP B 1 429 ? -6.148 3.264 31.859 1 34 429 ASP B C 1
ATOM 7871 O O . ASP B 1 429 ? -5.516 2.623 31.016 1 34 429 ASP B O 1
ATOM 7875 N N . LEU B 1 430 ? -6.867 4.16 31.438 1 36.78 430 LEU B N 1
ATOM 7876 C CA . LEU B 1 430 ? -6.602 4.84 30.172 1 36.78 430 LEU B CA 1
ATOM 7877 C C . LEU B 1 430 ? -5.332 5.68 30.266 1 36.78 430 LEU B C 1
ATOM 7879 O O . LEU B 1 430 ? -5.012 6.43 29.344 1 36.78 430 LEU B O 1
ATOM 7883 N N . ASN B 1 431 ? -4.859 6 31.422 1 33.25 431 ASN B N 1
ATOM 7884 C CA . ASN B 1 431 ? -3.568 6.664 31.531 1 33.25 431 ASN B CA 1
ATOM 7885 C C . ASN B 1 431 ? -2.482 5.918 30.766 1 33.25 431 ASN B C 1
ATOM 7887 O O . ASN B 1 431 ? -1.291 6.152 30.984 1 33.25 431 ASN B O 1
ATOM 7891 N N . GLY B 1 432 ? -2.779 4.727 30.344 1 36.31 432 GLY B N 1
ATOM 7892 C CA . GLY B 1 432 ? -1.706 4.172 29.531 1 36.31 432 GLY B CA 1
ATOM 7893 C C . GLY B 1 432 ? -1.321 5.055 28.359 1 36.31 432 GLY B C 1
ATOM 7894 O O . GLY B 1 432 ? -2.162 5.77 27.812 1 36.31 432 GLY B O 1
ATOM 7895 N N . GLU B 1 433 ? -0.136 5.621 28.438 1 37.09 433 GLU B N 1
ATOM 7896 C CA . GLU B 1 433 ? 0.53 6.508 27.484 1 37.09 433 GLU B CA 1
ATOM 7897 C C . GLU B 1 433 ? 0.1 6.203 26.062 1 37.09 433 GLU B C 1
ATOM 7899 O O . GLU B 1 433 ? 0.323 5.102 25.562 1 37.09 433 GLU B O 1
ATOM 7904 N N . PHE B 1 434 ? -1.106 6.707 25.781 1 43.81 434 PHE B N 1
ATOM 7905 C CA . PHE B 1 434 ? -1.517 6.738 24.391 1 43.81 434 PHE B CA 1
ATOM 7906 C C . PHE B 1 434 ? -0.37 7.203 23.5 1 43.81 434 PHE B C 1
ATOM 7908 O O . PHE B 1 434 ? 0.123 8.32 23.641 1 43.81 434 PHE B O 1
ATOM 7915 N N . THR B 1 435 ? 0.356 6.266 23.156 1 47.25 435 THR B N 1
ATOM 7916 C CA . THR B 1 435 ? 1.29 6.723 22.125 1 47.25 435 THR B CA 1
ATOM 7917 C C . THR B 1 435 ? 0.585 6.879 20.781 1 47.25 435 THR B C 1
ATOM 7919 O O . THR B 1 435 ? -0.012 5.93 20.281 1 47.25 435 THR B O 1
ATOM 7922 N N . PRO B 1 436 ? 0.204 8.148 20.547 1 42.5 436 PRO B N 1
ATOM 7923 C CA . PRO B 1 436 ? -0.325 8.391 19.203 1 42.5 436 PRO B CA 1
ATOM 7924 C C . PRO B 1 436 ? 0.331 7.508 18.141 1 42.5 436 PRO B C 1
ATOM 7926 O O . PRO B 1 436 ? 1.549 7.312 18.172 1 42.5 436 PRO B O 1
ATOM 7929 N N . GLY B 1 437 ? -0.484 6.875 17.375 1 50.06 437 GLY B N 1
ATOM 7930 C CA . GLY B 1 437 ? -0.027 5.973 16.328 1 50.06 437 GLY B CA 1
ATOM 7931 C C . GLY B 1 437 ? 0.003 4.52 16.766 1 50.06 437 GLY B C 1
ATOM 7932 O O . GLY B 1 437 ? 0.4 3.643 15.992 1 50.06 437 GLY B O 1
ATOM 7933 N N . GLY B 1 438 ? -0.403 4.309 18.078 1 56 438 GLY B N 1
ATOM 7934 C CA . GLY B 1 438 ? -0.356 2.951 18.594 1 56 438 GLY B CA 1
ATOM 7935 C C . GLY B 1 438 ? -1.73 2.338 18.781 1 56 438 GLY B C 1
ATOM 7936 O O . GLY B 1 438 ? -2.746 2.986 18.531 1 56 438 GLY B O 1
ATOM 7937 N N . ALA B 1 439 ? -1.804 0.969 18.953 1 51.97 439 ALA B N 1
ATOM 7938 C CA . ALA B 1 439 ? -3.012 0.209 19.266 1 51.97 439 ALA B CA 1
ATOM 7939 C C . ALA B 1 439 ? -3.393 0.363 20.734 1 51.97 439 ALA B C 1
ATOM 7941 O O . ALA B 1 439 ? -2.521 0.441 21.609 1 51.97 439 ALA B O 1
ATOM 7942 N N . LEU B 1 440 ? -4.758 0.757 21.016 1 56.72 440 LEU B N 1
ATOM 7943 C CA . LEU B 1 440 ? -5.324 0.862 22.359 1 56.72 440 LEU B CA 1
ATOM 7944 C C . LEU B 1 440 ? -6.379 -0.214 22.594 1 56.72 440 LEU B C 1
ATOM 7946 O O . LEU B 1 440 ? -7.188 -0.496 21.703 1 56.72 440 LEU B O 1
ATOM 7950 N N . HIS B 1 441 ? -6.02 -1.101 23.531 1 52.41 441 HIS B N 1
ATOM 7951 C CA . HIS B 1 441 ? -7.051 -2.061 23.891 1 52.41 441 HIS B CA 1
ATOM 7952 C C . HIS B 1 441 ? -7.934 -1.515 25.016 1 52.41 441 HIS B C 1
ATOM 7954 O O . HIS B 1 441 ? -7.438 -1.168 26.094 1 52.41 441 HIS B O 1
ATOM 7960 N N . CYS B 1 442 ? -9.039 -0.945 24.578 1 52.41 442 CYS B N 1
ATOM 7961 C CA . CYS B 1 442 ? -10.016 -0.504 25.562 1 52.41 442 CYS B CA 1
ATOM 7962 C C . CYS B 1 442 ? -11.133 -1.528 25.719 1 52.41 442 CYS B C 1
ATOM 7964 O O . CYS B 1 442 ? -11.352 -2.355 24.828 1 52.41 442 CYS B O 1
ATOM 7966 N N . LYS B 1 443 ? -11.672 -1.586 26.844 1 54.34 443 LYS B N 1
ATOM 7967 C CA . LYS B 1 443 ? -12.781 -2.506 27.078 1 54.34 443 LYS B CA 1
ATOM 7968 C C . LYS B 1 443 ? -13.859 -2.34 26.016 1 54.34 443 LYS B C 1
ATOM 7970 O O . LYS B 1 443 ? -14.43 -1.256 25.859 1 54.34 443 LYS B O 1
ATOM 7975 N N . GLY B 1 444 ? -14.039 -3.279 25.094 1 59.16 444 GLY B N 1
ATOM 7976 C CA . GLY B 1 444 ? -15.094 -3.41 24.109 1 59.16 444 GLY B CA 1
ATOM 7977 C C . GLY B 1 444 ? -14.672 -2.984 22.719 1 59.16 444 GLY B C 1
ATOM 7978 O O . GLY B 1 444 ? -15.25 -3.422 21.719 1 59.16 444 GLY B O 1
ATOM 7979 N N . PHE B 1 445 ? -13.719 -1.929 22.75 1 69.25 445 PHE B N 1
ATOM 7980 C CA . PHE B 1 445 ? -13.305 -1.493 21.422 1 69.25 445 PHE B CA 1
ATOM 7981 C C . PHE B 1 445 ? -11.797 -1.613 21.25 1 69.25 445 PHE B C 1
ATOM 7983 O O . PHE B 1 445 ? -11.039 -1.295 22.172 1 69.25 445 PHE B O 1
ATOM 7990 N N . GLN B 1 446 ? -11.391 -2.23 20.234 1 77.38 446 GLN B N 1
ATOM 7991 C CA . GLN B 1 446 ? -10 -2.117 19.828 1 77.38 446 GLN B CA 1
ATOM 7992 C C . GLN B 1 446 ? -9.781 -0.892 18.938 1 77.38 446 GLN B C 1
ATOM 7994 O O . GLN B 1 446 ? -10.617 -0.582 18.094 1 77.38 446 GLN B O 1
ATOM 7999 N N . ALA B 1 447 ? -8.734 -0.089 19.312 1 83 447 ALA B N 1
ATOM 8000 C CA . ALA B 1 447 ? -8.562 1.162 18.578 1 83 447 ALA B CA 1
ATOM 8001 C C . ALA B 1 447 ? -7.156 1.274 18 1 83 447 ALA B C 1
ATOM 8003 O O . ALA B 1 447 ? -6.195 0.763 18.578 1 83 447 ALA B O 1
ATOM 8004 N N . MET B 1 448 ? -7.156 1.91 16.844 1 82.81 448 MET B N 1
ATOM 8005 C CA . MET B 1 448 ? -5.902 2.234 16.172 1 82.81 448 MET B CA 1
ATOM 8006 C C . MET B 1 448 ? -5.918 3.67 15.656 1 82.81 448 MET B C 1
ATOM 8008 O O . MET B 1 448 ? -6.953 4.156 15.195 1 82.81 448 MET B O 1
ATOM 8012 N N . SER B 1 449 ? -4.691 4.301 15.828 1 84.31 449 SER B N 1
ATOM 8013 C CA . SER B 1 449 ? -4.582 5.668 15.336 1 84.31 449 SER B CA 1
ATOM 8014 C C . SER B 1 449 ? -3.492 5.789 14.281 1 84.31 449 SER B C 1
ATOM 8016 O O . SER B 1 449 ? -2.48 5.09 14.336 1 84.31 449 SER B O 1
ATOM 8018 N N . THR B 1 450 ? -3.768 6.586 13.258 1 84.06 450 THR B N 1
ATOM 8019 C CA . THR B 1 450 ? -2.799 6.867 12.203 1 84.06 450 THR B CA 1
ATOM 8020 C C . THR B 1 450 ? -2.918 8.312 11.734 1 84.06 450 THR B C 1
ATOM 8022 O O . THR B 1 450 ? -4.023 8.852 11.633 1 84.06 450 THR B O 1
ATOM 8025 N N . SER B 1 451 ? -1.804 8.891 11.391 1 83.5 451 SER B N 1
ATOM 8026 C CA . SER B 1 451 ? -1.797 10.266 10.914 1 83.5 451 SER B CA 1
ATOM 8027 C C . SER B 1 451 ? -2.443 10.383 9.539 1 83.5 451 SER B C 1
ATOM 8029 O O . SER B 1 451 ? -2.826 11.477 9.109 1 83.5 451 SER B O 1
ATOM 8031 N N . LEU B 1 452 ? -2.609 9.297 8.828 1 86.75 452 LEU B N 1
ATOM 8032 C CA . LEU B 1 452 ? -3.242 9.297 7.512 1 86.75 452 LEU B CA 1
ATOM 8033 C C . LEU B 1 452 ? -4.691 9.758 7.609 1 86.75 452 LEU B C 1
ATOM 8035 O O . LEU B 1 452 ? -5.273 10.211 6.621 1 86.75 452 LEU B O 1
ATOM 8039 N N . LEU B 1 453 ? -5.277 9.695 8.836 1 91.5 453 LEU B N 1
ATOM 8040 C CA . LEU B 1 453 ? -6.68 10.047 9.031 1 91.5 453 LEU B CA 1
ATOM 8041 C C . LEU B 1 453 ? -6.816 11.438 9.625 1 91.5 453 LEU B C 1
ATOM 8043 O O . LEU B 1 453 ? -7.922 11.875 9.953 1 91.5 453 LEU B O 1
ATOM 8047 N N . ASN B 1 454 ? -5.727 12.156 9.734 1 88.38 454 ASN B N 1
ATOM 8048 C CA . ASN B 1 454 ? -5.793 13.516 10.258 1 88.38 454 ASN B CA 1
ATOM 8049 C C . ASN B 1 454 ? -6.484 14.461 9.281 1 88.38 454 ASN B C 1
ATOM 8051 O O . ASN B 1 454 ? -6.66 14.125 8.109 1 88.38 454 ASN B O 1
ATOM 8055 N N . GLU B 1 455 ? -6.789 15.547 9.82 1 91.62 455 GLU B N 1
ATOM 8056 C CA . GLU B 1 455 ? -7.453 16.578 9.031 1 91.62 455 GLU B CA 1
ATOM 8057 C C . GLU B 1 455 ? -6.57 17.047 7.875 1 91.62 455 GLU B C 1
ATOM 8059 O O . GLU B 1 455 ? -5.348 16.906 7.93 1 91.62 455 GLU B O 1
ATOM 8064 N N . LEU B 1 456 ? -7.301 17.516 6.812 1 91.88 456 LEU B N 1
ATOM 8065 C CA . LEU B 1 456 ? -6.582 18.172 5.734 1 91.88 456 LEU B CA 1
ATOM 8066 C C . LEU B 1 456 ? -5.664 19.266 6.281 1 91.88 456 LEU B C 1
ATOM 8068 O O . LEU B 1 456 ? -6.09 20.078 7.098 1 91.88 456 LEU B O 1
ATOM 8072 N N . ASP B 1 457 ? -4.449 19.281 5.875 1 86.5 457 ASP B N 1
ATOM 8073 C CA . ASP B 1 457 ? -3.482 20.266 6.355 1 86.5 457 ASP B CA 1
ATOM 8074 C C . ASP B 1 457 ? -3.721 21.625 5.711 1 86.5 457 ASP B C 1
ATOM 8076 O O . ASP B 1 457 ? -3.525 21.797 4.504 1 86.5 457 ASP B O 1
ATOM 8080 N N . GLY B 1 458 ? -4.062 22.594 6.527 1 86.56 458 GLY B N 1
ATOM 8081 C CA . GLY B 1 458 ? -4.34 23.938 6.047 1 86.56 458 GLY B CA 1
ATOM 8082 C C . GLY B 1 458 ? -3.09 24.766 5.852 1 86.56 458 GLY B C 1
ATOM 8083 O O . GLY B 1 458 ? -3.172 25.938 5.461 1 86.56 458 GLY B O 1
ATOM 8084 N N . GLY B 1 459 ? -1.969 24.125 6.129 1 81 459 GLY B N 1
ATOM 8085 C CA . GLY B 1 459 ? -0.73 24.875 5.934 1 81 459 GLY B CA 1
ATOM 8086 C C . GLY B 1 459 ? -0.65 26.125 6.773 1 81 459 GLY B C 1
ATOM 8087 O O . GLY B 1 459 ? -0.832 26.078 7.992 1 81 459 GLY B O 1
ATOM 8088 N N . VAL B 1 460 ? -0.516 27.312 6.09 1 76.44 460 VAL B N 1
ATOM 8089 C CA . VAL B 1 460 ? -0.335 28.594 6.758 1 76.44 460 VAL B CA 1
ATOM 8090 C C . VAL B 1 460 ? -1.632 29 7.457 1 76.44 460 VAL B C 1
ATOM 8092 O O . VAL B 1 460 ? -1.629 29.891 8.32 1 76.44 460 VAL B O 1
ATOM 8095 N N . CYS B 1 461 ? -2.666 28.406 7.082 1 85.25 461 CYS B N 1
ATOM 8096 C CA . CYS B 1 461 ? -3.967 28.781 7.621 1 85.25 461 CYS B CA 1
ATOM 8097 C C . CYS B 1 461 ? -4.297 27.969 8.875 1 85.25 461 CYS B C 1
ATOM 8099 O O . CYS B 1 461 ? -5.301 28.234 9.539 1 85.25 461 CYS B O 1
ATOM 8101 N N . ASN B 1 462 ? -3.467 27.016 9.203 1 84.31 462 ASN B N 1
ATOM 8102 C CA . ASN B 1 462 ? -3.729 26.219 10.391 1 84.31 462 ASN B CA 1
ATOM 8103 C C . ASN B 1 462 ? -3.818 27.094 11.641 1 84.31 462 ASN B C 1
ATOM 8105 O O . ASN B 1 462 ? -3.008 28 11.828 1 84.31 462 ASN B O 1
ATOM 8109 N N . GLY B 1 463 ? -4.809 26.812 12.461 1 81.94 463 GLY B N 1
ATOM 8110 C CA . GLY B 1 463 ? -4.992 27.547 13.695 1 81.94 463 GLY B CA 1
ATOM 8111 C C . GLY B 1 463 ? -5.859 28.781 13.531 1 81.94 463 GLY B C 1
ATOM 8112 O O . GLY B 1 463 ? -6.219 29.438 14.516 1 81.94 463 GLY B O 1
ATOM 8113 N N . LEU B 1 464 ? -6.215 29.125 12.273 1 86 464 LEU B N 1
ATOM 8114 C CA . LEU B 1 464 ? -7.074 30.281 12 1 86 464 LEU B CA 1
ATOM 8115 C C . LEU B 1 464 ? -8.516 29.844 11.789 1 86 464 LEU B C 1
ATOM 8117 O O . LEU B 1 464 ? -8.773 28.734 11.312 1 86 464 LEU B O 1
ATOM 8121 N N . SER B 1 465 ? -9.383 30.75 12.156 1 87.75 465 SER B N 1
ATOM 8122 C CA . SER B 1 465 ? -10.781 30.5 11.844 1 87.75 465 SER B CA 1
ATOM 8123 C C . SER B 1 465 ? -11.078 30.797 10.375 1 87.75 465 SER B C 1
ATOM 8125 O O . SER B 1 465 ? -10.32 31.516 9.719 1 87.75 465 SER B O 1
ATOM 8127 N N . TYR B 1 466 ? -12.141 30.281 9.898 1 87.25 466 TYR B N 1
ATOM 8128 C CA . TYR B 1 466 ? -12.516 30.547 8.516 1 87.25 466 TYR B CA 1
ATOM 8129 C C . TYR B 1 466 ? -12.742 32.031 8.297 1 87.25 466 TYR B C 1
ATOM 8131 O O . TYR B 1 466 ? -12.406 32.594 7.238 1 87.25 466 TYR B O 1
ATOM 8139 N N . ALA B 1 467 ? -13.242 32.656 9.289 1 88 467 ALA B N 1
ATOM 8140 C CA . ALA B 1 467 ? -13.445 34.094 9.219 1 88 467 ALA B CA 1
ATOM 8141 C C . ALA B 1 467 ? -12.117 34.844 9.102 1 88 467 ALA B C 1
ATOM 8143 O O . ALA B 1 467 ? -11.984 35.781 8.305 1 88 467 ALA B O 1
ATOM 8144 N N . GLU B 1 468 ? -11.18 34.406 9.859 1 90.88 468 GLU B N 1
ATOM 8145 C CA . GLU B 1 468 ? -9.852 35 9.812 1 90.88 468 GLU B CA 1
ATOM 8146 C C . GLU B 1 468 ? -9.18 34.75 8.469 1 90.88 468 GLU B C 1
ATOM 8148 O O . GLU B 1 468 ? -8.5 35.625 7.934 1 90.88 468 GLU B O 1
ATOM 8153 N N . ILE B 1 469 ? -9.359 33.594 7.898 1 89.75 469 ILE B N 1
ATOM 8154 C CA . ILE B 1 469 ? -8.766 33.25 6.609 1 89.75 469 ILE B CA 1
ATOM 8155 C C . ILE B 1 469 ? -9.359 34.156 5.52 1 89.75 469 ILE B C 1
ATOM 8157 O O . ILE B 1 469 ? -8.633 34.688 4.668 1 89.75 469 ILE B O 1
ATOM 8161 N N . GLN B 1 470 ? -10.633 34.344 5.578 1 90.75 470 GLN B N 1
ATOM 8162 C CA . GLN B 1 470 ? -11.305 35.188 4.598 1 90.75 470 GLN B CA 1
ATOM 8163 C C . GLN B 1 470 ? -10.82 36.625 4.684 1 90.75 470 GLN B C 1
ATOM 8165 O O . GLN B 1 470 ? -10.641 37.281 3.662 1 90.75 470 GLN B O 1
ATOM 8170 N N . GLN B 1 471 ? -10.523 37.062 5.848 1 92.81 471 GLN B N 1
ATOM 8171 C CA . GLN B 1 471 ? -10.109 38.438 6.082 1 92.81 471 GLN B CA 1
ATOM 8172 C C . GLN B 1 471 ? -8.633 38.625 5.762 1 92.81 471 GLN B C 1
ATOM 8174 O O . GLN B 1 471 ? -8.266 39.562 5.066 1 92.81 471 GLN B O 1
ATOM 8179 N N . ASP B 1 472 ? -7.848 37.719 6.266 1 91.25 472 ASP B N 1
ATOM 8180 C CA . ASP B 1 472 ? -6.398 37.875 6.207 1 91.25 472 ASP B CA 1
ATOM 8181 C C . ASP B 1 472 ? -5.836 37.375 4.883 1 91.25 472 ASP B C 1
ATOM 8183 O O . ASP B 1 472 ? -4.766 37.812 4.449 1 91.25 472 ASP B O 1
ATOM 8187 N N . TYR B 1 473 ? -6.535 36.406 4.273 1 91.06 473 TYR B N 1
ATOM 8188 C CA . TYR B 1 473 ? -6.078 35.844 3.02 1 91.06 473 TYR B CA 1
ATOM 8189 C C . TYR B 1 473 ? -7.211 35.781 2 1 91.06 473 TYR B C 1
ATOM 8191 O O . TYR B 1 473 ? -7.57 34.688 1.525 1 91.06 473 TYR B O 1
ATOM 8199 N N . PRO B 1 474 ? -7.668 36.906 1.562 1 92.12 474 PRO B N 1
ATOM 8200 C CA . PRO B 1 474 ? -8.828 36.906 0.662 1 92.12 474 PRO B CA 1
ATOM 8201 C C . PRO B 1 474 ? -8.547 36.219 -0.669 1 92.12 474 PRO B C 1
ATOM 8203 O O . PRO B 1 474 ? -9.43 35.562 -1.228 1 92.12 474 PRO B O 1
ATOM 8206 N N . ASP B 1 475 ? -7.336 36.344 -1.143 1 91.25 475 ASP B N 1
ATOM 8207 C CA . ASP B 1 475 ? -6.996 35.719 -2.41 1 91.25 475 ASP B CA 1
ATOM 8208 C C . ASP B 1 475 ? -7.016 34.188 -2.281 1 91.25 475 ASP B C 1
ATOM 8210 O O . ASP B 1 475 ? -7.5 33.5 -3.174 1 91.25 475 ASP B O 1
ATOM 8214 N N . LEU B 1 476 ? -6.496 33.812 -1.192 1 89.56 476 LEU B N 1
ATOM 8215 C CA . LEU B 1 476 ? -6.5 32.375 -0.919 1 89.56 476 LEU B CA 1
ATOM 8216 C C . LEU B 1 476 ? -7.926 31.859 -0.786 1 89.56 476 LEU B C 1
ATOM 8218 O O . LEU B 1 476 ? -8.25 30.797 -1.32 1 89.56 476 LEU B O 1
ATOM 8222 N N . TRP B 1 477 ? -8.664 32.594 -0.151 1 90.62 477 TRP B N 1
ATOM 8223 C CA . TRP B 1 477 ? -10.062 32.25 0.042 1 90.62 477 TRP B CA 1
ATOM 8224 C C . TRP B 1 477 ? -10.789 32.156 -1.293 1 90.62 477 TRP B C 1
ATOM 8226 O O . TRP B 1 477 ? -11.555 31.219 -1.537 1 90.62 477 TRP B O 1
ATOM 8236 N N . GLY B 1 478 ? -10.586 33.125 -2.133 1 91.75 478 GLY B N 1
ATOM 8237 C CA . GLY B 1 478 ? -11.195 33.125 -3.455 1 91.75 478 GLY B CA 1
ATOM 8238 C C . GLY B 1 478 ? -10.758 31.953 -4.309 1 91.75 478 GLY B C 1
ATOM 8239 O O . GLY B 1 478 ? -11.578 31.344 -4.996 1 91.75 478 GLY B O 1
ATOM 8240 N N . ALA B 1 479 ? -9.508 31.625 -4.238 1 91.56 479 ALA B N 1
ATOM 8241 C CA . ALA B 1 479 ? -8.984 30.484 -4.988 1 91.56 479 ALA B CA 1
ATOM 8242 C C . ALA B 1 479 ? -9.617 29.188 -4.52 1 91.56 479 ALA B C 1
ATOM 8244 O O . ALA B 1 479 ? -9.953 28.328 -5.336 1 91.56 479 ALA B O 1
ATOM 8245 N N . ARG B 1 480 ? -9.758 29.062 -3.287 1 91.44 480 ARG B N 1
ATOM 8246 C CA . ARG B 1 480 ? -10.398 27.875 -2.703 1 91.44 480 ARG B CA 1
ATOM 8247 C C . ARG B 1 480 ? -11.844 27.75 -3.17 1 91.44 480 ARG B C 1
ATOM 8249 O O . ARG B 1 480 ? -12.289 26.656 -3.521 1 91.44 480 ARG B O 1
ATOM 8256 N N . GLU B 1 481 ? -12.523 28.828 -3.209 1 90.81 481 GLU B N 1
ATOM 8257 C CA . GLU B 1 481 ? -13.93 28.812 -3.605 1 90.81 481 GLU B CA 1
ATOM 8258 C C . GLU B 1 481 ? -14.078 28.484 -5.086 1 90.81 481 GLU B C 1
ATOM 8260 O O . GLU B 1 481 ? -15.039 27.812 -5.48 1 90.81 481 GLU B O 1
ATOM 8265 N N . ARG B 1 482 ? -13.172 28.875 -5.832 1 91.44 482 ARG B N 1
ATOM 8266 C CA . ARG B 1 482 ? -13.25 28.672 -7.273 1 91.44 482 ARG B CA 1
ATOM 8267 C C . ARG B 1 482 ? -13.016 27.203 -7.625 1 91.44 482 ARG B C 1
ATOM 8269 O O . ARG B 1 482 ? -13.695 26.656 -8.5 1 91.44 482 ARG B O 1
ATOM 8276 N N . ASP B 1 483 ? -12.062 26.578 -6.98 1 92.38 483 ASP B N 1
ATOM 8277 C CA . ASP B 1 483 ? -11.711 25.188 -7.266 1 92.38 483 ASP B CA 1
ATOM 8278 C C . ASP B 1 483 ? -11.281 24.469 -5.992 1 92.38 483 ASP B C 1
ATOM 8280 O O . ASP B 1 483 ? -10.094 24.156 -5.82 1 92.38 483 ASP B O 1
ATOM 8284 N N . LYS B 1 484 ? -12.281 24.031 -5.285 1 92.25 484 LYS B N 1
ATOM 8285 C CA . LYS B 1 484 ? -12.039 23.469 -3.957 1 92.25 484 LYS B CA 1
ATOM 8286 C C . LYS B 1 484 ? -11.289 22.141 -4.051 1 92.25 484 LYS B C 1
ATOM 8288 O O . LYS B 1 484 ? -10.453 21.844 -3.195 1 92.25 484 LYS B O 1
ATOM 8293 N N . LEU B 1 485 ? -11.555 21.359 -5.07 1 91.75 485 LEU B N 1
ATOM 8294 C CA . LEU B 1 485 ? -10.938 20.047 -5.227 1 91.75 485 LEU B CA 1
ATOM 8295 C C . LEU B 1 485 ? -9.438 20.172 -5.453 1 91.75 485 LEU B C 1
ATOM 8297 O O . LEU B 1 485 ? -8.648 19.484 -4.801 1 91.75 485 LEU B O 1
ATOM 8301 N N . ASN B 1 486 ? -9.039 21.125 -6.281 1 87.88 486 ASN B N 1
ATOM 8302 C CA . ASN B 1 486 ? -7.648 21.219 -6.707 1 87.88 486 ASN B CA 1
ATOM 8303 C C . ASN B 1 486 ? -6.891 22.281 -5.91 1 87.88 486 ASN B C 1
ATOM 8305 O O . ASN B 1 486 ? -5.66 22.328 -5.957 1 87.88 486 ASN B O 1
ATOM 8309 N N . PHE B 1 487 ? -7.691 23.047 -5.184 1 89.94 487 PHE B N 1
ATOM 8310 C CA . PHE B 1 487 ? -7.066 24.078 -4.371 1 89.94 487 PHE B CA 1
ATOM 8311 C C . PHE B 1 487 ? -6.156 23.469 -3.314 1 89.94 487 PHE B C 1
ATOM 8313 O O . PHE B 1 487 ? -6.547 22.531 -2.623 1 89.94 487 PHE B O 1
ATOM 8320 N N . ARG B 1 488 ? -4.941 23.969 -3.289 1 85.56 488 ARG B N 1
ATOM 8321 C CA . ARG B 1 488 ? -3.973 23.531 -2.285 1 85.56 488 ARG B CA 1
ATOM 8322 C C . ARG B 1 488 ? -3.596 24.688 -1.355 1 85.56 488 ARG B C 1
ATOM 8324 O O . ARG B 1 488 ? -3.207 25.766 -1.814 1 85.56 488 ARG B O 1
ATOM 8331 N N . TYR B 1 489 ? -3.764 24.438 -0.073 1 86.38 489 TYR B N 1
ATOM 8332 C CA . TYR B 1 489 ? -3.27 25.422 0.875 1 86.38 489 TYR B CA 1
ATOM 8333 C C . TYR B 1 489 ? -1.758 25.578 0.765 1 86.38 489 TYR B C 1
ATOM 8335 O O . TYR B 1 489 ? -1.035 24.594 0.622 1 86.38 489 TYR B O 1
ATOM 8343 N N . PRO B 1 490 ? -1.418 26.812 0.798 1 77.25 490 PRO B N 1
ATOM 8344 C CA . PRO B 1 490 ? 0.036 26.984 0.775 1 77.25 490 PRO B CA 1
ATOM 8345 C C . PRO B 1 490 ? 0.743 26.203 1.876 1 77.25 490 PRO B C 1
ATOM 8347 O O . PRO B 1 490 ? 0.41 26.344 3.055 1 77.25 490 PRO B O 1
ATOM 8350 N N . ASN B 1 491 ? 1.6 25.312 1.488 1 72.81 491 ASN B N 1
ATOM 8351 C CA . ASN B 1 491 ? 2.324 24.438 2.393 1 72.81 491 ASN B CA 1
ATOM 8352 C C . ASN B 1 491 ? 1.391 23.438 3.066 1 72.81 491 ASN B C 1
ATOM 8354 O O . ASN B 1 491 ? 1.635 23.016 4.199 1 72.81 491 ASN B O 1
ATOM 8358 N N . GLY B 1 492 ? 0.331 23.266 2.447 1 83.25 492 GLY B N 1
ATOM 8359 C CA . GLY B 1 492 ? -0.649 22.328 2.969 1 83.25 492 GLY B CA 1
ATOM 8360 C C . GLY B 1 492 ? -1.091 21.297 1.949 1 83.25 492 GLY B C 1
ATOM 8361 O O . GLY B 1 492 ? -0.27 20.766 1.19 1 83.25 492 GLY B O 1
ATOM 8362 N N . GLU B 1 493 ? -2.311 20.906 2.072 1 86.88 493 GLU B N 1
ATOM 8363 C CA . GLU B 1 493 ? -2.822 19.812 1.241 1 86.88 493 GLU B CA 1
ATOM 8364 C C . GLU B 1 493 ? -4.043 20.266 0.442 1 86.88 493 GLU B C 1
ATOM 8366 O O . GLU B 1 493 ? -4.711 21.234 0.806 1 86.88 493 GLU B O 1
ATOM 8371 N N . SER B 1 494 ? -4.211 19.625 -0.659 1 89.62 494 SER B N 1
ATOM 8372 C CA . SER B 1 494 ? -5.469 19.656 -1.396 1 89.62 494 SER B CA 1
ATOM 8373 C C . SER B 1 494 ? -6.316 18.422 -1.116 1 89.62 494 SER B C 1
ATOM 8375 O O . SER B 1 494 ? -5.859 17.484 -0.457 1 89.62 494 SER B O 1
ATOM 8377 N N . TYR B 1 495 ? -7.566 18.453 -1.566 1 92.31 495 TYR B N 1
ATOM 8378 C CA . TYR B 1 495 ? -8.391 17.25 -1.463 1 92.31 495 TYR B CA 1
ATOM 8379 C C . TYR B 1 495 ? -7.738 16.078 -2.184 1 92.31 495 TYR B C 1
ATOM 8381 O O . TYR B 1 495 ? -7.832 14.938 -1.73 1 92.31 495 TYR B O 1
ATOM 8389 N N . LYS B 1 496 ? -7.051 16.312 -3.232 1 88.5 496 LYS B N 1
ATOM 8390 C CA . LYS B 1 496 ? -6.387 15.25 -3.99 1 88.5 496 LYS B CA 1
ATOM 8391 C C . LYS B 1 496 ? -5.242 14.633 -3.189 1 88.5 496 LYS B C 1
ATOM 8393 O O . LYS B 1 496 ? -5.008 13.422 -3.262 1 88.5 496 LYS B O 1
ATOM 8398 N N . ASP B 1 497 ? -4.625 15.492 -2.445 1 87.56 497 ASP B N 1
ATOM 8399 C CA . ASP B 1 497 ? -3.566 14.984 -1.574 1 87.56 497 ASP B CA 1
ATOM 8400 C C . ASP B 1 497 ? -4.137 14.07 -0.498 1 87.56 497 ASP B C 1
ATOM 8402 O O . ASP B 1 497 ? -3.545 13.031 -0.18 1 87.56 497 ASP B O 1
ATOM 8406 N N . VAL B 1 498 ? -5.262 14.508 -0.008 1 92.19 498 VAL B N 1
ATOM 8407 C CA . VAL B 1 498 ? -5.918 13.703 1.021 1 92.19 498 VAL B CA 1
ATOM 8408 C C . VAL B 1 498 ? -6.316 12.352 0.446 1 92.19 498 VAL B C 1
ATOM 8410 O O . VAL B 1 498 ? -6.082 11.312 1.07 1 92.19 498 VAL B O 1
ATOM 8413 N N . ILE B 1 499 ? -6.832 12.367 -0.695 1 91.06 499 ILE B N 1
ATOM 8414 C CA . ILE B 1 499 ? -7.219 11.125 -1.357 1 91.06 499 ILE B CA 1
ATOM 8415 C C . ILE B 1 499 ? -5.996 10.227 -1.537 1 91.06 499 ILE B C 1
ATOM 8417 O O . ILE B 1 499 ? -6.051 9.031 -1.259 1 91.06 499 ILE B O 1
ATOM 8421 N N . GLY B 1 500 ? -4.938 10.781 -1.93 1 85.25 500 GLY B N 1
ATOM 8422 C CA . GLY B 1 500 ? -3.709 10.031 -2.127 1 85.25 500 GLY B CA 1
ATOM 8423 C C . GLY B 1 500 ? -3.219 9.344 -0.866 1 85.25 500 GLY B C 1
ATOM 8424 O O . GLY B 1 500 ? -2.859 8.164 -0.894 1 85.25 500 GLY B O 1
ATOM 8425 N N . ARG B 1 501 ? -3.234 10.031 0.259 1 85.94 501 ARG B N 1
ATOM 8426 C CA . ARG B 1 501 ? -2.68 9.453 1.479 1 85.94 501 ARG B CA 1
ATOM 8427 C C . ARG B 1 501 ? -3.668 8.484 2.125 1 85.94 501 ARG B C 1
ATOM 8429 O O . ARG B 1 501 ? -3.303 7.723 3.025 1 85.94 501 ARG B O 1
ATOM 8436 N N . LEU B 1 502 ? -4.914 8.516 1.666 1 92.56 502 LEU B N 1
ATOM 8437 C CA . LEU B 1 502 ? -5.922 7.645 2.266 1 92.56 502 LEU B CA 1
ATOM 8438 C C . LEU B 1 502 ? -5.961 6.293 1.56 1 92.56 502 LEU B C 1
ATOM 8440 O O . LEU B 1 502 ? -6.691 5.391 1.979 1 92.56 502 LEU B O 1
ATOM 8444 N N . ARG B 1 503 ? -5.215 6.055 0.601 1 89.75 503 ARG B N 1
ATOM 8445 C CA . ARG B 1 503 ? -5.234 4.805 -0.15 1 89.75 503 ARG B CA 1
ATOM 8446 C C . ARG B 1 503 ? -4.973 3.613 0.765 1 89.75 503 ARG B C 1
ATOM 8448 O O . ARG B 1 503 ? -5.719 2.631 0.74 1 89.75 503 ARG B O 1
ATOM 8455 N N . PRO B 1 504 ? -3.975 3.688 1.632 1 89 504 PRO B N 1
ATOM 8456 C CA . PRO B 1 504 ? -3.768 2.559 2.541 1 89 504 PRO B CA 1
ATOM 8457 C C . PRO B 1 504 ? -4.965 2.312 3.457 1 89 504 PRO B C 1
ATOM 8459 O O . PRO B 1 504 ? -5.219 1.172 3.852 1 89 504 PRO B O 1
ATOM 8462 N N . ILE B 1 505 ? -5.652 3.352 3.754 1 92.56 505 ILE B N 1
ATOM 8463 C CA . ILE B 1 505 ? -6.816 3.217 4.617 1 92.56 505 ILE B CA 1
ATOM 8464 C C . ILE B 1 505 ? -7.93 2.482 3.871 1 92.56 505 ILE B C 1
ATOM 8466 O O . ILE B 1 505 ? -8.594 1.611 4.438 1 92.56 505 ILE B O 1
ATOM 8470 N N . ILE B 1 506 ? -8.109 2.836 2.629 1 94.5 506 ILE B N 1
ATOM 8471 C CA . ILE B 1 506 ? -9.117 2.164 1.819 1 94.5 506 ILE B CA 1
ATOM 8472 C C . ILE B 1 506 ? -8.797 0.674 1.729 1 94.5 506 ILE B C 1
ATOM 8474 O O . ILE B 1 506 ? -9.688 -0.168 1.882 1 94.5 506 ILE B O 1
ATOM 8478 N N . ILE B 1 507 ? -7.562 0.347 1.516 1 92.25 507 ILE B N 1
ATOM 8479 C CA . ILE B 1 507 ? -7.152 -1.051 1.437 1 92.25 507 ILE B CA 1
ATOM 8480 C C . ILE B 1 507 ? -7.453 -1.752 2.76 1 92.25 507 ILE B C 1
ATOM 8482 O O . ILE B 1 507 ? -7.965 -2.873 2.773 1 92.25 507 ILE B O 1
ATOM 8486 N N . GLU B 1 508 ? -7.188 -1.068 3.791 1 90.88 508 GLU B N 1
ATOM 8487 C CA . GLU B 1 508 ? -7.445 -1.648 5.105 1 90.88 508 GLU B CA 1
ATOM 8488 C C . GLU B 1 508 ? -8.938 -1.875 5.332 1 90.88 508 GLU B C 1
ATOM 8490 O O . GLU B 1 508 ? -9.336 -2.914 5.855 1 90.88 508 GLU B O 1
ATOM 8495 N N . LEU B 1 509 ? -9.75 -0.932 4.957 1 93.44 509 LEU B N 1
ATOM 8496 C CA . LEU B 1 509 ? -11.195 -1.053 5.117 1 93.44 509 LEU B CA 1
ATOM 8497 C C . LEU B 1 509 ? -11.742 -2.199 4.277 1 93.44 509 LEU B C 1
ATOM 8499 O O . LEU B 1 509 ? -12.672 -2.895 4.695 1 93.44 509 LEU B O 1
ATOM 8503 N N . GLU B 1 510 ? -11.141 -2.398 3.111 1 91.56 510 GLU B N 1
ATOM 8504 C CA . GLU B 1 510 ? -11.586 -3.473 2.229 1 91.56 510 GLU B CA 1
ATOM 8505 C C . GLU B 1 510 ? -11.094 -4.832 2.719 1 91.56 510 GLU B C 1
ATOM 8507 O O . GLU B 1 510 ? -11.766 -5.844 2.535 1 91.56 510 GLU B O 1
ATOM 8512 N N . ARG B 1 511 ? -9.984 -4.844 3.332 1 88.94 511 ARG B N 1
ATOM 8513 C CA . ARG B 1 511 ? -9.367 -6.098 3.754 1 88.94 511 ARG B CA 1
ATOM 8514 C C . ARG B 1 511 ? -10.008 -6.621 5.035 1 88.94 511 ARG B C 1
ATOM 8516 O O . ARG B 1 511 ? -10.141 -7.832 5.219 1 88.94 511 ARG B O 1
ATOM 8523 N N . GLN B 1 512 ? -10.406 -5.715 5.906 1 87.12 512 GLN B N 1
ATOM 8524 C CA . GLN B 1 512 ? -10.906 -6.094 7.223 1 87.12 512 GLN B CA 1
ATOM 8525 C C . GLN B 1 512 ? -12.219 -6.855 7.113 1 87.12 512 GLN B C 1
ATOM 8527 O O . GLN B 1 512 ? -13.117 -6.453 6.367 1 87.12 512 GLN B O 1
ATOM 8532 N N . ARG B 1 513 ? -12.297 -7.898 7.844 1 84 513 ARG B N 1
ATOM 8533 C CA . ARG B 1 513 ? -13.539 -8.672 7.883 1 84 513 ARG B CA 1
ATOM 8534 C C . ARG B 1 513 ? -14.406 -8.25 9.062 1 84 513 ARG B C 1
ATOM 8536 O O . ARG B 1 513 ? -15.609 -8.523 9.086 1 84 513 ARG B O 1
ATOM 8543 N N . ARG B 1 514 ? -13.766 -7.551 10.023 1 83.94 514 ARG B N 1
ATOM 8544 C CA . ARG B 1 514 ? -14.508 -7.008 11.156 1 83.94 514 ARG B CA 1
ATOM 8545 C C . ARG B 1 514 ? -15.148 -5.672 10.805 1 83.94 514 ARG B C 1
ATOM 8547 O O . ARG B 1 514 ? -14.734 -5.012 9.852 1 83.94 514 ARG B O 1
ATOM 8554 N N . SER B 1 515 ? -16.172 -5.387 11.578 1 90.75 515 SER B N 1
ATOM 8555 C CA . SER B 1 515 ? -16.781 -4.066 11.414 1 90.75 515 SER B CA 1
ATOM 8556 C C . SER B 1 515 ? -15.883 -2.975 11.992 1 90.75 515 SER B C 1
ATOM 8558 O O . SER B 1 515 ? -15.164 -3.203 12.969 1 90.75 515 SER B O 1
ATOM 8560 N N . ILE B 1 516 ? -15.945 -1.797 11.367 1 93.12 516 ILE B N 1
ATOM 8561 C CA . ILE B 1 516 ? -14.992 -0.744 11.695 1 93.12 516 ILE B CA 1
ATOM 8562 C C . ILE B 1 516 ? -15.734 0.572 11.922 1 93.12 516 ILE B C 1
ATOM 8564 O O . ILE B 1 516 ? -16.672 0.896 11.188 1 93.12 516 ILE B O 1
ATOM 8568 N N . LEU B 1 517 ? -15.359 1.266 12.961 1 95.88 517 LEU B N 1
ATOM 8569 C CA . LEU B 1 517 ? -15.734 2.664 13.148 1 95.88 517 LEU B CA 1
ATOM 8570 C C . LEU B 1 517 ? -14.57 3.586 12.805 1 95.88 517 LEU B C 1
ATOM 8572 O O . LEU B 1 517 ? -13.469 3.424 13.328 1 95.88 517 LEU B O 1
ATOM 8576 N N . VAL B 1 518 ? -14.805 4.531 11.883 1 97.31 518 VAL B N 1
ATOM 8577 C CA . VAL B 1 518 ? -13.773 5.504 11.516 1 97.31 518 VAL B CA 1
ATOM 8578 C C . VAL B 1 518 ? -14.141 6.875 12.078 1 97.31 518 VAL B C 1
ATOM 8580 O O . VAL B 1 518 ? -15.203 7.414 11.781 1 97.31 518 VAL B O 1
ATOM 8583 N N . ILE B 1 519 ? -13.281 7.426 12.938 1 96.44 519 ILE B N 1
ATOM 8584 C CA . ILE B 1 519 ? -13.43 8.773 13.477 1 96.44 519 ILE B CA 1
ATOM 8585 C C . ILE B 1 519 ? -12.445 9.711 12.797 1 96.44 519 ILE B C 1
ATOM 8587 O O . ILE B 1 519 ? -11.227 9.516 12.875 1 96.44 519 ILE B O 1
ATOM 8591 N N . SER B 1 520 ? -12.914 10.719 12.133 1 95.88 520 SER B N 1
ATOM 8592 C CA . SER B 1 520 ? -12.047 11.625 11.391 1 95.88 520 SER B CA 1
ATOM 8593 C C . SER B 1 520 ? -12.672 13.008 11.266 1 95.88 520 SER B C 1
ATOM 8595 O O . SER B 1 520 ? -13.727 13.273 11.852 1 95.88 520 SER B O 1
ATOM 8597 N N . HIS B 1 521 ? -11.961 13.938 10.625 1 94.94 521 HIS B N 1
ATOM 8598 C CA . HIS B 1 521 ? -12.484 15.258 10.281 1 94.94 521 HIS B CA 1
ATOM 8599 C C . HIS B 1 521 ? -13.273 15.219 8.977 1 94.94 521 HIS B C 1
ATOM 8601 O O . HIS B 1 521 ? -13.328 14.18 8.312 1 94.94 521 HIS B O 1
ATOM 8607 N N . LEU B 1 522 ? -13.867 16.312 8.641 1 94.88 522 LEU B N 1
ATOM 8608 C CA . LEU B 1 522 ? -14.859 16.422 7.57 1 94.88 522 LEU B CA 1
ATOM 8609 C C . LEU B 1 522 ? -14.242 16.047 6.223 1 94.88 522 LEU B C 1
ATOM 8611 O O . LEU B 1 522 ? -14.766 15.188 5.52 1 94.88 522 LEU B O 1
ATOM 8615 N N . ALA B 1 523 ? -13.117 16.688 5.848 1 95.31 523 ALA B N 1
ATOM 8616 C CA . ALA B 1 523 ? -12.523 16.469 4.531 1 95.31 523 ALA B CA 1
ATOM 8617 C C . ALA B 1 523 ? -12.164 14.992 4.336 1 95.31 523 ALA B C 1
ATOM 8619 O O . ALA B 1 523 ? -12.375 14.438 3.258 1 95.31 523 ALA B O 1
ATOM 8620 N N . VAL B 1 524 ? -11.648 14.375 5.387 1 96.56 524 VAL B N 1
ATOM 8621 C CA . VAL B 1 524 ? -11.25 12.977 5.344 1 96.56 524 VAL B CA 1
ATOM 8622 C C . VAL B 1 524 ? -12.492 12.094 5.219 1 96.56 524 VAL B C 1
ATOM 8624 O O . VAL B 1 524 ? -12.523 11.164 4.406 1 96.56 524 VAL B O 1
ATOM 8627 N N . GLN B 1 525 ? -13.484 12.422 5.949 1 97.19 525 GLN B N 1
ATOM 8628 C CA . GLN B 1 525 ? -14.727 11.664 5.918 1 97.19 525 GLN B CA 1
ATOM 8629 C C . GLN B 1 525 ? -15.359 11.695 4.531 1 97.19 525 GLN B C 1
ATOM 8631 O O . GLN B 1 525 ? -15.852 10.672 4.043 1 97.19 525 GLN B O 1
ATOM 8636 N N . ARG B 1 526 ? -15.359 12.844 3.926 1 97.69 526 ARG B N 1
ATOM 8637 C CA . ARG B 1 526 ? -15.898 13 2.578 1 97.69 526 ARG B CA 1
ATOM 8638 C C . ARG B 1 526 ? -15.203 12.062 1.6 1 97.69 526 ARG B C 1
ATOM 8640 O O . ARG B 1 526 ? -15.859 11.406 0.786 1 97.69 526 ARG B O 1
ATOM 8647 N N . CYS B 1 527 ? -13.93 12.031 1.725 1 97.19 527 CYS B N 1
ATOM 8648 C CA . CYS B 1 527 ? -13.141 11.219 0.805 1 97.19 527 CYS B CA 1
ATOM 8649 C C . CYS B 1 527 ? -13.445 9.734 0.99 1 97.19 527 CYS B C 1
ATOM 8651 O O . CYS B 1 527 ? -13.586 9 0.012 1 97.19 527 CYS B O 1
ATOM 8653 N N . LEU B 1 528 ? -13.562 9.258 2.246 1 97.5 528 LEU B N 1
ATOM 8654 C CA . LEU B 1 528 ? -13.859 7.852 2.52 1 97.5 528 LEU B CA 1
ATOM 8655 C C . LEU B 1 528 ? -15.266 7.496 2.068 1 97.5 528 LEU B C 1
ATOM 8657 O O . LEU B 1 528 ? -15.477 6.461 1.438 1 97.5 528 LEU B O 1
ATOM 8661 N N . TYR B 1 529 ? -16.188 8.414 2.385 1 97.38 529 TYR B N 1
ATOM 8662 C CA . TYR B 1 529 ? -17.578 8.227 1.99 1 97.38 529 TYR B CA 1
ATOM 8663 C C . TYR B 1 529 ? -17.703 8.125 0.474 1 97.38 529 TYR B C 1
ATOM 8665 O O . TYR B 1 529 ? -18.422 7.266 -0.042 1 97.38 529 TYR B O 1
ATOM 8673 N N . ALA B 1 530 ? -17.031 8.945 -0.19 1 95.94 530 ALA B N 1
ATOM 8674 C CA . ALA B 1 530 ? -17.094 9.008 -1.648 1 95.94 530 ALA B CA 1
ATOM 8675 C C . ALA B 1 530 ? -16.609 7.703 -2.275 1 95.94 530 ALA B C 1
ATOM 8677 O O . ALA B 1 530 ? -17.156 7.258 -3.291 1 95.94 530 ALA B O 1
ATOM 8678 N N . TYR B 1 531 ? -15.602 7.082 -1.69 1 95.38 531 TYR B N 1
ATOM 8679 C CA . TYR B 1 531 ? -15.102 5.812 -2.211 1 95.38 531 TYR B CA 1
ATOM 8680 C C . TYR B 1 531 ? -16.203 4.758 -2.229 1 95.38 531 TYR B C 1
ATOM 8682 O O . TYR B 1 531 ? -16.453 4.133 -3.26 1 95.38 531 TYR B O 1
ATOM 8690 N N . PHE B 1 532 ? -16.859 4.582 -1.176 1 94.69 532 PHE B N 1
ATOM 8691 C CA . PHE B 1 532 ? -17.812 3.484 -1.034 1 94.69 532 PHE B CA 1
ATOM 8692 C C . PHE B 1 532 ? -19.094 3.779 -1.797 1 94.69 532 PHE B C 1
ATOM 8694 O O . PHE B 1 532 ? -19.812 2.859 -2.207 1 94.69 532 PHE B O 1
ATOM 8701 N N . THR B 1 533 ? -19.359 5.055 -2.027 1 92.5 533 THR B N 1
ATOM 8702 C CA . THR B 1 533 ? -20.609 5.402 -2.697 1 92.5 533 THR B CA 1
ATOM 8703 C C . THR B 1 533 ? -20.375 5.629 -4.188 1 92.5 533 THR B C 1
ATOM 8705 O O . THR B 1 533 ? -21.328 5.887 -4.934 1 92.5 533 THR B O 1
ATOM 8708 N N . GLY B 1 534 ? -19.188 5.625 -4.598 1 89.38 534 GLY B N 1
ATOM 8709 C CA . GLY B 1 534 ? -18.891 5.848 -6 1 89.38 534 GLY B CA 1
ATOM 8710 C C . GLY B 1 534 ? -19.125 7.277 -6.441 1 89.38 534 GLY B C 1
ATOM 8711 O O . GLY B 1 534 ? -19.5 7.527 -7.59 1 89.38 534 GLY B O 1
ATOM 8712 N N . THR B 1 535 ? -18.906 8.211 -5.531 1 90.31 535 THR B N 1
ATOM 8713 C CA . THR B 1 535 ? -19.094 9.625 -5.824 1 90.31 535 THR B CA 1
ATOM 8714 C C . THR B 1 535 ? -17.969 10.148 -6.719 1 90.31 535 THR B C 1
ATOM 8716 O O . THR B 1 535 ? -16.797 9.812 -6.516 1 90.31 535 THR B O 1
ATOM 8719 N N . ALA B 1 536 ? -18.344 10.898 -7.691 1 88.44 536 ALA B N 1
ATOM 8720 C CA . ALA B 1 536 ? -17.359 11.492 -8.578 1 88.44 536 ALA B CA 1
ATOM 8721 C C . ALA B 1 536 ? -16.422 12.414 -7.809 1 88.44 536 ALA B C 1
ATOM 8723 O O . ALA B 1 536 ? -16.844 13.109 -6.883 1 88.44 536 ALA B O 1
ATOM 8724 N N . MET B 1 537 ? -15.25 12.461 -8.227 1 88.69 537 MET B N 1
ATOM 8725 C CA . MET B 1 537 ? -14.195 13.188 -7.523 1 88.69 537 MET B CA 1
ATOM 8726 C C . MET B 1 537 ? -14.555 14.664 -7.367 1 88.69 537 MET B C 1
ATOM 8728 O O . MET B 1 537 ? -14.32 15.258 -6.312 1 88.69 537 MET B O 1
ATOM 8732 N N . GLU B 1 538 ? -15.125 15.25 -8.391 1 89.56 538 GLU B N 1
ATOM 8733 C CA . GLU B 1 538 ? -15.438 16.672 -8.398 1 89.56 538 GLU B CA 1
ATOM 8734 C C . GLU B 1 538 ? -16.5 17 -7.352 1 89.56 538 GLU B C 1
ATOM 8736 O O . GLU B 1 538 ? -16.609 18.156 -6.922 1 89.56 538 GLU B O 1
ATOM 8741 N N . GLU B 1 539 ? -17.219 16.016 -6.891 1 93.81 539 GLU B N 1
ATOM 8742 C CA . GLU B 1 539 ? -18.312 16.234 -5.957 1 93.81 539 GLU B CA 1
ATOM 8743 C C . GLU B 1 539 ? -17.859 16.031 -4.516 1 93.81 539 GLU B C 1
ATOM 8745 O O . GLU B 1 539 ? -18.562 16.422 -3.576 1 93.81 539 GLU B O 1
ATOM 8750 N N . ILE B 1 540 ? -16.688 15.531 -4.297 1 94.69 540 ILE B N 1
ATOM 8751 C CA . ILE B 1 540 ? -16.219 15.094 -2.988 1 94.69 540 ILE B CA 1
ATOM 8752 C C . ILE B 1 540 ? -16.188 16.281 -2.023 1 94.69 540 ILE B C 1
ATOM 8754 O O . ILE B 1 540 ? -16.719 16.188 -0.915 1 94.69 540 ILE B O 1
ATOM 8758 N N . PRO B 1 541 ? -15.648 17.484 -2.451 1 95.62 541 PRO B N 1
ATOM 8759 C CA . PRO B 1 541 ? -15.531 18.578 -1.498 1 95.62 541 PRO B CA 1
ATOM 8760 C C . PRO B 1 541 ? -16.891 19.125 -1.051 1 95.62 541 PRO B C 1
ATOM 8762 O O . PRO B 1 541 ? -16.969 19.875 -0.078 1 95.62 541 PRO B O 1
ATOM 8765 N N . PHE B 1 542 ? -17.953 18.703 -1.68 1 94.81 542 PHE B N 1
ATOM 8766 C CA . PHE B 1 542 ? -19.25 19.328 -1.426 1 94.81 542 PHE B CA 1
ATOM 8767 C C . PHE B 1 542 ? -20.203 18.328 -0.752 1 94.81 542 PHE B C 1
ATOM 8769 O O . PHE B 1 542 ? -21.359 18.656 -0.484 1 94.81 542 PHE B O 1
ATOM 8776 N N . LEU B 1 543 ? -19.734 17.141 -0.489 1 95.19 543 LEU B N 1
ATOM 8777 C CA . LEU B 1 543 ? -20.562 16.156 0.201 1 95.19 543 LEU B CA 1
ATOM 8778 C C . LEU B 1 543 ? -20.922 16.625 1.604 1 95.19 543 LEU B C 1
ATOM 8780 O O . LEU B 1 543 ? -20.078 17.188 2.311 1 95.19 543 LEU B O 1
ATOM 8784 N N . GLU B 1 544 ? -22.172 16.438 1.987 1 92.38 544 GLU B N 1
ATOM 8785 C CA . GLU B 1 544 ? -22.641 16.859 3.307 1 92.38 544 GLU B CA 1
ATOM 8786 C C . GLU B 1 544 ? -22.5 15.727 4.32 1 92.38 544 GLU B C 1
ATOM 8788 O O . GLU B 1 544 ? -23.109 14.672 4.168 1 92.38 544 GLU B O 1
ATOM 8793 N N . MET B 1 545 ? -21.641 15.922 5.277 1 94.06 545 MET B N 1
ATOM 8794 C CA . MET B 1 545 ? -21.438 15.008 6.391 1 94.06 545 MET B CA 1
ATOM 8795 C C . MET B 1 545 ? -21.672 15.711 7.727 1 94.06 545 MET B C 1
ATOM 8797 O O . MET B 1 545 ? -20.734 16.25 8.32 1 94.06 545 MET B O 1
ATOM 8801 N N . ASP B 1 546 ? -22.828 15.641 8.25 1 92.69 546 ASP B N 1
ATOM 8802 C CA . ASP B 1 546 ? -23.219 16.422 9.422 1 92.69 546 ASP B CA 1
ATOM 8803 C C . ASP B 1 546 ? -22.516 15.906 10.68 1 92.69 546 ASP B C 1
ATOM 8805 O O . ASP B 1 546 ? -22.219 14.719 10.789 1 92.69 546 ASP B O 1
ATOM 8809 N N . MET B 1 547 ? -22.312 16.844 11.602 1 94.25 547 MET B N 1
ATOM 8810 C CA . MET B 1 547 ? -21.781 16.469 12.906 1 94.25 547 MET B CA 1
ATOM 8811 C C . MET B 1 547 ? -22.781 15.617 13.68 1 94.25 547 MET B C 1
ATOM 8813 O O . MET B 1 547 ? -24 15.766 13.508 1 94.25 547 MET B O 1
ATOM 8817 N N . HIS B 1 548 ? -22.266 14.773 14.508 1 96.69 548 HIS B N 1
ATOM 8818 C CA . HIS B 1 548 ? -23.031 13.922 15.406 1 96.69 548 HIS B CA 1
ATOM 8819 C C . HIS B 1 548 ? -23.984 13.016 14.625 1 96.69 548 HIS B C 1
ATOM 8821 O O . HIS B 1 548 ? -25.078 12.719 15.086 1 96.69 548 HIS B O 1
ATOM 8827 N N . THR B 1 549 ? -23.641 12.75 13.438 1 96.81 549 THR B N 1
ATOM 8828 C CA . THR B 1 549 ? -24.344 11.852 12.539 1 96.81 549 THR B CA 1
ATOM 8829 C C . THR B 1 549 ? -23.422 10.742 12.047 1 96.81 549 THR B C 1
ATOM 8831 O O . THR B 1 549 ? -22.25 10.992 11.719 1 96.81 549 THR B O 1
ATOM 8834 N N . VAL B 1 550 ? -23.953 9.508 12.07 1 97.88 550 VAL B N 1
ATOM 8835 C CA . VAL B 1 550 ? -23.156 8.352 11.648 1 97.88 550 VAL B CA 1
ATOM 8836 C C . VAL B 1 550 ? -23.625 7.887 10.266 1 97.88 550 VAL B C 1
ATOM 8838 O O . VAL B 1 550 ? -24.828 7.73 10.031 1 97.88 550 VAL B O 1
ATOM 8841 N N . ALA B 1 551 ? -22.703 7.781 9.32 1 97.88 551 ALA B N 1
ATOM 8842 C CA . ALA B 1 551 ? -22.984 7.098 8.055 1 97.88 551 ALA B CA 1
ATOM 8843 C C . ALA B 1 551 ? -22.641 5.613 8.148 1 97.88 551 ALA B C 1
ATOM 8845 O O . ALA B 1 551 ? -21.469 5.246 8.289 1 97.88 551 ALA B O 1
ATOM 8846 N N . GLU B 1 552 ? -23.625 4.812 8.133 1 96.75 552 GLU B N 1
ATOM 8847 C CA . GLU B 1 552 ? -23.453 3.363 8.156 1 96.75 552 GLU B CA 1
ATOM 8848 C C . GLU B 1 552 ? -23.359 2.797 6.742 1 96.75 552 GLU B C 1
ATOM 8850 O O . GLU B 1 552 ? -24.297 2.912 5.957 1 96.75 552 GLU B O 1
ATOM 8855 N N . LEU B 1 553 ? -22.219 2.254 6.434 1 96.25 553 LEU B N 1
ATOM 8856 C CA . LEU B 1 553 ? -21.969 1.671 5.121 1 96.25 553 LEU B CA 1
ATOM 8857 C C . LEU B 1 553 ? -21.938 0.148 5.195 1 96.25 553 LEU B C 1
ATOM 8859 O O . LEU B 1 553 ? -21.25 -0.427 6.039 1 96.25 553 LEU B O 1
ATOM 8863 N N . ARG B 1 554 ? -22.672 -0.471 4.379 1 91.88 554 ARG B N 1
ATOM 8864 C CA . ARG B 1 554 ? -22.672 -1.923 4.23 1 91.88 554 ARG B CA 1
ATOM 8865 C C . ARG B 1 554 ? -22.281 -2.326 2.811 1 91.88 554 ARG B C 1
ATOM 8867 O O . ARG B 1 554 ? -23.141 -2.418 1.932 1 91.88 554 ARG B O 1
ATOM 8874 N N . PRO B 1 555 ? -20.969 -2.629 2.688 1 88.19 555 PRO B N 1
ATOM 8875 C CA . PRO B 1 555 ? -20.516 -3.021 1.347 1 88.19 555 PRO B CA 1
ATOM 8876 C C . PRO B 1 555 ? -21.156 -4.324 0.871 1 88.19 555 PRO B C 1
ATOM 8878 O O . PRO B 1 555 ? -21.188 -5.309 1.613 1 88.19 555 PRO B O 1
ATOM 8881 N N . GLY B 1 556 ? -21.766 -4.254 -0.288 1 77.44 556 GLY B N 1
ATOM 8882 C CA . GLY B 1 556 ? -22.344 -5.434 -0.914 1 77.44 556 GLY B CA 1
ATOM 8883 C C . GLY B 1 556 ? -21.641 -5.824 -2.205 1 77.44 556 GLY B C 1
ATOM 8884 O O . GLY B 1 556 ? -20.625 -5.234 -2.566 1 77.44 556 GLY B O 1
ATOM 8885 N N . ALA B 1 557 ? -22.125 -6.855 -2.85 1 68.06 557 ALA B N 1
ATOM 8886 C CA . ALA B 1 557 ? -21.531 -7.359 -4.086 1 68.06 557 ALA B CA 1
ATOM 8887 C C . ALA B 1 557 ? -21.641 -6.332 -5.207 1 68.06 557 ALA B C 1
ATOM 8889 O O . ALA B 1 557 ? -20.734 -6.203 -6.035 1 68.06 557 ALA B O 1
ATOM 8890 N N . PHE B 1 558 ? -22.734 -5.59 -5.203 1 67.94 558 PHE B N 1
ATOM 8891 C CA . PHE B 1 558 ? -22.938 -4.707 -6.348 1 67.94 558 PHE B CA 1
ATOM 8892 C C . PHE B 1 558 ? -22.875 -3.244 -5.918 1 67.94 558 PHE B C 1
ATOM 8894 O O . PHE B 1 558 ? -22.359 -2.398 -6.645 1 67.94 558 PHE B O 1
ATOM 8901 N N . ASP B 1 559 ? -23.406 -2.996 -4.746 1 78 559 ASP B N 1
ATOM 8902 C CA . ASP B 1 559 ? -23.422 -1.614 -4.273 1 78 559 ASP B CA 1
ATOM 8903 C C . ASP B 1 559 ? -23.234 -1.549 -2.76 1 78 559 ASP B C 1
ATOM 8905 O O . ASP B 1 559 ? -23.281 -2.576 -2.08 1 78 559 ASP B O 1
ATOM 8909 N N . CYS B 1 560 ? -22.922 -0.391 -2.338 1 88.88 560 CYS B N 1
ATOM 8910 C CA . CYS B 1 560 ? -22.812 -0.143 -0.905 1 88.88 560 CYS B CA 1
ATOM 8911 C C . CYS B 1 560 ? -24.094 0.494 -0.362 1 88.88 560 CYS B C 1
ATOM 8913 O O . CYS B 1 560 ? -24.531 1.534 -0.857 1 88.88 560 CYS B O 1
ATOM 8915 N N . GLU B 1 561 ? -24.734 -0.18 0.582 1 91.5 561 GLU B N 1
ATOM 8916 C CA . GLU B 1 561 ? -25.891 0.404 1.254 1 91.5 561 GLU B CA 1
ATOM 8917 C C . GLU B 1 561 ? -25.453 1.443 2.287 1 91.5 561 GLU B C 1
ATOM 8919 O O . GLU B 1 561 ? -24.531 1.213 3.057 1 91.5 561 GLU B O 1
ATOM 8924 N N . VAL B 1 562 ? -26.141 2.576 2.191 1 94.88 562 VAL B N 1
ATOM 8925 C CA . VAL B 1 562 ? -25.797 3.66 3.104 1 94.88 562 VAL B CA 1
ATOM 8926 C C . VAL B 1 562 ? -27 4.035 3.953 1 94.88 562 VAL B C 1
ATOM 8928 O O . VAL B 1 562 ? -28.109 4.199 3.432 1 94.88 562 VAL B O 1
ATOM 8931 N N . ARG B 1 563 ? -26.828 4.039 5.242 1 95.06 563 ARG B N 1
ATOM 8932 C CA . ARG B 1 563 ? -27.812 4.539 6.195 1 95.06 563 ARG B CA 1
ATOM 8933 C C . ARG B 1 563 ? -27.219 5.633 7.074 1 95.06 563 ARG B C 1
ATOM 8935 O O . ARG B 1 563 ? -26.109 5.477 7.613 1 95.06 563 ARG B O 1
ATOM 8942 N N . THR B 1 564 ? -27.875 6.742 7.117 1 96.5 564 THR B N 1
ATOM 8943 C CA . THR B 1 564 ? -27.438 7.855 7.949 1 96.5 564 THR B CA 1
ATOM 8944 C C . THR B 1 564 ? -28.266 7.949 9.219 1 96.5 564 THR B C 1
ATOM 8946 O O . THR B 1 564 ? -29.5 7.941 9.164 1 96.5 564 THR B O 1
ATOM 8949 N N . VAL B 1 565 ? -27.625 8.07 10.398 1 96.88 565 VAL B N 1
ATOM 8950 C CA . VAL B 1 565 ? -28.328 8.109 11.68 1 96.88 565 VAL B CA 1
ATOM 8951 C C . VAL B 1 565 ? -27.844 9.305 12.492 1 96.88 565 VAL B C 1
ATOM 8953 O O . VAL B 1 565 ? -26.672 9.375 12.875 1 96.88 565 VAL B O 1
ATOM 8956 N N . LYS B 1 566 ? -28.719 10.211 12.758 1 96.75 566 LYS B N 1
ATOM 8957 C CA . LYS B 1 566 ? -28.422 11.312 13.664 1 96.75 566 LYS B CA 1
ATOM 8958 C C . LYS B 1 566 ? -28.562 10.883 15.117 1 96.75 566 LYS B C 1
ATOM 8960 O O . LYS B 1 566 ? -29.625 10.438 15.539 1 96.75 566 LYS B O 1
ATOM 8965 N N . LEU B 1 567 ? -27.562 11.016 15.867 1 96.44 567 LEU B N 1
ATOM 8966 C CA . LEU B 1 567 ? -27.562 10.438 17.203 1 96.44 567 LEU B CA 1
ATOM 8967 C C . LEU B 1 567 ? -27.734 11.516 18.266 1 96.44 567 LEU B C 1
ATOM 8969 O O . LEU B 1 567 ? -28.172 11.234 19.375 1 96.44 567 LEU B O 1
ATOM 8973 N N . TRP B 1 568 ? -27.359 12.742 17.922 1 93.5 568 TRP B N 1
ATOM 8974 C CA . TRP B 1 568 ? -27.453 13.82 18.891 1 93.5 568 TRP B CA 1
ATOM 8975 C C . TRP B 1 568 ? -27.438 15.188 18.203 1 93.5 568 TRP B C 1
ATOM 8977 O O . TRP B 1 568 ? -26.922 15.32 17.094 1 93.5 568 TRP B O 1
ATOM 8987 N N . GLU B 1 569 ? -27.969 16.172 18.844 1 90.69 569 GLU B N 1
ATOM 8988 C CA . GLU B 1 569 ? -27.969 17.531 18.312 1 90.69 569 GLU B CA 1
ATOM 8989 C C . GLU B 1 569 ? -26.641 18.234 18.578 1 90.69 569 GLU B C 1
ATOM 8991 O O . GLU B 1 569 ? -25.891 17.844 19.469 1 90.69 569 GLU B O 1
ATOM 8996 N N . THR B 1 570 ? -26.312 19.188 17.719 1 88.88 570 THR B N 1
ATOM 8997 C CA . THR B 1 570 ? -25.141 20.016 17.922 1 88.88 570 THR B CA 1
ATOM 8998 C C . THR B 1 570 ? -25.531 21.328 18.609 1 88.88 570 THR B C 1
ATOM 9000 O O . THR B 1 570 ? -26.703 21.672 18.688 1 88.88 570 THR B O 1
ATOM 9003 N N . SER B 1 571 ? -24.516 21.984 19.109 1 84.56 571 SER B N 1
ATOM 9004 C CA . SER B 1 571 ? -24.766 23.312 19.656 1 84.56 571 SER B CA 1
ATOM 9005 C C . SER B 1 571 ? -25.234 24.281 18.578 1 84.56 571 SER B C 1
ATOM 9007 O O . SER B 1 571 ? -24.812 24.172 17.422 1 84.56 571 SER B O 1
ATOM 9009 N N . PRO B 1 572 ? -26.125 25.172 18.938 1 79.12 572 PRO B N 1
ATOM 9010 C CA . PRO B 1 572 ? -26.609 26.125 17.938 1 79.12 572 PRO B CA 1
ATOM 9011 C C . PRO B 1 572 ? -25.484 26.922 17.281 1 79.12 572 PRO B C 1
ATOM 9013 O O . PRO B 1 572 ? -25.609 27.359 16.141 1 79.12 572 PRO B O 1
ATOM 9016 N N . GLU B 1 573 ? -24.375 27.078 18 1 75.06 573 GLU B N 1
ATOM 9017 C CA . GLU B 1 573 ? -23.234 27.859 17.531 1 75.06 573 GLU B CA 1
ATOM 9018 C C . GLU B 1 573 ? -22.359 27.031 16.594 1 75.06 573 GLU B C 1
ATOM 9020 O O . GLU B 1 573 ? -21.438 27.578 15.961 1 75.06 573 GLU B O 1
ATOM 9025 N N . CYS B 1 574 ? -22.688 25.859 16.531 1 75.69 574 CYS B N 1
ATOM 9026 C CA . CYS B 1 574 ? -21.828 25 15.719 1 75.69 574 CYS B CA 1
ATOM 9027 C C . CYS B 1 574 ? -21.922 25.375 14.242 1 75.69 574 CYS B C 1
ATOM 9029 O O . CYS B 1 574 ? -23.016 25.391 13.664 1 75.69 574 CYS B O 1
ATOM 9031 N N . PRO B 1 575 ? -20.719 25.75 13.734 1 72.31 575 PRO B N 1
ATOM 9032 C CA . PRO B 1 575 ? -20.75 26.203 12.336 1 72.31 575 PRO B CA 1
ATOM 9033 C C . PRO B 1 575 ? -21.172 25.094 11.375 1 72.31 575 PRO B C 1
ATOM 9035 O O . PRO B 1 575 ? -20.891 23.922 11.617 1 72.31 575 PRO B O 1
ATOM 9038 N N . THR B 1 576 ? -22 25.547 10.484 1 62.91 576 THR B N 1
ATOM 9039 C CA . THR B 1 576 ? -22.312 24.625 9.391 1 62.91 576 THR B CA 1
ATOM 9040 C C . THR B 1 576 ? -21.125 24.484 8.445 1 62.91 576 THR B C 1
ATOM 9042 O O . THR B 1 576 ? -20.406 25.453 8.188 1 62.91 576 THR B O 1
ATOM 9045 N N . PRO B 1 577 ? -20.797 23.234 8.109 1 60.97 577 PRO B N 1
ATOM 9046 C CA . PRO B 1 577 ? -19.656 23.047 7.203 1 60.97 577 PRO B CA 1
ATOM 9047 C C . PRO B 1 577 ? -19.703 24 6.004 1 60.97 577 PRO B C 1
ATOM 9049 O O . PRO B 1 577 ? -20.781 24.266 5.465 1 60.97 577 PRO B O 1
ATOM 9052 N N . LEU B 1 578 ? -18.578 24.75 5.855 1 51.22 578 LEU B N 1
ATOM 9053 C CA . LEU B 1 578 ? -18.484 25.656 4.723 1 51.22 578 LEU B CA 1
ATOM 9054 C C . LEU B 1 578 ? -18.703 24.922 3.406 1 51.22 578 LEU B C 1
ATOM 9056 O O . LEU B 1 578 ? -18.141 23.859 3.18 1 51.22 578 LEU B O 1
ATOM 9060 N N . LYS B 1 579 ? -19.891 25.234 2.654 1 49.41 579 LYS B N 1
ATOM 9061 C CA . LYS B 1 579 ? -20.156 24.703 1.326 1 49.41 579 LYS B CA 1
ATOM 9062 C C . LYS B 1 579 ? -19.062 25.094 0.339 1 49.41 579 LYS B C 1
ATOM 9064 O O . LYS B 1 579 ? -18.562 26.219 0.379 1 49.41 579 LYS B O 1
#

Foldseek 3Di:
DDPDDDDDDDDYYYDDDDDDDDDDDYDDYDDDDDYDDDDDDDDDDDDDDDDDDDDDPDDPPPPVPPVPPPVPDDPPPPPDDPDDDDDPDPPPPPCPPPPPDDDPPPPPPPPPCPFQQQPDPQNPPQQAEEEEEEAEFPLLQLQLLVQLCLLLCLLSRAAEDEQELVVQCVVVPCAQPFLVLLAPDPVSVVVSVVSLVVSLVVQLVVSLVHRGYHYYYYRDHLFALVSVLVSQVVQVVDPNYGYEYEYRAEDDPVSSVVSLVVVCVDRNNVPDDSVVSSVRVVSSRVNSVVRGDDDDCPRPNNQHFYWYAYQQQPDIDTGNQDDDVSVLSRLLSNQFDFQWAKEKEAAFFAAPVLLQQAAQDQDQHHDPQSLVLLCLVLVVLVVVLVVCVVVVRQPDDSAAEEEEEQGNNRVSSVVSNQPPVDDPPVPPPVVPPPPAQDWDDGVRYIYGYYNLQADWFLAVRHRPHPVCCCVVPVVLVVVCVVQVQPRAHDRTGGLSRSSVSCSVVQSVCRNDSYYYYYYHHDSNSLSSVCSQQVNRSSCSVVDARDHSKMWMWIDHSNHIDTDIGRRGDDDPSRDGPDD/DDPPDDCPDDDDPPPCPDDPDDDPDDDDDDDDDDDDDDDDDDDDDDDDDDDDDDDPPDDPPPPPPPVPPPVPDDCPVPDDDPDDDDDPDDPPPPPPPPPDDDCPPPPPPDPDPPFFQQPDPQNPLQLAEEEEEEAEFPLLQLQLLVQLCLLLCLLSRAAEDEQELVVQCVVVVCAQPFLVLLAPDPVSVVVSVVSLVVSLVVQLVVSLVHRGYHYYYYRDHLFDLVSVLVSQVVQVVDPNYGYEYEYRAEDDPVSSVVSLVVVCVDRNNVVDDSVVSSVRVVSSRVNSVVRGDDDDCPRPNNQHFYWYAYQQQPDIDTGNQDDDVSVLSRLLSNQFDFQWAKEKEAAQFAAPVLLQQAAQDQDQHHDPQRLVLLCLVLVVVVVVLVVCVVVVSAPDPSAAEEEEEQGNNRVSSVLSNQPPVDDPPPNPPVPPPPPAQDWDDGVRYIYGYYNLQADWFLAVRHRPHPVCCCVVPVVLVVVCVVQVQPRAHDRTDGLSRSSVSCSVVQSVCRNDSYYYYYYHHDSNSLSSVCSQQVNRSSCSVVDARDHSKMWMWIDHSNHIDTDIDRRGDDDPSRDGPDD